Protein 4TVV (pdb70)

Radius of gyration: 38.85 Å; Cα contacts (8 Å, |Δi|>4): 2280; chains: 4; bounding box: 99×67×119 Å

Nearest PDB structures (foldseek):
  4tvv-assembly4_D  TM=1.001E+00  e=4.695E-60  Legionella pneumophila subsp. pneumophila str. Philadelphia 1
  4tvv-assembly3_C  TM=9.977E-01  e=1.306E-58  Legionella pneumophila subsp. pneumophila str. Philadelphia 1
  7sdb-assembly1_A  TM=9.982E-01  e=1.292E-56  Legionella pneumophila str. Paris
  4wu3-assembly2_D  TM=8.608E-01  e=2.678E-21  Mitsuokella multacida
  3f41-assembly1_B  TM=8.624E-01  e=8.447E-21  Mitsuokella multacida

B-factor: mean 26.57, std 10.62, range [9.16, 72.23]

InterPro domains:
  IPR016130 Protein-tyrosine phosphatase, active site [PS00383] (229-239)
  IPR029021 Protein-tyrosine phosphatase-like [G3DSA:3.90.190.10] (27-319)
  IPR029021 Protein-tyrosine phosphatase-like [SSF52799] (65-304)

Organism: Legionella pneumophila subsp. pneumophila (strain Philadelphia 1 / ATCC 33152 / DSM 7513) (NCBI:txid272624)

Secondary structure (DSSP, 8-state):
-----SSSSSPEEEE-SSSTTPPPSS-EEGGGHHHH-SS--TT-TT--EEEESPPPHHHHHHHHHHHHHH---EEEEEEE-S-EEEETTEEEEEE-GGG-TTTT--HHHHHHHHHHHHHHHHT-SEEEEEEEHHHHHTT-TT-PEEEE-S-EE-HHHHHHHTT-EEEEEEEPTTSPPPHHHHHHHHHHHHTS-TT-EEEEE-SSSSHHHHHHHHHHHHHHHTTTS-HHHHHHHHTTSTT---TT----S-GGGHHHHHHHHHHHHHHHHHHHHHHHT--S-TTT-/----SSSSSPEEEE-SSSTTPPPSS-EEGGGHHHH-SS--TTGGG--EEEESPPPHHHHHHHHHHHHHHHTTS---EEEEEEE-S-EEEETTEEEEEE-GGG-TTTT--HHHHHHHHHHHHHHHHT-SEEEEEEEHHHHHTT-GGGPEEEE-S-EE-HHHHHHHTT-EEEEEEEPTTSPPPHHHHHHHHHHHHTS-TT-EEEEE-SSSSHHHHHHHHHHHHHHHTTTS-HHHHHHHHTSSTT---TT----S-GGGHHHHHHHHHHHHHHHHHHHHHHTT--S-TTT-/----SSSSSPEEEE-SSSTTPPPSS-EEGGGGGGT-SS--TT-TT--EEEES---HHHHHHHHHHHHHH---EEEEEEE-S-EEEETTEEEEEE-GGG-TTTT--HHHHHHHHHHHHHHHHT-SEEEEEEEHHHHHTT-TT--EEEE-S-EE-HHHHHHHTT-EEEEEEEPTTSPPPHHHHHHHHHHHHTS-TT-EEEEE-SSSSHHHHHHHHHHHHHHHTTTS-HHHHHHHHTTSTT---TT--S-SSGGGHHHHHHHHHHHHHHHHHHHHHHHT--S-TTT-/----SSSSSPEEEE-SSSTTPPPSS-EEGGGHHHH--S--TTTTT--EEEES---HHHHHHHHHHHHHHHTT----EEEEEEE-S-EEEETTEEEEEE-GGG-TTTT--HHHHHHHHHHHHHHHHT-SEEEEEEEHHHHHTT-GGGPEEEE-S-EE-HHHHHHHTT-EEEEEEEPTTSPPPHHHHHHHHHHHHTS-TT-EEEEE-SSSSHHHHHHHHHHHHHHHTTTS-HHHHHHHHTSSTT---TT----SSGGGHHHHHHHHHHHHHHHHHHHHHHTT--S-TTT-

Solvent-accessible surface area: 49270 Å² total; per-residue (Å²): 167,136,88,17,60,17,55,115,130,36,34,0,23,0,9,41,9,63,47,40,127,10,60,29,40,36,54,11,24,0,12,37,0,14,74,26,21,30,24,52,56,79,39,0,90,162,30,66,3,0,0,0,17,9,1,5,64,120,1,0,66,47,1,15,88,17,2,80,183,120,100,160,93,10,4,0,0,0,0,0,7,2,1,2,0,0,0,27,1,50,0,1,0,23,2,3,49,92,6,35,14,1,72,78,66,68,55,92,75,0,57,99,39,4,53,90,36,0,48,34,11,108,96,140,172,81,2,98,28,1,0,38,62,56,42,41,107,58,148,83,41,80,113,23,84,68,16,106,30,92,52,2,60,33,1,35,82,8,0,125,122,61,68,22,58,36,89,29,2,18,3,11,19,39,54,24,10,121,80,68,8,0,37,26,2,29,36,14,25,155,100,28,77,140,54,2,12,12,0,0,0,3,46,31,0,62,12,6,0,3,2,0,3,0,1,10,0,0,21,84,13,1,48,159,3,54,27,128,45,0,0,37,0,6,17,18,6,38,29,44,10,50,1,91,63,22,116,56,114,78,96,107,5,24,61,54,13,87,106,2,29,108,20,0,66,93,0,16,65,3,0,68,73,37,73,118,62,67,116,25,61,30,64,132,114,170,68,20,60,15,56,113,130,46,34,0,23,0,12,44,9,56,42,38,126,10,60,30,37,34,54,12,28,1,33,31,0,35,72,27,21,32,24,54,59,75,5,4,117,107,6,58,1,0,0,0,17,8,1,4,59,116,0,0,76,43,1,16,99,18,2,68,173,105,28,44,109,123,108,80,85,12,2,0,0,0,0,0,7,2,1,1,0,0,0,24,2,49,0,0,0,21,1,2,50,85,7,34,13,1,77,79,68,70,53,54,78,0,24,31,43,3,30,72,35,0,40,33,10,100,97,138,164,16,2,68,30,0,0,34,66,57,43,41,107,55,147,75,41,61,93,18,84,14,9,61,30,92,54,3,56,30,2,39,36,6,0,34,83,41,19,23,17,28,71,24,1,19,2,10,20,42,49,23,10,119,79,64,5,0,37,25,2,35,59,18,15,178,65,17,86,112,60,2,16,8,0,0,0,3,44,31,0,60,13,8,0,4,2,0,3,0,1,2,0,0,27,39,3,2,57,155,4,49,22,120,56,0,1,44,0,6,20,19,3,34,28,49,10,55,1,84,58,27,113,67,116,75,96,98,4,23,62,56,12,87,106,2,21,94,20,0,75,99,0,34,57,4,0,80,58,36,74,101,58,70,110,29,59,31,61,126,105,162,72,16,60,17,56,112,128,63,33,0,22,0,11,42,12,180,46,41,126,18,102,28,128,76,52,13,24,0,16,43,0,20,128,91,43,86,34,54,65,76,39,0,96,166,28,67,3,0,0,0,18,8,2,3,66,102,1,1,71,31,3,21,66,16,2,73,184,128,100,160,84,9,7,0,0,0,0,0,5,2,1,2,0,1,0,29,1,49,0,0,0,20,2,3,47,83,6,33,14,1,73,78,62,70,54,79,77,0,49,110,42,2,56,113,32,0,46,27,12,108,94,132,151,17,2,75,29,1,0,56,60,98,40,38,109,59,148,84,44,62,90,16,85,16,14,60,28,92,54,2,64,31,1,45,89,12,0,122,123,72,68,21,58,25,88,26,1,19,2,10,20,38,55,24,10,117,85,67,7,0,38,22,2,27,32,14,23,151,98,30,81,135,64,4,11,11,0,0,0,3,42,32,0,71,12,6,0,3,2,0,4,0,1,10,0,0,20,76,12,1,53,157,3,43,22,123,54,0,1,42,0,6,18,21,5,69,38,128,9,53,1,91,62,25,116,45,126,80,98,99,5,26,68,66,15,80,115,2,24,91,20,0,78,103,0,31,73,2,0,91,83,37,70,120,63,60,114,28,59,32,64,131,115,198,88,17,59,18,54,116,127,38,35,0,22,0,11,43,8,177,43,42,128,20,102,30,124,70,54,12,27,0,15,41,0,25,123,93,37,84,35,48,64,75,27,0,106,53,9,54,3,0,0,0,17,9,1,4,73,117,0,0,76,43,1,16,86,16,3,70,179,108,27,47,114,121,111,77,99,10,6,0,0,0,0,0,7,2,1,1,0,0,0,26,1,49,0,1,0,22,2,3,49,90,7,34,16,1,76,78,67,63,57,20,55,0,50,16,38,3,41,74,34,0,40,16,4,60,72,119,165,87,4,104,27,1,0,57,62,95,42,40,103,59,141,86,41,78,109,23,83,68,18,108,27,92,54,4,30,9,2,27,42,12,0,28,119,49,69,23,54,31,79,25,1,18,3,10,19,42,48,23,11,120,79,70,8,0,39,24,2,35,45,16,19,172,111,24,84,118,56,4,8,9,0,0,0,3,46,31,0,64,13,6,0,3,1,1,3,0,1,5,0,0,26,62,12,2,52,142,4,48,22,115,50,0,2,44,0,6,19,21,4,66,39,129,10,54,2,83,59,26,118,50,123,80,93,101,4,23,62,55,16,83,106,3,21,90,22,0,71,107,0,30,58,4,0,77,47,38,74,94,60,60,116,26,68,30,64,132,132

Foldseek 3Di:
DDQAQQALVRWAKEWQAPALQHEWDFKDDQLCLVVFPPDDCPPGNQAQEMETADDFLNHLVVVLVVSVVVHAAEEEEEAALFAWWDFNRITIGGGHPPRCSQPPHDSVVSVVVNVVVLVVVQPDQKDWQHHYPVCVVVSVRRPTGMDGGPDIGGPCVSQVVSVHHYDYQHDYPLAAGDQVSQQVLVVVCVVGDVNYHYYYYYHGRADPSLLSVLLVCLLRDLQPDPLVVSQQSSLRDPVSHRLVDLCDDDNVSSVRSVNNVVVSVLSSVVSNVVVVPDPDTPVVD/DFAQQALVRWAKEWQAPALQREWDFKDWLLCLVVFPDDDPPCSVQATEIETADHFLNHLVVVLVVQCVVCDPNDAAEEEEEAALFQWWDFNRITITGGHPLRASQPPHDSVVSVVVNVVVLVVVQPDQKDDQHHYPVCVVVSVRRPTHMDGGPDIGGPCVSQVVSVHHYDYQHDYPLAAGDQVSQQVVVVVCVVDDSPYYYYYYYHGRADPRLLVQLLVCLLRDLQPDPSVCSQCSSLRIPPNHRLVDQPDDDRVSSVRSVNNVVVSVVSSVVSNVVVVPDDDTPVVD/DQAQQALVRWAKEWQAPALQGEWDFKDAQLCLCVFPPDDCPPGNQAQEMETADDFLNHLVVVLVVSVVVHAAEEEEEAALFQWWDFNRITITGGHVLRFSQPPHDSVVSVVVNVVVLVVVQPDQKAWQHHYPVCVVVSVRRPTHMDGGDDIGGPCVSQVVSVHHYDYQHDGPLAAGDQVSQQVLVVVCVVDDVNYHYYYYYHGRADPRLLSQLLVCLLRDLQPDPSVVSQCSSLRDPVSHRLVDQCDPDRVSSVRSVVNVVVSVVSSVVSNVVVVPDDDTPVVD/DQAQQALVRWAKEWQAPALQGEWDFKDFQLCLVVWPPDDCPPRVLAQEIEGADHFLNHLVVVLVVSCVVCDPHDAAEEEEEAAQFAWWDFNRITITGGHPPRFSQPPHDSVVSVVVNVVVLVVVQVDQKDPQYHYPVCVVVSVRVPGHMDGGDDIGGPCVSQVVSVHHYDYQHAGPLAAGDQVSQLVLVVVCVVDDSNYHYYYYYHGRADPRLLVQLLVCLLVDLQPAPLVRSQQSSLRDPVNHRLVDQCDDDRVSSVRSVNNVVVSVLSSVVSNVVVVPDDDTPVVD

CATH classification: 3.90.190.10

Structure (mmCIF, N/CA/C/O backbone):
data_4TVV
#
_entry.id   4TVV
#
_cell.length_a   98.650
_cell.length_b   55.490
_cell.length_c   131.420
_cell.angle_alpha   90.00
_cell.angle_beta   99.61
_cell.angle_gamma   90.00
#
_symmetry.space_group_name_H-M   'P 1 21 1'
#
loop_
_entity.id
_entity.type
_entity.pdbx_description
1 polymer 'Tyrosine phosphatase II superfamily protein'
2 non-polymer 'PHOSPHATE ION'
3 non-polymer 'CHLORIDE ION'
4 non-polymer 2-AMINO-2-HYDROXYMETHYL-PROPANE-1,3-DIOL
5 non-polymer GLYCEROL
6 water water
#
loop_
_atom_site.group_PDB
_atom_site.id
_atom_site.type_symbol
_atom_site.label_atom_id
_atom_site.label_alt_id
_atom_site.label_comp_id
_atom_site.label_asym_id
_atom_site.label_entity_id
_atom_site.label_seq_id
_atom_site.pdbx_PDB_ins_code
_atom_site.Cartn_x
_atom_site.Cartn_y
_atom_site.Cartn_z
_atom_site.occupancy
_atom_site.B_iso_or_equiv
_atom_site.auth_seq_id
_atom_site.auth_comp_id
_atom_site.auth_asym_id
_atom_site.auth_atom_id
_atom_site.pdbx_PDB_model_num
ATOM 1 N N . SER A 1 21 ? -18.918 -3.861 -93.996 1.00 48.55 26 SER A N 1
ATOM 2 C CA . SER A 1 21 ? -18.936 -3.316 -92.643 1.00 48.43 26 SER A CA 1
ATOM 3 C C . SER A 1 21 ? -18.911 -1.790 -92.678 1.00 47.21 26 SER A C 1
ATOM 4 O O . SER A 1 21 ? -18.777 -1.190 -93.743 1.00 47.40 26 SER A O 1
ATOM 8 N N . ILE A 1 22 ? -19.045 -1.173 -91.506 1.00 45.61 27 ILE A N 1
ATOM 9 C CA . ILE A 1 22 ? -19.063 0.282 -91.388 1.00 43.25 27 ILE A CA 1
ATOM 10 C C . ILE A 1 22 ? -18.392 0.692 -90.081 1.00 39.39 27 ILE A C 1
ATOM 11 O O . ILE A 1 22 ? -18.630 0.072 -89.046 1.00 39.89 27 ILE A O 1
ATOM 27 N N . VAL A 1 23 ? -17.565 1.734 -90.122 1.00 34.84 28 VAL A N 1
ATOM 28 C CA . VAL A 1 23 ? -17.044 2.336 -88.894 1.00 31.43 28 VAL A CA 1
ATOM 29 C C . VAL A 1 23 ? -18.218 2.955 -88.135 1.00 27.96 28 VAL A C 1
ATOM 30 O O . VAL A 1 23 ? -19.120 3.547 -88.729 1.00 28.37 28 VAL A O 1
ATOM 43 N N . CYS A 1 24 ? -18.212 2.818 -86.818 1.00 24.30 29 CYS A N 1
ATOM 44 C CA A CYS A 1 24 ? -19.303 3.334 -86.004 0.64 23.03 29 CYS A CA 1
ATOM 45 C CA B CYS A 1 24 ? -19.307 3.331 -86.003 0.36 21.99 29 CYS A CA 1
ATOM 46 C C . CYS A 1 24 ? -19.345 4.856 -86.045 1.00 22.37 29 CYS A C 1
ATOM 47 O O . CYS A 1 24 ? -18.354 5.493 -86.399 1.00 22.93 29 CYS A O 1
ATOM 61 N N . ASP A 1 25 ? -20.494 5.436 -85.678 1.00 22.29 30 ASP A N 1
ATOM 62 C CA . ASP A 1 25 ? -20.620 6.893 -85.591 1.00 23.75 30 ASP A CA 1
ATOM 63 C C . ASP A 1 25 ? -21.488 7.367 -84.419 1.00 23.10 30 ASP A C 1
ATOM 64 O O . ASP A 1 25 ? -21.873 8.538 -84.369 1.00 24.46 30 ASP A O 1
ATOM 73 N N . SER A 1 26 ? -21.769 6.451 -83.488 1.00 20.71 31 SER A N 1
ATOM 74 C CA . SER A 1 26 ? -22.534 6.720 -82.257 1.00 21.87 31 SER A CA 1
ATOM 75 C C . SER A 1 26 ? -24.024 6.952 -82.496 1.00 21.33 31 SER A C 1
ATOM 76 O O . SER A 1 26 ? -24.700 7.453 -81.622 1.00 22.39 31 SER A O 1
ATOM 84 N N . THR A 1 27 ? -24.533 6.600 -83.672 1.00 22.31 32 THR A N 1
ATOM 85 C CA . THR A 1 27 ? -25.980 6.659 -83.911 1.00 21.78 32 THR A CA 1
ATOM 86 C C . THR A 1 27 ? -26.589 5.292 -83.620 1.00 21.39 32 THR A C 1
ATOM 87 O O . THR A 1 27 ? -25.875 4.297 -83.492 1.00 21.42 32 THR A O 1
ATOM 98 N N . ILE A 1 28 ? -27.910 5.229 -83.516 1.00 23.13 33 ILE A N 1
ATOM 99 C CA . ILE A 1 28 ? -28.545 3.943 -83.282 1.00 25.00 33 ILE A CA 1
ATOM 100 C C . ILE A 1 28 ? -28.349 3.063 -84.514 1.00 24.71 33 ILE A C 1
ATOM 101 O O . ILE A 1 28 ? -28.307 1.844 -84.406 1.00 25.50 33 ILE A O 1
ATOM 117 N N . GLU A 1 29 ? -28.189 3.684 -85.679 1.00 24.75 34 GLU A N 1
ATOM 118 C CA . GLU A 1 29 ? -27.896 2.938 -86.892 1.00 25.78 34 GLU A CA 1
ATOM 119 C C . GLU A 1 29 ? -26.499 2.309 -86.902 1.00 24.65 34 GLU A C 1
ATOM 120 O O . GLU A 1 29 ? -26.323 1.183 -87.388 1.00 26.21 34 GLU A O 1
ATOM 132 N N . ASN A 1 30 ? -25.508 3.044 -86.402 1.00 23.01 35 ASN A N 1
ATOM 133 C CA . ASN A 1 30 ? -24.117 2.575 -86.387 1.00 22.03 35 ASN A CA 1
ATOM 134 C C . ASN A 1 30 ? -23.478 2.799 -85.016 1.00 18.92 35 ASN A C 1
ATOM 135 O O . ASN A 1 30 ? -22.635 3.662 -84.838 1.00 19.39 35 ASN A O 1
ATOM 146 N N . PRO A 1 31 ? -23.893 2.005 -84.029 1.00 18.75 36 PRO A N 1
ATOM 147 C CA . PRO A 1 31 ? -23.395 2.175 -82.663 1.00 17.50 36 PRO A CA 1
ATOM 148 C C . PRO A 1 31 ? -21.989 1.631 -82.477 1.00 17.18 36 PRO A C 1
ATOM 149 O O . PRO A 1 31 ? -21.505 0.832 -83.286 1.00 18.64 36 PRO A O 1
ATOM 160 N N . CYS A 1 32 ? -21.351 2.078 -81.402 1.00 16.04 37 CYS A N 1
ATOM 161 C CA A CYS A 1 32 ? -19.948 1.803 -81.119 0.66 16.26 37 CYS A CA 1
ATOM 162 C CA B CYS A 1 32 ? -19.953 1.758 -81.166 0.34 16.36 37 CYS A CA 1
ATOM 163 C C . CYS A 1 32 ? -19.779 0.683 -80.111 1.00 16.18 37 CYS A C 1
ATOM 164 O O . CYS A 1 32 ? -20.537 0.612 -79.138 1.00 16.91 37 CYS A O 1
ATOM 178 N N . ILE A 1 33 ? -18.774 -0.160 -80.292 1.00 16.17 38 ILE A N 1
ATOM 179 C CA . ILE A 1 33 ? -18.374 -1.079 -79.237 1.00 15.00 38 ILE A CA 1
ATOM 180 C C . ILE A 1 33 ? -17.372 -0.336 -78.374 1.00 15.18 38 ILE A C 1
ATOM 181 O O . ILE A 1 33 ? -16.287 0.047 -78.862 1.00 16.22 38 ILE A O 1
ATOM 197 N N . VAL A 1 34 ? -17.718 -0.126 -77.106 1.00 15.03 39 VAL A N 1
ATOM 198 C CA . VAL A 1 34 ? -16.858 0.583 -76.168 1.00 15.64 39 VAL A CA 1
ATOM 199 C C . VAL A 1 34 ? -16.480 -0.335 -75.036 1.00 15.11 39 VAL A C 1
ATOM 200 O O . VAL A 1 34 ? -17.328 -0.936 -74.373 1.00 15.95 39 VAL A O 1
ATOM 213 N N . GLN A 1 35 ? -15.180 -0.449 -74.805 1.00 15.07 40 GLN A N 1
ATOM 214 C CA . GLN A 1 35 ? -14.678 -1.245 -73.707 1.00 15.42 40 GLN A CA 1
ATOM 215 C C . GLN A 1 35 ? -14.613 -0.401 -72.442 1.00 15.90 40 GLN A C 1
ATOM 216 O O . GLN A 1 35 ? -13.950 0.635 -72.416 1.00 17.55 40 GLN A O 1
ATOM 230 N N . ASP A 1 36 ? -15.326 -0.852 -71.409 1.00 14.39 41 ASP A N 1
ATOM 231 C CA . ASP A 1 36 ? -15.412 -0.138 -70.145 1.00 15.53 41 ASP A CA 1
ATOM 232 C C . ASP A 1 36 ? -14.262 -0.477 -69.192 1.00 18.37 41 ASP A C 1
ATOM 233 O O . ASP A 1 36 ? -13.750 0.401 -68.499 1.00 21.47 41 ASP A O 1
ATOM 242 N N . SER A 1 37 ? -13.876 -1.746 -69.143 1.00 16.94 42 SER A N 1
ATOM 243 C CA . SER A 1 37 ? -12.788 -2.208 -68.276 1.00 17.33 42 SER A CA 1
ATOM 244 C C . SER A 1 37 ? -11.468 -1.924 -68.972 1.00 17.85 42 SER A C 1
ATOM 245 O O . SER A 1 37 ? -11.372 -2.172 -70.164 1.00 20.82 42 SER A O 1
ATOM 253 N N . LYS A 1 38 ? -10.456 -1.432 -68.264 1.00 16.89 43 LYS A N 1
ATOM 254 C CA . LYS A 1 38 ? -9.152 -1.252 -68.921 1.00 18.02 43 LYS A CA 1
ATOM 255 C C . LYS A 1 38 ? -8.628 -2.597 -69.391 1.00 18.07 43 LYS A C 1
ATOM 256 O O . LYS A 1 38 ? -8.110 -2.713 -70.513 1.00 19.48 43 LYS A O 1
ATOM 275 N N . THR A 1 39 ? -8.752 -3.604 -68.535 1.00 18.25 44 THR A N 1
ATOM 276 C CA . THR A 1 39 ? -8.398 -4.978 -68.850 1.00 18.30 44 THR A CA 1
ATOM 277 C C . THR A 1 39 ? -9.361 -5.906 -68.158 1.00 17.72 44 THR A C 1
ATOM 278 O O . THR A 1 39 ? -10.277 -5.435 -67.474 1.00 18.75 44 THR A O 1
ATOM 289 N N . GLN A 1 40 ? -9.179 -7.215 -68.323 1.00 17.27 45 GLN A N 1
ATOM 290 C CA . GLN A 1 40 ? -10.000 -8.205 -67.621 1.00 17.32 45 GLN A CA 1
ATOM 291 C C . GLN A 1 40 ? -9.671 -8.283 -66.131 1.00 17.47 45 GLN A C 1
ATOM 292 O O . GLN A 1 40 ? -10.340 -8.998 -65.389 1.00 17.45 45 GLN A O 1
ATOM 306 N N . PHE A 1 41 ? -8.629 -7.568 -65.711 1.00 18.13 46 PHE A N 1
ATOM 307 C CA . PHE A 1 41 ? -8.166 -7.598 -64.327 1.00 18.87 46 PHE A CA 1
ATOM 308 C C . PHE A 1 41 ? -8.424 -6.289 -63.588 1.00 18.10 46 PHE A C 1
ATOM 309 O O . PHE A 1 41 ? -8.027 -6.148 -62.436 1.00 18.84 46 PHE A O 1
ATOM 326 N N . SER A 1 42 ? -9.080 -5.321 -64.217 1.00 15.65 47 SER A N 1
ATOM 327 C CA A SER A 1 42 ? -9.176 -3.992 -63.628 0.64 16.02 47 SER A CA 1
ATOM 328 C CA B SER A 1 42 ? -9.139 -4.000 -63.614 0.36 14.55 47 SER A CA 1
ATOM 329 C C . SER A 1 42 ? -9.991 -4.002 -62.339 1.00 15.51 47 SER A C 1
ATOM 330 O O . SER A 1 42 ? -10.983 -4.730 -62.241 1.00 16.00 47 SER A O 1
ATOM 345 N N . PRO A 1 43 ? -9.596 -3.181 -61.353 1.00 15.43 48 PRO A N 1
ATOM 346 C CA . PRO A 1 43 ? -10.286 -3.139 -60.062 1.00 15.03 48 PRO A CA 1
ATOM 347 C C . PRO A 1 43 ? -11.599 -2.385 -60.115 1.00 15.39 48 PRO A C 1
ATOM 348 O O . PRO A 1 43 ? -11.887 -1.624 -61.037 1.00 16.57 48 PRO A O 1
ATOM 359 N N . VAL A 1 44 ? -12.392 -2.638 -59.082 1.00 14.32 49 VAL A N 1
ATOM 360 C CA . VAL A 1 44 ? -13.658 -1.945 -58.856 1.00 14.16 49 VAL A CA 1
ATOM 361 C C . VAL A 1 44 ? -13.365 -0.624 -58.164 1.00 15.16 49 VAL A C 1
ATOM 362 O O . VAL A 1 44 ? -12.748 -0.613 -57.090 1.00 17.61 49 VAL A O 1
ATOM 375 N N . ILE A 1 45 ? -13.794 0.478 -58.772 1.00 14.21 50 ILE A N 1
ATOM 376 C CA . ILE A 1 45 ? -13.427 1.810 -58.305 1.00 16.23 50 ILE A CA 1
ATOM 377 C C . ILE A 1 45 ? -14.569 2.633 -57.703 1.00 14.82 50 ILE A C 1
ATOM 378 O O . ILE A 1 45 ? -14.331 3.714 -57.154 1.00 15.34 50 ILE A O 1
ATOM 394 N N . ARG A 1 46 ? -15.811 2.131 -57.803 1.00 13.32 51 ARG A N 1
ATOM 395 C CA . ARG A 1 46 ? -16.971 2.771 -57.144 1.00 13.59 51 ARG A CA 1
ATOM 396 C C . ARG A 1 46 ? -17.749 1.769 -56.297 1.00 12.88 51 ARG A C 1
ATOM 397 O O . ARG A 1 46 ? -18.976 1.821 -56.223 1.00 12.83 51 ARG A O 1
ATOM 418 N N . TYR A 1 47 ? -17.059 0.860 -55.632 1.00 13.37 52 TYR A N 1
ATOM 419 C CA . TYR A 1 47 ? -17.708 -0.067 -54.721 1.00 14.26 52 TYR A CA 1
ATOM 420 C C . TYR A 1 47 ? -18.067 0.679 -53.451 1.00 13.78 52 TYR A C 1
ATOM 421 O O . TYR A 1 47 ? -17.264 1.451 -52.928 1.00 15.05 52 TYR A O 1
ATOM 439 N N . ARG A 1 48 ? -19.278 0.442 -52.952 1.00 12.95 53 ARG A N 1
ATOM 440 C CA . ARG A 1 48 ? -19.679 0.927 -51.637 1.00 13.95 53 ARG A CA 1
ATOM 441 C C . ARG A 1 48 ? -20.810 0.081 -51.061 1.00 13.97 53 ARG A C 1
ATOM 442 O O . ARG A 1 48 ? -21.473 -0.647 -51.792 1.00 14.10 53 ARG A O 1
ATOM 463 N N . GLU A 1 49 ? -20.986 0.198 -49.745 1.00 13.69 54 GLU A N 1
ATOM 464 C CA . GLU A 1 49 ? -22.037 -0.489 -48.982 1.00 14.48 54 GLU A CA 1
ATOM 465 C C . GLU A 1 49 ? -22.875 0.551 -48.259 1.00 13.79 54 GLU A C 1
ATOM 466 O O . GLU A 1 49 ? -22.345 1.392 -47.539 1.00 14.67 54 GLU A O 1
ATOM 478 N N . VAL A 1 50 ? -24.183 0.506 -48.471 1.00 13.53 55 VAL A N 1
ATOM 479 C CA . VAL A 1 50 ? -25.086 1.513 -47.906 1.00 13.49 55 VAL A CA 1
ATOM 480 C C . VAL A 1 50 ? -24.975 1.606 -46.380 1.00 13.68 55 VAL A C 1
ATOM 481 O O . VAL A 1 50 ? -25.032 2.695 -45.817 1.00 14.19 55 VAL A O 1
ATOM 494 N N . ALA A 1 51 ? -24.811 0.479 -45.707 1.00 14.93 56 ALA A N 1
ATOM 495 C CA . ALA A 1 51 ? -24.760 0.511 -44.254 1.00 15.63 56 ALA A CA 1
ATOM 496 C C . ALA A 1 51 ? -23.607 1.371 -43.721 1.00 15.95 56 ALA A C 1
ATOM 497 O O . ALA A 1 51 ? -23.679 1.851 -42.592 1.00 16.91 56 ALA A O 1
ATOM 504 N N . SER A 1 52 ? -22.555 1.573 -44.522 1.00 15.07 57 SER A N 1
ATOM 505 C CA A SER A 1 52 ? -21.420 2.413 -44.142 0.21 15.22 57 SER A CA 1
ATOM 506 C CA B SER A 1 52 ? -21.420 2.413 -44.142 0.21 15.21 57 SER A CA 1
ATOM 507 C CA C SER A 1 52 ? -21.441 2.393 -44.072 0.58 15.86 57 SER A CA 1
ATOM 508 C C . SER A 1 52 ? -21.821 3.861 -43.880 1.00 15.36 57 SER A C 1
ATOM 509 O O . SER A 1 52 ? -21.100 4.600 -43.223 1.00 16.72 57 SER A O 1
ATOM 531 N N . ILE A 1 53 ? -22.972 4.270 -44.414 1.00 13.56 58 ILE A N 1
ATOM 532 C CA . ILE A 1 53 ? -23.467 5.615 -44.172 1.00 13.96 58 ILE A CA 1
ATOM 533 C C . ILE A 1 53 ? -23.534 5.872 -42.654 1.00 13.26 58 ILE A C 1
ATOM 534 O O . ILE A 1 53 ? -23.263 6.978 -42.183 1.00 15.37 58 ILE A O 1
ATOM 550 N N . ALA A 1 54 ? -23.891 4.848 -41.881 1.00 14.14 59 ALA A N 1
ATOM 551 C CA . ALA A 1 54 ? -24.034 5.022 -40.427 1.00 15.50 59 ALA A CA 1
ATOM 552 C C . ALA A 1 54 ? -22.714 5.377 -39.741 1.00 16.71 59 ALA A C 1
ATOM 553 O O . ALA A 1 54 ? -22.710 5.915 -38.637 1.00 18.85 59 ALA A O 1
ATOM 560 N N . ASP A 1 55 ? -21.593 5.082 -40.395 1.00 16.84 60 ASP A N 1
ATOM 561 C CA . ASP A 1 55 ? -20.275 5.330 -39.813 1.00 17.70 60 ASP A CA 1
ATOM 562 C C . ASP A 1 55 ? -19.657 6.639 -40.289 1.00 16.42 60 ASP A C 1
ATOM 563 O O . ASP A 1 55 ? -18.603 7.040 -39.794 1.00 17.34 60 ASP A O 1
ATOM 572 N N . VAL A 1 56 ? -20.310 7.285 -41.255 1.00 17.42 61 VAL A N 1
ATOM 573 C CA . VAL A 1 56 ? -19.730 8.417 -41.966 1.00 18.39 61 VAL A CA 1
ATOM 574 C C . VAL A 1 56 ? -20.563 9.697 -41.877 1.00 17.93 61 VAL A C 1
ATOM 575 O O . VAL A 1 56 ? -20.014 10.785 -41.700 1.00 19.45 61 VAL A O 1
ATOM 588 N N . TYR A 1 57 ? -21.884 9.571 -42.007 1.00 17.55 62 TYR A N 1
ATOM 589 C CA . TYR A 1 57 ? -22.764 10.721 -42.180 1.00 18.21 62 TYR A CA 1
ATOM 590 C C . TYR A 1 57 ? -23.085 11.403 -40.856 1.00 19.71 62 TYR A C 1
ATOM 591 O O . TYR A 1 57 ? -23.412 10.733 -39.886 1.00 21.40 62 TYR A O 1
ATOM 609 N N . GLY A 1 58 ? -23.021 12.734 -40.842 1.00 21.07 63 GLY A N 1
ATOM 610 C CA . GLY A 1 58 ? -23.239 13.530 -39.643 1.00 22.27 63 GLY A CA 1
ATOM 611 C C . GLY A 1 58 ? -24.677 13.958 -39.389 1.00 23.54 63 GLY A C 1
ATOM 612 O O . GLY A 1 58 ? -24.952 14.625 -38.401 1.00 25.96 63 GLY A O 1
ATOM 616 N N . GLY A 1 59 ? -25.594 13.575 -40.269 1.00 22.68 64 GLY A N 1
ATOM 617 C CA . GLY A 1 59 ? -27.008 13.858 -40.082 1.00 21.60 64 GLY A CA 1
ATOM 618 C C . GLY A 1 59 ? -27.767 12.660 -39.549 1.00 21.85 64 GLY A C 1
ATOM 619 O O . GLY A 1 59 ? -27.238 11.864 -38.773 1.00 22.12 64 GLY A O 1
ATOM 623 N N . ASN A 1 60 ? -29.022 12.533 -39.956 1.00 20.99 65 ASN A N 1
ATOM 624 C CA . ASN A 1 60 ? -29.864 11.459 -39.462 1.00 19.87 65 ASN A CA 1
ATOM 625 C C . ASN A 1 60 ? -29.487 10.133 -40.110 1.00 17.85 65 ASN A C 1
ATOM 626 O O . ASN A 1 60 ? -29.611 9.988 -41.319 1.00 18.34 65 ASN A O 1
ATOM 637 N N . ILE A 1 61 ? -29.044 9.173 -39.297 1.00 18.95 66 ILE A N 1
ATOM 638 C CA . ILE A 1 61 ? -28.678 7.849 -39.787 1.00 18.61 66 ILE A CA 1
ATOM 639 C C . ILE A 1 61 ? -29.686 6.763 -39.411 1.00 18.77 66 ILE A C 1
ATOM 640 O O . ILE A 1 61 ? -29.431 5.573 -39.615 1.00 19.53 66 ILE A O 1
ATOM 656 N N . THR A 1 62 ? -30.839 7.172 -38.898 1.00 18.66 67 THR A N 1
ATOM 657 C CA . THR A 1 62 ? -31.870 6.219 -38.500 1.00 19.57 67 THR A CA 1
ATOM 658 C C . THR A 1 62 ? -32.240 5.273 -39.641 1.00 18.57 67 THR A C 1
ATOM 659 O O . THR A 1 62 ? -32.563 5.708 -40.740 1.00 19.42 67 THR A O 1
ATOM 670 N N . GLY A 1 63 ? -32.189 3.972 -39.365 1.00 18.84 68 GLY A N 1
ATOM 671 C CA . GLY A 1 63 ? -32.648 2.970 -40.309 1.00 18.98 68 GLY A CA 1
ATOM 672 C C . GLY A 1 63 ? -31.663 2.566 -41.398 1.00 19.62 68 GLY A C 1
ATOM 673 O O . GLY A 1 63 ? -32.059 1.910 -42.353 1.00 22.74 68 GLY A O 1
ATOM 677 N N . ILE A 1 64 ? -30.393 2.949 -41.262 1.00 18.91 69 ILE A N 1
ATOM 678 C CA . ILE A 1 64 ? -29.382 2.687 -42.290 1.00 20.00 69 ILE A CA 1
ATOM 679 C C . ILE A 1 64 ? -28.539 1.460 -42.048 1.00 20.91 69 ILE A C 1
ATOM 680 O O . ILE A 1 64 ? -28.125 0.788 -42.992 1.00 22.31 69 ILE A O 1
ATOM 696 N N . ASN A 1 65 ? -28.219 1.197 -40.787 1.00 22.06 70 ASN A N 1
ATOM 697 C CA . ASN A 1 65 ? -27.131 0.277 -40.507 1.00 24.72 70 ASN A CA 1
ATOM 698 C C . ASN A 1 65 ? -27.443 -1.203 -40.694 1.00 26.23 70 ASN A C 1
ATOM 699 O O . ASN A 1 65 ? -26.538 -2.022 -40.576 1.00 27.66 70 ASN A O 1
ATOM 710 N N . LYS A 1 66 ? -28.692 -1.547 -40.995 1.00 26.33 71 LYS A N 1
ATOM 711 C CA . LYS A 1 66 ? -29.062 -2.950 -41.185 1.00 27.75 71 LYS A CA 1
ATOM 712 C C . LYS A 1 66 ? -29.271 -3.317 -42.655 1.00 26.48 71 LYS A C 1
ATOM 713 O O . LYS A 1 66 ? -29.680 -4.444 -42.965 1.00 27.74 71 LYS A O 1
ATOM 732 N N . PHE A 1 67 ? -28.987 -2.395 -43.571 1.00 22.21 72 PHE A N 1
ATOM 733 C CA . PHE A 1 67 ? -29.118 -2.720 -44.987 1.00 20.06 72 PHE A CA 1
ATOM 734 C C . PHE A 1 67 ? -28.081 -3.759 -45.412 1.00 19.64 72 PHE A C 1
ATOM 735 O O . PHE A 1 67 ? -26.941 -3.749 -44.939 1.00 22.70 72 PHE A O 1
ATOM 752 N N . HIS A 1 68 ? -28.497 -4.636 -46.318 1.00 17.83 73 HIS A N 1
ATOM 753 C CA . HIS A 1 68 ? -27.630 -5.632 -46.929 1.00 18.12 73 HIS A CA 1
ATOM 754 C C . HIS A 1 68 ? -27.501 -5.268 -48.398 1.00 16.90 73 HIS A C 1
ATOM 755 O O . HIS A 1 68 ? -28.074 -5.917 -49.269 1.00 16.38 73 HIS A O 1
ATOM 770 N N . LEU A 1 69 ? -26.748 -4.208 -48.658 1.00 15.35 74 LEU A N 1
ATOM 771 C CA . LEU A 1 69 ? -26.825 -3.526 -49.939 1.00 14.68 74 LEU A CA 1
ATOM 772 C C . LEU A 1 69 ? -25.451 -2.992 -50.306 1.00 13.95 74 LEU A C 1
ATOM 773 O O . LEU A 1 69 ? -24.838 -2.247 -49.547 1.00 16.31 74 LEU A O 1
ATOM 789 N N . SER A 1 70 ? -24.960 -3.416 -51.464 1.00 12.97 75 SER A N 1
ATOM 790 C CA . SER A 1 70 ? -23.714 -2.899 -52.003 1.00 12.59 75 SER A CA 1
ATOM 791 C C . SER A 1 70 ? -23.953 -2.450 -53.436 1.00 13.19 75 SER A C 1
ATOM 792 O O . SER A 1 70 ? -24.978 -2.770 -54.032 1.00 12.38 75 SER A O 1
ATOM 800 N N . GLY A 1 71 ? -23.016 -1.684 -53.983 1.00 12.55 76 GLY A N 1
ATOM 801 C CA . GLY A 1 71 ? -23.143 -1.213 -55.347 1.00 12.49 76 GLY A CA 1
ATOM 802 C C . GLY A 1 71 ? -21.802 -0.943 -55.978 1.00 11.98 76 GLY A C 1
ATOM 803 O O . GLY A 1 71 ? -20.790 -0.861 -55.271 1.00 13.61 76 GLY A O 1
ATOM 807 N N . SER A 1 72 ? -21.795 -0.863 -57.303 1.00 11.92 77 SER A N 1
ATOM 808 C CA . SER A 1 72 ? -20.581 -0.585 -58.050 1.00 11.41 77 SER A CA 1
ATOM 809 C C . SER A 1 72 ? -20.900 -0.158 -59.468 1.00 11.16 77 SER A C 1
ATOM 810 O O . SER A 1 72 ? -22.048 -0.152 -59.899 1.00 12.35 77 SER A O 1
ATOM 818 N N . GLU A 1 73 ? -19.846 0.192 -60.198 1.00 11.32 78 GLU A N 1
ATOM 819 C CA . GLU A 1 73 ? -19.896 0.279 -61.643 1.00 12.02 78 GLU A CA 1
ATOM 820 C C . GLU A 1 73 ? -19.869 -1.129 -62.245 1.00 11.30 78 GLU A C 1
ATOM 821 O O . GLU A 1 73 ? -19.789 -2.130 -61.528 1.00 12.49 78 GLU A O 1
ATOM 833 N N . GLN A 1 74 ? -19.942 -1.227 -63.568 1.00 12.53 79 GLN A N 1
ATOM 834 C CA . GLN A 1 74 ? -19.814 -2.520 -64.211 1.00 12.18 79 GLN A CA 1
ATOM 835 C C . GLN A 1 74 ? -18.434 -3.145 -63.937 1.00 12.27 79 GLN A C 1
ATOM 836 O O . GLN A 1 74 ? -17.428 -2.534 -64.279 1.00 13.49 79 GLN A O 1
ATOM 850 N N . PRO A 1 75 ? -18.380 -4.350 -63.336 1.00 12.63 80 PRO A N 1
ATOM 851 C CA . PRO A 1 75 ? -17.068 -4.930 -63.024 1.00 13.15 80 PRO A CA 1
ATOM 852 C C . PRO A 1 75 ? -16.396 -5.560 -64.233 1.00 12.57 80 PRO A C 1
ATOM 853 O O . PRO A 1 75 ? -17.043 -5.999 -65.182 1.00 13.83 80 PRO A O 1
ATOM 864 N N . SER A 1 76 ? -15.070 -5.612 -64.165 1.00 13.29 81 SER A N 1
ATOM 865 C CA . SER A 1 76 ? -14.304 -6.499 -65.039 1.00 14.10 81 SER A CA 1
ATOM 866 C C . SER A 1 76 ? -14.522 -7.934 -64.573 1.00 13.97 81 SER A C 1
ATOM 867 O O . SER A 1 76 ? -15.129 -8.167 -63.536 1.00 14.82 81 SER A O 1
ATOM 875 N N . GLU A 1 77 ? -14.023 -8.910 -65.321 1.00 14.25 82 GLU A N 1
ATOM 876 C CA . GLU A 1 77 ? -14.035 -10.291 -64.853 1.00 15.52 82 GLU A CA 1
ATOM 877 C C . GLU A 1 77 ? -13.481 -10.419 -63.429 1.00 15.64 82 GLU A C 1
ATOM 878 O O . GLU A 1 77 ? -14.115 -11.010 -62.560 1.00 17.18 82 GLU A O 1
ATOM 890 N N . LYS A 1 78 ? -12.294 -9.865 -63.191 1.00 15.46 83 LYS A N 1
ATOM 891 C CA . LYS A 1 78 ? -11.687 -9.943 -61.872 1.00 16.42 83 LYS A CA 1
ATOM 892 C C . LYS A 1 78 ? -12.480 -9.145 -60.843 1.00 16.68 83 LYS A C 1
ATOM 893 O O . LYS A 1 78 ? -12.523 -9.518 -59.663 1.00 18.15 83 LYS A O 1
ATOM 912 N N . GLY A 1 79 ? -13.080 -8.039 -61.280 1.00 15.34 84 GLY A N 1
ATOM 913 C CA . GLY A 1 79 ? -13.903 -7.236 -60.388 1.00 15.13 84 GLY A CA 1
ATOM 914 C C . GLY A 1 79 ? -14.999 -8.040 -59.707 1.00 14.04 84 GLY A C 1
ATOM 915 O O . GLY A 1 79 ? -15.327 -7.780 -58.537 1.00 14.89 84 GLY A O 1
ATOM 919 N N . TRP A 1 80 ? -15.590 -9.002 -60.408 1.00 13.83 85 TRP A N 1
ATOM 920 C CA . TRP A 1 80 ? -16.614 -9.825 -59.785 1.00 14.14 85 TRP A CA 1
ATOM 921 C C . TRP A 1 80 ? -16.061 -10.633 -58.629 1.00 16.05 85 TRP A C 1
ATOM 922 O O . TRP A 1 80 ? -16.768 -10.888 -57.674 1.00 16.43 85 TRP A O 1
ATOM 943 N N . GLU A 1 81 ? -14.805 -11.056 -58.715 1.00 17.55 86 GLU A N 1
ATOM 944 C CA . GLU A 1 81 ? -14.206 -11.778 -57.615 1.00 19.08 86 GLU A CA 1
ATOM 945 C C . GLU A 1 81 ? -14.021 -10.874 -56.411 1.00 18.05 86 GLU A C 1
ATOM 946 O O . GLU A 1 81 ? -14.247 -11.299 -55.284 1.00 19.04 86 GLU A O 1
ATOM 958 N N . ALA A 1 82 ? -13.618 -9.629 -56.643 1.00 16.88 87 ALA A N 1
ATOM 959 C CA . ALA A 1 82 ? -13.452 -8.677 -55.544 1.00 17.92 87 ALA A CA 1
ATOM 960 C C . ALA A 1 82 ? -14.800 -8.406 -54.859 1.00 16.60 87 ALA A C 1
ATOM 961 O O . ALA A 1 82 ? -14.887 -8.341 -53.629 1.00 17.02 87 ALA A O 1
ATOM 968 N N . ILE A 1 83 ? -15.848 -8.239 -55.656 1.00 15.41 88 ILE A N 1
ATOM 969 C CA A ILE A 1 83 ? -17.195 -8.011 -55.132 0.18 16.11 88 ILE A CA 1
ATOM 970 C CA B ILE A 1 83 ? -17.173 -7.995 -55.105 0.82 15.07 88 ILE A CA 1
ATOM 971 C C . ILE A 1 83 ? -17.643 -9.199 -54.291 1.00 16.52 88 ILE A C 1
ATOM 972 O O . ILE A 1 83 ? -18.146 -9.037 -53.183 1.00 16.20 88 ILE A O 1
ATOM 1003 N N . ALA A 1 84 ? -17.467 -10.403 -54.825 1.00 16.63 89 ALA A N 1
ATOM 1004 C CA . ALA A 1 84 ? -17.884 -11.599 -54.091 1.00 18.70 89 ALA A CA 1
ATOM 1005 C C . ALA A 1 84 ? -17.149 -11.699 -52.761 1.00 18.98 89 ALA A C 1
ATOM 1006 O O . ALA A 1 84 ? -17.751 -12.016 -51.742 1.00 20.20 89 ALA A O 1
ATOM 1013 N N . GLU A 1 85 ? -15.859 -11.392 -52.757 1.00 19.41 90 GLU A N 1
ATOM 1014 C CA . GLU A 1 85 ? -15.094 -11.453 -51.521 1.00 21.69 90 GLU A CA 1
ATOM 1015 C C . GLU A 1 85 ? -15.536 -10.394 -50.496 1.00 20.54 90 GLU A C 1
ATOM 1016 O O . GLU A 1 85 ? -15.635 -10.678 -49.294 1.00 21.36 90 GLU A O 1
ATOM 1028 N N . SER A 1 86 ? -15.843 -9.194 -50.981 1.00 19.64 91 SER A N 1
ATOM 1029 C CA . SER A 1 86 ? -16.361 -8.126 -50.122 1.00 18.95 91 SER A CA 1
ATOM 1030 C C . SER A 1 86 ? -17.675 -8.527 -49.463 1.00 19.90 91 SER A C 1
ATOM 1031 O O . SER A 1 86 ? -17.862 -8.338 -48.259 1.00 20.66 91 SER A O 1
ATOM 1039 N N . ILE A 1 87 ? -18.576 -9.092 -50.254 1.00 19.65 92 ILE A N 1
ATOM 1040 C CA . ILE A 1 87 ? -19.869 -9.507 -49.733 1.00 19.86 92 ILE A CA 1
ATOM 1041 C C . ILE A 1 87 ? -19.697 -10.652 -48.738 1.00 22.85 92 ILE A C 1
ATOM 1042 O O . ILE A 1 87 ? -20.314 -10.645 -47.673 1.00 24.15 92 ILE A O 1
ATOM 1058 N N . SER A 1 88 ? -18.842 -11.615 -49.072 1.00 23.58 93 SER A N 1
ATOM 1059 C CA . SER A 1 88 ? -18.587 -12.752 -48.192 1.00 26.52 93 SER A CA 1
ATOM 1060 C C . SER A 1 88 ? -18.085 -12.299 -46.820 1.00 27.61 93 SER A C 1
ATOM 1061 O O . SER A 1 88 ? -18.458 -12.879 -45.792 1.00 28.32 93 SER A O 1
ATOM 1069 N N . ARG A 1 89 ? -17.252 -11.261 -46.796 1.00 29.89 94 ARG A N 1
ATOM 1070 C CA . ARG A 1 89 ? -16.667 -10.791 -45.537 1.00 33.00 94 ARG A CA 1
ATOM 1071 C C . ARG A 1 89 ? -17.713 -10.111 -44.680 1.00 35.07 94 ARG A C 1
ATOM 1072 O O . ARG A 1 89 ? -17.681 -10.203 -43.446 1.00 36.11 94 ARG A O 1
ATOM 1093 N N . LYS A 1 90 ? -18.651 -9.436 -45.331 1.00 36.70 95 LYS A N 1
ATOM 1094 C CA . LYS A 1 90 ? -19.697 -8.751 -44.607 1.00 39.25 95 LYS A CA 1
ATOM 1095 C C . LYS A 1 90 ? -20.679 -9.765 -44.049 1.00 40.87 95 LYS A C 1
ATOM 1096 O O . LYS A 1 90 ? -21.131 -9.633 -42.914 1.00 42.51 95 LYS A O 1
ATOM 1115 N N . MET A 1 91 ? -20.986 -10.797 -44.829 1.00 41.04 96 MET A N 1
ATOM 1116 C CA . MET A 1 91 ? -21.833 -11.885 -44.349 1.00 41.49 96 MET A CA 1
ATOM 1117 C C . MET A 1 91 ? -21.140 -12.696 -43.259 1.00 42.33 96 MET A C 1
ATOM 1118 O O . MET A 1 91 ? -21.801 -13.248 -42.376 1.00 43.53 96 MET A O 1
ATOM 1132 N N . LYS A 1 96 ? -26.535 -15.958 -46.808 1.00 36.55 101 LYS A N 1
ATOM 1133 C CA . LYS A 1 96 ? -27.740 -15.304 -47.280 1.00 36.92 101 LYS A CA 1
ATOM 1134 C C . LYS A 1 96 ? -27.726 -15.261 -48.811 1.00 34.70 101 LYS A C 1
ATOM 1135 O O . LYS A 1 96 ? -26.649 -15.198 -49.413 1.00 36.36 101 LYS A O 1
ATOM 1153 N N . LYS A 1 97 ? -28.904 -15.322 -49.437 1.00 30.06 102 LYS A N 1
ATOM 1154 C CA . LYS A 1 97 ? -29.010 -15.224 -50.896 1.00 26.76 102 LYS A CA 1
ATOM 1155 C C . LYS A 1 97 ? -28.430 -13.894 -51.340 1.00 21.04 102 LYS A C 1
ATOM 1156 O O . LYS A 1 97 ? -28.643 -12.878 -50.682 1.00 20.50 102 LYS A O 1
ATOM 1175 N N . VAL A 1 98 ? -27.708 -13.895 -52.458 1.00 18.36 103 VAL A N 1
ATOM 1176 C CA . VAL A 1 98 ? -27.216 -12.652 -53.047 1.00 17.21 103 VAL A CA 1
ATOM 1177 C C . VAL A 1 98 ? -27.853 -12.466 -54.408 1.00 15.97 103 VAL A C 1
ATOM 1178 O O . VAL A 1 98 ? -27.795 -13.366 -55.242 1.00 16.64 103 VAL A O 1
ATOM 1191 N N . ILE A 1 99 ? -28.463 -11.305 -54.621 1.00 13.31 104 ILE A N 1
ATOM 1192 C CA . ILE A 1 99 ? -29.036 -10.955 -55.923 1.00 12.74 104 ILE A CA 1
ATOM 1193 C C . ILE A 1 99 ? -28.259 -9.785 -56.506 1.00 12.49 104 ILE A C 1
ATOM 1194 O O . ILE A 1 99 ? -28.157 -8.725 -55.895 1.00 13.87 104 ILE A O 1
ATOM 1210 N N . VAL A 1 100 ? -27.695 -9.996 -57.688 1.00 12.79 105 VAL A N 1
ATOM 1211 C CA . VAL A 1 100 ? -27.080 -8.928 -58.451 1.00 12.52 105 VAL A CA 1
ATOM 1212 C C . VAL A 1 100 ? -28.175 -8.252 -59.267 1.00 12.98 105 VAL A C 1
ATOM 1213 O O . VAL A 1 100 ? -28.876 -8.902 -60.057 1.00 14.40 105 VAL A O 1
ATOM 1226 N N . LEU A 1 101 ? -28.339 -6.957 -59.022 1.00 12.19 106 LEU A N 1
ATOM 1227 C CA A LEU A 1 101 ? -29.330 -6.138 -59.728 0.46 12.51 106 LEU A CA 1
ATOM 1228 C CA B LEU A 1 101 ? -29.325 -6.157 -59.699 0.54 12.43 106 LEU A CA 1
ATOM 1229 C C . LEU A 1 101 ? -28.656 -5.287 -60.775 1.00 11.49 106 LEU A C 1
ATOM 1230 O O . LEU A 1 101 ? -28.007 -4.287 -60.470 1.00 12.02 106 LEU A O 1
ATOM 1261 N N . ASP A 1 102 ? -28.810 -5.694 -62.021 1.00 11.13 107 ASP A N 1
ATOM 1262 C CA . ASP A 1 102 ? -28.261 -4.988 -63.191 1.00 10.82 107 ASP A CA 1
ATOM 1263 C C . ASP A 1 102 ? -29.323 -3.981 -63.612 1.00 10.59 107 ASP A C 1
ATOM 1264 O O . ASP A 1 102 ? -30.424 -4.363 -64.007 1.00 11.90 107 ASP A O 1
ATOM 1273 N N . LEU A 1 103 ? -29.014 -2.707 -63.443 1.00 10.43 108 LEU A N 1
ATOM 1274 C CA . LEU A 1 103 ? -29.928 -1.605 -63.731 1.00 10.46 108 LEU A CA 1
ATOM 1275 C C . LEU A 1 103 ? -29.860 -1.105 -65.176 1.00 10.24 108 LEU A C 1
ATOM 1276 O O . LEU A 1 103 ? -30.478 -0.096 -65.506 1.00 11.28 108 LEU A O 1
ATOM 1292 N N . ARG A 1 104 ? -29.123 -1.801 -66.026 1.00 10.05 109 ARG A N 1
ATOM 1293 C CA . ARG A 1 104 ? -28.796 -1.246 -67.334 1.00 10.28 109 ARG A CA 1
ATOM 1294 C C . ARG A 1 104 ? -29.789 -1.637 -68.428 1.00 10.16 109 ARG A C 1
ATOM 1295 O O . ARG A 1 104 ? -29.904 -2.803 -68.771 1.00 11.37 109 ARG A O 1
ATOM 1316 N N . GLN A 1 105 ? -30.475 -0.667 -69.008 1.00 10.20 110 GLN A N 1
ATOM 1317 C CA . GLN A 1 105 ? -31.296 -0.963 -70.177 1.00 10.84 110 GLN A CA 1
ATOM 1318 C C . GLN A 1 105 ? -30.447 -1.286 -71.415 1.00 10.45 110 GLN A C 1
ATOM 1319 O O . GLN A 1 105 ? -30.864 -2.076 -72.253 1.00 11.48 110 GLN A O 1
ATOM 1333 N N . GLU A 1 106 ? -29.267 -0.660 -71.526 1.00 10.44 111 GLU A N 1
ATOM 1334 C CA . GLU A 1 106 ? -28.479 -0.770 -72.742 1.00 11.00 111 GLU A CA 1
ATOM 1335 C C . GLU A 1 106 ? -27.801 -2.130 -72.845 1.00 10.90 111 GLU A C 1
ATOM 1336 O O . GLU A 1 106 ? -27.495 -2.757 -71.834 1.00 10.71 111 GLU A O 1
ATOM 1348 N N . SER A 1 107 ? -27.559 -2.563 -74.082 1.00 11.55 112 SER A N 1
ATOM 1349 C CA . SER A 1 107 ? -26.860 -3.812 -74.329 1.00 11.26 112 SER A CA 1
ATOM 1350 C C . SER A 1 107 ? -25.416 -3.768 -73.846 1.00 10.52 112 SER A C 1
ATOM 1351 O O . SER A 1 107 ? -24.680 -2.825 -74.143 1.00 11.48 112 SER A O 1
ATOM 1359 N N . HIS A 1 108 ? -25.023 -4.805 -73.116 1.00 10.34 113 HIS A N 1
ATOM 1360 C CA . HIS A 1 108 ? -23.661 -4.895 -72.600 1.00 11.18 113 HIS A CA 1
ATOM 1361 C C . HIS A 1 108 ? -23.273 -6.344 -72.385 1.00 11.19 113 HIS A C 1
ATOM 1362 O O . HIS A 1 108 ? -24.121 -7.236 -72.369 1.00 12.40 113 HIS A O 1
ATOM 1377 N N . GLY A 1 109 ? -21.974 -6.581 -72.217 1.00 11.58 114 GLY A N 1
ATOM 1378 C CA . GLY A 1 109 ? -21.488 -7.904 -71.944 1.00 11.79 114 GLY A CA 1
ATOM 1379 C C . GLY A 1 109 ? -19.983 -7.877 -71.785 1.00 11.53 114 GLY A C 1
ATOM 1380 O O . GLY A 1 109 ? -19.448 -6.888 -71.269 1.00 12.92 114 GLY A O 1
ATOM 1384 N N . TYR A 1 110 ? -19.339 -8.968 -72.191 1.00 12.70 115 TYR A N 1
ATOM 1385 C CA . TYR A 1 110 ? -17.908 -9.158 -71.980 1.00 12.60 115 TYR A CA 1
ATOM 1386 C C . TYR A 1 110 ? -17.272 -9.734 -73.215 1.00 13.97 115 TYR A C 1
ATOM 1387 O O . TYR A 1 110 ? -17.829 -10.616 -73.855 1.00 14.20 115 TYR A O 1
ATOM 1405 N N . LEU A 1 111 ? -16.076 -9.239 -73.511 1.00 14.33 116 LEU A N 1
ATOM 1406 C CA . LEU A 1 111 ? -15.247 -9.752 -74.593 1.00 14.86 116 LEU A CA 1
ATOM 1407 C C . LEU A 1 111 ? -13.883 -10.047 -73.969 1.00 15.41 116 LEU A C 1
ATOM 1408 O O . LEU A 1 111 ? -13.214 -9.141 -73.484 1.00 16.59 116 LEU A O 1
ATOM 1424 N N . ASN A 1 112 ? -13.528 -11.321 -73.893 1.00 15.68 117 ASN A N 1
ATOM 1425 C CA . ASN A 1 112 ? -12.268 -11.744 -73.275 1.00 15.93 117 ASN A CA 1
ATOM 1426 C C . ASN A 1 112 ? -12.116 -11.199 -71.845 1.00 16.26 117 ASN A C 1
ATOM 1427 O O . ASN A 1 112 ? -11.040 -10.792 -71.406 1.00 17.54 117 ASN A O 1
ATOM 1438 N N . GLY A 1 113 ? -13.232 -11.177 -71.113 1.00 15.97 118 GLY A N 1
ATOM 1439 C CA . GLY A 1 113 ? -13.225 -10.764 -69.715 1.00 15.84 118 GLY A CA 1
ATOM 1440 C C . GLY A 1 113 ? -13.293 -9.265 -69.485 1.00 14.95 118 GLY A C 1
ATOM 1441 O O . GLY A 1 113 ? -13.323 -8.821 -68.338 1.00 15.31 118 GLY A O 1
ATOM 1445 N N . ARG A 1 114 ? -13.275 -8.483 -70.565 1.00 14.54 119 ARG A N 1
ATOM 1446 C CA . ARG A 1 114 ? -13.407 -7.037 -70.471 1.00 14.34 119 ARG A CA 1
ATOM 1447 C C . ARG A 1 114 ? -14.864 -6.647 -70.676 1.00 13.18 119 ARG A C 1
ATOM 1448 O O . ARG A 1 114 ? -15.511 -7.082 -71.635 1.00 14.14 119 ARG A O 1
ATOM 1469 N N . ALA A 1 115 ? -15.357 -5.776 -69.813 1.00 13.53 120 ALA A N 1
ATOM 1470 C CA . ALA A 1 115 ? -16.728 -5.285 -69.936 1.00 13.35 120 ALA A CA 1
ATOM 1471 C C . ALA A 1 115 ? -16.822 -4.394 -71.169 1.00 13.13 120 ALA A C 1
ATOM 1472 O O . ALA A 1 115 ? -15.960 -3.538 -71.404 1.00 14.49 120 ALA A O 1
ATOM 1479 N N . ILE A 1 116 ? -17.846 -4.639 -71.977 1.00 12.77 121 ILE A N 1
ATOM 1480 C CA . ILE A 1 116 ? -18.120 -3.842 -73.176 1.00 13.10 121 ILE A CA 1
ATOM 1481 C C . ILE A 1 116 ? -19.569 -3.396 -73.220 1.00 12.37 121 ILE A C 1
ATOM 1482 O O . ILE A 1 116 ? -20.441 -4.047 -72.653 1.00 13.30 121 ILE A O 1
ATOM 1498 N N . THR A 1 117 ? -19.804 -2.273 -73.881 1.00 12.03 122 THR A N 1
ATOM 1499 C CA . THR A 1 117 ? -21.149 -1.710 -74.057 1.00 12.24 122 THR A CA 1
ATOM 1500 C C . THR A 1 117 ? -21.376 -1.392 -75.524 1.00 12.21 122 THR A C 1
ATOM 1501 O O . THR A 1 117 ? -20.429 -1.002 -76.225 1.00 13.68 122 THR A O 1
ATOM 1512 N N . LEU A 1 118 ? -22.610 -1.540 -75.998 1.00 12.60 123 LEU A N 1
ATOM 1513 C CA . LEU A 1 118 ? -22.984 -1.084 -77.330 1.00 12.35 123 LEU A CA 1
ATOM 1514 C C . LEU A 1 118 ? -23.557 0.320 -77.167 1.00 13.79 123 LEU A C 1
ATOM 1515 O O . LEU A 1 118 ? -24.623 0.492 -76.587 1.00 13.24 123 LEU A O 1
ATOM 1531 N N . VAL A 1 119 ? -22.827 1.322 -77.658 1.00 14.14 124 VAL A N 1
ATOM 1532 C CA . VAL A 1 119 ? -23.077 2.714 -77.311 1.00 13.67 124 VAL A CA 1
ATOM 1533 C C . VAL A 1 119 ? -23.580 3.535 -78.496 1.00 15.26 124 VAL A C 1
ATOM 1534 O O . VAL A 1 119 ? -22.901 3.639 -79.532 1.00 15.75 124 VAL A O 1
ATOM 1547 N N . SER A 1 120 ? -24.775 4.106 -78.345 1.00 14.70 125 SER A N 1
ATOM 1548 C CA . SER A 1 120 ? -25.200 5.234 -79.181 1.00 14.75 125 SER A CA 1
ATOM 1549 C C . SER A 1 120 ? -25.227 6.484 -78.303 1.00 15.40 125 SER A C 1
ATOM 1550 O O . SER A 1 120 ? -24.990 6.402 -77.098 1.00 17.48 125 SER A O 1
ATOM 1558 N N . ALA A 1 121 ? -25.506 7.634 -78.896 1.00 16.31 126 ALA A N 1
ATOM 1559 C CA . ALA A 1 121 ? -25.439 8.911 -78.174 1.00 18.01 126 ALA A CA 1
ATOM 1560 C C . ALA A 1 121 ? -26.159 8.872 -76.838 1.00 17.26 126 ALA A C 1
ATOM 1561 O O . ALA A 1 121 ? -27.302 8.434 -76.759 1.00 17.55 126 ALA A O 1
ATOM 1568 N N . TYR A 1 122 ? -25.456 9.352 -75.818 1.00 16.60 127 TYR A N 1
ATOM 1569 C CA . TYR A 1 122 ? -25.880 9.362 -74.416 1.00 15.16 127 TYR A CA 1
ATOM 1570 C C . TYR A 1 122 ? -26.163 7.983 -73.829 1.00 13.59 127 TYR A C 1
ATOM 1571 O O . TYR A 1 122 ? -26.789 7.877 -72.777 1.00 13.97 127 TYR A O 1
ATOM 1589 N N . ASN A 1 123 ? -25.649 6.947 -74.491 1.00 12.69 128 ASN A N 1
ATOM 1590 C CA . ASN A 1 123 ? -25.738 5.562 -74.032 1.00 12.43 128 ASN A CA 1
ATOM 1591 C C . ASN A 1 123 ? -27.191 5.093 -73.984 1.00 12.22 128 ASN A C 1
ATOM 1592 O O . ASN A 1 123 ? -27.628 4.490 -73.010 1.00 12.82 128 ASN A O 1
ATOM 1603 N N . TRP A 1 124 ? -27.909 5.347 -75.078 1.00 11.99 129 TRP A N 1
ATOM 1604 C CA . TRP A 1 124 ? -29.339 5.086 -75.178 1.00 11.77 129 TRP A CA 1
ATOM 1605 C C . TRP A 1 124 ? -29.707 4.104 -76.305 1.00 12.36 129 TRP A C 1
ATOM 1606 O O . TRP A 1 124 ? -30.765 4.225 -76.914 1.00 12.78 129 TRP A O 1
ATOM 1627 N N . ILE A 1 125 ? -28.886 3.084 -76.533 1.00 12.29 130 ILE A N 1
ATOM 1628 C CA . ILE A 1 125 ? -29.119 2.190 -77.663 1.00 13.04 130 ILE A CA 1
ATOM 1629 C C . ILE A 1 125 ? -30.491 1.488 -77.592 1.00 12.38 130 ILE A C 1
ATOM 1630 O O . ILE A 1 125 ? -31.097 1.215 -78.630 1.00 13.90 130 ILE A O 1
ATOM 1646 N N . ASN A 1 126 ? -30.982 1.203 -76.382 1.00 12.14 131 ASN A N 1
ATOM 1647 C CA . ASN A 1 126 ? -32.247 0.492 -76.212 1.00 11.66 131 ASN A CA 1
ATOM 1648 C C . ASN A 1 126 ? -33.377 1.380 -75.686 1.00 12.04 131 ASN A C 1
ATOM 1649 O O . ASN A 1 126 ? -34.428 0.885 -75.250 1.00 12.35 131 ASN A O 1
ATOM 1660 N N . LEU A 1 127 ? -33.182 2.693 -75.741 1.00 12.86 132 LEU A N 1
ATOM 1661 C CA . LEU A 1 127 ? -34.207 3.631 -75.299 1.00 13.49 132 LEU A CA 1
ATOM 1662 C C . LEU A 1 127 ? -35.491 3.402 -76.085 1.00 13.12 132 LEU A C 1
ATOM 1663 O O . LEU A 1 127 ? -35.455 3.261 -77.298 1.00 15.38 132 LEU A O 1
ATOM 1679 N N . GLY A 1 128 ? -36.624 3.358 -75.384 1.00 13.06 133 GLY A N 1
ATOM 1680 C CA . GLY A 1 128 ? -37.926 3.213 -76.013 1.00 14.80 133 GLY A CA 1
ATOM 1681 C C . GLY A 1 128 ? -38.324 1.785 -76.324 1.00 15.58 133 GLY A C 1
ATOM 1682 O O . GLY A 1 128 ? -39.446 1.545 -76.776 1.00 17.93 133 GLY A O 1
ATOM 1686 N N . LYS A 1 129 ? -37.421 0.837 -76.103 1.00 14.87 134 LYS A N 1
ATOM 1687 C CA . LYS A 1 129 ? -37.693 -0.559 -76.417 1.00 14.72 134 LYS A CA 1
ATOM 1688 C C . LYS A 1 129 ? -38.327 -1.271 -75.230 1.00 13.98 134 LYS A C 1
ATOM 1689 O O . LYS A 1 129 ? -38.056 -0.945 -74.075 1.00 14.39 134 LYS A O 1
ATOM 1708 N N . SER A 1 130 ? -39.143 -2.271 -75.515 1.00 14.53 135 SER A N 1
ATOM 1709 C CA . SER A 1 130 ? -39.621 -3.152 -74.466 1.00 14.39 135 SER A CA 1
ATOM 1710 C C . SER A 1 130 ? -38.436 -3.904 -73.864 1.00 12.50 135 SER A C 1
ATOM 1711 O O . SER A 1 130 ? -37.386 -4.055 -74.502 1.00 13.54 135 SER A O 1
ATOM 1719 N N . ASN A 1 131 ? -38.592 -4.390 -72.642 1.00 12.77 136 ASN A N 1
ATOM 1720 C CA . ASN A 1 131 ? -37.496 -5.129 -72.028 1.00 12.66 136 ASN A CA 1
ATOM 1721 C C . ASN A 1 131 ? -37.170 -6.407 -72.814 1.00 11.88 136 ASN A C 1
ATOM 1722 O O . ASN A 1 131 ? -36.012 -6.815 -72.903 1.00 13.08 136 ASN A O 1
ATOM 1733 N N A SER A 1 132 ? -38.208 -7.028 -73.366 0.62 13.59 137 SER A N 1
ATOM 1734 N N B SER A 1 132 ? -38.172 -7.051 -73.389 0.38 12.74 137 SER A N 1
ATOM 1735 C CA A SER A 1 132 ? -38.051 -8.183 -74.239 0.62 13.66 137 SER A CA 1
ATOM 1736 C CA B SER A 1 132 ? -37.877 -8.259 -74.138 0.38 12.54 137 SER A CA 1
ATOM 1737 C C A SER A 1 132 ? -37.102 -7.853 -75.374 0.62 12.99 137 SER A C 1
ATOM 1738 C C B SER A 1 132 ? -37.129 -7.920 -75.441 0.38 12.69 137 SER A C 1
ATOM 1739 O O A SER A 1 132 ? -36.124 -8.555 -75.628 0.62 13.77 137 SER A O 1
ATOM 1740 O O B SER A 1 132 ? -36.279 -8.699 -75.876 0.38 12.66 137 SER A O 1
ATOM 1755 N N . GLN A 1 133 ? -37.418 -6.774 -76.062 1.00 13.54 138 GLN A N 1
ATOM 1756 C CA . GLN A 1 133 ? -36.640 -6.373 -77.230 1.00 13.44 138 GLN A CA 1
ATOM 1757 C C . GLN A 1 133 ? -35.227 -5.970 -76.844 1.00 13.41 138 GLN A C 1
ATOM 1758 O O . GLN A 1 133 ? -34.273 -6.260 -77.577 1.00 14.51 138 GLN A O 1
ATOM 1772 N N . SER A 1 134 ? -35.073 -5.289 -75.714 1.00 13.00 139 SER A N 1
ATOM 1773 C CA . SER A 1 134 ? -33.728 -4.942 -75.260 1.00 12.36 139 SER A CA 1
ATOM 1774 C C . SER A 1 134 ? -32.856 -6.179 -75.058 1.00 12.72 139 SER A C 1
ATOM 1775 O O . SER A 1 134 ? -31.698 -6.210 -75.477 1.00 12.19 139 SER A O 1
ATOM 1783 N N . THR A 1 135 ? -33.398 -7.191 -74.396 1.00 13.37 140 THR A N 1
ATOM 1784 C CA . THR A 1 135 ? -32.671 -8.433 -74.193 1.00 13.26 140 THR A CA 1
ATOM 1785 C C . THR A 1 135 ? -32.378 -9.148 -75.510 1.00 12.43 140 THR A C 1
ATOM 1786 O O . THR A 1 135 ? -31.263 -9.612 -75.722 1.00 13.73 140 THR A O 1
ATOM 1797 N N . LEU A 1 136 ? -33.373 -9.251 -76.383 1.00 12.76 141 LEU A N 1
ATOM 1798 C CA . LEU A 1 136 ? -33.155 -9.883 -77.684 1.00 14.62 141 LEU A CA 1
ATOM 1799 C C . LEU A 1 136 ? -32.036 -9.164 -78.439 1.00 14.54 141 LEU A C 1
ATOM 1800 O O . LEU A 1 136 ? -31.131 -9.805 -78.977 1.00 15.16 141 LEU A O 1
ATOM 1816 N N . ASP A 1 137 ? -32.063 -7.835 -78.439 1.00 13.74 142 ASP A N 1
ATOM 1817 C CA . ASP A 1 137 ? -31.043 -7.076 -79.165 1.00 14.74 142 ASP A CA 1
ATOM 1818 C C . ASP A 1 137 ? -29.653 -7.282 -78.554 1.00 12.95 142 ASP A C 1
ATOM 1819 O O . ASP A 1 137 ? -28.650 -7.440 -79.259 1.00 13.65 142 ASP A O 1
ATOM 1828 N N . GLN A 1 138 ? -29.570 -7.314 -77.234 1.00 13.06 143 GLN A N 1
ATOM 1829 C CA . GLN A 1 138 ? -28.289 -7.591 -76.608 1.00 12.06 143 GLN A CA 1
ATOM 1830 C C . GLN A 1 138 ? -27.776 -8.969 -76.987 1.00 12.39 143 GLN A C 1
ATOM 1831 O O . GLN A 1 138 ? -26.604 -9.129 -77.342 1.00 13.46 143 GLN A O 1
ATOM 1845 N N . GLU A 1 139 ? -28.624 -9.984 -76.860 1.00 13.62 144 GLU A N 1
ATOM 1846 C CA . GLU A 1 139 ? -28.154 -11.339 -77.055 1.00 15.41 144 GLU A CA 1
ATOM 1847 C C . GLU A 1 139 ? -27.813 -11.577 -78.525 1.00 14.71 144 GLU A C 1
ATOM 1848 O O . GLU A 1 139 ? -26.847 -12.294 -78.827 1.00 15.54 144 GLU A O 1
ATOM 1860 N N . ASN A 1 140 ? -28.532 -10.922 -79.434 1.00 14.82 145 ASN A N 1
ATOM 1861 C CA . ASN A 1 140 ? -28.175 -10.994 -80.855 1.00 14.57 145 ASN A CA 1
ATOM 1862 C C . ASN A 1 140 ? -26.828 -10.333 -81.136 1.00 14.88 145 ASN A C 1
ATOM 1863 O O . ASN A 1 140 ? -26.009 -10.840 -81.916 1.00 15.71 145 ASN A O 1
ATOM 1874 N N . TRP A 1 141 ? -26.599 -9.191 -80.506 1.00 14.29 146 TRP A N 1
ATOM 1875 C CA . TRP A 1 141 ? -25.321 -8.494 -80.648 1.00 13.99 146 TRP A CA 1
ATOM 1876 C C . TRP A 1 141 ? -24.176 -9.363 -80.152 1.00 14.37 146 TRP A C 1
ATOM 1877 O O . TRP A 1 141 ? -23.164 -9.541 -80.849 1.00 13.99 146 TRP A O 1
ATOM 1898 N N . LEU A 1 142 ? -24.324 -9.898 -78.946 1.00 14.02 147 LEU A N 1
ATOM 1899 C CA . LEU A 1 142 ? -23.269 -10.729 -78.375 1.00 14.38 147 LEU A CA 1
ATOM 1900 C C . LEU A 1 142 ? -23.054 -11.984 -79.216 1.00 15.12 147 LEU A C 1
ATOM 1901 O O . LEU A 1 142 ? -21.920 -12.410 -79.413 1.00 15.78 147 LEU A O 1
ATOM 1917 N N . ALA A 1 143 ? -24.129 -12.575 -79.728 1.00 15.35 148 ALA A N 1
ATOM 1918 C CA . ALA A 1 143 ? -24.006 -13.759 -80.569 1.00 16.99 148 ALA A CA 1
ATOM 1919 C C . ALA A 1 143 ? -23.229 -13.439 -81.848 1.00 16.98 148 ALA A C 1
ATOM 1920 O O . ALA A 1 143 ? -22.440 -14.254 -82.320 1.00 17.17 148 ALA A O 1
ATOM 1927 N N . GLY A 1 144 ? -23.450 -12.254 -82.410 1.00 16.51 149 GLY A N 1
ATOM 1928 C CA . GLY A 1 144 ? -22.697 -11.844 -83.582 1.00 16.98 149 GLY A CA 1
ATOM 1929 C C . GLY A 1 144 ? -21.207 -11.716 -83.314 1.00 18.62 149 GLY A C 1
ATOM 1930 O O . GLY A 1 144 ? -20.392 -12.115 -84.141 1.00 21.13 149 GLY A O 1
ATOM 1934 N N . LEU A 1 145 ? -20.836 -11.152 -82.171 1.00 15.98 150 LEU A N 1
ATOM 1935 C CA . LEU A 1 145 ? -19.433 -11.062 -81.810 1.00 15.56 150 LEU A CA 1
ATOM 1936 C C . LEU A 1 145 ? -18.853 -12.449 -81.572 1.00 16.00 150 LEU A C 1
ATOM 1937 O O . LEU A 1 145 ? -17.722 -12.735 -81.962 1.00 17.97 150 LEU A O 1
ATOM 1953 N N . ARG A 1 146 ? -19.625 -13.298 -80.897 1.00 16.23 151 ARG A N 1
ATOM 1954 C CA . ARG A 1 146 ? -19.161 -14.616 -80.467 1.00 18.24 151 ARG A CA 1
ATOM 1955 C C . ARG A 1 146 ? -18.782 -15.491 -81.662 1.00 20.49 151 ARG A C 1
ATOM 1956 O O . ARG A 1 146 ? -17.905 -16.350 -81.565 1.00 22.88 151 ARG A O 1
ATOM 1977 N N . SER A 1 147 ? -19.451 -15.256 -82.788 1.00 19.79 152 SER A N 1
ATOM 1978 C CA . SER A 1 147 ? -19.241 -16.050 -83.994 1.00 21.99 152 SER A CA 1
ATOM 1979 C C . SER A 1 147 ? -18.027 -15.622 -84.809 1.00 22.97 152 SER A C 1
ATOM 1980 O O . SER A 1 147 ? -17.643 -16.322 -85.743 1.00 25.52 152 SER A O 1
ATOM 1988 N N A ARG A 1 148 ? -17.430 -14.484 -84.461 0.50 22.36 153 ARG A N 1
ATOM 1989 N N B ARG A 1 148 ? -17.423 -14.489 -84.462 0.50 22.65 153 ARG A N 1
ATOM 1990 C CA A ARG A 1 148 ? -16.273 -13.958 -85.198 0.50 21.89 153 ARG A CA 1
ATOM 1991 C CA B ARG A 1 148 ? -16.278 -13.973 -85.218 0.50 22.43 153 ARG A CA 1
ATOM 1992 C C A ARG A 1 148 ? -14.942 -14.467 -84.649 0.50 22.24 153 ARG A C 1
ATOM 1993 C C B ARG A 1 148 ? -14.935 -14.425 -84.649 0.50 22.48 153 ARG A C 1
ATOM 1994 O O A ARG A 1 148 ? -14.796 -14.706 -83.450 0.50 22.29 153 ARG A O 1
ATOM 1995 O O B ARG A 1 148 ? -14.772 -14.578 -83.438 0.50 22.45 153 ARG A O 1
ATOM 2036 N N . LYS A 1 149 ? -13.958 -14.614 -85.530 1.00 22.87 154 LYS A N 1
ATOM 2037 C CA . LYS A 1 149 ? -12.627 -14.954 -85.086 1.00 23.15 154 LYS A CA 1
ATOM 2038 C C . LYS A 1 149 ? -11.990 -13.711 -84.464 1.00 20.99 154 LYS A C 1
ATOM 2039 O O . LYS A 1 149 ? -11.276 -13.801 -83.464 1.00 21.96 154 LYS A O 1
ATOM 2058 N N . ILE A 1 150 ? -12.264 -12.558 -85.067 1.00 19.22 155 ILE A N 1
ATOM 2059 C CA . ILE A 1 150 ? -11.700 -11.275 -84.662 1.00 19.78 155 ILE A CA 1
ATOM 2060 C C . ILE A 1 150 ? -12.803 -10.215 -84.628 1.00 19.53 155 ILE A C 1
ATOM 2061 O O . ILE A 1 150 ? -13.602 -10.117 -85.550 1.00 19.51 155 ILE A O 1
ATOM 2077 N N . VAL A 1 151 ? -12.819 -9.418 -83.562 1.00 19.21 156 VAL A N 1
ATOM 2078 C CA . VAL A 1 151 ? -13.712 -8.273 -83.469 1.00 18.74 156 VAL A CA 1
ATOM 2079 C C . VAL A 1 151 ? -12.904 -7.005 -83.677 1.00 19.91 156 VAL A C 1
ATOM 2080 O O . VAL A 1 151 ? -11.860 -6.822 -83.046 1.00 21.42 156 VAL A O 1
ATOM 2093 N N . ASN A 1 152 ? -13.375 -6.150 -84.578 1.00 20.54 157 ASN A N 1
ATOM 2094 C CA . ASN A 1 152 ? -12.706 -4.891 -84.879 1.00 21.16 157 ASN A CA 1
ATOM 2095 C C . ASN A 1 152 ? -13.416 -3.696 -84.265 1.00 20.25 157 ASN A C 1
ATOM 2096 O O . ASN A 1 152 ? -14.589 -3.771 -83.894 1.00 21.20 157 ASN A O 1
ATOM 2107 N N . GLY A 1 153 ? -12.692 -2.589 -84.168 1.00 20.80 158 GLY A N 1
ATOM 2108 C CA . GLY A 1 153 ? -13.276 -1.317 -83.793 1.00 20.97 158 GLY A CA 1
ATOM 2109 C C . GLY A 1 153 ? -13.652 -1.168 -82.333 1.00 20.93 158 GLY A C 1
ATOM 2110 O O . GLY A 1 153 ? -14.617 -0.460 -81.995 1.00 23.59 158 GLY A O 1
ATOM 2114 N N . VAL A 1 154 ? -12.917 -1.833 -81.453 1.00 19.27 159 VAL A N 1
ATOM 2115 C CA . VAL A 1 154 ? -13.217 -1.729 -80.025 1.00 19.49 159 VAL A CA 1
ATOM 2116 C C . VAL A 1 154 ? -12.567 -0.457 -79.487 1.00 20.08 159 VAL A C 1
ATOM 2117 O O . VAL A 1 154 ? -11.339 -0.348 -79.467 1.00 21.75 159 VAL A O 1
ATOM 2130 N N . LEU A 1 155 ? -13.390 0.502 -79.069 1.00 18.90 160 LEU A N 1
ATOM 2131 C CA . LEU A 1 155 ? -12.926 1.790 -78.568 1.00 18.33 160 LEU A CA 1
ATOM 2132 C C . LEU A 1 155 ? -12.791 1.785 -77.053 1.00 18.63 160 LEU A C 1
ATOM 2133 O O . LEU A 1 155 ? -13.574 1.135 -76.353 1.00 18.57 160 LEU A O 1
ATOM 2149 N N . THR A 1 156 ? -11.832 2.532 -76.535 1.00 17.93 161 THR A N 1
ATOM 2150 C CA . THR A 1 156 ? -11.813 2.853 -75.122 1.00 19.17 161 THR A CA 1
ATOM 2151 C C . THR A 1 156 ? -12.763 4.029 -74.889 1.00 19.04 161 THR A C 1
ATOM 2152 O O . THR A 1 156 ? -13.174 4.723 -75.836 1.00 18.88 161 THR A O 1
ATOM 2163 N N . VAL A 1 157 ? -13.085 4.276 -73.627 1.00 21.19 162 VAL A N 1
ATOM 2164 C CA . VAL A 1 157 ? -13.931 5.410 -73.293 1.00 21.92 162 VAL A CA 1
ATOM 2165 C C . VAL A 1 157 ? -13.306 6.734 -73.783 1.00 23.49 162 VAL A C 1
ATOM 2166 O O . VAL A 1 157 ? -13.989 7.516 -74.442 1.00 23.50 162 VAL A O 1
ATOM 2179 N N . PRO A 1 158 ? -12.013 6.984 -73.491 1.00 25.73 163 PRO A N 1
ATOM 2180 C CA . PRO A 1 158 ? -11.421 8.224 -74.016 1.00 25.95 163 PRO A CA 1
ATOM 2181 C C . PRO A 1 158 ? -11.526 8.354 -75.544 1.00 25.12 163 PRO A C 1
ATOM 2182 O O . PRO A 1 158 ? -11.811 9.444 -76.044 1.00 25.82 163 PRO A O 1
ATOM 2193 N N . GLN A 1 159 ? -11.326 7.265 -76.281 1.00 23.39 164 GLN A N 1
ATOM 2194 C CA . GLN A 1 159 ? -11.451 7.325 -77.736 1.00 22.85 164 GLN A CA 1
ATOM 2195 C C . GLN A 1 159 ? -12.874 7.638 -78.165 1.00 21.64 164 GLN A C 1
ATOM 2196 O O . GLN A 1 159 ? -13.086 8.424 -79.082 1.00 21.93 164 GLN A O 1
ATOM 2210 N N . TYR A 1 160 ? -13.849 7.013 -77.516 1.00 21.56 165 TYR A N 1
ATOM 2211 C CA . TYR A 1 160 ? -15.246 7.284 -77.835 1.00 21.29 165 TYR A CA 1
ATOM 2212 C C . TYR A 1 160 ? -15.594 8.749 -77.562 1.00 23.72 165 TYR A C 1
ATOM 2213 O O . TYR A 1 160 ? -16.219 9.422 -78.391 1.00 23.65 165 TYR A O 1
ATOM 2231 N N . VAL A 1 161 ? -15.187 9.251 -76.402 1.00 24.97 166 VAL A N 1
ATOM 2232 C CA . VAL A 1 161 ? -15.469 10.636 -76.055 1.00 26.26 166 VAL A CA 1
ATOM 2233 C C . VAL A 1 161 ? -14.838 11.586 -77.067 1.00 27.00 166 VAL A C 1
ATOM 2234 O O . VAL A 1 161 ? -15.425 12.611 -77.400 1.00 27.73 166 VAL A O 1
ATOM 2247 N N . ALA A 1 162 ? -13.652 11.239 -77.563 1.00 27.08 167 ALA A N 1
ATOM 2248 C CA . ALA A 1 162 ? -12.949 12.093 -78.514 1.00 27.59 167 ALA A CA 1
ATOM 2249 C C . ALA A 1 162 ? -13.456 11.875 -79.941 1.00 26.93 167 ALA A C 1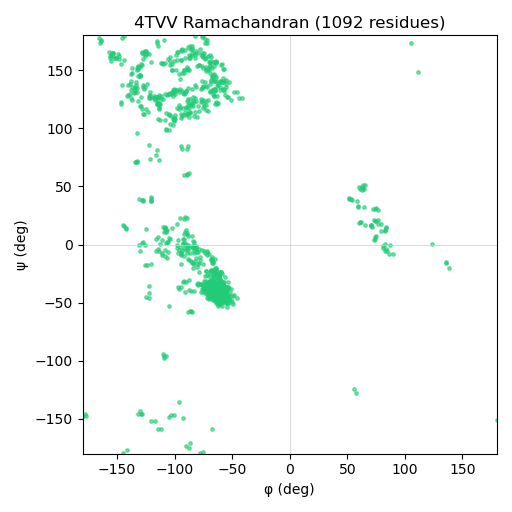
ATOM 2250 O O . ALA A 1 162 ? -12.951 12.488 -80.880 1.00 27.76 167 ALA A O 1
ATOM 2257 N N . LYS A 1 163 ? -14.461 11.013 -80.090 1.00 26.56 168 LYS A N 1
ATOM 2258 C CA . LYS A 1 163 ? -15.058 10.705 -81.391 1.00 26.95 168 LYS A CA 1
ATOM 2259 C C . LYS A 1 163 ? -14.039 10.131 -82.373 1.00 25.73 168 LYS A C 1
ATOM 2260 O O . LYS A 1 163 ? -14.134 10.328 -83.589 1.00 25.67 168 LYS A O 1
ATOM 2279 N N . GLN A 1 164 ? -13.081 9.391 -81.827 1.00 25.55 169 GLN A N 1
ATOM 2280 C CA . GLN A 1 164 ? -12.040 8.755 -82.620 1.00 25.22 169 GLN A CA 1
ATOM 2281 C C . GLN A 1 164 ? -12.511 7.376 -83.054 1.00 23.88 169 GLN A C 1
ATOM 2282 O O . GLN A 1 164 ? -11.900 6.358 -82.732 1.00 24.02 169 GLN A O 1
ATOM 2296 N N . TYR A 1 165 ? -13.610 7.371 -83.797 1.00 23.71 170 TYR A N 1
ATOM 2297 C CA . TYR A 1 165 ? -14.350 6.155 -84.118 1.00 24.03 170 TYR A CA 1
ATOM 2298 C C . TYR A 1 165 ? -13.575 5.130 -84.937 1.00 24.30 170 TYR A C 1
ATOM 2299 O O . TYR A 1 165 ? -13.870 3.941 -84.883 1.00 24.05 170 TYR A O 1
ATOM 2317 N N . SER A 1 166 ? -12.610 5.593 -85.720 1.00 24.79 171 SER A N 1
ATOM 2318 C CA . SER A 1 166 ? -11.855 4.703 -86.590 1.00 26.37 171 SER A CA 1
ATOM 2319 C C . SER A 1 166 ? -10.548 4.205 -85.973 1.00 26.74 171 SER A C 1
ATOM 2320 O O . SER A 1 166 ? -9.783 3.490 -86.634 1.00 27.84 171 SER A O 1
ATOM 2328 N N A GLN A 1 167 ? -10.299 4.567 -84.715 0.59 25.89 172 GLN A N 1
ATOM 2329 N N B GLN A 1 167 ? -10.295 4.571 -84.719 0.41 26.31 172 GLN A N 1
ATOM 2330 C CA A GLN A 1 167 ? -9.016 4.291 -84.070 0.59 27.03 172 GLN A CA 1
ATOM 2331 C CA B GLN A 1 167 ? -9.015 4.281 -84.080 0.41 27.04 172 GLN A CA 1
ATOM 2332 C C A GLN A 1 167 ? -9.087 3.107 -83.105 0.59 26.65 172 GLN A C 1
ATOM 2333 C C B GLN A 1 167 ? -9.119 3.148 -83.060 0.41 26.82 172 GLN A C 1
ATOM 2334 O O A GLN A 1 167 ? -8.166 2.879 -82.320 0.59 27.38 172 GLN A O 1
ATOM 2335 O O B GLN A 1 167 ? -8.259 3.000 -82.189 0.41 27.74 172 GLN A O 1
ATOM 2362 N N . GLY A 1 168 ? -10.173 2.345 -83.174 1.00 25.72 173 GLY A N 1
ATOM 2363 C CA . GLY A 1 168 ? -10.363 1.208 -82.288 1.00 25.13 173 GLY A CA 1
ATOM 2364 C C . GLY A 1 168 ? -9.446 0.036 -82.575 1.00 24.89 173 GLY A C 1
ATOM 2365 O O . GLY A 1 168 ? -8.958 -0.115 -83.688 1.00 28.42 173 GLY A O 1
ATOM 2369 N N . LYS A 1 169 ? -9.200 -0.787 -81.569 1.00 23.16 174 LYS A N 1
ATOM 2370 C CA . LYS A 1 169 ? -8.379 -1.985 -81.700 1.00 21.53 174 LYS A CA 1
ATOM 2371 C C . LYS A 1 169 ? -9.176 -3.202 -82.155 1.00 20.71 174 LYS A C 1
ATOM 2372 O O . LYS A 1 169 ? -10.412 -3.245 -82.032 1.00 21.19 174 LYS A O 1
ATOM 2391 N N . SER A 1 170 ? -8.458 -4.204 -82.635 1.00 20.95 175 SER A N 1
ATOM 2392 C CA . SER A 1 170 ? -9.008 -5.512 -82.924 1.00 21.36 175 SER A CA 1
ATOM 2393 C C . SER A 1 170 ? -8.632 -6.470 -81.813 1.00 21.71 175 SER A C 1
ATOM 2394 O O . SER A 1 170 ? -7.566 -6.333 -81.192 1.00 22.78 175 SER A O 1
ATOM 2402 N N . MET A 1 171 ? -9.501 -7.448 -81.580 1.00 20.98 176 MET A N 1
ATOM 2403 C CA . MET A 1 171 ? -9.270 -8.457 -80.555 1.00 21.44 176 MET A CA 1
ATOM 2404 C C . MET A 1 171 ? -9.547 -9.838 -81.126 1.00 21.06 176 MET A C 1
ATOM 2405 O O . MET A 1 171 ? -10.567 -10.040 -81.787 1.00 20.88 176 MET A O 1
ATOM 2419 N N . VAL A 1 172 ? -8.655 -10.791 -80.852 1.00 21.03 177 VAL A N 1
ATOM 2420 C CA . VAL A 1 172 ? -8.926 -12.185 -81.168 1.00 21.11 177 VAL A CA 1
ATOM 2421 C C . VAL A 1 172 ? -9.920 -12.697 -80.133 1.00 20.46 177 VAL A C 1
ATOM 2422 O O . VAL A 1 172 ? -9.666 -12.609 -78.935 1.00 20.62 177 VAL A O 1
ATOM 2435 N N . VAL A 1 173 ? -11.043 -13.232 -80.597 1.00 20.16 178 VAL A N 1
ATOM 2436 C CA . VAL A 1 173 ? -12.099 -13.673 -79.698 1.00 20.63 178 VAL A CA 1
ATOM 2437 C C . VAL A 1 173 ? -11.708 -14.973 -78.998 1.00 21.11 178 VAL A C 1
ATOM 2438 O O . VAL A 1 173 ? -11.408 -15.980 -79.641 1.00 22.33 178 VAL A O 1
ATOM 2451 N N . SER A 1 174 ? -11.691 -14.929 -77.671 1.00 20.28 179 SER A N 1
ATOM 2452 C CA . SER A 1 174 ? -11.577 -16.135 -76.880 1.00 20.42 179 SER A CA 1
ATOM 2453 C C . SER A 1 174 ? -12.955 -16.443 -76.299 1.00 19.64 179 SER A C 1
ATOM 2454 O O . SER A 1 174 ? -13.467 -17.544 -76.467 1.00 21.96 179 SER A O 1
ATOM 2462 N N . THR A 1 175 ? -13.552 -15.459 -75.622 1.00 18.23 180 THR A N 1
ATOM 2463 C CA . THR A 1 175 ? -14.901 -15.598 -75.075 1.00 19.05 180 THR A CA 1
ATOM 2464 C C . THR A 1 175 ? -15.714 -14.329 -75.306 1.00 17.19 180 THR A C 1
ATOM 2465 O O . THR A 1 175 ? -15.179 -13.216 -75.313 1.00 16.59 180 THR A O 1
ATOM 2476 N N . VAL A 1 176 ? -17.012 -14.521 -75.508 1.00 15.90 181 VAL A N 1
ATOM 2477 C CA . VAL A 1 176 ? -17.984 -13.435 -75.453 1.00 15.28 181 VAL A CA 1
ATOM 2478 C C . VAL A 1 176 ? -19.082 -13.923 -74.522 1.00 15.41 181 VAL A C 1
ATOM 2479 O O . VAL A 1 176 ? -19.719 -14.944 -74.782 1.00 16.52 181 VAL A O 1
ATOM 2492 N N . LYS A 1 177 ? -19.288 -13.196 -73.429 1.00 14.80 182 LYS A N 1
ATOM 2493 C CA . LYS A 1 177 ? -20.198 -13.627 -72.378 1.00 15.16 182 LYS A CA 1
ATOM 2494 C C . LYS A 1 177 ? -21.122 -12.506 -71.968 1.00 14.06 182 LYS A C 1
ATOM 2495 O O . LYS A 1 177 ? -20.768 -11.333 -72.045 1.00 14.79 182 LYS A O 1
ATOM 2514 N N . ASN A 1 178 ? -22.317 -12.861 -71.521 1.00 13.67 183 ASN A N 1
ATOM 2515 C CA . ASN A 1 178 ? -23.134 -11.897 -70.814 1.00 13.20 183 ASN A CA 1
ATOM 2516 C C . ASN A 1 178 ? -22.758 -11.859 -69.322 1.00 13.72 183 ASN A C 1
ATOM 2517 O O . ASN A 1 178 ? -21.980 -12.689 -68.827 1.00 14.65 183 ASN A O 1
ATOM 2528 N N . GLU A 1 179 ? -23.259 -10.851 -68.626 1.00 12.32 184 GLU A N 1
ATOM 2529 C CA . GLU A 1 179 ? -22.993 -10.697 -67.207 1.00 13.32 184 GLU A CA 1
ATOM 2530 C C . GLU A 1 179 ? -23.406 -11.945 -66.422 1.00 13.57 184 GLU A C 1
ATOM 2531 O O . GLU A 1 179 ? -22.724 -12.343 -65.476 1.00 13.48 184 GLU A O 1
ATOM 2543 N N . GLU A 1 180 ? -24.532 -12.545 -66.806 1.00 12.91 185 GLU A N 1
ATOM 2544 C CA . GLU A 1 180 ? -25.045 -13.703 -66.092 1.00 14.29 185 GLU A CA 1
ATOM 2545 C C . GLU A 1 180 ? -23.989 -14.797 -65.961 1.00 13.98 185 GLU A C 1
ATOM 2546 O O . GLU A 1 180 ? -23.924 -15.490 -64.934 1.00 15.33 185 GLU A O 1
ATOM 2558 N N . TYR A 1 181 ? -23.174 -14.976 -66.997 1.00 14.48 186 TYR A N 1
ATOM 2559 C CA . TYR A 1 181 ? -22.135 -15.996 -66.944 1.00 15.59 186 TYR A CA 1
ATOM 2560 C C . TYR A 1 181 ? -21.269 -15.836 -65.695 1.00 16.02 186 TYR A C 1
ATOM 2561 O O . TYR A 1 181 ? -21.036 -16.802 -64.958 1.00 16.81 186 TYR A O 1
ATOM 2579 N N . TYR A 1 182 ? -20.826 -14.613 -65.438 1.00 14.91 187 TYR A N 1
ATOM 2580 C CA . TYR A 1 182 ? -19.937 -14.358 -64.293 1.00 14.85 187 TYR A CA 1
ATOM 2581 C C . TYR A 1 182 ? -20.675 -14.355 -62.954 1.00 14.27 187 TYR A C 1
ATOM 2582 O O . TYR A 1 182 ? -20.177 -14.860 -61.956 1.00 16.18 187 TYR A O 1
ATOM 2600 N N . VAL A 1 183 ? -21.882 -13.814 -62.949 1.00 13.93 188 VAL A N 1
ATOM 2601 C CA . VAL A 1 183 ? -22.670 -13.744 -61.728 1.00 14.58 188 VAL A CA 1
ATOM 2602 C C . VAL A 1 183 ? -23.045 -15.143 -61.248 1.00 15.88 188 VAL A C 1
ATOM 2603 O O . VAL A 1 183 ? -22.928 -15.462 -60.058 1.00 16.30 188 VAL A O 1
ATOM 2616 N N . TYR A 1 184 ? -23.471 -15.996 -62.167 1.00 15.90 189 TYR A N 1
ATOM 2617 C CA . TYR A 1 184 ? -23.847 -17.348 -61.794 1.00 17.50 189 TYR A CA 1
ATOM 2618 C C . TYR A 1 184 ? -22.650 -18.161 -61.303 1.00 19.24 189 TYR A C 1
ATOM 2619 O O . TYR A 1 184 ? -22.806 -19.011 -60.431 1.00 20.04 189 TYR A O 1
ATOM 2637 N N . LYS A 1 185 ? -21.469 -17.910 -61.864 1.00 19.92 190 LYS A N 1
ATOM 2638 C CA . LYS A 1 185 ? -20.255 -18.594 -61.422 1.00 22.36 190 LYS A CA 1
ATOM 2639 C C . LYS A 1 185 ? -19.946 -18.305 -59.950 1.00 21.95 190 LYS A C 1
ATOM 2640 O O . LYS A 1 185 ? -19.317 -19.123 -59.273 1.00 23.90 190 LYS A O 1
ATOM 2659 N N . LYS A 1 186 ? -20.394 -17.149 -59.457 1.00 20.92 191 LYS A N 1
ATOM 2660 C CA . LYS A 1 186 ? -20.164 -16.779 -58.062 1.00 21.53 191 LYS A CA 1
ATOM 2661 C C . LYS A 1 186 ? -21.269 -17.309 -57.155 1.00 21.59 191 LYS A C 1
ATOM 2662 O O . LYS A 1 186 ? -21.222 -17.109 -55.947 1.00 23.41 191 LYS A O 1
ATOM 2681 N N . GLY A 1 187 ? -22.254 -17.987 -57.739 1.00 20.13 192 GLY A N 1
ATOM 2682 C CA . GLY A 1 187 ? -23.355 -18.548 -56.973 1.00 20.06 192 GLY A CA 1
ATOM 2683 C C . GLY A 1 187 ? -24.408 -17.515 -56.608 1.00 19.77 192 GLY A C 1
ATOM 2684 O O . GLY A 1 187 ? -25.232 -17.729 -55.713 1.00 21.91 192 GLY A O 1
ATOM 2688 N N . PHE A 1 188 ? -24.390 -16.386 -57.308 1.00 17.61 193 PHE A N 1
ATOM 2689 C CA . PHE A 1 188 ? -25.378 -15.327 -57.104 1.00 16.70 193 PHE A CA 1
ATOM 2690 C C . PHE A 1 188 ? -26.547 -15.449 -58.096 1.00 15.95 193 PHE A C 1
ATOM 2691 O O . PHE A 1 188 ? -26.420 -16.052 -59.168 1.00 17.67 193 PHE A O 1
ATOM 2708 N N . ASP A 1 189 ? -27.678 -14.851 -57.745 1.00 16.31 194 ASP A N 1
ATOM 2709 C CA . ASP A 1 189 ? -28.783 -14.670 -58.679 1.00 15.81 194 ASP A CA 1
ATOM 2710 C C . ASP A 1 189 ? -28.587 -13.378 -59.457 1.00 14.94 194 ASP A C 1
ATOM 2711 O O . ASP A 1 189 ? -27.810 -12.510 -59.048 1.00 15.07 194 ASP A O 1
ATOM 2720 N N . TYR A 1 190 ? -29.273 -13.274 -60.592 1.00 14.14 195 TYR A N 1
ATOM 2721 C CA . TYR A 1 190 ? -29.244 -12.095 -61.453 1.00 13.14 195 TYR A CA 1
ATOM 2722 C C . TYR A 1 190 ? -30.662 -11.610 -61.711 1.00 13.71 195 TYR A C 1
ATOM 2723 O O . TYR A 1 190 ? -31.553 -12.406 -62.011 1.00 14.98 195 TYR A O 1
ATOM 2741 N N . TYR A 1 191 ? -30.876 -10.309 -61.578 1.00 12.97 196 TYR A N 1
ATOM 2742 C CA . TYR A 1 191 ? -32.171 -9.716 -61.902 1.00 12.14 196 TYR A CA 1
ATOM 2743 C C . TYR A 1 191 ? -31.943 -8.380 -62.589 1.00 12.64 196 TYR A C 1
ATOM 2744 O O . TYR A 1 191 ? -31.179 -7.553 -62.096 1.00 13.58 196 TYR A O 1
ATOM 2762 N N . ARG A 1 192 ? -32.571 -8.188 -63.738 1.00 12.02 197 ARG A N 1
ATOM 2763 C CA . ARG A 1 192 ? -32.359 -6.980 -64.526 1.00 12.34 197 ARG A CA 1
ATOM 2764 C C . ARG A 1 192 ? -33.551 -6.032 -64.452 1.00 11.58 197 ARG A C 1
ATOM 2765 O O . ARG A 1 192 ? -34.708 -6.436 -64.633 1.00 12.50 197 ARG A O 1
ATOM 2786 N N . ILE A 1 193 ? -33.244 -4.783 -64.124 1.00 12.06 198 ILE A N 1
ATOM 2787 C CA . ILE A 1 193 ? -34.165 -3.655 -64.091 1.00 12.74 198 ILE A CA 1
ATOM 2788 C C . ILE A 1 193 ? -33.688 -2.728 -65.194 1.00 12.86 198 ILE A C 1
ATOM 2789 O O . ILE A 1 193 ? -32.537 -2.294 -65.171 1.00 14.93 198 ILE A O 1
ATOM 2805 N N . PHE A 1 194 ? -34.530 -2.450 -66.172 1.00 12.33 199 PHE A N 1
ATOM 2806 C CA . PHE A 1 194 ? -34.080 -1.829 -67.421 1.00 11.61 199 PHE A CA 1
ATOM 2807 C C . PHE A 1 194 ? -34.236 -0.310 -67.356 1.00 10.94 199 PHE A C 1
ATOM 2808 O O . PHE A 1 194 ? -35.268 0.239 -67.769 1.00 13.21 199 PHE A O 1
ATOM 2825 N N . ILE A 1 195 ? -33.239 0.369 -66.783 1.00 10.44 200 ILE A N 1
ATOM 2826 C CA . ILE A 1 195 ? -33.280 1.813 -66.646 1.00 9.16 200 ILE A CA 1
ATOM 2827 C C . ILE A 1 195 ? -32.388 2.464 -67.710 1.00 9.87 200 ILE A C 1
ATOM 2828 O O . ILE A 1 195 ? -31.217 2.089 -67.867 1.00 10.94 200 ILE A O 1
ATOM 2844 N N . SER A 1 196 ? -32.905 3.454 -68.419 1.00 11.20 201 SER A N 1
ATOM 2845 C CA . SER A 1 196 ? -32.086 4.181 -69.377 1.00 10.74 201 SER A CA 1
ATOM 2846 C C . SER A 1 196 ? -31.050 4.991 -68.635 1.00 10.47 201 SER A C 1
ATOM 2847 O O . SER A 1 196 ? -31.330 5.594 -67.605 1.00 11.41 201 SER A O 1
ATOM 2855 N N . ASP A 1 197 ? -29.850 5.054 -69.193 1.00 10.69 202 ASP A N 1
ATOM 2856 C CA . ASP A 1 197 ? -28.779 5.804 -68.563 1.00 11.23 202 ASP A CA 1
ATOM 2857 C C . ASP A 1 197 ? -29.214 7.264 -68.361 1.00 11.23 202 ASP A C 1
ATOM 2858 O O . ASP A 1 197 ? -29.868 7.849 -69.224 1.00 11.42 202 ASP A O 1
ATOM 2867 N N . HIS A 1 198 ? -28.843 7.836 -67.217 1.00 11.41 203 HIS A N 1
ATOM 2868 C CA . HIS A 1 198 ? -29.083 9.245 -66.907 1.00 11.86 203 HIS A CA 1
ATOM 2869 C C . HIS A 1 198 ? -30.538 9.585 -66.596 1.00 12.04 203 HIS A C 1
ATOM 2870 O O . HIS A 1 198 ? -30.834 10.747 -66.386 1.00 13.22 203 HIS A O 1
ATOM 2885 N N . ARG A 1 199 ? -31.423 8.585 -66.548 1.00 11.84 204 ARG A N 1
ATOM 2886 C CA . ARG A 1 199 ? -32.857 8.834 -66.415 1.00 12.24 204 ARG A CA 1
ATOM 2887 C C . ARG A 1 199 ? -33.455 8.135 -65.212 1.00 13.21 204 ARG A C 1
ATOM 2888 O O . ARG A 1 199 ? -32.880 7.211 -64.647 1.00 13.88 204 ARG A O 1
ATOM 2909 N N . ALA A 1 200 ? -34.656 8.577 -64.864 1.00 13.91 205 ALA A N 1
ATOM 2910 C CA . ALA A 1 200 ? -35.501 7.861 -63.906 1.00 13.87 205 ALA A CA 1
ATOM 2911 C C . ALA A 1 200 ? -35.972 6.535 -64.467 1.00 12.52 205 ALA A C 1
ATOM 2912 O O . ALA A 1 200 ? -36.151 6.404 -65.686 1.00 13.41 205 ALA A O 1
ATOM 2919 N N . PRO A 1 201 ? -36.228 5.561 -63.591 1.00 13.11 206 PRO A N 1
ATOM 2920 C CA . PRO A 1 201 ? -36.902 4.335 -64.031 1.00 11.96 206 PRO A CA 1
ATOM 2921 C C . PRO A 1 201 ? -38.344 4.599 -64.485 1.00 11.83 206 PRO A C 1
ATOM 2922 O O . PRO A 1 201 ? -39.016 5.445 -63.914 1.00 13.50 206 PRO A O 1
ATOM 2933 N N . LEU A 1 202 ? -38.794 3.840 -65.468 1.00 11.92 207 LEU A N 1
ATOM 2934 C CA . LEU A 1 202 ? -40.183 3.854 -65.894 1.00 12.52 207 LEU A CA 1
ATOM 2935 C C . LEU A 1 202 ? -41.037 3.112 -64.879 1.00 12.22 207 LEU A C 1
ATOM 2936 O O . LEU A 1 202 ? -40.534 2.358 -64.056 1.00 12.84 207 LEU A O 1
ATOM 2952 N N . ASP A 1 203 ? -42.346 3.327 -64.937 1.00 12.88 208 ASP A N 1
ATOM 2953 C CA . ASP A 1 203 ? -43.244 2.754 -63.939 1.00 12.04 208 ASP A CA 1
ATOM 2954 C C . ASP A 1 203 ? -43.121 1.231 -63.818 1.00 12.69 208 ASP A C 1
ATOM 2955 O O . ASP A 1 203 ? -43.167 0.695 -62.719 1.00 13.86 208 ASP A O 1
ATOM 2964 N N . SER A 1 204 ? -42.974 0.522 -64.933 1.00 12.91 209 SER A N 1
ATOM 2965 C CA . SER A 1 204 ? -42.849 -0.927 -64.861 1.00 13.29 209 SER A CA 1
ATOM 2966 C C . SER A 1 204 ? -41.636 -1.345 -64.049 1.00 12.37 209 SER A C 1
ATOM 2967 O O . SER A 1 204 ? -41.649 -2.364 -63.377 1.00 12.72 209 SER A O 1
ATOM 2975 N N . GLU A 1 205 ? -40.567 -0.571 -64.159 1.00 11.80 210 GLU A N 1
ATOM 2976 C CA . GLU A 1 205 ? -39.320 -0.910 -63.511 1.00 11.60 210 GLU A CA 1
ATOM 2977 C C . GLU A 1 205 ? -39.354 -0.536 -62.037 1.00 11.49 210 GLU A C 1
ATOM 2978 O O . GLU A 1 205 ? -38.792 -1.250 -61.214 1.00 11.92 210 GLU A O 1
ATOM 2990 N N . VAL A 1 206 ? -40.024 0.557 -61.701 1.00 11.36 211 VAL A N 1
ATOM 2991 C CA . VAL A 1 206 ? -40.276 0.882 -60.301 1.00 11.93 211 VAL A CA 1
ATOM 2992 C C . VAL A 1 206 ? -41.103 -0.223 -59.629 1.00 11.64 211 VAL A C 1
ATOM 2993 O O . VAL A 1 206 ? -40.738 -0.716 -58.573 1.00 12.33 211 VAL A O 1
ATOM 3006 N N . ASP A 1 207 ? -42.198 -0.626 -60.263 1.00 11.89 212 ASP A N 1
ATOM 3007 C CA . ASP A 1 207 ? -43.000 -1.703 -59.723 1.00 12.90 212 ASP A CA 1
ATOM 3008 C C . ASP A 1 207 ? -42.142 -2.967 -59.542 1.00 13.19 212 ASP A C 1
ATOM 3009 O O . ASP A 1 207 ? -42.253 -3.685 -58.544 1.00 13.03 212 ASP A O 1
ATOM 3018 N N . ALA A 1 208 ? -41.257 -3.240 -60.508 1.00 12.72 213 ALA A N 1
ATOM 3019 C CA . ALA A 1 208 ? -40.455 -4.443 -60.442 1.00 13.51 213 ALA A CA 1
ATOM 3020 C C . ALA A 1 208 ? -39.471 -4.411 -59.275 1.00 13.74 213 ALA A C 1
ATOM 3021 O O . ALA A 1 208 ? -39.267 -5.413 -58.591 1.00 13.50 213 ALA A O 1
ATOM 3028 N N . LEU A 1 209 ? -38.899 -3.246 -59.013 1.00 12.57 214 LEU A N 1
ATOM 3029 C CA . LEU A 1 209 ? -37.967 -3.128 -57.893 1.00 13.84 214 LEU A CA 1
ATOM 3030 C C . LEU A 1 209 ? -38.700 -3.288 -56.565 1.00 12.83 214 LEU A C 1
ATOM 3031 O O . LEU A 1 209 ? -38.245 -4.003 -55.677 1.00 13.15 214 LEU A O 1
ATOM 3047 N N . VAL A 1 210 ? -39.847 -2.625 -56.422 1.00 12.22 215 VAL A N 1
ATOM 3048 C CA . VAL A 1 210 ? -40.586 -2.687 -55.163 1.00 12.43 215 VAL A CA 1
ATOM 3049 C C . VAL A 1 210 ? -40.994 -4.135 -54.895 1.00 12.81 215 VAL A C 1
ATOM 3050 O O . VAL A 1 210 ? -40.887 -4.626 -53.774 1.00 13.97 215 VAL A O 1
ATOM 3063 N N . ALA A 1 211 ? -41.455 -4.825 -55.935 1.00 12.85 216 ALA A N 1
ATOM 3064 C CA . ALA A 1 211 ? -41.901 -6.201 -55.797 1.00 14.04 216 ALA A CA 1
ATOM 3065 C C . ALA A 1 211 ? -40.734 -7.120 -55.457 1.00 13.84 216 ALA A C 1
ATOM 3066 O O . ALA A 1 211 ? -40.880 -8.025 -54.642 1.00 15.23 216 ALA A O 1
ATOM 3073 N N . LEU A 1 212 ? -39.584 -6.905 -56.093 1.00 14.26 217 LEU A N 1
ATOM 3074 C CA . LEU A 1 212 ? -38.422 -7.744 -55.833 1.00 14.63 217 LEU A CA 1
ATOM 3075 C C . LEU A 1 212 ? -38.047 -7.712 -54.356 1.00 14.43 217 LEU A C 1
ATOM 3076 O O . LEU A 1 212 ? -37.771 -8.748 -53.741 1.00 15.29 217 LEU A O 1
ATOM 3092 N N . ILE A 1 213 ? -38.039 -6.514 -53.792 1.00 14.29 218 ILE A N 1
ATOM 3093 C CA . ILE A 1 213 ? -37.721 -6.336 -52.379 1.00 15.37 218 ILE A CA 1
ATOM 3094 C C . ILE A 1 213 ? -38.747 -7.047 -51.495 1.00 16.26 218 ILE A C 1
ATOM 3095 O O . ILE A 1 213 ? -38.391 -7.762 -50.558 1.00 17.55 218 ILE A O 1
ATOM 3111 N N . LYS A 1 214 ? -40.018 -6.876 -51.821 1.00 16.38 219 LYS A N 1
ATOM 3112 C CA . LYS A 1 214 ? -41.100 -7.478 -51.038 1.00 19.45 219 LYS A CA 1
ATOM 3113 C C . LYS A 1 214 ? -41.088 -9.008 -51.118 1.00 19.10 219 LYS A C 1
ATOM 3114 O O . LYS A 1 214 ? -41.440 -9.693 -50.157 1.00 20.57 219 LYS A O 1
ATOM 3133 N N . ASN A 1 215 ? -40.691 -9.534 -52.273 1.00 17.61 220 ASN A N 1
ATOM 3134 C CA . ASN A 1 215 ? -40.843 -10.951 -52.577 1.00 18.71 220 ASN A CA 1
ATOM 3135 C C . ASN A 1 215 ? -39.636 -11.793 -52.227 1.00 19.62 220 ASN A C 1
ATOM 3136 O O . ASN A 1 215 ? -39.633 -12.999 -52.477 1.00 23.00 220 ASN A O 1
ATOM 3147 N N . ASN A 1 216 ? -38.610 -11.166 -51.665 1.00 18.92 221 ASN A N 1
ATOM 3148 C CA . ASN A 1 216 ? -37.456 -11.898 -51.175 1.00 19.15 221 ASN A CA 1
ATOM 3149 C C . ASN A 1 216 ? -37.295 -11.625 -49.688 1.00 20.68 221 ASN A C 1
ATOM 3150 O O . ASN A 1 216 ? -37.788 -10.614 -49.194 1.00 20.81 221 ASN A O 1
ATOM 3161 N N . PRO A 1 217 ? -36.616 -12.528 -48.967 1.00 21.99 222 PRO A N 1
ATOM 3162 C CA . PRO A 1 217 ? -36.423 -12.319 -47.525 1.00 22.54 222 PRO A CA 1
ATOM 3163 C C . PRO A 1 217 ? -35.710 -11.010 -47.205 1.00 22.56 222 PRO A C 1
ATOM 3164 O O . PRO A 1 217 ? -34.907 -10.504 -48.007 1.00 20.72 222 PRO A O 1
ATOM 3175 N N . GLU A 1 218 ? -36.009 -10.475 -46.032 1.00 24.65 223 GLU A N 1
ATOM 3176 C CA . GLU A 1 218 ? -35.422 -9.235 -45.551 1.00 27.22 223 GLU A CA 1
ATOM 3177 C C . GLU A 1 218 ? -33.899 -9.332 -45.471 1.00 26.34 223 GLU A C 1
ATOM 3178 O O . GLU A 1 218 ? -33.215 -8.325 -45.566 1.00 26.34 223 GLU A O 1
ATOM 3190 N N . ASP A 1 219 ? -33.374 -10.542 -45.315 1.00 25.90 224 ASP A N 1
ATOM 3191 C CA . ASP A 1 219 ? -31.929 -10.743 -45.168 1.00 26.91 224 ASP A CA 1
ATOM 3192 C C . ASP A 1 219 ? -31.175 -10.813 -46.492 1.00 24.54 224 ASP A C 1
ATOM 3193 O O . ASP A 1 219 ? -29.947 -10.918 -46.505 1.00 25.05 224 ASP A O 1
ATOM 3202 N N . THR A 1 220 ? -31.899 -10.757 -47.606 1.00 20.34 225 THR A N 1
ATOM 3203 C CA . THR A 1 220 ? -31.282 -10.898 -48.924 1.00 17.09 225 THR A CA 1
ATOM 3204 C C . THR A 1 220 ? -30.250 -9.797 -49.167 1.00 15.60 225 THR A C 1
ATOM 3205 O O . THR A 1 220 ? -30.514 -8.628 -48.887 1.00 17.48 225 THR A O 1
ATOM 3216 N N . TRP A 1 221 ? -29.082 -10.162 -49.693 1.00 15.60 226 TRP A N 1
ATOM 3217 C CA . TRP A 1 221 ? -28.071 -9.171 -50.065 1.00 15.31 226 TRP A CA 1
ATOM 3218 C C . TRP A 1 221 ? -28.261 -8.795 -51.523 1.00 13.97 226 TRP A C 1
ATOM 3219 O O . TRP A 1 221 ? -28.395 -9.676 -52.363 1.00 15.19 226 TRP A O 1
ATOM 3240 N N . TYR A 1 222 ? -28.313 -7.497 -51.807 1.00 12.55 227 TYR A N 1
ATOM 3241 C CA . TYR A 1 222 ? -28.407 -6.983 -53.169 1.00 11.85 227 TYR A CA 1
ATOM 3242 C C . TYR A 1 222 ? -27.117 -6.274 -53.520 1.00 12.08 227 TYR A C 1
ATOM 3243 O O . TYR A 1 222 ? -26.683 -5.365 -52.805 1.00 13.26 227 TYR A O 1
ATOM 3261 N N . HIS A 1 223 ? -26.507 -6.690 -54.626 1.00 12.07 228 HIS A N 1
ATOM 3262 C CA . HIS A 1 223 ? -25.439 -5.924 -55.230 1.00 12.25 228 HIS A CA 1
ATOM 3263 C C . HIS A 1 223 ? -25.977 -5.233 -56.457 1.00 11.66 228 HIS A C 1
ATOM 3264 O O . HIS A 1 223 ? -26.290 -5.868 -57.453 1.00 12.63 228 HIS A O 1
ATOM 3279 N N . VAL A 1 224 ? -26.058 -3.918 -56.377 1.00 10.70 229 VAL A N 1
ATOM 3280 C CA . VAL A 1 224 ? -26.710 -3.094 -57.385 1.00 11.54 229 VAL A CA 1
ATOM 3281 C C . VAL A 1 224 ? -25.637 -2.483 -58.270 1.00 11.14 229 VAL A C 1
ATOM 3282 O O . VAL A 1 224 ? -24.632 -1.982 -57.751 1.00 12.95 229 VAL A O 1
ATOM 3295 N N . HIS A 1 225 ? -25.790 -2.517 -59.589 1.00 10.82 230 HIS A N 1
ATOM 3296 C CA . HIS A 1 225 ? -24.826 -1.795 -60.414 1.00 10.33 230 HIS A CA 1
ATOM 3297 C C . HIS A 1 225 ? -25.418 -1.317 -61.712 1.00 10.36 230 HIS A C 1
ATOM 3298 O O . HIS A 1 225 ? -26.475 -1.797 -62.177 1.00 11.18 230 HIS A O 1
ATOM 3313 N N . CYS A 1 226 ? -24.726 -0.344 -62.287 1.00 10.68 231 CYS A N 1
ATOM 3314 C CA . CYS A 1 226 ? -25.084 0.205 -63.572 1.00 11.01 231 CYS A CA 1
ATOM 3315 C C . CYS A 1 226 ? -23.831 0.196 -64.445 1.00 10.95 231 CYS A C 1
ATOM 3316 O O . CYS A 1 226 ? -23.060 -0.745 -64.318 1.00 13.66 231 CYS A O 1
ATOM 3324 N N . ARG A 1 227 ? -23.648 1.175 -65.315 1.00 10.57 232 ARG A N 1
ATOM 3325 C CA . ARG A 1 227 ? -22.453 1.186 -66.169 1.00 12.22 232 ARG A CA 1
ATOM 3326 C C . ARG A 1 227 ? -21.327 1.873 -65.423 1.00 13.12 232 ARG A C 1
ATOM 3327 O O . ARG A 1 227 ? -20.269 1.279 -65.201 1.00 12.55 232 ARG A O 1
ATOM 3348 N N . GLY A 1 228 ? -21.561 3.115 -65.020 1.00 13.45 233 GLY A N 1
ATOM 3349 C CA . GLY A 1 228 ? -20.550 3.916 -64.354 1.00 13.97 233 GLY A CA 1
ATOM 3350 C C . GLY A 1 228 ? -20.601 3.884 -62.844 1.00 13.68 233 GLY A C 1
ATOM 3351 O O . GLY A 1 228 ? -19.703 4.413 -62.202 1.00 15.41 233 GLY A O 1
ATOM 3355 N N . GLY A 1 229 ? -21.637 3.274 -62.275 1.00 13.13 234 GLY A N 1
ATOM 3356 C CA . GLY A 1 229 ? -21.762 3.184 -60.832 1.00 12.78 234 GLY A CA 1
ATOM 3357 C C . GLY A 1 229 ? -22.211 4.469 -60.163 1.00 13.24 234 GLY A C 1
ATOM 3358 O O . GLY A 1 229 ? -22.022 4.639 -58.954 1.00 13.68 234 GLY A O 1
ATOM 3362 N N . LYS A 1 230 ? -22.771 5.379 -60.949 1.00 13.49 235 LYS A N 1
ATOM 3363 C CA . LYS A 1 230 ? -23.151 6.692 -60.454 1.00 13.05 235 LYS A CA 1
ATOM 3364 C C . LYS A 1 230 ? -24.679 6.863 -60.311 1.00 12.94 235 LYS A C 1
ATOM 3365 O O . LYS A 1 230 ? -25.255 6.439 -59.308 1.00 12.56 235 LYS A O 1
ATOM 3384 N N . GLY A 1 231 ? -25.342 7.448 -61.305 1.00 11.49 236 GLY A N 1
ATOM 3385 C CA . GLY A 1 231 ? -26.727 7.870 -61.136 1.00 11.55 236 GLY A CA 1
ATOM 3386 C C . GLY A 1 231 ? -27.734 6.770 -60.889 1.00 10.38 236 GLY A C 1
ATOM 3387 O O . GLY A 1 231 ? -28.598 6.898 -60.016 1.00 11.05 236 GLY A O 1
ATOM 3391 N N . ARG A 1 232 ? -27.685 5.698 -61.662 1.00 10.87 237 ARG A N 1
ATOM 3392 C CA . ARG A 1 232 ? -28.716 4.683 -61.536 1.00 10.80 237 ARG A CA 1
ATOM 3393 C C . ARG A 1 232 ? -28.600 3.924 -60.225 1.00 9.76 237 ARG A C 1
ATOM 3394 O O . ARG A 1 232 ? -29.601 3.745 -59.510 1.00 10.44 237 ARG A O 1
ATOM 3415 N N . THR A 1 233 ? -27.390 3.508 -59.862 1.00 10.29 238 THR A N 1
ATOM 3416 C CA . THR A 1 233 ? -27.182 2.794 -58.613 1.00 10.44 238 THR A CA 1
ATOM 3417 C C . THR A 1 233 ? -27.598 3.659 -57.425 1.00 9.90 238 THR A C 1
ATOM 3418 O O . THR A 1 233 ? -28.287 3.186 -56.514 1.00 11.11 238 THR A O 1
ATOM 3429 N N . THR A 1 234 ? -27.214 4.924 -57.434 1.00 10.51 239 THR A N 1
ATOM 3430 C CA . THR A 1 234 ? -27.544 5.794 -56.301 1.00 10.93 239 THR A CA 1
ATOM 3431 C C . THR A 1 234 ? -29.065 6.019 -56.227 1.00 10.41 239 THR A C 1
ATOM 3432 O O . THR A 1 234 ? -29.631 6.068 -55.141 1.00 11.36 239 THR A O 1
ATOM 3443 N N . THR A 1 235 ? -29.720 6.166 -57.382 1.00 10.14 240 THR A N 1
ATOM 3444 C CA . THR A 1 235 ? -31.182 6.289 -57.408 1.00 10.27 240 THR A CA 1
ATOM 3445 C C . THR A 1 235 ? -31.807 5.093 -56.709 1.00 10.57 240 THR A C 1
ATOM 3446 O O . THR A 1 235 ? -32.739 5.235 -55.886 1.00 11.10 240 THR A O 1
ATOM 3457 N N . VAL A 1 236 ? -31.389 3.896 -57.078 1.00 11.62 241 VAL A N 1
ATOM 3458 C CA . VAL A 1 236 ? -31.972 2.682 -56.513 1.00 11.01 241 VAL A CA 1
ATOM 3459 C C . VAL A 1 236 ? -31.665 2.567 -55.019 1.00 10.62 241 VAL A C 1
ATOM 3460 O O . VAL A 1 236 ? -32.547 2.159 -54.228 1.00 11.08 241 VAL A O 1
ATOM 3473 N N . PHE A 1 237 ? -30.461 2.936 -54.588 1.00 10.93 242 PHE A N 1
ATOM 3474 C CA . PHE A 1 237 ? -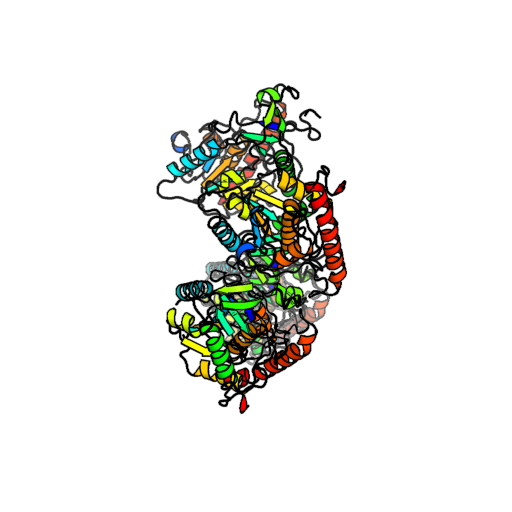30.178 2.961 -53.170 1.00 10.70 242 PHE A CA 1
ATOM 3475 C C . PHE A 1 237 ? -31.149 3.887 -52.419 1.00 11.55 242 PHE A C 1
ATOM 3476 O O . PHE A 1 237 ? -31.646 3.537 -51.348 1.00 12.56 242 PHE A O 1
ATOM 3493 N N . ALA A 1 238 ? -31.383 5.075 -52.967 1.00 11.56 243 ALA A N 1
ATOM 3494 C CA . ALA A 1 238 ? -32.334 6.009 -52.375 1.00 11.54 243 ALA A CA 1
ATOM 3495 C C . ALA A 1 238 ? -33.721 5.377 -52.310 1.00 11.35 243 ALA A C 1
ATOM 3496 O O . ALA A 1 238 ? -34.447 5.573 -51.318 1.00 11.64 243 ALA A O 1
ATOM 3503 N N . MET A 1 239 ? -34.112 4.636 -53.347 1.00 11.29 244 MET A N 1
ATOM 3504 C CA . MET A 1 239 ? -35.434 4.001 -53.340 1.00 11.41 244 MET A CA 1
ATOM 3505 C C . MET A 1 239 ? -35.530 2.942 -52.233 1.00 11.05 244 MET A C 1
ATOM 3506 O O . MET A 1 239 ? -36.563 2.876 -51.533 1.00 12.38 244 MET A O 1
ATOM 3520 N N . PHE A 1 240 ? -34.492 2.113 -52.077 1.00 11.58 245 PHE A N 1
ATOM 3521 C CA . PHE A 1 240 ? -34.449 1.137 -50.992 1.00 12.53 245 PHE A CA 1
ATOM 3522 C C . PHE A 1 240 ? -34.597 1.827 -49.635 1.00 12.22 245 PHE A C 1
ATOM 3523 O O . PHE A 1 240 ? -35.321 1.369 -48.757 1.00 13.78 245 PHE A O 1
ATOM 3540 N N . ASP A 1 241 ? -33.900 2.945 -49.481 1.00 12.55 246 ASP A N 1
ATOM 3541 C CA . ASP A 1 241 ? -33.890 3.696 -48.231 1.00 13.58 246 ASP A CA 1
ATOM 3542 C C . ASP A 1 241 ? -35.299 4.242 -47.972 1.00 13.95 246 ASP A C 1
ATOM 3543 O O . ASP A 1 241 ? -35.842 4.074 -46.878 1.00 14.67 246 ASP A O 1
ATOM 3552 N N . MET A 1 242 ? -35.906 4.863 -48.972 1.00 13.16 247 MET A N 1
ATOM 3553 C CA . MET A 1 242 ? -37.268 5.383 -48.819 1.00 13.50 247 MET A CA 1
ATOM 3554 C C . MET A 1 242 ? -38.259 4.278 -48.487 1.00 14.03 247 MET A C 1
ATOM 3555 O O . MET A 1 242 ? -39.133 4.478 -47.621 1.00 14.89 247 MET A O 1
ATOM 3569 N N . LEU A 1 243 ? -38.169 3.127 -49.130 1.00 14.06 248 LEU A N 1
ATOM 3570 C CA . LEU A 1 243 ? -39.141 2.057 -48.903 1.00 15.74 248 LEU A CA 1
ATOM 3571 C C . LEU A 1 243 ? -39.132 1.611 -47.450 1.00 15.78 248 LEU A C 1
ATOM 3572 O O . LEU A 1 243 ? -40.169 1.184 -46.919 1.00 19.04 248 LEU A O 1
ATOM 3588 N N . LYS A 1 244 ? -37.976 1.711 -46.789 1.00 15.95 249 LYS A N 1
ATOM 3589 C CA . LYS A 1 244 ? -37.889 1.316 -45.382 1.00 18.00 249 LYS A CA 1
ATOM 3590 C C . LYS A 1 244 ? -38.125 2.456 -44.406 1.00 18.29 249 LYS A C 1
ATOM 3591 O O . LYS A 1 244 ? -38.670 2.223 -43.318 1.00 19.46 249 LYS A O 1
ATOM 3610 N N . ASN A 1 245 ? -37.743 3.670 -44.778 1.00 17.01 250 ASN A N 1
ATOM 3611 C CA . ASN A 1 245 ? -37.575 4.758 -43.813 1.00 17.12 250 ASN A CA 1
ATOM 3612 C C . ASN A 1 245 ? -38.340 6.072 -44.070 1.00 17.47 250 ASN A C 1
ATOM 3613 O O . ASN A 1 245 ? -38.219 7.010 -43.284 1.00 18.67 250 ASN A O 1
ATOM 3624 N N . ALA A 1 246 ? -39.101 6.160 -45.155 1.00 16.40 251 ALA A N 1
ATOM 3625 C CA . ALA A 1 246 ? -39.676 7.441 -45.562 1.00 17.40 251 ALA A CA 1
ATOM 3626 C C . ALA A 1 246 ? -40.684 8.014 -44.571 1.00 18.90 251 ALA A C 1
ATOM 3627 O O . ALA A 1 246 ? -40.923 9.215 -44.584 1.00 20.12 251 ALA A O 1
ATOM 3634 N N . ASP A 1 247 ? -41.234 7.164 -43.708 1.00 20.16 252 ASP A N 1
ATOM 3635 C CA . ASP A 1 247 ? -42.184 7.626 -42.690 1.00 21.92 252 ASP A CA 1
ATOM 3636 C C . ASP A 1 247 ? -41.494 8.215 -41.464 1.00 23.08 252 ASP A C 1
ATOM 3637 O O . ASP A 1 247 ? -42.159 8.844 -40.638 1.00 24.87 252 ASP A O 1
ATOM 3646 N N . LYS A 1 248 ? -40.176 8.027 -41.339 1.00 22.95 253 LYS A N 1
ATOM 3647 C CA . LYS A 1 248 ? -39.444 8.502 -40.155 1.00 24.49 253 LYS A CA 1
ATOM 3648 C C . LYS A 1 248 ? -38.285 9.440 -40.492 1.00 21.17 253 LYS A C 1
ATOM 3649 O O . LYS A 1 248 ? -37.788 10.144 -39.618 1.00 23.21 253 LYS A O 1
ATOM 3668 N N . VAL A 1 249 ? -37.848 9.438 -41.748 1.00 18.81 254 VAL A N 1
ATOM 3669 C CA . VAL A 1 249 ? -36.718 10.252 -42.177 1.00 17.59 254 VAL A CA 1
ATOM 3670 C C . VAL A 1 249 ? -37.144 11.150 -43.337 1.00 16.66 254 VAL A C 1
ATOM 3671 O O . VAL A 1 249 ? -37.844 10.699 -44.246 1.00 16.70 254 VAL A O 1
ATOM 3684 N N . SER A 1 250 ? -36.709 12.408 -43.307 1.00 15.81 255 SER A N 1
ATOM 3685 C CA . SER A 1 250 ? -37.104 13.375 -44.330 1.00 16.09 255 SER A CA 1
ATOM 3686 C C . SER A 1 250 ? -36.493 13.054 -45.689 1.00 15.87 255 SER A C 1
ATOM 3687 O O . SER A 1 250 ? -35.455 12.401 -45.782 1.00 15.72 255 SER A O 1
ATOM 3695 N N . PHE A 1 251 ? -37.125 13.558 -46.738 1.00 15.97 256 PHE A N 1
ATOM 3696 C CA . PHE A 1 251 ? -36.607 13.412 -48.092 1.00 14.89 256 PHE A CA 1
ATOM 3697 C C . PHE A 1 251 ? -35.186 13.979 -48.140 1.00 14.65 256 PHE A C 1
ATOM 3698 O O . PHE A 1 251 ? -34.264 13.340 -48.652 1.00 14.61 256 PHE A O 1
ATOM 3715 N N . GLU A 1 252 ? -35.015 15.173 -47.573 1.00 16.67 257 GLU A N 1
ATOM 3716 C CA . GLU A 1 252 ? -33.718 15.845 -47.597 1.00 16.93 257 GLU A CA 1
ATOM 3717 C C . GLU A 1 252 ? -32.619 15.001 -46.965 1.00 16.31 257 GLU A C 1
ATOM 3718 O O . GLU A 1 252 ? -31.507 14.899 -47.507 1.00 15.36 257 GLU A O 1
ATOM 3730 N N . GLU A 1 253 ? -32.929 14.380 -45.834 1.00 15.61 258 GLU A N 1
ATOM 3731 C CA . GLU A 1 253 ? -31.936 13.565 -45.135 1.00 15.45 258 GLU A CA 1
ATOM 3732 C C . GLU A 1 253 ? -31.646 12.263 -45.876 1.00 15.88 258 GLU A C 1
ATOM 3733 O O . GLU A 1 253 ? -30.505 11.812 -45.897 1.00 15.61 258 GLU A O 1
ATOM 3745 N N . ILE A 1 254 ? -32.652 11.657 -46.494 1.00 15.44 259 ILE A N 1
ATOM 3746 C CA . ILE A 1 254 ? -32.396 10.459 -47.287 1.00 13.63 259 ILE A CA 1
ATOM 3747 C C . ILE A 1 254 ? -31.444 10.774 -48.440 1.00 13.45 259 ILE A C 1
ATOM 3748 O O . ILE A 1 254 ? -30.454 10.071 -48.641 1.00 13.40 259 ILE A O 1
ATOM 3764 N N . ILE A 1 255 ? -31.735 11.819 -49.203 1.00 12.98 260 ILE A N 1
ATOM 3765 C CA . ILE A 1 255 ? -30.884 12.118 -50.347 1.00 13.65 260 ILE A CA 1
ATOM 3766 C C . ILE A 1 255 ? -29.481 12.503 -49.869 1.00 13.86 260 ILE A C 1
ATOM 3767 O O . ILE A 1 255 ? -28.481 12.068 -50.448 1.00 13.91 260 ILE A O 1
ATOM 3783 N N . ALA A 1 256 ? -29.387 13.301 -48.806 1.00 14.12 261 ALA A N 1
ATOM 3784 C CA . ALA A 1 256 ? -28.071 13.741 -48.347 1.00 14.93 261 ALA A CA 1
ATOM 3785 C C . ALA A 1 256 ? -27.260 12.576 -47.806 1.00 14.88 261 ALA A C 1
ATOM 3786 O O . ALA A 1 256 ? -26.045 12.480 -48.032 1.00 15.75 261 ALA A O 1
ATOM 3793 N N . ARG A 1 257 ? -27.901 11.668 -47.093 1.00 14.78 262 ARG A N 1
ATOM 3794 C CA . ARG A 1 257 ? -27.129 10.566 -46.518 1.00 13.82 262 ARG A CA 1
ATOM 3795 C C . ARG A 1 257 ? -26.667 9.589 -47.615 1.00 12.92 262 ARG A C 1
ATOM 3796 O O . ARG A 1 257 ? -25.570 9.037 -47.549 1.00 13.44 262 ARG A O 1
ATOM 3817 N N . GLN A 1 258 ? -27.458 9.406 -48.659 1.00 13.79 263 GLN A N 1
ATOM 3818 C CA . GLN A 1 258 ? -27.021 8.569 -49.763 1.00 12.88 263 GLN A CA 1
ATOM 3819 C C . GLN A 1 258 ? -25.815 9.193 -50.477 1.00 12.69 263 GLN A C 1
ATOM 3820 O O . GLN A 1 258 ? -25.018 8.481 -51.076 1.00 14.68 263 GLN A O 1
ATOM 3834 N N . ALA A 1 259 ? -25.679 10.517 -50.398 1.00 13.51 264 ALA A N 1
ATOM 3835 C CA . ALA A 1 259 ? -24.542 11.220 -50.985 1.00 14.46 264 ALA A CA 1
ATOM 3836 C C . ALA A 1 259 ? -23.276 11.192 -50.103 1.00 13.91 264 ALA A C 1
ATOM 3837 O O . ALA A 1 259 ? -22.226 11.690 -50.509 1.00 14.65 264 ALA A O 1
ATOM 3844 N N . SER A 1 260 ? -23.355 10.608 -48.915 1.00 14.21 265 SER A N 1
ATOM 3845 C CA . SER A 1 260 ? -22.262 10.737 -47.951 1.00 15.19 265 SER A CA 1
ATOM 3846 C C . SER A 1 260 ? -21.152 9.723 -48.103 1.00 15.61 265 SER A C 1
ATOM 3847 O O . SER A 1 260 ? -20.095 9.893 -47.505 1.00 15.70 265 SER A O 1
ATOM 3855 N N . ILE A 1 261 ? -21.401 8.668 -48.867 1.00 14.20 266 ILE A N 1
ATOM 3856 C CA . ILE A 1 261 ? -20.398 7.617 -49.081 1.00 14.28 266 ILE A CA 1
ATOM 3857 C C . ILE A 1 261 ? -19.936 7.662 -50.531 1.00 13.40 266 ILE A C 1
ATOM 3858 O O . ILE A 1 261 ? -20.639 8.185 -51.386 1.00 13.89 266 ILE A O 1
ATOM 3874 N N . PRO A 1 262 ? -18.729 7.159 -50.804 1.00 14.46 267 PRO A N 1
ATOM 3875 C CA . PRO A 1 262 ? -18.223 7.242 -52.179 1.00 14.99 267 PRO A CA 1
ATOM 3876 C C . PRO A 1 262 ? -19.181 6.512 -53.112 1.00 14.70 267 PRO A C 1
ATOM 3877 O O . PRO A 1 262 ? -19.698 5.479 -52.729 1.00 16.53 267 PRO A O 1
ATOM 3888 N N . PRO A 1 263 ? -19.442 7.047 -54.309 1.00 13.68 268 PRO A N 1
ATOM 3889 C CA . PRO A 1 263 ? -18.778 8.151 -55.004 1.00 13.88 268 PRO A CA 1
ATOM 3890 C C . PRO A 1 263 ? -19.388 9.534 -54.756 1.00 14.96 268 PRO A C 1
ATOM 3891 O O . PRO A 1 263 ? -19.185 10.438 -55.556 1.00 16.35 268 PRO A O 1
ATOM 3902 N N . PHE A 1 264 ? -20.119 9.691 -53.658 1.00 13.23 269 PHE A N 1
ATOM 3903 C CA . PHE A 1 264 ? -20.623 11.003 -53.233 1.00 13.62 269 PHE A CA 1
ATOM 3904 C C . PHE A 1 264 ? -21.579 11.579 -54.257 1.00 13.85 269 PHE A C 1
ATOM 3905 O O . PHE A 1 264 ? -21.475 12.741 -54.668 1.00 16.04 269 PHE A O 1
ATOM 3922 N N . TYR A 1 265 ? -22.526 10.740 -54.654 1.00 12.95 270 TYR A N 1
ATOM 3923 C CA . TYR A 1 265 ? -23.483 11.116 -55.673 1.00 12.73 270 TYR A CA 1
ATOM 3924 C C . TYR A 1 265 ? -24.702 11.764 -55.018 1.00 11.64 270 TYR A C 1
ATOM 3925 O O . TYR A 1 265 ? -25.465 11.095 -54.323 1.00 13.08 270 TYR A O 1
ATOM 3943 N N . ASN A 1 266 ? -24.858 13.065 -55.249 1.00 13.15 271 ASN A N 1
ATOM 3944 C CA . ASN A 1 266 ? -25.940 13.859 -54.677 1.00 13.48 271 ASN A CA 1
ATOM 3945 C C . ASN A 1 266 ? -27.043 14.025 -55.722 1.00 13.51 271 ASN A C 1
ATOM 3946 O O . ASN A 1 266 ? -26.892 14.760 -56.677 1.00 14.29 271 ASN A O 1
ATOM 3957 N N . LEU A 1 267 ? -28.161 13.333 -55.516 1.00 13.00 272 LEU A N 1
ATOM 3958 C CA . LEU A 1 267 ? -29.254 13.327 -56.467 1.00 12.13 272 LEU A CA 1
ATOM 3959 C C . LEU A 1 267 ? -29.932 14.696 -56.569 1.00 13.67 272 LEU A C 1
ATOM 3960 O O . LEU A 1 267 ? -30.685 14.926 -57.499 1.00 13.84 272 LEU A O 1
ATOM 3976 N N . MET A 1 268 ? -29.697 15.587 -55.608 1.00 14.63 273 MET A N 1
ATOM 3977 C CA . MET A 1 268 ? -30.218 16.946 -55.701 1.00 14.30 273 MET A CA 1
ATOM 3978 C C . MET A 1 268 ? -29.542 17.755 -56.780 1.00 14.57 273 MET A C 1
ATOM 3979 O O . MET A 1 268 ? -30.105 18.755 -57.233 1.00 16.34 273 MET A O 1
ATOM 3993 N N . VAL A 1 269 ? -28.313 17.385 -57.139 1.00 15.16 274 VAL A N 1
ATOM 3994 C CA . VAL A 1 269 ? -27.519 18.210 -58.055 1.00 15.86 274 VAL A CA 1
ATOM 3995 C C . VAL A 1 269 ? -27.838 17.807 -59.485 1.00 16.07 274 VAL A C 1
ATOM 3996 O O . VAL A 1 269 ? -27.459 16.718 -59.936 1.00 17.69 274 VAL A O 1
ATOM 4009 N N . THR A 1 270 ? -28.526 18.693 -60.196 1.00 15.15 275 THR A N 1
ATOM 4010 C CA . THR A 1 270 ? -29.046 18.397 -61.527 1.00 16.47 275 THR A CA 1
ATOM 4011 C C . THR A 1 270 ? -28.243 19.099 -62.621 1.00 16.55 275 THR A C 1
ATOM 4012 O O . THR A 1 270 ? -28.464 18.851 -63.795 1.00 17.34 275 THR A O 1
ATOM 4023 N N . ASN A 1 271 ? -27.302 19.954 -62.228 1.00 19.44 276 ASN A N 1
ATOM 4024 C CA . ASN A 1 271 ? -26.340 20.528 -63.161 1.00 20.05 276 ASN A CA 1
ATOM 4025 C C . ASN A 1 271 ? -25.001 19.820 -62.943 1.00 20.30 276 ASN A C 1
ATOM 4026 O O . ASN A 1 271 ? -24.284 20.105 -61.981 1.00 21.65 276 ASN A O 1
ATOM 4037 N N . ARG A 1 272 ? -24.710 18.842 -63.798 1.00 18.35 277 ARG A N 1
ATOM 4038 C CA . ARG A 1 272 ? -23.557 17.955 -63.615 1.00 17.85 277 ARG A CA 1
ATOM 4039 C C . ARG A 1 272 ? -22.577 18.131 -64.784 1.00 19.70 277 ARG A C 1
ATOM 4040 O O . ARG A 1 272 ? -22.505 19.208 -65.369 1.00 22.39 277 ARG A O 1
ATOM 4061 N N . GLU A 1 273 ? -21.812 17.098 -65.123 1.00 20.79 278 GLU A N 1
ATOM 4062 C CA . GLU A 1 273 ? -20.716 17.266 -66.087 1.00 21.92 278 GLU A CA 1
ATOM 4063 C C . GLU A 1 273 ? -21.184 17.601 -67.504 1.00 22.18 278 GLU A C 1
ATOM 4064 O O . GLU A 1 273 ? -20.554 18.400 -68.192 1.00 24.63 278 GLU A O 1
ATOM 4076 N N . ILE A 1 274 ? -22.268 16.970 -67.941 1.00 21.67 279 ILE A N 1
ATOM 4077 C CA . ILE A 1 274 ? -22.753 17.100 -69.310 1.00 22.19 279 ILE A CA 1
ATOM 4078 C C . ILE A 1 274 ? -24.020 17.931 -69.253 1.00 20.77 279 ILE A C 1
ATOM 4079 O O . ILE A 1 274 ? -25.039 17.450 -68.763 1.00 19.74 279 ILE A O 1
ATOM 4095 N N . PRO A 1 275 ? -23.962 19.194 -69.711 1.00 22.29 280 PRO A N 1
ATOM 4096 C CA . PRO A 1 275 ? -25.137 20.056 -69.525 1.00 21.84 280 PRO A CA 1
ATOM 4097 C C . PRO A 1 275 ? -26.399 19.545 -70.218 1.00 22.46 280 PRO A C 1
ATOM 4098 O O . PRO A 1 275 ? -27.500 19.784 -69.707 1.00 23.78 280 PRO A O 1
ATOM 4109 N N . GLU A 1 276 ? -26.246 18.844 -71.338 1.00 21.61 281 GLU A N 1
ATOM 4110 C CA . GLU A 1 276 ? -27.393 18.363 -72.107 1.00 22.27 281 GLU A CA 1
ATOM 4111 C C . GLU A 1 276 ? -28.183 17.280 -71.365 1.00 18.54 281 GLU A C 1
ATOM 4112 O O . GLU A 1 276 ? -29.294 16.918 -71.772 1.00 20.09 281 GLU A O 1
ATOM 4124 N N . LEU A 1 277 ? -27.633 16.772 -70.265 1.00 16.27 282 LEU A N 1
ATOM 4125 C CA . LEU A 1 277 ? -28.346 15.755 -69.483 1.00 14.77 282 LEU A CA 1
ATOM 4126 C C . LEU A 1 277 ? -29.155 16.325 -68.313 1.00 13.46 282 LEU A C 1
ATOM 4127 O O . LEU A 1 277 ? -29.931 15.599 -67.683 1.00 14.53 282 LEU A O 1
ATOM 4143 N N . THR A 1 278 ? -29.020 17.625 -68.067 1.00 14.17 283 THR A N 1
ATOM 4144 C CA . THR A 1 278 ? -29.768 18.288 -67.001 1.00 14.35 283 THR A CA 1
ATOM 4145 C C . THR A 1 278 ? -31.279 17.985 -67.007 1.00 14.69 283 THR A C 1
ATOM 4146 O O . THR A 1 278 ? -31.833 17.690 -65.949 1.00 15.03 283 THR A O 1
ATOM 4157 N N . PRO A 1 279 ? -31.943 18.013 -68.186 1.00 14.50 284 PRO A N 1
ATOM 4158 C CA . PRO A 1 279 ? -33.381 17.713 -68.163 1.00 14.75 284 PRO A CA 1
ATOM 4159 C C . PRO A 1 279 ? -33.707 16.363 -67.535 1.00 14.33 284 PRO A C 1
ATOM 4160 O O . PRO A 1 279 ? -34.698 16.226 -66.810 1.00 15.35 284 PRO A O 1
ATOM 4171 N N . TYR A 1 280 ? -32.872 15.372 -67.805 1.00 14.20 285 TYR A N 1
ATOM 4172 C CA . TYR A 1 280 ? -33.118 14.023 -67.333 1.00 13.18 285 TYR A CA 1
ATOM 4173 C C . TYR A 1 280 ? -32.837 13.909 -65.839 1.00 13.33 285 TYR A C 1
ATOM 4174 O O . TYR A 1 280 ? -33.563 13.233 -65.122 1.00 13.34 285 TYR A O 1
ATOM 4192 N N . TYR A 1 281 ? -31.802 14.593 -65.370 1.00 13.55 286 TYR A N 1
ATOM 4193 C CA . TYR A 1 281 ? -31.542 14.650 -63.946 1.00 12.80 286 TYR A CA 1
ATOM 4194 C C . TYR A 1 281 ? -32.667 15.369 -63.194 1.00 13.68 286 TYR A C 1
ATOM 4195 O O . TYR A 1 281 ? -33.029 14.972 -62.088 1.00 13.84 286 TYR A O 1
ATOM 4213 N N . GLU A 1 282 ? -33.216 16.425 -63.790 1.00 13.89 287 GLU A N 1
ATOM 4214 C CA . GLU A 1 282 ? -34.339 17.124 -63.189 1.00 14.05 287 GLU A CA 1
ATOM 4215 C C . GLU A 1 282 ? -35.582 16.252 -63.125 1.00 14.35 287 GLU A C 1
ATOM 4216 O O . GLU A 1 282 ? -36.285 16.230 -62.109 1.00 13.93 287 GLU A O 1
ATOM 4228 N N . GLN A 1 283 ? -35.871 15.542 -64.207 1.00 14.09 288 GLN A N 1
ATOM 4229 C CA . GLN A 1 283 ? -37.022 14.661 -64.205 1.00 14.19 288 GLN A CA 1
ATOM 4230 C C . GLN A 1 283 ? -36.827 13.520 -63.197 1.00 13.35 288 GLN A C 1
ATOM 4231 O O . GLN A 1 283 ? -37.781 13.076 -62.561 1.00 13.54 288 GLN A O 1
ATOM 4245 N N . ARG A 1 284 ? -35.590 13.057 -63.041 1.00 13.41 289 ARG A N 1
ATOM 4246 C CA . ARG A 1 284 ? -35.290 11.996 -62.083 1.00 12.27 289 ARG A CA 1
ATOM 4247 C C . ARG A 1 284 ? -35.554 12.460 -60.645 1.00 12.66 289 ARG A C 1
ATOM 4248 O O . ARG A 1 284 ? -36.054 11.695 -59.819 1.00 12.81 289 ARG A O 1
ATOM 4269 N N . LEU A 1 285 ? -35.226 13.710 -60.365 1.00 13.31 290 LEU A N 1
ATOM 4270 C CA . LEU A 1 285 ? -35.442 14.268 -59.042 1.00 13.91 290 LEU A CA 1
ATOM 4271 C C . LEU A 1 285 ? -36.945 14.394 -58.755 1.00 14.14 290 LEU A C 1
ATOM 4272 O O . LEU A 1 285 ? -37.399 14.076 -57.668 1.00 13.35 290 LEU A O 1
ATOM 4288 N N . GLN A 1 286 ? -37.720 14.839 -59.737 1.00 13.08 291 GLN A N 1
ATOM 4289 C CA . GLN A 1 286 ? -39.164 14.880 -59.569 1.00 13.63 291 GLN A CA 1
ATOM 4290 C C . GLN A 1 286 ? -39.705 13.459 -59.334 1.00 14.54 291 GLN A C 1
ATOM 4291 O O . GLN A 1 286 ? -40.604 13.284 -58.517 1.00 14.53 291 GLN A O 1
ATOM 4305 N N . PHE A 1 287 ? -39.190 12.456 -60.042 1.00 13.22 292 PHE A N 1
ATOM 4306 C CA . PHE A 1 287 ? -39.579 11.077 -59.765 1.00 12.67 292 PHE A CA 1
ATOM 4307 C C . PHE A 1 287 ? -39.300 10.715 -58.307 1.00 12.46 292 PHE A C 1
ATOM 4308 O O . PHE A 1 287 ? -40.146 10.151 -57.618 1.00 12.95 292 PHE A O 1
ATOM 4325 N N . LEU A 1 288 ? -38.098 11.017 -57.840 1.00 12.68 293 LEU A N 1
ATOM 4326 C CA . LEU A 1 288 ? -37.728 10.678 -56.476 1.00 12.56 293 LEU A CA 1
ATOM 4327 C C . LEU A 1 288 ? -38.651 11.319 -55.433 1.00 13.81 293 LEU A C 1
ATOM 4328 O O . LEU A 1 288 ? -38.939 10.710 -54.404 1.00 13.48 293 LEU A O 1
ATOM 4344 N N . ILE A 1 289 ? -39.089 12.545 -55.681 1.00 14.25 294 ILE A N 1
ATOM 4345 C CA . ILE A 1 289 ? -40.013 13.221 -54.764 1.00 15.74 294 ILE A CA 1
ATOM 4346 C C . ILE A 1 289 ? -41.353 12.493 -54.707 1.00 15.23 294 ILE A C 1
ATOM 4347 O O . ILE A 1 289 ? -41.934 12.303 -53.640 1.00 16.52 294 ILE A O 1
ATOM 4363 N N . HIS A 1 290 ? -41.836 12.067 -55.863 1.00 14.63 295 HIS A N 1
ATOM 4364 C CA . HIS A 1 290 ? -43.083 11.316 -55.906 1.00 14.96 295 HIS A CA 1
ATOM 4365 C C . HIS A 1 290 ? -42.920 9.929 -55.264 1.00 14.49 295 HIS A C 1
ATOM 4366 O O . HIS A 1 290 ? -43.796 9.465 -54.538 1.00 15.68 295 HIS A O 1
ATOM 4381 N N . PHE A 1 291 ? -41.783 9.282 -55.490 1.00 13.85 296 PHE A N 1
ATOM 4382 C CA . PHE A 1 291 ? -41.536 7.971 -54.911 1.00 13.01 296 PHE A CA 1
ATOM 4383 C C . PHE A 1 291 ? -41.465 8.047 -53.391 1.00 13.58 296 PHE A C 1
ATOM 4384 O O . PHE A 1 291 ? -41.946 7.146 -52.692 1.00 13.87 296 PHE A O 1
ATOM 4401 N N . TYR A 1 292 ? -40.892 9.130 -52.883 1.00 13.43 297 TYR A N 1
ATOM 4402 C CA . TYR A 1 292 ? -40.833 9.363 -51.443 1.00 13.37 297 TYR A CA 1
ATOM 4403 C C . TYR A 1 292 ? -42.227 9.380 -50.834 1.00 14.77 297 TYR A C 1
ATOM 4404 O O . TYR A 1 292 ? -42.466 8.758 -49.797 1.00 15.91 297 TYR A O 1
ATOM 4422 N N A GLU A 1 293 ? -43.143 10.091 -51.482 0.46 14.88 298 GLU A N 1
ATOM 4423 N N B GLU A 1 293 ? -43.146 10.082 -51.483 0.54 14.99 298 GLU A N 1
ATOM 4424 C CA A GLU A 1 293 ? -44.516 10.166 -51.002 0.46 15.84 298 GLU A CA 1
ATOM 4425 C CA B GLU A 1 293 ? -44.503 10.162 -50.968 0.54 16.13 298 GLU A CA 1
ATOM 4426 C C A GLU A 1 293 ? -45.185 8.797 -51.032 0.46 16.05 298 GLU A C 1
ATOM 4427 C C B GLU A 1 293 ? -45.196 8.800 -51.034 0.54 16.10 298 GLU A C 1
ATOM 4428 O O A GLU A 1 293 ? -45.855 8.401 -50.079 0.46 17.59 298 GLU A O 1
ATOM 4429 O O B GLU A 1 293 ? -45.889 8.404 -50.098 0.54 17.66 298 GLU A O 1
ATOM 4452 N N . PHE A 1 294 ? -45.008 8.084 -52.140 1.00 15.65 299 PHE A N 1
ATOM 4453 C CA . PHE A 1 294 ? -45.522 6.731 -52.269 1.00 15.82 299 PHE A CA 1
ATOM 4454 C C . PHE A 1 294 ? -44.966 5.827 -51.165 1.00 16.39 299 PHE A C 1
ATOM 4455 O O . PHE A 1 294 ? -45.689 5.070 -50.536 1.00 18.66 299 PHE A O 1
ATOM 4472 N N . ALA A 1 295 ? -43.654 5.890 -50.950 1.00 16.40 300 ALA A N 1
ATOM 4473 C CA . ALA A 1 295 ? -43.030 5.049 -49.949 1.00 16.48 300 ALA A CA 1
ATOM 4474 C C . ALA A 1 295 ? -43.537 5.365 -48.563 1.00 16.54 300 ALA A C 1
ATOM 4475 O O . ALA A 1 295 ? -43.778 4.461 -47.772 1.00 18.82 300 ALA A O 1
ATOM 4482 N N . ARG A 1 296 ? -43.682 6.644 -48.262 1.00 16.62 301 ARG A N 1
ATOM 4483 C CA . ARG A 1 296 ? -44.210 7.008 -46.958 1.00 19.70 301 ARG A CA 1
ATOM 4484 C C . ARG A 1 296 ? -45.642 6.505 -46.766 1.00 21.04 301 ARG A C 1
ATOM 4485 O O . ARG A 1 296 ? -45.966 5.948 -45.717 1.00 22.81 301 ARG A O 1
ATOM 4506 N N . GLN A 1 297 ? -46.489 6.685 -47.774 1.00 21.79 302 GLN A N 1
ATOM 4507 C CA . GLN A 1 297 ? -47.884 6.253 -47.650 1.00 24.10 302 GLN A CA 1
ATOM 4508 C C . GLN A 1 297 ? -47.937 4.734 -47.552 1.00 24.66 302 GLN A C 1
ATOM 4509 O O . GLN A 1 297 ? -48.794 4.181 -46.863 1.00 27.04 302 GLN A O 1
ATOM 4523 N N . SER A 1 298 ? -47.014 4.045 -48.213 1.00 24.19 303 SER A N 1
ATOM 4524 C CA . SER A 1 298 ? -46.999 2.591 -48.153 1.00 24.79 303 SER A CA 1
ATOM 4525 C C . SER A 1 298 ? -46.663 2.078 -46.753 1.00 26.59 303 SER A C 1
ATOM 4526 O O . SER A 1 298 ? -47.164 1.033 -46.330 1.00 28.52 303 SER A O 1
ATOM 4534 N N . LEU A 1 299 ? -45.840 2.825 -46.029 1.00 26.35 304 LEU A N 1
ATOM 4535 C CA . LEU A 1 299 ? -45.514 2.488 -44.651 1.00 27.23 304 LEU A CA 1
ATOM 4536 C C . LEU A 1 299 ? -46.639 2.901 -43.716 1.00 29.78 304 LEU A C 1
ATOM 4537 O O . LEU A 1 299 ? -46.679 2.464 -42.569 1.00 31.61 304 LEU A O 1
ATOM 4553 N N . MET A 1 300 ? -47.534 3.757 -44.196 1.00 30.93 305 MET A N 1
ATOM 4554 C CA . MET A 1 300 ? -48.661 4.230 -43.386 1.00 34.63 305 MET A CA 1
ATOM 4555 C C . MET A 1 300 ? -49.951 3.468 -43.661 1.00 36.92 305 MET A C 1
ATOM 4556 O O . MET A 1 300 ? -50.949 3.734 -43.016 1.00 39.08 305 MET A O 1
ATOM 4570 N N . GLY A 1 301 ? -49.947 2.535 -44.607 1.00 37.28 306 GLY A N 1
ATOM 4571 C CA . GLY A 1 301 ? -51.121 1.709 -44.844 1.00 37.21 306 GLY A CA 1
ATOM 4572 C C . GLY A 1 301 ? -51.538 1.487 -46.287 1.00 36.85 306 GLY A C 1
ATOM 4573 O O . GLY A 1 301 ? -52.358 0.602 -46.550 1.00 38.27 306 GLY A O 1
ATOM 4577 N N . TYR A 1 302 ? -51.013 2.277 -47.220 1.00 35.64 307 TYR A N 1
ATOM 4578 C CA . TYR A 1 302 ? -51.340 2.079 -48.629 1.00 33.69 307 TYR A CA 1
ATOM 4579 C C . TYR A 1 302 ? -50.764 0.744 -49.059 1.00 33.74 307 TYR A C 1
ATOM 4580 O O . TYR A 1 302 ? -49.576 0.483 -48.865 1.00 34.24 307 TYR A O 1
ATOM 4598 N N . SER A 1 303 ? -51.605 -0.098 -49.646 1.00 34.54 308 SER A N 1
ATOM 4599 C CA . SER A 1 303 ? -51.236 -1.481 -49.914 1.00 34.96 308 SER A CA 1
ATOM 4600 C C . SER A 1 303 ? -51.003 -1.754 -51.401 1.00 33.22 308 SER A C 1
ATOM 4601 O O . SER A 1 303 ? -50.606 -2.854 -51.767 1.00 35.10 308 SER A O 1
ATOM 4609 N N . GLY A 1 304 ? -51.255 -0.761 -52.249 1.00 29.69 309 GLY A N 1
ATOM 4610 C CA . GLY A 1 304 ? -51.166 -0.943 -53.686 1.00 27.21 309 GLY A CA 1
ATOM 4611 C C . GLY A 1 304 ? -49.777 -0.703 -54.245 1.00 25.43 309 GLY A C 1
ATOM 4612 O O . GLY A 1 304 ? -48.813 -0.482 -53.507 1.00 27.23 309 GLY A O 1
ATOM 4616 N N . THR A 1 305 ? -49.687 -0.763 -55.564 1.00 23.35 310 THR A N 1
ATOM 4617 C CA . THR A 1 305 ? -48.405 -0.578 -56.237 1.00 22.11 310 THR A CA 1
ATOM 4618 C C . THR A 1 305 ? -48.134 0.876 -56.602 1.00 20.31 310 THR A C 1
ATOM 4619 O O . THR A 1 305 ? -49.004 1.736 -56.571 1.00 21.39 310 THR A O 1
ATOM 4630 N N . TRP A 1 306 ? -46.889 1.137 -56.975 1.00 17.98 311 TRP A N 1
ATOM 4631 C CA . TRP A 1 306 ? -46.505 2.441 -57.451 1.00 16.91 311 TRP A CA 1
ATOM 4632 C C . TRP A 1 306 ? -47.339 2.856 -58.663 1.00 17.57 311 TRP A C 1
ATOM 4633 O O . TRP A 1 306 ? -47.802 3.990 -58.745 1.00 18.97 311 TRP A O 1
ATOM 4654 N N . SER A 1 307 ? -47.518 1.945 -59.614 1.00 18.19 312 SER A N 1
ATOM 4655 C CA . SER A 1 307 ? -48.309 2.282 -60.800 1.00 19.94 312 SER A CA 1
ATOM 4656 C C . SER A 1 307 ? -49.750 2.638 -60.447 1.00 22.01 312 SER A C 1
ATOM 4657 O O . SER A 1 307 ? -50.338 3.508 -61.079 1.00 24.56 312 SER A O 1
ATOM 4665 N N . GLU A 1 308 ? -50.304 1.967 -59.441 1.00 23.61 313 GLU A N 1
ATOM 4666 C CA . GLU A 1 308 ? -51.700 2.172 -59.034 1.00 25.81 313 GLU A CA 1
ATOM 4667 C C . GLU A 1 308 ? -51.864 3.421 -58.176 1.00 26.89 313 GLU A C 1
ATOM 4668 O O . GLU A 1 308 ? -52.989 3.901 -57.971 1.00 28.81 313 GLU A O 1
ATOM 4680 N N . TRP A 1 309 ? -50.762 3.933 -57.646 1.00 27.48 314 TRP A N 1
ATOM 4681 C CA . TRP A 1 309 ? -50.828 4.968 -56.629 1.00 29.18 314 TRP A CA 1
ATOM 4682 C C . TRP A 1 309 ? -51.219 6.328 -57.206 1.00 31.00 314 TRP A C 1
ATOM 4683 O O . TRP A 1 309 ? -50.658 6.781 -58.199 1.00 31.09 314 TRP A O 1
ATOM 4704 N N . ILE B 1 22 ? -18.575 32.801 -26.130 1.00 43.23 27 ILE B N 1
ATOM 4705 C CA . ILE B 1 22 ? -19.435 33.403 -27.144 1.00 42.56 27 ILE B CA 1
ATOM 4706 C C . ILE B 1 22 ? -19.730 32.387 -28.255 1.00 40.96 27 ILE B C 1
ATOM 4707 O O . ILE B 1 22 ? -18.839 31.670 -28.709 1.00 41.39 27 ILE B O 1
ATOM 4722 N N . VAL B 1 23 ? -20.990 32.321 -28.672 1.00 38.38 28 VAL B N 1
ATOM 4723 C CA . VAL B 1 23 ? -21.392 31.444 -29.769 1.00 36.04 28 VAL B CA 1
ATOM 4724 C C . VAL B 1 23 ? -20.697 31.886 -31.054 1.00 32.33 28 VAL B C 1
ATOM 4725 O O . VAL B 1 23 ? -20.631 33.077 -31.350 1.00 33.29 28 VAL B O 1
ATOM 4738 N N . CYS B 1 24 ? -20.182 30.931 -31.822 1.00 28.77 29 CYS B N 1
ATOM 4739 C CA A CYS B 1 24 ? -19.442 31.266 -33.037 0.39 26.72 29 CYS B CA 1
ATOM 4740 C CA B CYS B 1 24 ? -19.453 31.234 -33.047 0.61 27.45 29 CYS B CA 1
ATOM 4741 C C . CYS B 1 24 ? -20.360 31.843 -34.118 1.00 27.29 29 CYS B C 1
ATOM 4742 O O . CYS B 1 24 ? -21.582 31.692 -34.061 1.00 28.09 29 CYS B O 1
ATOM 4756 N N . ASP B 1 25 ? -19.761 32.524 -35.095 1.00 26.95 30 ASP B N 1
ATOM 4757 C CA . ASP B 1 25 ? -20.510 33.100 -36.222 1.00 28.58 30 ASP B CA 1
ATOM 4758 C C . ASP B 1 25 ? -19.755 33.001 -37.550 1.00 28.53 30 ASP B C 1
ATOM 4759 O O . ASP B 1 25 ? -20.106 33.669 -38.519 1.00 29.44 30 ASP B O 1
ATOM 4768 N N . SER B 1 26 ? -18.711 32.176 -37.567 1.00 27.04 31 SER B N 1
ATOM 4769 C CA . SER B 1 26 ? -17.915 31.874 -38.763 1.00 26.73 31 SER B CA 1
ATOM 4770 C C . SER B 1 26 ? -17.045 33.035 -39.253 1.00 26.85 31 SER B C 1
ATOM 4771 O O . SER B 1 26 ? -16.583 33.016 -40.378 1.00 27.47 31 SER B O 1
ATOM 4779 N N . THR B 1 27 ? -16.822 34.043 -38.418 1.00 27.13 32 THR B N 1
ATOM 4780 C CA . THR B 1 27 ? -15.863 35.100 -38.752 1.00 27.41 32 THR B CA 1
ATOM 4781 C C . THR B 1 27 ? -14.505 34.748 -38.140 1.00 26.62 32 THR B C 1
ATOM 4782 O O . THR B 1 27 ? -14.421 33.860 -37.295 1.00 25.70 32 THR B O 1
ATOM 4793 N N . ILE B 1 28 ? -13.442 35.440 -38.543 1.00 27.40 33 ILE B N 1
ATOM 4794 C CA . ILE B 1 28 ? -12.142 35.184 -37.924 1.00 29.95 33 ILE B CA 1
ATOM 4795 C C . ILE B 1 28 ? -12.156 35.634 -36.457 1.00 30.06 33 ILE B C 1
ATOM 4796 O O . ILE B 1 28 ? -11.377 35.139 -35.647 1.00 30.67 33 ILE B O 1
ATOM 4812 N N . GLU B 1 29 ? -13.071 36.539 -36.107 1.00 30.65 34 GLU B N 1
ATOM 4813 C CA . GLU B 1 29 ? -13.219 36.974 -34.716 1.00 31.10 34 GLU B CA 1
ATOM 4814 C C . GLU B 1 29 ? -13.898 35.911 -33.843 1.00 30.32 34 GLU B C 1
ATOM 4815 O O . GLU B 1 29 ? -13.518 35.714 -32.683 1.00 30.66 34 GLU B O 1
ATOM 4827 N N . ASN B 1 30 ? -14.895 35.225 -34.402 1.00 28.53 35 ASN B N 1
ATOM 4828 C CA . ASN B 1 30 ? -15.626 34.184 -33.676 1.00 28.03 35 ASN B CA 1
ATOM 4829 C C . ASN B 1 30 ? -15.787 32.932 -34.536 1.00 25.04 35 ASN B C 1
ATOM 4830 O O . ASN B 1 30 ? -16.891 32.603 -34.994 1.00 24.03 35 ASN B O 1
ATOM 4841 N N . PRO B 1 31 ? -14.676 32.220 -34.753 1.00 22.70 36 PRO B N 1
ATOM 4842 C CA . PRO B 1 31 ? -14.710 31.026 -35.601 1.00 20.58 36 PRO B CA 1
ATOM 4843 C C . PRO B 1 31 ? -15.360 29.816 -34.922 1.00 19.60 36 PRO B C 1
ATOM 4844 O O . PRO B 1 31 ? -15.525 29.782 -33.699 1.00 21.58 36 PRO B O 1
ATOM 4855 N N . CYS B 1 32 ? -15.754 28.853 -35.751 1.00 18.06 37 CYS B N 1
ATOM 4856 C CA A CYS B 1 32 ? -16.509 27.692 -35.302 0.65 18.00 37 CYS B CA 1
ATOM 4857 C CA B CYS B 1 32 ? -16.515 27.690 -35.313 0.35 17.72 37 CYS B CA 1
ATOM 4858 C C . CYS B 1 32 ? -15.635 26.457 -35.143 1.00 17.54 37 CYS B C 1
ATOM 4859 O O . CYS B 1 32 ? -14.719 26.223 -35.928 1.00 18.58 37 CYS B O 1
ATOM 4873 N N . ILE B 1 33 ? -15.928 25.643 -34.137 1.00 17.01 38 ILE B N 1
ATOM 4874 C CA . ILE B 1 33 ? -15.315 24.323 -34.046 1.00 17.45 38 ILE B CA 1
ATOM 4875 C C . ILE B 1 33 ? -16.212 23.382 -34.820 1.00 16.26 38 ILE B C 1
ATOM 4876 O O . ILE B 1 33 ? -17.395 23.241 -34.485 1.00 16.89 38 ILE B O 1
ATOM 4892 N N . VAL B 1 34 ? -15.663 22.750 -35.859 1.00 16.43 39 VAL B N 1
ATOM 4893 C CA . VAL B 1 34 ? -16.430 21.836 -36.699 1.00 15.67 39 VAL B CA 1
ATOM 4894 C C . VAL B 1 34 ? -15.768 20.468 -36.675 1.00 15.81 39 VAL B C 1
ATOM 4895 O O . VAL B 1 34 ? -14.570 20.344 -36.926 1.00 16.33 39 VAL B O 1
ATOM 4908 N N . GLN B 1 35 ? -16.548 19.455 -36.339 1.00 16.73 40 GLN B N 1
ATOM 4909 C CA . GLN B 1 35 ? -16.085 18.088 -36.329 1.00 16.91 40 GLN B CA 1
ATOM 4910 C C . GLN B 1 35 ? -16.184 17.501 -37.742 1.00 16.40 40 GLN B C 1
ATOM 4911 O O . GLN B 1 35 ? -17.234 17.561 -38.385 1.00 18.10 40 GLN B O 1
ATOM 4925 N N . ASP B 1 36 ? -15.066 16.959 -38.210 1.00 16.34 41 ASP B N 1
ATOM 4926 C CA . ASP B 1 36 ? -14.967 16.367 -39.542 1.00 17.25 41 ASP B CA 1
ATOM 4927 C C . ASP B 1 36 ? -15.208 14.861 -39.558 1.00 19.32 41 ASP B C 1
ATOM 4928 O O . ASP B 1 36 ? -15.783 14.345 -40.513 1.00 23.72 41 ASP B O 1
ATOM 4937 N N . SER B 1 37 ? -14.748 14.157 -38.525 1.00 17.78 42 SER B N 1
ATOM 4938 C CA . SER B 1 37 ? -14.977 12.716 -38.367 1.00 18.61 42 SER B CA 1
ATOM 4939 C C . SER B 1 37 ? -16.254 12.491 -37.590 1.00 18.94 42 SER B C 1
ATOM 4940 O O . SER B 1 37 ? -16.401 13.082 -36.532 1.00 20.73 42 SER B O 1
ATOM 4948 N N . LYS B 1 38 ? -17.140 11.611 -38.052 1.00 17.08 43 LYS B N 1
ATOM 4949 C CA . LYS B 1 38 ? -18.342 11.302 -37.274 1.00 17.18 43 LYS B CA 1
ATOM 4950 C C . LYS B 1 38 ? -17.976 10.770 -35.892 1.00 17.78 43 LYS B C 1
ATOM 4951 O O . LYS B 1 38 ? -18.577 11.147 -34.880 1.00 19.22 43 LYS B O 1
ATOM 4970 N N . THR B 1 39 ? -16.985 9.890 -35.862 1.00 17.24 44 THR B N 1
ATOM 4971 C CA . THR B 1 39 ? -16.468 9.341 -34.615 1.00 17.18 44 THR B CA 1
ATOM 4972 C C . THR B 1 39 ? -14.972 9.115 -34.764 1.00 16.51 44 THR B C 1
ATOM 4973 O O . THR B 1 39 ? -14.410 9.330 -35.842 1.00 16.83 44 THR B O 1
ATOM 4984 N N . GLN B 1 40 ? -14.333 8.668 -33.694 1.00 16.58 45 GLN B N 1
ATOM 4985 C CA . GLN B 1 40 ? -12.919 8.317 -33.719 1.00 16.29 45 GLN B CA 1
ATOM 4986 C C . GLN B 1 40 ? -12.667 7.053 -34.532 1.00 15.78 45 GLN B C 1
ATOM 4987 O O . GLN B 1 40 ? -11.510 6.703 -34.766 1.00 16.03 45 GLN B O 1
ATOM 5001 N N . PHE B 1 41 ? -13.738 6.378 -34.940 1.00 15.57 46 PHE B N 1
ATOM 5002 C CA . PHE B 1 41 ? -13.649 5.127 -35.687 1.00 16.01 46 PHE B CA 1
ATOM 5003 C C . PHE B 1 41 ? -14.037 5.277 -37.150 1.00 15.44 46 PHE B C 1
ATOM 5004 O O . PHE B 1 41 ? -14.046 4.280 -37.875 1.00 16.97 46 PHE B O 1
ATOM 5021 N N . SER B 1 42 ? -14.370 6.493 -37.591 1.00 15.25 47 SER B N 1
ATOM 5022 C CA A SER B 1 42 ? -14.881 6.705 -38.949 0.75 15.13 47 SER B CA 1
ATOM 5023 C CA B SER B 1 42 ? -14.897 6.672 -38.939 0.25 14.46 47 SER B CA 1
ATOM 5024 C C . SER B 1 42 ? -13.875 6.237 -39.997 1.00 13.88 47 SER B C 1
ATOM 5025 O O . SER B 1 42 ? -12.669 6.503 -39.880 1.00 14.25 47 SER B O 1
ATOM 5040 N N . PRO B 1 43 ? -14.354 5.542 -41.041 1.00 14.35 48 PRO B N 1
ATOM 5041 C CA . PRO B 1 43 ? -13.442 5.056 -42.081 1.00 14.20 48 PRO B CA 1
ATOM 5042 C C . PRO B 1 43 ? -12.956 6.159 -43.004 1.00 13.63 48 PRO B C 1
ATOM 5043 O O . PRO B 1 43 ? -13.523 7.252 -43.063 1.00 14.98 48 PRO B O 1
ATOM 5054 N N . VAL B 1 44 ? -11.899 5.841 -43.744 1.00 13.83 49 VAL B N 1
ATOM 5055 C CA . VAL B 1 44 ? -11.352 6.745 -44.739 1.00 13.88 49 VAL B CA 1
ATOM 5056 C C . VAL B 1 44 ? -12.190 6.602 -45.999 1.00 14.25 49 VAL B C 1
ATOM 5057 O O . VAL B 1 44 ? -12.323 5.499 -46.522 1.00 17.11 49 VAL B O 1
ATOM 5070 N N . ILE B 1 45 ? -12.753 7.711 -46.470 1.00 13.54 50 ILE B N 1
ATOM 5071 C CA . ILE B 1 45 ? -13.707 7.689 -47.578 1.00 14.92 50 ILE B CA 1
ATOM 5072 C C . ILE B 1 45 ? -13.180 8.207 -48.922 1.00 12.74 50 ILE B C 1
ATOM 5073 O O . ILE B 1 45 ? -13.839 8.002 -49.947 1.00 13.70 50 ILE B O 1
ATOM 5089 N N . ARG B 1 46 ? -12.002 8.836 -48.916 1.00 13.07 51 ARG B N 1
ATOM 5090 C CA . ARG B 1 46 ? -11.342 9.287 -50.142 1.00 12.13 51 ARG B CA 1
ATOM 5091 C C . ARG B 1 46 ? -9.895 8.799 -50.210 1.00 12.55 51 ARG B C 1
ATOM 5092 O O . ARG B 1 46 ? -9.000 9.496 -50.691 1.00 12.29 51 ARG B O 1
ATOM 5113 N N . TYR B 1 47 ? -9.670 7.576 -49.753 1.00 11.73 52 TYR B N 1
ATOM 5114 C CA . TYR B 1 47 ? -8.346 6.983 -49.893 1.00 12.04 52 TYR B CA 1
ATOM 5115 C C . TYR B 1 47 ? -8.077 6.588 -51.346 1.00 12.33 52 TYR B C 1
ATOM 5116 O O . TYR B 1 47 ? -8.932 6.034 -52.023 1.00 13.03 52 TYR B O 1
ATOM 5134 N N . ARG B 1 48 ? -6.871 6.883 -51.821 1.00 11.36 53 ARG B N 1
ATOM 5135 C CA . ARG B 1 48 ? -6.429 6.417 -53.143 1.00 11.46 53 ARG B CA 1
ATOM 5136 C C . ARG B 1 48 ? -4.916 6.346 -53.190 1.00 11.38 53 ARG B C 1
ATOM 5137 O O . ARG B 1 48 ? -4.227 7.001 -52.412 1.00 12.32 53 ARG B O 1
ATOM 5158 N N . GLU B 1 49 ? -4.437 5.530 -54.118 1.00 11.52 54 GLU B N 1
ATOM 5159 C CA . GLU B 1 49 ? -3.028 5.355 -54.391 1.00 11.74 54 GLU B CA 1
ATOM 5160 C C . GLU B 1 49 ? -2.771 5.707 -55.863 1.00 12.30 54 GLU B C 1
ATOM 5161 O O . GLU B 1 49 ? -3.478 5.237 -56.770 1.00 11.79 54 GLU B O 1
ATOM 5173 N N . VAL B 1 50 ? -1.756 6.528 -56.117 1.00 11.38 55 VAL B N 1
ATOM 5174 C CA . VAL B 1 50 ? -1.507 6.982 -57.487 1.00 12.25 55 VAL B CA 1
ATOM 5175 C C . VAL B 1 50 ? -1.197 5.797 -58.423 1.00 11.83 55 VAL B C 1
ATOM 5176 O O . VAL B 1 50 ? -1.553 5.824 -59.609 1.00 13.00 55 VAL B O 1
ATOM 5189 N N . ALA B 1 51 ? -0.610 4.728 -57.875 1.00 11.92 56 ALA B N 1
ATOM 5190 C CA . ALA B 1 51 ? -0.299 3.533 -58.664 1.00 13.16 56 ALA B CA 1
ATOM 5191 C C . ALA B 1 51 ? -1.546 2.959 -59.345 1.00 13.19 56 ALA B C 1
ATOM 5192 O O . ALA B 1 51 ? -1.451 2.309 -60.395 1.00 14.51 56 ALA B O 1
ATOM 5199 N N . SER B 1 52 ? -2.711 3.187 -58.748 1.00 12.64 57 SER B N 1
ATOM 5200 C CA A SER B 1 52 ? -3.967 2.669 -59.275 0.41 13.21 57 SER B CA 1
ATOM 5201 C CA B SER B 1 52 ? -3.946 2.639 -59.298 0.59 13.19 57 SER B CA 1
ATOM 5202 C C . SER B 1 52 ? -4.294 3.229 -60.667 1.00 13.30 57 SER B C 1
ATOM 5203 O O . SER B 1 52 ? -5.038 2.608 -61.431 1.00 12.88 57 SER B O 1
ATOM 5218 N N . ILE B 1 53 ? -3.743 4.400 -60.991 1.00 12.51 58 ILE B N 1
ATOM 5219 C CA . ILE B 1 53 ? -3.988 4.996 -62.309 1.00 13.15 58 ILE B CA 1
ATOM 5220 C C . ILE B 1 53 ? -3.600 4.013 -63.418 1.00 13.29 58 ILE B C 1
ATOM 5221 O O . ILE B 1 53 ? -4.290 3.896 -64.427 1.00 14.04 58 ILE B O 1
ATOM 5237 N N . ALA B 1 54 ? -2.491 3.302 -63.222 1.00 12.88 59 ALA B N 1
ATOM 5238 C CA . ALA B 1 54 ? -2.025 2.342 -64.218 1.00 15.48 59 ALA B CA 1
ATOM 5239 C C . ALA B 1 54 ? -2.988 1.170 -64.438 1.00 16.27 59 ALA B C 1
ATOM 5240 O O . ALA B 1 54 ? -2.937 0.520 -65.484 1.00 19.70 59 ALA B O 1
ATOM 5247 N N . ASP B 1 55 ? -3.866 0.916 -63.465 1.00 15.52 60 ASP B N 1
ATOM 5248 C CA . ASP B 1 55 ? -4.801 -0.209 -63.508 1.00 16.59 60 ASP B CA 1
ATOM 5249 C C . ASP B 1 55 ? -6.156 0.189 -64.065 1.00 16.88 60 ASP B C 1
ATOM 5250 O O . ASP B 1 55 ? -6.946 -0.669 -64.416 1.00 18.41 60 ASP B O 1
ATOM 5259 N N . VAL B 1 56 ? -6.432 1.487 -64.103 1.00 16.23 61 VAL B N 1
ATOM 5260 C CA . VAL B 1 56 ? -7.794 1.969 -64.329 1.00 18.68 61 VAL B CA 1
ATOM 5261 C C . VAL B 1 56 ? -7.916 2.884 -65.532 1.00 17.49 61 VAL B C 1
ATOM 5262 O O . VAL B 1 56 ? -8.929 2.873 -66.227 1.00 19.35 61 VAL B O 1
ATOM 5275 N N . TYR B 1 57 ? -6.893 3.689 -65.775 1.00 17.22 62 TYR B N 1
ATOM 5276 C CA . TYR B 1 57 ? -6.983 4.762 -66.754 1.00 17.26 62 TYR B CA 1
ATOM 5277 C C . TYR B 1 57 ? -6.675 4.267 -68.157 1.00 19.21 62 TYR B C 1
ATOM 5278 O O . TYR B 1 57 ? -5.678 3.567 -68.381 1.00 19.59 62 TYR B O 1
ATOM 5296 N N . GLY B 1 58 ? -7.525 4.663 -69.103 1.00 19.60 63 GLY B N 1
ATOM 5297 C CA . GLY B 1 58 ? -7.443 4.185 -70.471 1.00 20.36 63 GLY B CA 1
ATOM 5298 C C . GLY B 1 58 ? -6.593 5.010 -71.427 1.00 21.24 63 GLY B C 1
ATOM 5299 O O . GLY B 1 58 ? -6.497 4.688 -72.603 1.00 24.05 63 GLY B O 1
ATOM 5303 N N . GLY B 1 59 ? -5.989 6.077 -70.923 1.00 20.27 64 GLY B N 1
ATOM 5304 C CA . GLY B 1 59 ? -5.085 6.896 -71.711 1.00 19.33 64 GLY B CA 1
ATOM 5305 C C . GLY B 1 59 ? -3.635 6.623 -71.373 1.00 19.15 64 GLY B C 1
ATOM 5306 O O . GLY B 1 59 ? -3.250 5.510 -71.021 1.00 20.03 64 GLY B O 1
ATOM 5310 N N . ASN B 1 60 ? -2.823 7.663 -71.458 1.00 18.66 65 ASN B N 1
ATOM 5311 C CA . ASN B 1 60 ? -1.395 7.522 -71.244 1.00 18.30 65 ASN B CA 1
ATOM 5312 C C . ASN B 1 60 ? -1.073 7.342 -69.756 1.00 16.16 65 ASN B C 1
ATOM 5313 O O . ASN B 1 60 ? -1.341 8.230 -68.946 1.00 16.11 65 ASN B O 1
ATOM 5324 N N . ILE B 1 61 ? -0.475 6.202 -69.416 1.00 15.89 66 ILE B N 1
ATOM 5325 C CA . ILE B 1 61 ? -0.069 5.911 -68.029 1.00 16.25 66 ILE B CA 1
ATOM 5326 C C . ILE B 1 61 ? 1.455 5.934 -67.801 1.00 15.29 66 ILE B C 1
ATOM 5327 O O . ILE B 1 61 ? 1.952 5.552 -66.730 1.00 15.94 66 ILE B O 1
ATOM 5343 N N . THR B 1 62 ? 2.186 6.422 -68.794 1.00 14.85 67 THR B N 1
ATOM 5344 C CA . THR B 1 62 ? 3.642 6.507 -68.733 1.00 14.35 67 THR B CA 1
ATOM 5345 C C . THR B 1 62 ? 4.102 7.308 -67.506 1.00 14.06 67 THR B C 1
ATOM 5346 O O . THR B 1 62 ? 3.642 8.421 -67.287 1.00 14.19 67 THR B O 1
ATOM 5357 N N . GLY B 1 63 ? 5.007 6.741 -66.717 1.00 13.87 68 GLY B N 1
ATOM 5358 C CA . GLY B 1 63 ? 5.631 7.459 -65.608 1.00 13.82 68 GLY B CA 1
ATOM 5359 C C . GLY B 1 63 ? 4.891 7.413 -64.288 1.00 13.24 68 GLY B C 1
ATOM 5360 O O . GLY B 1 63 ? 5.348 8.014 -63.312 1.00 13.60 68 GLY B O 1
ATOM 5364 N N . ILE B 1 64 ? 3.747 6.742 -64.244 1.00 14.18 69 ILE B N 1
ATOM 5365 C CA . ILE B 1 64 ? 3.010 6.618 -62.990 1.00 13.71 69 ILE B CA 1
ATOM 5366 C C . ILE B 1 64 ? 3.849 5.862 -61.966 1.00 13.84 69 ILE B C 1
ATOM 5367 O O . ILE B 1 64 ? 3.758 6.121 -60.764 1.00 15.47 69 ILE B O 1
ATOM 5383 N N . ASN B 1 65 ? 4.727 4.983 -62.433 1.00 13.96 70 ASN B N 1
ATOM 5384 C CA . ASN B 1 65 ? 5.632 4.240 -61.549 1.00 13.96 70 ASN B CA 1
ATOM 5385 C C . ASN B 1 65 ? 6.763 5.071 -60.934 1.00 13.82 70 ASN B C 1
ATOM 5386 O O . ASN B 1 65 ? 7.504 4.562 -60.094 1.00 15.98 70 ASN B O 1
ATOM 5397 N N . LYS B 1 66 ? 6.898 6.338 -61.334 1.00 13.44 71 LYS B N 1
ATOM 5398 C CA . LYS B 1 66 ? 8.033 7.159 -60.894 1.00 13.65 71 LYS B CA 1
ATOM 5399 C C . LYS B 1 66 ? 7.789 7.915 -59.588 1.00 14.68 71 LYS B C 1
ATOM 5400 O O . LYS B 1 66 ? 8.680 8.602 -59.077 1.00 16.67 71 LYS B O 1
ATOM 5419 N N . PHE B 1 67 ? 6.582 7.804 -59.052 1.00 14.51 72 PHE B N 1
ATOM 5420 C CA . PHE B 1 67 ? 6.280 8.454 -57.786 1.00 14.41 72 PHE B CA 1
ATOM 5421 C C . PHE B 1 67 ? 5.298 7.608 -57.022 1.00 13.66 72 PHE B C 1
ATOM 5422 O O . PHE B 1 67 ? 4.613 6.773 -57.617 1.00 14.90 72 PHE B O 1
ATOM 5439 N N . HIS B 1 68 ? 5.314 7.775 -55.699 1.00 14.17 73 HIS B N 1
ATOM 5440 C CA . HIS B 1 68 ? 4.690 6.832 -54.783 1.00 13.14 73 HIS B CA 1
ATOM 5441 C C . HIS B 1 68 ? 3.861 7.578 -53.774 1.00 11.33 73 HIS B C 1
ATOM 5442 O O . HIS B 1 68 ? 4.380 8.052 -52.759 1.00 12.50 73 HIS B O 1
ATOM 5457 N N . LEU B 1 69 ? 2.572 7.672 -54.072 1.00 12.07 74 LEU B N 1
ATOM 5458 C CA . LEU B 1 69 ? 1.653 8.478 -53.290 1.00 12.84 74 LEU B CA 1
ATOM 5459 C C . LEU B 1 69 ? 0.425 7.718 -52.911 1.00 12.58 74 LEU B C 1
ATOM 5460 O O . LEU B 1 69 ? -0.105 6.927 -53.693 1.00 12.38 74 LEU B O 1
ATOM 5476 N N . SER B 1 70 ? -0.057 8.037 -51.718 1.00 11.07 75 SER B N 1
ATOM 5477 C CA . SER B 1 70 ? -1.441 7.810 -51.377 1.00 11.75 75 SER B CA 1
ATOM 5478 C C . SER B 1 70 ? -2.027 9.159 -50.978 1.00 10.70 75 SER B C 1
ATOM 5479 O O . SER B 1 70 ? -1.298 10.125 -50.727 1.00 10.95 75 SER B O 1
ATOM 5487 N N . GLY B 1 71 ? -3.349 9.228 -50.951 1.00 11.14 76 GLY B N 1
ATOM 5488 C CA . GLY B 1 71 ? -4.041 10.443 -50.579 1.00 11.76 76 GLY B CA 1
ATOM 5489 C C . GLY B 1 71 ? -5.303 10.152 -49.801 1.00 12.40 76 GLY B C 1
ATOM 5490 O O . GLY B 1 71 ? -5.818 9.044 -49.877 1.00 12.48 76 GLY B O 1
ATOM 5494 N N . SER B 1 72 ? -5.781 11.141 -49.050 1.00 10.38 77 SER B N 1
ATOM 5495 C CA . SER B 1 72 ? -7.035 10.999 -48.336 1.00 11.67 77 SER B CA 1
ATOM 5496 C C . SER B 1 72 ? -7.534 12.345 -47.881 1.00 11.18 77 SER B C 1
ATOM 5497 O O . SER B 1 72 ? -6.854 13.364 -48.002 1.00 12.16 77 SER B O 1
ATOM 5505 N N . GLU B 1 73 ? -8.745 12.324 -47.335 1.00 12.45 78 GLU B N 1
ATOM 5506 C CA . GLU B 1 73 ? -9.233 13.414 -46.511 1.00 11.77 78 GLU B CA 1
ATOM 5507 C C . GLU B 1 73 ? -8.565 13.344 -45.131 1.00 11.82 78 GLU B C 1
ATOM 5508 O O . GLU B 1 73 ? -7.748 12.463 -44.866 1.00 12.49 78 GLU B O 1
ATOM 5520 N N . GLN B 1 74 ? -8.919 14.261 -44.244 1.00 11.16 79 GLN B N 1
ATOM 5521 C CA . GLN B 1 74 ? -8.369 14.211 -42.903 1.00 12.34 79 GLN B CA 1
ATOM 5522 C C . GLN B 1 74 ? -8.860 12.942 -42.213 1.00 11.71 79 GLN B C 1
ATOM 5523 O O . GLN B 1 74 ? -10.068 12.759 -42.065 1.00 13.71 79 GLN B O 1
ATOM 5537 N N . PRO B 1 75 ? -7.946 12.058 -41.779 1.00 12.02 80 PRO B N 1
ATOM 5538 C CA . PRO B 1 75 ? -8.392 10.802 -41.160 1.00 12.74 80 PRO B CA 1
ATOM 5539 C C . PRO B 1 75 ? -8.886 10.959 -39.724 1.00 12.69 80 PRO B C 1
ATOM 5540 O O . PRO B 1 75 ? -8.467 11.872 -39.006 1.00 13.96 80 PRO B O 1
ATOM 5551 N N . SER B 1 76 ? -9.771 10.063 -39.315 1.00 12.93 81 SER B N 1
ATOM 5552 C CA . SER B 1 76 ? -10.051 9.884 -37.899 1.00 12.67 81 SER B CA 1
ATOM 5553 C C . SER B 1 76 ? -8.870 9.159 -37.269 1.00 13.20 81 SER B C 1
ATOM 5554 O O . SER B 1 76 ? -7.954 8.719 -37.954 1.00 13.74 81 SER B O 1
ATOM 5562 N N . GLU B 1 77 ? -8.889 9.026 -35.945 1.00 13.83 82 GLU B N 1
ATOM 5563 C CA . GLU B 1 77 ? -7.871 8.227 -35.278 1.00 14.04 82 GLU B CA 1
ATOM 5564 C C . GLU B 1 77 ? -7.733 6.838 -35.925 1.00 15.23 82 GLU B C 1
ATOM 5565 O O . GLU B 1 77 ? -6.629 6.394 -36.224 1.00 15.17 82 GLU B O 1
ATOM 5577 N N . LYS B 1 78 ? -8.851 6.146 -36.126 1.00 15.32 83 LYS B N 1
ATOM 5578 C CA . LYS B 1 78 ? -8.808 4.812 -36.714 1.00 15.98 83 LYS B CA 1
ATOM 5579 C C . LYS B 1 78 ? -8.362 4.876 -38.173 1.00 14.12 83 LYS B C 1
ATOM 5580 O O . LYS B 1 78 ? -7.702 3.977 -38.666 1.00 14.83 83 LYS B O 1
ATOM 5599 N N . GLY B 1 79 ? -8.740 5.948 -38.849 1.00 13.73 84 GLY B N 1
ATOM 5600 C CA . GLY B 1 79 ? -8.332 6.144 -40.227 1.00 12.92 84 GLY B CA 1
ATOM 5601 C C . GLY B 1 79 ? -6.832 6.117 -40.421 1.00 12.94 84 GLY B C 1
ATOM 5602 O O . GLY B 1 79 ? -6.358 5.595 -41.427 1.00 13.39 84 GLY B O 1
ATOM 5606 N N . TRP B 1 80 ? -6.078 6.657 -39.467 1.00 12.50 85 TRP B N 1
ATOM 5607 C CA . TRP B 1 80 ? -4.619 6.609 -39.566 1.00 12.48 85 TRP B CA 1
ATOM 5608 C C . TRP B 1 80 ? -4.109 5.163 -39.516 1.00 13.19 85 TRP B C 1
ATOM 5609 O O . TRP B 1 80 ? -3.127 4.835 -40.177 1.00 14.12 85 TRP B O 1
ATOM 5630 N N . GLU B 1 81 ? -4.759 4.313 -38.717 1.00 14.73 86 GLU B N 1
ATOM 5631 C CA . GLU B 1 81 ? -4.406 2.905 -38.670 1.00 15.74 86 GLU B CA 1
ATOM 5632 C C . GLU B 1 81 ? -4.675 2.268 -40.021 1.00 14.58 86 GLU B C 1
ATOM 5633 O O . GLU B 1 81 ? -3.847 1.503 -40.525 1.00 15.03 86 GLU B O 1
ATOM 5645 N N . ALA B 1 82 ? -5.827 2.579 -40.615 1.00 14.44 87 ALA B N 1
ATOM 5646 C CA . ALA B 1 82 ? -6.177 2.019 -41.918 1.00 14.55 87 ALA B CA 1
ATOM 5647 C C . ALA B 1 82 ? -5.188 2.436 -43.007 1.00 14.26 87 ALA B C 1
ATOM 5648 O O . ALA B 1 82 ? -4.767 1.618 -43.832 1.00 14.89 87 ALA B O 1
ATOM 5655 N N . ILE B 1 83 ? -4.808 3.707 -42.995 1.00 13.45 88 ILE B N 1
ATOM 5656 C CA . ILE B 1 83 ? -3.841 4.224 -43.962 1.00 12.75 88 ILE B CA 1
ATOM 5657 C C . ILE B 1 83 ? -2.477 3.558 -43.786 1.00 12.98 88 ILE B C 1
ATOM 5658 O O . ILE B 1 83 ? -1.858 3.118 -44.757 1.00 12.97 88 ILE B O 1
ATOM 5674 N N . ALA B 1 84 ? -2.018 3.447 -42.542 1.00 13.17 89 ALA B N 1
ATOM 5675 C CA . ALA B 1 84 ? -0.741 2.783 -42.287 1.00 14.23 89 ALA B CA 1
ATOM 5676 C C . ALA B 1 84 ? -0.755 1.336 -42.778 1.00 15.03 89 ALA B C 1
ATOM 5677 O O . ALA B 1 84 ? 0.222 0.861 -43.374 1.00 15.14 89 ALA B O 1
ATOM 5684 N N . GLU B 1 85 ? -1.869 0.640 -42.572 1.00 15.61 90 GLU B N 1
ATOM 5685 C CA . GLU B 1 85 ? -1.995 -0.733 -43.030 1.00 15.56 90 GLU B CA 1
ATOM 5686 C C . GLU B 1 85 ? -2.027 -0.824 -44.554 1.00 16.15 90 GLU B C 1
ATOM 5687 O O . GLU B 1 85 ? -1.408 -1.715 -45.141 1.00 16.39 90 GLU B O 1
ATOM 5699 N N . SER B 1 86 ? -2.724 0.105 -45.198 1.00 14.89 91 SER B N 1
ATOM 5700 C CA . SER B 1 86 ? -2.774 0.119 -46.653 1.00 14.94 91 SER B CA 1
ATOM 5701 C C . SER B 1 86 ? -1.382 0.329 -47.236 1.00 14.15 91 SER B C 1
ATOM 5702 O O . SER B 1 86 ? -0.998 -0.343 -48.196 1.00 16.29 91 SER B O 1
ATOM 5710 N N . ILE B 1 87 ? -0.645 1.289 -46.691 1.00 13.78 92 ILE B N 1
ATOM 5711 C CA . ILE B 1 87 ? 0.684 1.590 -47.200 1.00 14.14 92 ILE B CA 1
ATOM 5712 C C . ILE B 1 87 ? 1.604 0.388 -46.981 1.00 15.65 92 ILE B C 1
ATOM 5713 O O . ILE B 1 87 ? 2.361 0.005 -47.871 1.00 16.58 92 ILE B O 1
ATOM 5729 N N . SER B 1 88 ? 1.512 -0.236 -45.808 1.00 15.96 93 SER B N 1
ATOM 5730 C CA A SER B 1 88 ? 2.298 -1.432 -45.507 0.16 17.34 93 SER B CA 1
ATOM 5731 C CA B SER B 1 88 ? 2.318 -1.415 -45.526 0.84 17.78 93 SER B CA 1
ATOM 5732 C C . SER B 1 88 ? 2.021 -2.555 -46.503 1.00 18.39 93 SER B C 1
ATOM 5733 O O . SER B 1 88 ? 2.945 -3.246 -46.966 1.00 18.57 93 SER B O 1
ATOM 5748 N N . ARG B 1 89 ? 0.746 -2.754 -46.830 1.00 19.49 94 ARG B N 1
ATOM 5749 C CA . ARG B 1 89 ? 0.375 -3.815 -47.766 1.00 21.29 94 ARG B CA 1
ATOM 5750 C C . ARG B 1 89 ? 0.939 -3.548 -49.149 1.00 21.62 94 ARG B C 1
ATOM 5751 O O . ARG B 1 89 ? 1.407 -4.468 -49.831 1.00 23.40 94 ARG B O 1
ATOM 5772 N N . LYS B 1 90 ? 0.884 -2.294 -49.583 1.00 20.40 95 LYS B N 1
ATOM 5773 C CA . LYS B 1 90 ? 1.382 -1.961 -50.910 1.00 21.07 95 LYS B CA 1
ATOM 5774 C C . LYS B 1 90 ? 2.898 -2.148 -50.971 1.00 22.78 95 LYS B C 1
ATOM 5775 O O . LYS B 1 90 ? 3.426 -2.661 -51.961 1.00 24.23 95 LYS B O 1
ATOM 5794 N N . MET B 1 91 ? 3.600 -1.739 -49.918 1.00 22.50 96 MET B N 1
ATOM 5795 C CA . MET B 1 91 ? 5.060 -1.873 -49.883 1.00 23.17 96 MET B CA 1
ATOM 5796 C C . MET B 1 91 ? 5.525 -3.321 -49.785 1.00 23.98 96 MET B C 1
ATOM 5797 O O . MET B 1 91 ? 6.576 -3.674 -50.328 1.00 25.45 96 MET B O 1
ATOM 5811 N N . GLY B 1 92 ? 4.767 -4.148 -49.071 1.00 23.79 97 GLY B N 1
ATOM 5812 C CA . GLY B 1 92 ? 5.136 -5.538 -48.882 1.00 27.01 97 GLY B CA 1
ATOM 5813 C C . GLY B 1 92 ? 6.526 -5.700 -48.286 1.00 29.54 97 GLY B C 1
ATOM 5814 O O . GLY B 1 92 ? 6.836 -5.138 -47.230 1.00 31.07 97 GLY B O 1
ATOM 5818 N N . ALA B 1 93 ? 7.373 -6.457 -48.979 1.00 30.81 98 ALA B N 1
ATOM 5819 C CA . ALA B 1 93 ? 8.669 -6.845 -48.437 1.00 32.22 98 ALA B CA 1
ATOM 5820 C C . ALA B 1 93 ? 9.708 -5.725 -48.501 1.00 32.19 98 ALA B C 1
ATOM 5821 O O . ALA B 1 93 ? 10.759 -5.813 -47.867 1.00 34.64 98 ALA B O 1
ATOM 5828 N N . GLU B 1 94 ? 9.414 -4.678 -49.263 1.00 28.71 99 GLU B N 1
ATOM 5829 C CA . GLU B 1 94 ? 10.367 -3.596 -49.483 1.00 27.86 99 GLU B CA 1
ATOM 5830 C C . GLU B 1 94 ? 9.856 -2.296 -48.888 1.00 26.29 99 GLU B C 1
ATOM 5831 O O . GLU B 1 94 ? 9.301 -1.449 -49.585 1.00 26.51 99 GLU B O 1
ATOM 5843 N N . THR B 1 95 ? 10.044 -2.146 -47.584 1.00 26.09 100 THR B N 1
ATOM 5844 C CA . THR B 1 95 ? 9.566 -0.961 -46.883 1.00 25.71 100 THR B CA 1
ATOM 5845 C C . THR B 1 95 ? 10.430 0.268 -47.193 1.00 24.46 100 THR B C 1
ATOM 5846 O O . THR B 1 95 ? 11.661 0.179 -47.300 1.00 25.20 100 THR B O 1
ATOM 5857 N N . LYS B 1 96 ? 9.768 1.408 -47.362 1.00 21.20 101 LYS B N 1
ATOM 5858 C CA . LYS B 1 96 ? 10.426 2.690 -47.619 1.00 21.45 101 LYS B CA 1
ATOM 5859 C C . LYS B 1 96 ? 9.959 3.718 -46.606 1.00 19.04 101 LYS B C 1
ATOM 5860 O O . LYS B 1 96 ? 8.952 3.517 -45.943 1.00 19.02 101 LYS B O 1
ATOM 5879 N N . LYS B 1 97 ? 10.668 4.842 -46.537 1.00 18.22 102 LYS B N 1
ATOM 5880 C CA . LYS B 1 97 ? 10.274 5.955 -45.688 1.00 17.66 102 LYS B CA 1
ATOM 5881 C C . LYS B 1 97 ? 8.896 6.471 -46.099 1.00 14.48 102 LYS B C 1
ATOM 5882 O O . LYS B 1 97 ? 8.595 6.525 -47.297 1.00 13.76 102 LYS B O 1
ATOM 5901 N N . VAL B 1 98 ? 8.079 6.830 -45.108 1.00 13.76 103 VAL B N 1
ATOM 5902 C CA . VAL B 1 98 ? 6.769 7.437 -45.330 1.00 12.31 103 VAL B CA 1
ATOM 5903 C C . VAL B 1 98 ? 6.768 8.848 -44.750 1.00 10.98 103 VAL B C 1
ATOM 5904 O O . VAL B 1 98 ? 7.132 9.046 -43.578 1.00 12.70 103 VAL B O 1
ATOM 5917 N N . ILE B 1 99 ? 6.383 9.808 -45.581 1.00 10.91 104 ILE B N 1
ATOM 5918 C CA . ILE B 1 99 ? 6.200 11.198 -45.180 1.00 10.67 104 ILE B CA 1
ATOM 5919 C C . ILE B 1 99 ? 4.738 11.558 -45.377 1.00 10.59 104 ILE B C 1
ATOM 5920 O O . ILE B 1 99 ? 4.201 11.426 -46.473 1.00 11.50 104 ILE B O 1
ATOM 5936 N N . VAL B 1 100 ? 4.096 12.022 -44.310 1.00 10.72 105 VAL B N 1
ATOM 5937 C CA . VAL B 1 100 ? 2.736 12.536 -44.411 1.00 10.72 105 VAL B CA 1
ATOM 5938 C C . VAL B 1 100 ? 2.822 14.025 -44.725 1.00 10.94 105 VAL B C 1
ATOM 5939 O O . VAL B 1 100 ? 3.496 14.789 -44.004 1.00 11.74 105 VAL B O 1
ATOM 5952 N N . LEU B 1 101 ? 2.176 14.413 -45.831 1.00 10.76 106 LEU B N 1
ATOM 5953 C CA . LEU B 1 101 ? 2.083 15.807 -46.242 1.00 11.53 106 LEU B CA 1
ATOM 5954 C C . LEU B 1 101 ? 0.717 16.353 -45.859 1.00 12.04 106 LEU B C 1
ATOM 5955 O O . LEU B 1 101 ? -0.283 16.005 -46.465 1.00 13.09 106 LEU B O 1
ATOM 5971 N N . ASP B 1 102 ? 0.695 17.191 -44.833 1.00 11.20 107 ASP B N 1
ATOM 5972 C CA . ASP B 1 102 ? -0.522 17.900 -44.415 1.00 10.76 107 ASP B CA 1
ATOM 5973 C C . ASP B 1 102 ? -0.559 19.193 -45.215 1.00 11.74 107 ASP B C 1
ATOM 5974 O O . ASP B 1 102 ? 0.279 20.082 -45.013 1.00 12.94 107 ASP B O 1
ATOM 5983 N N . LEU B 1 103 ? -1.537 19.305 -46.110 1.00 11.09 108 LEU B N 1
ATOM 5984 C CA . LEU B 1 103 ? -1.618 20.463 -46.992 1.00 11.26 108 LEU B CA 1
ATOM 5985 C C . LEU B 1 103 ? -2.447 21.638 -46.441 1.00 11.50 108 LEU B C 1
ATOM 5986 O O . LEU B 1 103 ? -2.767 22.569 -47.157 1.00 13.27 108 LEU B O 1
ATOM 6002 N N . ARG B 1 104 ? -2.786 21.596 -45.164 1.00 12.20 109 ARG B N 1
ATOM 6003 C CA . ARG B 1 104 ? -3.795 22.488 -44.608 1.00 12.19 109 ARG B CA 1
ATOM 6004 C C . ARG B 1 104 ? -3.201 23.714 -43.913 1.00 12.33 109 ARG B C 1
ATOM 6005 O O . ARG B 1 104 ? -2.521 23.594 -42.888 1.00 13.47 109 ARG B O 1
ATOM 6026 N N . GLN B 1 105 ? -3.498 24.898 -44.432 1.00 12.63 110 GLN B N 1
ATOM 6027 C CA . GLN B 1 105 ? -3.124 26.129 -43.740 1.00 12.79 110 GLN B CA 1
ATOM 6028 C C . GLN B 1 105 ? -3.945 26.339 -42.469 1.00 12.72 110 GLN B C 1
ATOM 6029 O O . GLN B 1 105 ? -3.439 26.876 -41.478 1.00 13.19 110 GLN B O 1
ATOM 6043 N N . GLU B 1 106 ? -5.215 25.943 -42.504 1.00 13.17 111 GLU B N 1
ATOM 6044 C CA . GLU B 1 106 ? -6.134 26.193 -41.401 1.00 13.66 111 GLU B CA 1
ATOM 6045 C C . GLU B 1 106 ? -5.794 25.344 -40.182 1.00 12.79 111 GLU B C 1
ATOM 6046 O O . GLU B 1 106 ? -5.278 24.227 -40.297 1.00 13.22 111 GLU B O 1
ATOM 6058 N N . SER B 1 107 ? -6.128 25.883 -39.014 1.00 13.07 112 SER B N 1
ATOM 6059 C CA . SER B 1 107 ? -5.922 25.188 -37.760 1.00 13.97 112 SER B CA 1
ATOM 6060 C C . SER B 1 107 ? -6.826 23.975 -37.676 1.00 13.07 112 SER B C 1
ATOM 6061 O O . SER B 1 107 ? -8.037 24.059 -37.945 1.00 13.77 112 SER B O 1
ATOM 6069 N N . HIS B 1 108 ? -6.244 22.852 -37.277 1.00 13.42 113 HIS B N 1
ATOM 6070 C CA . HIS B 1 108 ? -7.005 21.624 -37.138 1.00 12.72 113 HIS B CA 1
ATOM 6071 C C . HIS B 1 108 ? -6.333 20.720 -36.116 1.00 12.67 113 HIS B C 1
ATOM 6072 O O . HIS B 1 108 ? -5.166 20.930 -35.748 1.00 13.38 113 HIS B O 1
ATOM 6087 N N . GLY B 1 109 ? -7.063 19.713 -35.659 1.00 12.87 114 GLY B N 1
ATOM 6088 C CA . GLY B 1 109 ? -6.505 18.746 -34.744 1.00 13.23 114 GLY B CA 1
ATOM 6089 C C . GLY B 1 109 ? -7.526 17.684 -34.430 1.00 13.65 114 GLY B C 1
ATOM 6090 O O . GLY B 1 109 ? -8.354 17.366 -35.279 1.00 13.29 114 GLY B O 1
ATOM 6094 N N . TYR B 1 110 ? -7.484 17.182 -33.197 1.00 13.26 115 TYR B N 1
ATOM 6095 C CA . TYR B 1 110 ? -8.287 16.043 -32.781 1.00 14.83 115 TYR B CA 1
ATOM 6096 C C . TYR B 1 110 ? -8.812 16.267 -31.378 1.00 14.42 115 TYR B C 1
ATOM 6097 O O . TYR B 1 110 ? -8.085 16.738 -30.504 1.00 15.72 115 TYR B O 1
ATOM 6115 N N . LEU B 1 111 ? -10.080 15.932 -31.188 1.00 14.72 116 LEU B N 1
ATOM 6116 C CA . LEU B 1 111 ? -10.710 15.932 -29.872 1.00 15.63 116 LEU B CA 1
ATOM 6117 C C . LEU B 1 111 ? -11.251 14.519 -29.682 1.00 15.89 116 LEU B C 1
ATOM 6118 O O . LEU B 1 111 ? -12.124 14.087 -30.426 1.00 16.37 116 LEU B O 1
ATOM 6134 N N . ASN B 1 112 ? -10.694 13.782 -28.720 1.00 15.87 117 ASN B N 1
ATOM 6135 C CA . ASN B 1 112 ? -11.099 12.398 -28.468 1.00 15.65 117 ASN B CA 1
ATOM 6136 C C . ASN B 1 112 ? -11.048 11.542 -29.725 1.00 15.63 117 ASN B C 1
ATOM 6137 O O . ASN B 1 112 ? -11.894 10.694 -29.969 1.00 16.83 117 ASN B O 1
ATOM 6148 N N . GLY B 1 113 ? -10.019 11.778 -30.522 1.00 15.20 118 GLY B N 1
ATOM 6149 C CA . GLY B 1 113 ? -9.800 10.978 -31.719 1.00 14.73 118 GLY B CA 1
ATOM 6150 C C . GLY B 1 113 ? -10.638 11.369 -32.927 1.00 13.82 118 GLY B C 1
ATOM 6151 O O . GLY B 1 113 ? -10.517 10.750 -33.994 1.00 14.59 118 GLY B O 1
ATOM 6155 N N . ARG B 1 114 ? -11.493 12.378 -32.769 1.00 13.94 119 ARG B N 1
ATOM 6156 C CA . ARG B 1 114 ? -12.267 12.923 -33.883 1.00 14.40 119 ARG B CA 1
ATOM 6157 C C . ARG B 1 114 ? -11.531 14.111 -34.488 1.00 14.04 119 ARG B C 1
ATOM 6158 O O . ARG B 1 114 ? -11.148 15.026 -33.766 1.00 14.34 119 ARG B O 1
ATOM 6179 N N . ALA B 1 115 ? -11.407 14.142 -35.805 1.00 13.16 120 ALA B N 1
ATOM 6180 C CA . ALA B 1 115 ? -10.821 15.286 -36.477 1.00 13.44 120 ALA B CA 1
ATOM 6181 C C . ALA B 1 115 ? -11.714 16.509 -36.350 1.00 13.59 120 ALA B C 1
ATOM 6182 O O . ALA B 1 115 ? -12.927 16.410 -36.559 1.00 14.56 120 ALA B O 1
ATOM 6189 N N . ILE B 1 116 ? -11.107 17.643 -35.985 1.00 14.55 121 ILE B N 1
ATOM 6190 C CA . ILE B 1 116 ? -11.808 18.916 -35.853 1.00 15.10 121 ILE B CA 1
ATOM 6191 C C . ILE B 1 116 ? -11.050 20.033 -36.570 1.00 12.62 121 ILE B C 1
ATOM 6192 O O . ILE B 1 116 ? -9.829 19.972 -36.731 1.00 13.46 121 ILE B O 1
ATOM 6208 N N . THR B 1 117 ? -11.787 21.044 -37.009 1.00 13.96 122 THR B N 1
ATOM 6209 C CA . THR B 1 117 ? -11.237 22.194 -37.697 1.00 14.21 122 THR B CA 1
ATOM 6210 C C . THR B 1 117 ? -11.768 23.461 -37.027 1.00 13.44 122 THR B C 1
ATOM 6211 O O . THR B 1 117 ? -12.910 23.490 -36.552 1.00 15.07 122 THR B O 1
ATOM 6222 N N . LEU B 1 118 ? -10.943 24.502 -36.997 1.00 14.47 123 LEU B N 1
ATOM 6223 C CA . LEU B 1 118 ? -11.366 25.838 -36.585 1.00 14.96 123 LEU B CA 1
ATOM 6224 C C . LEU B 1 118 ? -11.732 26.601 -37.850 1.00 15.12 123 LEU B C 1
ATOM 6225 O O . LEU B 1 118 ? -10.867 26.940 -38.647 1.00 15.09 123 LEU B O 1
ATOM 6241 N N . VAL B 1 119 ? -13.027 26.834 -38.042 1.00 15.79 124 VAL B N 1
ATOM 6242 C CA . VAL B 1 119 ? -13.571 27.298 -39.322 1.00 16.52 124 VAL B CA 1
ATOM 6243 C C . VAL B 1 119 ? -14.079 28.738 -39.280 1.00 17.44 124 VAL B C 1
ATOM 6244 O O . VAL B 1 119 ? -14.940 29.089 -38.473 1.00 18.74 124 VAL B O 1
ATOM 6257 N N . SER B 1 120 ? -13.554 29.553 -40.186 1.00 18.33 125 SER B N 1
ATOM 6258 C CA . SER B 1 120 ? -14.187 30.810 -40.555 1.00 19.66 125 SER B CA 1
ATOM 6259 C C . SER B 1 120 ? -14.602 30.701 -42.032 1.00 19.77 125 SER B C 1
ATOM 6260 O O . SER B 1 120 ? -14.315 29.687 -42.685 1.00 20.73 125 SER B O 1
ATOM 6268 N N . ALA B 1 121 ? -15.291 31.720 -42.541 1.00 19.78 126 ALA B N 1
ATOM 6269 C CA . ALA B 1 121 ? -15.839 31.713 -43.899 1.00 20.41 126 ALA B CA 1
ATOM 6270 C C . ALA B 1 121 ? -14.851 31.176 -44.938 1.00 20.53 126 ALA B C 1
ATOM 6271 O O . ALA B 1 121 ? -13.709 31.645 -45.048 1.00 21.77 126 ALA B O 1
ATOM 6278 N N . TYR B 1 122 ? -15.323 30.178 -45.681 1.00 20.03 127 TYR B N 1
ATOM 6279 C CA . TYR B 1 122 ? -14.588 29.486 -46.739 1.00 19.05 127 TYR B CA 1
ATOM 6280 C C . TYR B 1 122 ? -13.388 28.700 -46.211 1.00 17.69 127 TYR B C 1
ATOM 6281 O O . TYR B 1 122 ? -12.517 28.310 -46.968 1.00 17.60 127 TYR B O 1
ATOM 6299 N N . ASN B 1 123 ? -13.374 28.451 -44.907 1.00 16.49 128 ASN B N 1
ATOM 6300 C CA . ASN B 1 123 ? -12.321 27.675 -44.243 1.00 15.71 128 ASN B CA 1
ATOM 6301 C C . ASN B 1 123 ? -10.961 28.355 -44.360 1.00 15.19 128 ASN B C 1
ATOM 6302 O O . ASN B 1 123 ? -9.950 27.709 -44.641 1.00 16.01 128 ASN B O 1
ATOM 6313 N N . TRP B 1 124 ? -10.949 29.658 -44.084 1.00 16.25 129 TRP B N 1
ATOM 6314 C CA . TRP B 1 124 ? -9.762 30.498 -44.257 1.00 16.02 129 TRP B CA 1
ATOM 6315 C C . TRP B 1 124 ? -9.285 31.172 -42.951 1.00 15.29 129 TRP B C 1
ATOM 6316 O O . TRP B 1 124 ? -8.818 32.319 -42.962 1.00 16.58 129 TRP B O 1
ATOM 6337 N N . ILE B 1 125 ? -9.349 30.454 -41.832 1.00 15.92 130 ILE B N 1
ATOM 6338 C CA . ILE B 1 125 ? -9.000 31.064 -40.549 1.00 16.75 130 ILE B CA 1
ATOM 6339 C C . ILE B 1 125 ? -7.576 31.618 -40.505 1.00 16.27 130 ILE B C 1
ATOM 6340 O O . ILE B 1 125 ? -7.330 32.626 -39.829 1.00 17.27 130 ILE B O 1
ATOM 6356 N N . ASN B 1 126 ? -6.648 30.980 -41.222 1.00 15.71 131 ASN B N 1
ATOM 6357 C CA . ASN B 1 126 ? -5.235 31.378 -41.163 1.00 15.48 131 ASN B CA 1
ATOM 6358 C C . ASN B 1 126 ? -4.748 32.076 -42.429 1.00 17.11 131 ASN B C 1
ATOM 6359 O O . ASN B 1 126 ? -3.535 32.264 -42.631 1.00 16.97 131 ASN B O 1
ATOM 6370 N N . LEU B 1 127 ? -5.690 32.492 -43.272 1.00 17.01 132 LEU B N 1
ATOM 6371 C CA . LEU B 1 127 ? -5.344 33.200 -44.502 1.00 18.38 132 LEU B CA 1
ATOM 6372 C C . LEU B 1 127 ? -4.536 34.444 -44.158 1.00 19.00 132 LEU B C 1
ATOM 6373 O O . LEU B 1 127 ? -4.889 35.206 -43.255 1.00 20.15 132 LEU B O 1
ATOM 6389 N N . GLY B 1 128 ? -3.428 34.626 -44.865 1.00 18.76 133 GLY B N 1
ATOM 6390 C CA . GLY B 1 128 ? -2.633 35.830 -44.746 1.00 20.95 133 GLY B CA 1
ATOM 6391 C C . GLY B 1 128 ? -1.566 35.741 -43.679 1.00 20.84 133 GLY B C 1
ATOM 6392 O O . GLY B 1 128 ? -0.720 36.631 -43.591 1.00 23.59 133 GLY B O 1
ATOM 6396 N N . LYS B 1 129 ? -1.580 34.672 -42.884 1.00 19.45 134 LYS B N 1
ATOM 6397 C CA . LYS B 1 129 ? -0.620 34.526 -41.786 1.00 18.84 134 LYS B CA 1
ATOM 6398 C C . LYS B 1 129 ? 0.651 33.825 -42.235 1.00 18.43 134 LYS B C 1
ATOM 6399 O O . LYS B 1 129 ? 0.631 32.994 -43.147 1.00 18.84 134 LYS B O 1
ATOM 6418 N N . SER B 1 130 ? 1.752 34.117 -41.557 1.00 18.15 135 SER B N 1
ATOM 6419 C CA . SER B 1 130 ? 2.966 33.350 -41.779 1.00 18.78 135 SER B CA 1
ATOM 6420 C C . SER B 1 130 ? 2.725 31.929 -41.298 1.00 16.98 135 SER B C 1
ATOM 6421 O O . SER B 1 130 ? 1.850 31.674 -40.469 1.00 17.95 135 SER B O 1
ATOM 6429 N N . ASN B 1 131 ? 3.487 30.984 -41.822 1.00 16.98 136 ASN B N 1
ATOM 6430 C CA . ASN B 1 131 ? 3.316 29.601 -41.405 1.00 16.11 136 ASN B CA 1
ATOM 6431 C C . ASN B 1 131 ? 3.580 29.406 -39.910 1.00 15.77 136 ASN B C 1
ATOM 6432 O O . ASN B 1 131 ? 2.893 28.625 -39.254 1.00 16.12 136 ASN B O 1
ATOM 6443 N N . SER B 1 132 ? 4.567 30.121 -39.377 1.00 16.60 137 SER B N 1
ATOM 6444 C CA . SER B 1 132 ? 4.833 30.093 -37.948 1.00 18.24 137 SER B CA 1
ATOM 6445 C C . SER B 1 132 ? 3.626 30.565 -37.145 1.00 17.84 137 SER B C 1
ATOM 6446 O O . SER B 1 132 ? 3.244 29.938 -36.153 1.00 16.97 137 SER B O 1
ATOM 6454 N N . GLN B 1 133 ? 3.016 31.662 -37.578 1.00 18.53 138 GLN B N 1
ATOM 6455 C CA . GLN B 1 133 ? 1.839 32.176 -36.884 1.00 18.92 138 GLN B CA 1
ATOM 6456 C C . GLN B 1 133 ? 0.649 31.219 -37.010 1.00 17.06 138 GLN B C 1
ATOM 6457 O O . GLN B 1 133 ? -0.075 31.022 -36.041 1.00 18.22 138 GLN B O 1
ATOM 6471 N N . SER B 1 134 ? 0.449 30.626 -38.192 1.00 16.47 139 SER B N 1
ATOM 6472 C CA . SER B 1 134 ? -0.609 29.619 -38.351 1.00 15.04 139 SER B CA 1
ATOM 6473 C C . SER B 1 134 ? -0.446 28.476 -37.348 1.00 14.98 139 SER B C 1
ATOM 6474 O O . SER B 1 134 ? -1.409 28.056 -36.702 1.00 15.76 139 SER B O 1
ATOM 6482 N N . THR B 1 135 ? 0.783 27.983 -37.214 1.00 15.48 140 THR B N 1
ATOM 6483 C CA . THR B 1 135 ? 1.067 26.873 -36.309 1.00 15.19 140 THR B CA 1
ATOM 6484 C C . THR B 1 135 ? 0.858 27.286 -34.860 1.00 15.66 140 THR B C 1
ATOM 6485 O O . THR B 1 135 ? 0.214 26.576 -34.089 1.00 16.21 140 THR B O 1
ATOM 6496 N N . LEU B 1 136 ? 1.384 28.445 -34.499 1.00 16.79 141 LEU B N 1
ATOM 6497 C CA . LEU B 1 136 ? 1.231 28.927 -33.127 1.00 17.07 141 LEU B CA 1
ATOM 6498 C C . LEU B 1 136 ? -0.248 29.100 -32.794 1.00 17.36 141 LEU B C 1
ATOM 6499 O O . LEU B 1 136 ? -0.691 28.734 -31.700 1.00 17.14 141 LEU B O 1
ATOM 6515 N N . ASP B 1 137 ? -1.016 29.657 -33.730 1.00 17.16 142 ASP B N 1
ATOM 6516 C CA . ASP B 1 137 ? -2.441 29.877 -33.484 1.00 16.04 142 ASP B CA 1
ATOM 6517 C C . ASP B 1 137 ? -3.174 28.544 -33.337 1.00 15.17 142 ASP B C 1
ATOM 6518 O O . ASP B 1 137 ? -4.020 28.398 -32.459 1.00 15.99 142 ASP B O 1
ATOM 6527 N N . GLN B 1 138 ? -2.849 27.564 -34.177 1.00 15.49 143 GLN B N 1
ATOM 6528 C CA . GLN B 1 138 ? -3.413 26.232 -34.003 1.00 14.47 143 GLN B CA 1
ATOM 6529 C C . GLN B 1 138 ? -3.091 25.662 -32.629 1.00 14.27 143 GLN B C 1
ATOM 6530 O O . GLN B 1 138 ? -3.966 25.134 -31.946 1.00 16.07 143 GLN B O 1
ATOM 6544 N N . GLU B 1 139 ? -1.831 25.754 -32.229 1.00 15.41 144 GLU B N 1
ATOM 6545 C CA . GLU B 1 139 ? -1.408 25.093 -31.009 1.00 16.37 144 GLU B CA 1
ATOM 6546 C C . GLU B 1 139 ? -1.967 25.773 -29.763 1.00 16.05 144 GLU B C 1
ATOM 6547 O O . GLU B 1 139 ? -2.299 25.095 -28.799 1.00 17.69 144 GLU B O 1
ATOM 6559 N N . ASN B 1 140 ? -2.092 27.092 -29.788 1.00 17.21 145 ASN B N 1
ATOM 6560 C CA . ASN B 1 140 ? -2.784 27.788 -28.705 1.00 17.12 145 ASN B CA 1
ATOM 6561 C C . ASN B 1 140 ? -4.280 27.479 -28.651 1.00 16.96 145 ASN B C 1
ATOM 6562 O O . ASN B 1 140 ? -4.832 27.345 -27.567 1.00 18.29 145 ASN B O 1
ATOM 6573 N N . TRP B 1 141 ? -4.923 27.331 -29.809 1.00 16.01 146 TRP B N 1
ATOM 6574 C CA . TRP B 1 141 ? -6.312 26.889 -29.849 1.00 16.01 146 TRP B CA 1
ATOM 6575 C C . TRP B 1 141 ? -6.451 25.490 -29.219 1.00 16.19 146 TRP B C 1
ATOM 6576 O O . TRP B 1 141 ? -7.299 25.281 -28.341 1.00 17.28 146 TRP B O 1
ATOM 6597 N N . LEU B 1 142 ? -5.632 24.531 -29.662 1.00 15.63 147 LEU B N 1
ATOM 6598 C CA . LEU B 1 142 ? -5.685 23.183 -29.102 1.00 14.94 147 LEU B CA 1
ATOM 6599 C C . LEU B 1 142 ? -5.357 23.153 -27.608 1.00 15.60 147 LEU B C 1
ATOM 6600 O O . LEU B 1 142 ? -5.971 22.400 -26.849 1.00 16.43 147 LEU B O 1
ATOM 6616 N N . ALA B 1 143 ? -4.388 23.951 -27.180 1.00 16.78 148 ALA B N 1
ATOM 6617 C CA . ALA B 1 143 ? -4.056 24.012 -25.754 1.00 17.26 148 ALA B CA 1
ATOM 6618 C C . ALA B 1 143 ? -5.249 24.514 -24.934 1.00 17.76 148 ALA B C 1
ATOM 6619 O O . ALA B 1 143 ? -5.497 24.032 -23.830 1.00 19.42 148 ALA B O 1
ATOM 6626 N N . GLY B 1 144 ? -5.987 25.480 -25.474 1.00 18.06 149 GLY B N 1
ATOM 6627 C CA . GLY B 1 144 ? -7.185 25.995 -24.823 1.00 18.46 149 GLY B CA 1
ATOM 6628 C C . GLY B 1 144 ? -8.253 24.932 -24.676 1.00 18.86 149 GLY B C 1
ATOM 6629 O O . GLY B 1 144 ? -8.905 24.836 -23.638 1.00 21.44 149 GLY B O 1
ATOM 6633 N N . LEU B 1 145 ? -8.452 24.114 -25.703 1.00 17.90 150 LEU B N 1
ATOM 6634 C CA . LEU B 1 145 ? -9.404 23.012 -25.591 1.00 18.21 150 LEU B CA 1
ATOM 6635 C C . LEU B 1 145 ? -8.920 21.969 -24.587 1.00 18.03 150 LEU B C 1
ATOM 6636 O O . LEU B 1 145 ? -9.702 21.435 -23.787 1.00 19.58 150 LEU B O 1
ATOM 6652 N N . ARG B 1 146 ? -7.626 21.675 -24.645 1.00 18.61 151 ARG B N 1
ATOM 6653 C CA . ARG B 1 146 ? -7.040 20.614 -23.851 1.00 18.25 151 ARG B CA 1
ATOM 6654 C C . ARG B 1 146 ? -7.178 20.870 -22.351 1.00 21.47 151 ARG B C 1
ATOM 6655 O O . ARG B 1 146 ? -7.241 19.931 -21.549 1.00 23.85 151 ARG B O 1
ATOM 6676 N N . SER B 1 147 ? -7.262 22.136 -21.975 1.00 22.63 152 SER B N 1
ATOM 6677 C CA . SER B 1 147 ? -7.332 22.496 -20.562 1.00 25.19 152 SER B CA 1
ATOM 6678 C C . SER B 1 147 ? -8.760 22.481 -20.011 1.00 25.55 152 SER B C 1
ATOM 6679 O O . SER B 1 147 ? -8.953 22.633 -18.808 1.00 27.72 152 SER B O 1
ATOM 6687 N N . ARG B 1 148 ? -9.757 22.306 -20.866 1.00 24.40 153 ARG B N 1
ATOM 6688 C CA . ARG B 1 148 ? -11.153 22.313 -20.433 1.00 24.84 153 ARG B CA 1
ATOM 6689 C C . ARG B 1 148 ? -11.612 20.925 -20.010 1.00 25.01 153 ARG B C 1
ATOM 6690 O O . ARG B 1 148 ? -11.128 19.913 -20.529 1.00 25.64 153 ARG B O 1
ATOM 6711 N N . LYS B 1 149 ? -12.567 20.868 -19.087 1.00 25.03 154 LYS B N 1
ATOM 6712 C CA . LYS B 1 149 ? -13.170 19.594 -18.750 1.00 26.85 154 LYS B CA 1
ATOM 6713 C C . LYS B 1 149 ? -14.132 19.184 -19.869 1.00 25.31 154 LYS B C 1
ATOM 6714 O O . LYS B 1 149 ? -14.194 18.017 -20.242 1.00 25.51 154 LYS B O 1
ATOM 6733 N N . ILE B 1 150 ? -14.873 20.164 -20.380 1.00 23.69 155 ILE B N 1
ATOM 6734 C CA . ILE B 1 150 ? -15.878 19.960 -21.426 1.00 23.55 155 ILE B CA 1
ATOM 6735 C C . ILE B 1 150 ? -15.724 21.043 -22.487 1.00 23.50 155 ILE B C 1
ATOM 6736 O O . ILE B 1 150 ? -15.619 22.225 -22.160 1.00 24.34 155 ILE B O 1
ATOM 6752 N N . VAL B 1 151 ? -15.691 20.634 -23.753 1.00 23.26 156 VAL B N 1
ATOM 6753 C CA . VAL B 1 151 ? -15.709 21.571 -24.868 1.00 22.75 156 VAL B CA 1
ATOM 6754 C C . VAL B 1 151 ? -17.137 21.705 -25.369 1.00 22.91 156 VAL B C 1
ATOM 6755 O O . VAL B 1 151 ? -17.825 20.704 -25.565 1.00 23.80 156 VAL B O 1
ATOM 6768 N N . ASN B 1 152 ? -17.568 22.947 -25.563 1.00 23.19 157 ASN B N 1
ATOM 6769 C CA . ASN B 1 152 ? -18.911 23.248 -26.045 1.00 24.16 157 ASN B CA 1
ATOM 6770 C C . ASN B 1 152 ? -18.915 23.704 -27.496 1.00 23.66 157 ASN B C 1
ATOM 6771 O O . ASN B 1 152 ? -17.895 24.139 -28.026 1.00 23.52 157 ASN B O 1
ATOM 6782 N N . GLY B 1 153 ? -20.070 23.591 -28.139 1.00 23.23 158 GLY B N 1
ATOM 6783 C CA . GLY B 1 153 ? -20.267 24.189 -29.444 1.00 23.79 158 GLY B CA 1
ATOM 6784 C C . GLY B 1 153 ? -19.594 23.467 -30.585 1.00 23.13 158 GLY B C 1
ATOM 6785 O O . GLY B 1 153 ? -19.215 24.100 -31.577 1.00 24.46 158 GLY B O 1
ATOM 6789 N N . VAL B 1 154 ? -19.463 22.149 -30.478 1.00 20.01 159 VAL B N 1
ATOM 6790 C CA . VAL B 1 154 ? -18.864 21.369 -31.569 1.00 19.76 159 VAL B CA 1
ATOM 6791 C C . VAL B 1 154 ? -19.935 21.077 -32.613 1.00 19.60 159 VAL B C 1
ATOM 6792 O O . VAL B 1 154 ? -20.880 20.334 -32.368 1.00 2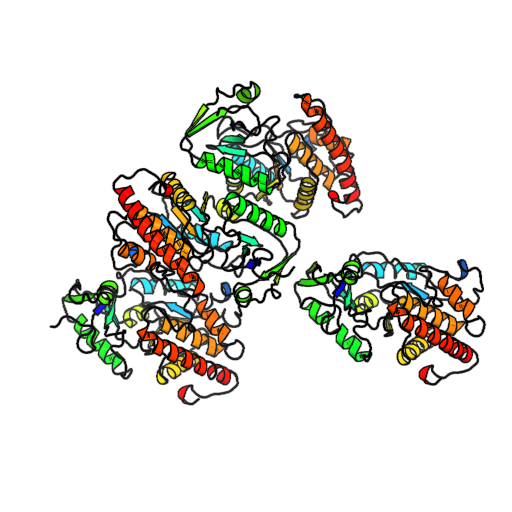2.10 159 VAL B O 1
ATOM 6805 N N . LEU B 1 155 ? -19.795 21.699 -33.775 1.00 17.86 160 LEU B N 1
ATOM 6806 C CA . LEU B 1 155 ? -20.773 21.578 -34.849 1.00 17.95 160 LEU B CA 1
ATOM 6807 C C . LEU B 1 155 ? -20.403 20.442 -35.781 1.00 17.46 160 LEU B C 1
ATOM 6808 O O . LEU B 1 155 ? -19.232 20.179 -36.028 1.00 17.97 160 LEU B O 1
ATOM 6824 N N . THR B 1 156 ? -21.404 19.792 -36.346 1.00 18.48 161 THR B N 1
ATOM 6825 C CA . THR B 1 156 ? -21.166 18.896 -37.450 1.00 19.61 161 THR B CA 1
ATOM 6826 C C . THR B 1 156 ? -21.079 19.754 -38.714 1.00 19.87 161 THR B C 1
ATOM 6827 O O . THR B 1 156 ? -21.461 20.934 -38.714 1.00 19.45 161 THR B O 1
ATOM 6838 N N . VAL B 1 157 ? -20.555 19.180 -39.788 1.00 20.80 162 VAL B N 1
ATOM 6839 C CA . VAL B 1 157 ? -20.486 19.913 -41.047 1.00 20.78 162 VAL B CA 1
ATOM 6840 C C . VAL B 1 157 ? -21.879 20.390 -41.511 1.00 21.91 162 VAL B C 1
ATOM 6841 O O . VAL B 1 157 ? -22.029 21.551 -41.884 1.00 23.66 162 VAL B O 1
ATOM 6854 N N . PRO B 1 158 ? -22.906 19.519 -41.473 1.00 22.42 163 PRO B N 1
ATOM 6855 C CA . PRO B 1 158 ? -24.220 20.040 -41.874 1.00 23.72 163 PRO B CA 1
ATOM 6856 C C . PRO B 1 158 ? -24.746 21.174 -40.985 1.00 24.73 163 PRO B C 1
ATOM 6857 O O . PRO B 1 158 ? -25.427 22.070 -41.486 1.00 24.99 163 PRO B O 1
ATOM 6868 N N . GLN B 1 159 ? -24.454 21.146 -39.689 1.00 23.07 164 GLN B N 1
ATOM 6869 C CA . GLN B 1 159 ? -24.893 22.229 -38.831 1.00 23.45 164 GLN B CA 1
ATOM 6870 C C . GLN B 1 159 ? -24.170 23.518 -39.224 1.00 22.89 164 GLN B C 1
ATOM 6871 O O . GLN B 1 159 ? -24.784 24.586 -39.270 1.00 23.92 164 GLN B O 1
ATOM 6885 N N . TYR B 1 160 ? -22.871 23.421 -39.505 1.00 22.96 165 TYR B N 1
ATOM 6886 C CA . TYR B 1 160 ? -22.115 24.596 -39.915 1.00 22.65 165 TYR B CA 1
ATOM 6887 C C . TYR B 1 160 ? -22.682 25.180 -41.214 1.00 24.18 165 TYR B C 1
ATOM 6888 O O . TYR B 1 160 ? -22.915 26.387 -41.318 1.00 24.51 165 TYR B O 1
ATOM 6906 N N . VAL B 1 161 ? -22.903 24.324 -42.206 1.00 24.33 166 VAL B N 1
ATOM 6907 C CA . VAL B 1 161 ? -23.446 24.774 -43.485 1.00 26.47 166 VAL B CA 1
ATOM 6908 C C . VAL B 1 161 ? -24.805 25.460 -43.304 1.00 27.97 166 VAL B C 1
ATOM 6909 O O . VAL B 1 161 ? -25.111 26.435 -43.984 1.00 30.02 166 VAL B O 1
ATOM 6922 N N . ALA B 1 162 ? -25.610 24.956 -42.375 1.00 28.53 167 ALA B N 1
ATOM 6923 C CA . ALA B 1 162 ? -26.949 25.493 -42.140 1.00 29.20 167 ALA B CA 1
ATOM 6924 C C . ALA B 1 162 ? -26.922 26.715 -41.222 1.00 28.99 167 ALA B C 1
ATOM 6925 O O . ALA B 1 162 ? -27.971 27.302 -40.940 1.00 29.87 167 ALA B O 1
ATOM 6932 N N . LYS B 1 163 ? -25.723 27.079 -40.757 1.00 28.51 168 LYS B N 1
ATOM 6933 C CA . LYS B 1 163 ? -25.528 28.236 -39.891 1.00 29.32 168 LYS B CA 1
ATOM 6934 C C . LYS B 1 163 ? -26.231 28.046 -38.543 1.00 28.55 168 LYS B C 1
ATOM 6935 O O . LYS B 1 163 ? -26.680 29.010 -37.912 1.00 29.52 168 LYS B O 1
ATOM 6954 N N . GLN B 1 164 ? -26.294 26.793 -38.092 1.00 27.62 169 GLN B N 1
ATOM 6955 C CA . GLN B 1 164 ? -26.912 26.469 -36.809 1.00 28.05 169 GLN B CA 1
ATOM 6956 C C . GLN B 1 164 ? -25.872 26.549 -35.705 1.00 26.62 169 GLN B C 1
ATOM 6957 O O . GLN B 1 164 ? -25.610 25.575 -35.002 1.00 26.03 169 GLN B O 1
ATOM 6971 N N . TYR B 1 165 ? -25.301 27.737 -35.557 1.00 26.51 170 TYR B N 1
ATOM 6972 C CA . TYR B 1 165 ? -24.113 27.937 -34.736 1.00 26.68 170 TYR B CA 1
ATOM 6973 C C . TYR B 1 165 ? -24.324 27.643 -33.249 1.00 26.89 170 TYR B C 1
ATOM 6974 O O . TYR B 1 165 ? -23.374 27.304 -32.546 1.00 27.73 170 TYR B O 1
ATOM 6992 N N . SER B 1 166 ? -25.560 27.777 -32.774 1.00 28.43 171 SER B N 1
ATOM 6993 C CA . SER B 1 166 ? -25.855 27.590 -31.362 1.00 30.05 171 SER B CA 1
ATOM 6994 C C . SER B 1 166 ? -26.254 26.154 -31.023 1.00 30.62 171 SER B C 1
ATOM 6995 O O . SER B 1 166 ? -26.613 25.855 -29.881 1.00 32.56 171 SER B O 1
ATOM 7003 N N . GLN B 1 167 ? -26.190 25.267 -32.010 1.00 30.17 172 GLN B N 1
ATOM 7004 C CA . GLN B 1 167 ? -26.736 23.925 -31.864 1.00 30.96 172 GLN B CA 1
ATOM 7005 C C . GLN B 1 167 ? -25.667 22.848 -31.719 1.00 28.70 172 GLN B C 1
ATOM 7006 O O . GLN B 1 167 ? -25.964 21.658 -31.820 1.00 28.83 172 GLN B O 1
ATOM 7020 N N . GLY B 1 168 ? -24.426 23.257 -31.495 1.00 27.12 173 GLY B N 1
ATOM 7021 C CA . GLY B 1 168 ? -23.331 22.305 -31.386 1.00 26.60 173 GLY B CA 1
ATOM 7022 C C . GLY B 1 168 ? -23.373 21.513 -30.087 1.00 26.53 173 GLY B C 1
ATOM 7023 O O . GLY B 1 168 ? -23.854 21.998 -29.064 1.00 29.36 173 GLY B O 1
ATOM 7027 N N . LYS B 1 169 ? -22.849 20.295 -30.129 1.00 24.95 174 LYS B N 1
ATOM 7028 C CA . LYS B 1 169 ? -22.800 19.417 -28.969 1.00 25.80 174 LYS B CA 1
ATOM 7029 C C . LYS B 1 169 ? -21.626 19.745 -28.073 1.00 24.68 174 LYS B C 1
ATOM 7030 O O . LYS B 1 169 ? -20.656 20.373 -28.497 1.00 23.37 174 LYS B O 1
ATOM 7049 N N . SER B 1 170 ? -21.699 19.247 -26.848 1.00 24.96 175 SER B N 1
ATOM 7050 C CA . SER B 1 170 ? -20.608 19.332 -25.899 1.00 24.69 175 SER B CA 1
ATOM 7051 C C . SER B 1 170 ? -19.905 17.994 -25.835 1.00 24.21 175 SER B C 1
ATOM 7052 O O . SER B 1 170 ? -20.531 16.960 -26.025 1.00 25.89 175 SER B O 1
ATOM 7060 N N . MET B 1 171 ? -18.611 18.016 -25.542 1.00 24.97 176 MET B N 1
ATOM 7061 C CA . MET B 1 171 ? -17.817 16.795 -25.418 1.00 24.71 176 MET B CA 1
ATOM 7062 C C . MET B 1 171 ? -16.927 16.844 -24.183 1.00 24.16 176 MET B C 1
ATOM 7063 O O . MET B 1 171 ? -16.244 17.838 -23.930 1.00 24.62 176 MET B O 1
ATOM 7077 N N . VAL B 1 172 ? -16.941 15.760 -23.420 1.00 22.90 177 VAL B N 1
ATOM 7078 C CA . VAL B 1 172 ? -16.033 15.613 -22.300 1.00 22.74 177 VAL B CA 1
ATOM 7079 C C . VAL B 1 172 ? -14.639 15.354 -22.840 1.00 23.13 177 VAL B C 1
ATOM 7080 O O . VAL B 1 172 ? -14.428 14.408 -23.603 1.00 24.02 177 VAL B O 1
ATOM 7093 N N . VAL B 1 173 ? -13.689 16.190 -22.445 1.00 22.27 178 VAL B N 1
ATOM 7094 C CA . VAL B 1 173 ? -12.315 16.053 -22.934 1.00 22.50 178 VAL B CA 1
ATOM 7095 C C . VAL B 1 173 ? -11.595 14.860 -22.327 1.00 22.71 178 VAL B C 1
ATOM 7096 O O . VAL B 1 173 ? -11.444 14.768 -21.101 1.00 24.29 178 VAL B O 1
ATOM 7109 N N . SER B 1 174 ? -11.163 13.947 -23.187 1.00 22.46 179 SER B N 1
ATOM 7110 C CA A SER B 1 174 ? -10.247 12.883 -22.794 0.59 22.91 179 SER B CA 1
ATOM 7111 C CA B SER B 1 174 ? -10.244 12.888 -22.789 0.41 23.03 179 SER B CA 1
ATOM 7112 C C . SER B 1 174 ? -8.866 13.195 -23.364 1.00 21.99 179 SER B C 1
ATOM 7113 O O . SER B 1 174 ? -7.873 13.203 -22.644 1.00 23.29 179 SER B O 1
ATOM 7128 N N . THR B 1 175 ? -8.812 13.455 -24.669 1.00 19.59 180 THR B N 1
ATOM 7129 C CA . THR B 1 175 ? -7.570 13.873 -25.322 1.00 19.58 180 THR B CA 1
ATOM 7130 C C . THR B 1 175 ? -7.828 15.004 -26.307 1.00 17.39 180 THR B C 1
ATOM 7131 O O . THR B 1 175 ? -8.900 15.093 -26.897 1.00 17.36 180 THR B O 1
ATOM 7142 N N . VAL B 1 176 ? -6.843 15.881 -26.446 1.00 16.83 181 VAL B N 1
ATOM 7143 C CA . VAL B 1 176 ? -6.792 16.859 -27.536 1.00 16.62 181 VAL B CA 1
ATOM 7144 C C . VAL B 1 176 ? -5.414 16.733 -28.140 1.00 15.80 181 VAL B C 1
ATOM 7145 O O . VAL B 1 176 ? -4.413 16.927 -27.449 1.00 16.06 181 VAL B O 1
ATOM 7158 N N . LYS B 1 177 ? -5.361 16.383 -29.423 1.00 14.59 182 LYS B N 1
ATOM 7159 C CA . LYS B 1 177 ? -4.087 16.120 -30.078 1.00 14.87 182 LYS B CA 1
ATOM 7160 C C . LYS B 1 177 ? -3.985 16.848 -31.388 1.00 15.00 182 LYS B C 1
ATOM 7161 O O . LYS B 1 177 ? -4.986 17.131 -32.048 1.00 16.04 182 LYS B O 1
ATOM 7180 N N . ASN B 1 178 ? -2.753 17.132 -31.775 1.00 13.10 183 ASN B N 1
ATOM 7181 C CA . ASN B 1 178 ? -2.506 17.540 -33.152 1.00 13.77 183 ASN B CA 1
ATOM 7182 C C . ASN B 1 178 ? -2.247 16.309 -34.038 1.00 13.50 183 ASN B C 1
ATOM 7183 O O . ASN B 1 178 ? -2.098 15.180 -33.554 1.00 13.76 183 ASN B O 1
ATOM 7194 N N . GLU B 1 179 ? -2.205 16.532 -35.346 1.00 12.57 184 GLU B N 1
ATOM 7195 C CA . GLU B 1 179 ? -1.981 15.460 -36.289 1.00 12.72 184 GLU B CA 1
ATOM 7196 C C . GLU B 1 179 ? -0.632 14.773 -36.056 1.00 13.08 184 GLU B C 1
ATOM 7197 O O . GLU B 1 179 ? -0.528 13.554 -36.219 1.00 13.16 184 GLU B O 1
ATOM 7209 N N . GLU B 1 180 ? 0.389 15.553 -35.673 1.00 12.97 185 GLU B N 1
ATOM 7210 C CA . GLU B 1 180 ? 1.711 15.005 -35.451 1.00 13.74 185 GLU B CA 1
ATOM 7211 C C . GLU B 1 180 ? 1.681 13.821 -34.496 1.00 13.05 185 GLU B C 1
ATOM 7212 O O . GLU B 1 180 ? 2.424 12.862 -34.668 1.00 13.50 185 GLU B O 1
ATOM 7224 N N . TYR B 1 181 ? 0.822 13.886 -33.482 1.00 12.88 186 TYR B N 1
ATOM 7225 C CA . TYR B 1 181 ? 0.713 12.773 -32.546 1.00 12.56 186 TYR B CA 1
ATOM 7226 C C . TYR B 1 181 ? 0.429 11.455 -33.271 1.00 13.53 186 TYR B C 1
ATOM 7227 O O . TYR B 1 181 ? 1.136 10.462 -33.086 1.00 14.13 186 TYR B O 1
ATOM 7245 N N . TYR B 1 182 ? -0.619 11.436 -34.082 1.00 12.50 187 TYR B N 1
ATOM 7246 C CA . TYR B 1 182 ? -1.015 10.193 -34.741 1.00 12.73 187 TYR B CA 1
ATOM 7247 C C . TYR B 1 182 ? -0.018 9.768 -35.820 1.00 13.31 187 TYR B C 1
ATOM 7248 O O . TYR B 1 182 ? 0.213 8.579 -36.016 1.00 14.50 187 TYR B O 1
ATOM 7266 N N . VAL B 1 183 ? 0.576 10.739 -36.504 1.00 11.99 188 VAL B N 1
ATOM 7267 C CA . VAL B 1 183 ? 1.528 10.441 -37.572 1.00 12.09 188 VAL B CA 1
ATOM 7268 C C . VAL B 1 183 ? 2.837 9.905 -36.968 1.00 12.48 188 VAL B C 1
ATOM 7269 O O . VAL B 1 183 ? 3.368 8.887 -37.402 1.00 13.12 188 VAL B O 1
ATOM 7282 N N . TYR B 1 184 ? 3.331 10.561 -35.927 1.00 13.33 189 TYR B N 1
ATOM 7283 C CA . TYR B 1 184 ? 4.561 10.114 -35.301 1.00 13.30 189 TYR B CA 1
ATOM 7284 C C . TYR B 1 184 ? 4.372 8.772 -34.578 1.00 13.48 189 TYR B C 1
ATOM 7285 O O . TYR B 1 184 ? 5.313 7.974 -34.494 1.00 13.80 189 TYR B O 1
ATOM 7303 N N . LYS B 1 185 ? 3.170 8.503 -34.066 1.00 13.91 190 LYS B N 1
ATOM 7304 C CA . LYS B 1 185 ? 2.920 7.185 -33.465 1.00 15.25 190 LYS B CA 1
ATOM 7305 C C . LYS B 1 185 ? 3.064 6.046 -34.485 1.00 14.87 190 LYS B C 1
ATOM 7306 O O . LYS B 1 185 ? 3.360 4.919 -34.109 1.00 16.74 190 LYS B O 1
ATOM 7325 N N . LYS B 1 186 ? 2.867 6.337 -35.775 1.00 15.46 191 LYS B N 1
ATOM 7326 C CA . LYS B 1 186 ? 3.063 5.331 -36.812 1.00 16.19 191 LYS B CA 1
ATOM 7327 C C . LYS B 1 186 ? 4.508 5.273 -37.289 1.00 16.32 191 LYS B C 1
ATOM 7328 O O . LYS B 1 186 ? 4.844 4.449 -38.138 1.00 18.94 191 LYS B O 1
ATOM 7347 N N . GLY B 1 187 ? 5.361 6.151 -36.773 1.00 16.13 192 GLY B N 1
ATOM 7348 C CA . GLY B 1 187 ? 6.758 6.162 -37.176 1.00 15.52 192 GLY B CA 1
ATOM 7349 C C . GLY B 1 187 ? 7.019 6.927 -38.467 1.00 14.30 192 GLY B C 1
ATOM 7350 O O . GLY B 1 187 ? 8.122 6.856 -39.021 1.00 17.45 192 GLY B O 1
ATOM 7354 N N . PHE B 1 188 ? 6.025 7.670 -38.939 1.00 13.40 193 PHE B N 1
ATOM 7355 C CA . PHE B 1 188 ? 6.141 8.406 -40.197 1.00 12.55 193 PHE B CA 1
ATOM 7356 C C . PHE B 1 188 ? 6.753 9.787 -39.936 1.00 13.43 193 PHE B C 1
ATOM 7357 O O . PHE B 1 188 ? 6.761 10.277 -38.794 1.00 14.85 193 PHE B O 1
ATOM 7374 N N . ASP B 1 189 ? 7.246 10.434 -40.995 1.00 12.34 194 ASP B N 1
ATOM 7375 C CA . ASP B 1 189 ? 7.559 11.854 -40.940 1.00 12.84 194 ASP B CA 1
ATOM 7376 C C . ASP B 1 189 ? 6.282 12.669 -41.162 1.00 11.77 194 ASP B C 1
ATOM 7377 O O . ASP B 1 189 ? 5.310 12.185 -41.748 1.00 12.01 194 ASP B O 1
ATOM 7386 N N . TYR B 1 190 ? 6.337 13.927 -40.744 1.00 11.76 195 TYR B N 1
ATOM 7387 C CA . TYR B 1 190 ? 5.244 14.884 -40.908 1.00 11.10 195 TYR B CA 1
ATOM 7388 C C . TYR B 1 190 ? 5.807 16.150 -41.533 1.00 12.80 195 TYR B C 1
ATOM 7389 O O . TYR B 1 190 ? 6.797 16.700 -41.029 1.00 14.02 195 TYR B O 1
ATOM 7407 N N . TYR B 1 191 ? 5.209 16.597 -42.629 1.00 11.76 196 TYR B N 1
ATOM 7408 C CA . TYR B 1 191 ? 5.615 17.854 -43.235 1.00 11.01 196 TYR B CA 1
ATOM 7409 C C . TYR B 1 191 ? 4.372 18.635 -43.666 1.00 11.27 196 TYR B C 1
ATOM 7410 O O . TYR B 1 191 ? 3.550 18.133 -44.421 1.00 13.74 196 TYR B O 1
ATOM 7428 N N . ARG B 1 192 ? 4.265 19.874 -43.209 1.00 11.54 197 ARG B N 1
ATOM 7429 C CA . ARG B 1 192 ? 3.092 20.707 -43.483 1.00 12.21 197 ARG B CA 1
ATOM 7430 C C . ARG B 1 192 ? 3.385 21.711 -44.605 1.00 12.67 197 ARG B C 1
ATOM 7431 O O . ARG B 1 192 ? 4.403 22.423 -44.569 1.00 13.22 197 ARG B O 1
ATOM 7452 N N . ILE B 1 193 ? 2.503 21.714 -45.604 1.00 12.76 198 ILE B N 1
ATOM 7453 C CA . ILE B 1 193 ? 2.526 22.657 -46.715 1.00 13.94 198 ILE B CA 1
ATOM 7454 C C . ILE B 1 193 ? 1.271 23.474 -46.525 1.00 14.41 198 ILE B C 1
ATOM 7455 O O . ILE B 1 193 ? 0.175 22.920 -46.548 1.00 14.60 198 ILE B O 1
ATOM 7471 N N . PHE B 1 194 ? 1.410 24.774 -46.283 1.00 13.84 199 PHE B N 1
ATOM 7472 C CA . PHE B 1 194 ? 0.294 25.574 -45.768 1.00 14.37 199 PHE B CA 1
ATOM 7473 C C . PHE B 1 194 ? -0.536 26.148 -46.923 1.00 13.66 199 PHE B C 1
ATOM 7474 O O . PHE B 1 194 ? -0.361 27.312 -47.294 1.00 15.53 199 PHE B O 1
ATOM 7491 N N . ILE B 1 195 ? -1.450 25.344 -47.474 1.00 12.65 200 ILE B N 1
ATOM 7492 C CA . ILE B 1 195 ? -2.279 25.795 -48.589 1.00 12.24 200 ILE B CA 1
ATOM 7493 C C . ILE B 1 195 ? -3.655 26.222 -48.109 1.00 12.35 200 ILE B C 1
ATOM 7494 O O . ILE B 1 195 ? -4.310 25.499 -47.365 1.00 12.95 200 ILE B O 1
ATOM 7510 N N . SER B 1 196 ? -4.083 27.420 -48.507 1.00 12.36 201 SER B N 1
ATOM 7511 C CA . SER B 1 196 ? -5.437 27.862 -48.189 1.00 13.18 201 SER B CA 1
ATOM 7512 C C . SER B 1 196 ? -6.449 26.984 -48.909 1.00 12.97 201 SER B C 1
ATOM 7513 O O . SER B 1 196 ? -6.255 26.633 -50.081 1.00 13.46 201 SER B O 1
ATOM 7521 N N . ASP B 1 197 ? -7.542 26.655 -48.230 1.00 13.41 202 ASP B N 1
ATOM 7522 C CA . ASP B 1 197 ? -8.573 25.802 -48.823 1.00 13.26 202 ASP B CA 1
ATOM 7523 C C . ASP B 1 197 ? -9.099 26.441 -50.118 1.00 14.35 202 ASP B C 1
ATOM 7524 O O . ASP B 1 197 ? -9.248 27.655 -50.199 1.00 15.10 202 ASP B O 1
ATOM 7533 N N . HIS B 1 198 ? -9.322 25.610 -51.129 1.00 13.87 203 HIS B N 1
ATOM 7534 C CA . HIS B 1 198 ? -9.890 26.028 -52.410 1.00 14.71 203 HIS B CA 1
ATOM 7535 C C . HIS B 1 198 ? -8.932 26.800 -53.303 1.00 14.97 203 HIS B C 1
ATOM 7536 O O . HIS B 1 198 ? -9.350 27.299 -54.352 1.00 16.40 203 HIS B O 1
ATOM 7551 N N . ARG B 1 199 ? -7.660 26.900 -52.911 1.00 14.38 204 ARG B N 1
ATOM 7552 C CA . ARG B 1 199 ? -6.722 27.771 -53.619 1.00 15.42 204 ARG B CA 1
ATOM 7553 C C . ARG B 1 199 ? -5.477 27.038 -54.060 1.00 15.54 204 ARG B C 1
ATOM 7554 O O . ARG B 1 199 ? -5.167 25.947 -53.563 1.00 14.93 204 ARG B O 1
ATOM 7575 N N . ALA B 1 200 ? -4.771 27.660 -55.002 1.00 16.13 205 ALA B N 1
ATOM 7576 C CA . ALA B 1 200 ? -3.410 27.266 -55.347 1.00 15.78 205 ALA B CA 1
ATOM 7577 C C . ALA B 1 200 ? -2.451 27.515 -54.177 1.00 14.99 205 ALA B C 1
ATOM 7578 O O . ALA B 1 200 ? -2.672 28.421 -53.379 1.00 14.84 205 ALA B O 1
ATOM 7585 N N . PRO B 1 201 ? -1.351 26.748 -54.103 1.00 14.61 206 PRO B N 1
ATOM 7586 C CA . PRO B 1 201 ? -0.297 27.074 -53.132 1.00 14.86 206 PRO B CA 1
ATOM 7587 C C . PRO B 1 201 ? 0.382 28.389 -53.469 1.00 14.72 206 PRO B C 1
ATOM 7588 O O . PRO B 1 201 ? 0.542 28.706 -54.652 1.00 15.12 206 PRO B O 1
ATOM 7599 N N . LEU B 1 202 ? 0.794 29.123 -52.440 1.00 14.44 207 LEU B N 1
ATOM 7600 C CA . LEU B 1 202 ? 1.634 30.296 -52.598 1.00 15.61 207 LEU B CA 1
ATOM 7601 C C . LEU B 1 202 ? 3.058 29.882 -53.002 1.00 14.71 207 LEU B C 1
ATOM 7602 O O . LEU B 1 202 ? 3.455 28.726 -52.834 1.00 14.66 207 LEU B O 1
ATOM 7618 N N . ASP B 1 203 ? 3.823 30.824 -53.530 1.00 14.45 208 ASP B N 1
ATOM 7619 C CA . ASP B 1 203 ? 5.171 30.516 -54.018 1.00 13.75 208 ASP B CA 1
ATOM 7620 C C . ASP B 1 203 ? 6.068 29.847 -52.962 1.00 14.27 208 ASP B C 1
ATOM 7621 O O . ASP B 1 203 ? 6.820 28.928 -53.274 1.00 14.51 208 ASP B O 1
ATOM 7630 N N . SER B 1 204 ? 5.981 30.296 -51.713 1.00 14.72 209 SER B N 1
ATOM 7631 C CA . SER B 1 204 ? 6.812 29.712 -50.663 1.00 15.43 209 SER B CA 1
ATOM 7632 C C . SER B 1 204 ? 6.499 28.237 -50.468 1.00 14.87 209 SER B C 1
ATOM 7633 O O . SER B 1 204 ? 7.374 27.440 -50.133 1.00 15.39 209 SER B O 1
ATOM 7641 N N . GLU B 1 205 ? 5.220 27.899 -50.614 1.00 13.99 210 GLU B N 1
ATOM 7642 C CA . GLU B 1 205 ? 4.777 26.535 -50.372 1.00 13.15 210 GLU B CA 1
ATOM 7643 C C . GLU B 1 205 ? 5.136 25.608 -51.525 1.00 12.67 210 GLU B C 1
ATOM 7644 O O . GLU B 1 205 ? 5.483 24.449 -51.313 1.00 13.25 210 GLU B O 1
ATOM 7656 N N . VAL B 1 206 ? 5.106 26.134 -52.738 1.00 13.08 211 VAL B N 1
ATOM 7657 C CA . VAL B 1 206 ? 5.579 25.357 -53.876 1.00 12.73 211 VAL B CA 1
ATOM 7658 C C . VAL B 1 206 ? 7.081 25.087 -53.696 1.00 12.56 211 VAL B C 1
ATOM 7659 O O . VAL B 1 206 ? 7.541 23.952 -53.834 1.00 14.00 211 VAL B O 1
ATOM 7672 N N . ASP B 1 207 ? 7.835 26.131 -53.367 1.00 13.34 212 ASP B N 1
ATOM 7673 C CA . ASP B 1 207 ? 9.273 25.972 -53.113 1.00 13.43 212 ASP B CA 1
ATOM 7674 C C . ASP B 1 207 ? 9.513 24.893 -52.033 1.00 14.31 212 ASP B C 1
ATOM 7675 O O . ASP B 1 207 ? 10.398 24.034 -52.172 1.00 14.13 212 ASP B O 1
ATOM 7684 N N . ALA B 1 208 ? 8.734 24.950 -50.955 1.00 12.70 213 ALA B N 1
ATOM 7685 C CA . ALA B 1 208 ? 8.929 24.011 -49.855 1.00 12.53 213 ALA B CA 1
ATOM 7686 C C . ALA B 1 208 ? 8.671 22.576 -50.296 1.00 13.13 213 ALA B C 1
ATOM 7687 O O . ALA B 1 208 ? 9.416 21.664 -49.936 1.00 13.67 213 ALA B O 1
ATOM 7694 N N . LEU B 1 209 ? 7.610 22.371 -51.068 1.00 12.99 214 LEU B N 1
ATOM 7695 C CA . LEU B 1 209 ? 7.300 21.029 -51.539 1.00 13.57 214 LEU B CA 1
ATOM 7696 C C . LEU B 1 209 ? 8.410 20.485 -52.453 1.00 12.39 214 LEU B C 1
ATOM 7697 O O . LEU B 1 209 ? 8.825 19.342 -52.323 1.00 12.76 214 LEU B O 1
ATOM 7713 N N . VAL B 1 210 ? 8.850 21.294 -53.415 1.00 12.22 215 VAL B N 1
ATOM 7714 C CA . VAL B 1 210 ? 9.869 20.835 -54.333 1.00 13.11 215 VAL B CA 1
ATOM 7715 C C . VAL B 1 210 ? 11.164 20.513 -53.577 1.00 13.56 215 VAL B C 1
ATOM 7716 O O . VAL B 1 210 ? 11.799 19.487 -53.851 1.00 14.16 215 VAL B O 1
ATOM 7729 N N . ALA B 1 211 ? 11.528 21.351 -52.599 1.00 12.90 216 ALA B N 1
ATOM 7730 C CA . ALA B 1 211 ? 12.725 21.105 -51.809 1.00 13.87 216 ALA B CA 1
ATOM 7731 C C . ALA B 1 211 ? 12.595 19.821 -50.978 1.00 12.88 216 ALA B C 1
ATOM 7732 O O . ALA B 1 211 ? 13.561 19.074 -50.829 1.00 13.92 216 ALA B O 1
ATOM 7739 N N . LEU B 1 212 ? 11.413 19.574 -50.413 1.00 12.27 217 LEU B N 1
ATOM 7740 C CA . LEU B 1 212 ? 11.195 18.353 -49.651 1.00 12.57 217 LEU B CA 1
ATOM 7741 C C . LEU B 1 212 ? 11.415 17.120 -50.531 1.00 12.65 217 LEU B C 1
ATOM 7742 O O . LEU B 1 212 ? 12.081 16.157 -50.128 1.00 12.65 217 LEU B O 1
ATOM 7758 N N . ILE B 1 213 ? 10.839 17.143 -51.731 1.00 11.82 218 ILE B N 1
ATOM 7759 C CA . ILE B 1 213 ? 10.960 16.021 -52.639 1.00 12.71 218 ILE B CA 1
ATOM 7760 C C . ILE B 1 213 ? 12.445 15.777 -52.986 1.00 14.40 218 ILE B C 1
ATOM 7761 O O . ILE B 1 213 ? 12.911 14.639 -53.021 1.00 14.90 218 ILE B O 1
ATOM 7777 N N . LYS B 1 214 ? 13.181 16.853 -53.236 1.00 13.95 219 LYS B N 1
ATOM 7778 C CA . LYS B 1 214 ? 14.594 16.762 -53.547 1.00 15.43 219 LYS B CA 1
ATOM 7779 C C . LYS B 1 214 ? 15.431 16.241 -52.386 1.00 15.50 219 LYS B C 1
ATOM 7780 O O . LYS B 1 214 ? 16.478 15.617 -52.596 1.00 17.17 219 LYS B O 1
ATOM 7799 N N . ASN B 1 215 ? 14.985 16.503 -51.158 1.00 14.17 220 ASN B N 1
ATOM 7800 C CA . ASN B 1 215 ? 15.730 16.139 -49.956 1.00 14.02 220 ASN B CA 1
ATOM 7801 C C . ASN B 1 215 ? 15.555 14.675 -49.543 1.00 16.04 220 ASN B C 1
ATOM 7802 O O . ASN B 1 215 ? 16.182 14.235 -48.577 1.00 18.75 220 ASN B O 1
ATOM 7813 N N . ASN B 1 216 ? 14.703 13.940 -50.257 1.00 14.46 221 ASN B N 1
ATOM 7814 C CA . ASN B 1 216 ? 14.400 12.553 -49.920 1.00 13.31 221 ASN B CA 1
ATOM 7815 C C . ASN B 1 216 ? 14.554 11.640 -51.122 1.00 15.24 221 ASN B C 1
ATOM 7816 O O . ASN B 1 216 ? 14.462 12.100 -52.255 1.00 15.45 221 ASN B O 1
ATOM 7827 N N . PRO B 1 217 ? 14.814 10.347 -50.886 1.00 15.35 222 PRO B N 1
ATOM 7828 C CA . PRO B 1 217 ? 15.016 9.417 -52.009 1.00 16.40 222 PRO B CA 1
ATOM 7829 C C . PRO B 1 217 ? 13.815 9.328 -52.955 1.00 16.00 222 PRO B C 1
ATOM 7830 O O . PRO B 1 217 ? 12.685 9.596 -52.560 1.00 15.22 222 PRO B O 1
ATOM 7841 N N . GLU B 1 218 ? 14.053 8.939 -54.203 1.00 16.82 223 GLU B N 1
ATOM 7842 C CA . GLU B 1 218 ? 12.962 8.753 -55.158 1.00 17.58 223 GLU B CA 1
ATOM 7843 C C . GLU B 1 218 ? 11.965 7.705 -54.711 1.00 17.99 223 GLU B C 1
ATOM 7844 O O . GLU B 1 218 ? 10.780 7.785 -55.059 1.00 19.20 223 GLU B O 1
ATOM 7856 N N . ASP B 1 219 ? 12.420 6.712 -53.953 1.00 16.87 224 ASP B N 1
ATOM 7857 C CA . ASP B 1 219 ? 11.497 5.647 -53.544 1.00 18.55 224 ASP B CA 1
ATOM 7858 C C . ASP B 1 219 ? 10.669 5.964 -52.278 1.00 16.63 224 ASP B C 1
ATOM 7859 O O . ASP B 1 219 ? 9.924 5.112 -51.800 1.00 17.41 224 ASP B O 1
ATOM 7868 N N . THR B 1 220 ? 10.762 7.203 -51.800 1.00 14.72 225 THR B N 1
ATOM 7869 C CA . THR B 1 220 ? 9.988 7.664 -50.643 1.00 13.22 225 THR B CA 1
ATOM 7870 C C . THR B 1 220 ? 8.502 7.649 -50.949 1.00 12.63 225 THR B C 1
ATOM 7871 O O . THR B 1 220 ? 8.077 8.020 -52.044 1.00 13.91 225 THR B O 1
ATOM 7882 N N . TRP B 1 221 ? 7.704 7.243 -49.973 1.00 11.25 226 TRP B N 1
ATOM 7883 C CA . TRP B 1 221 ? 6.254 7.243 -50.084 1.00 10.84 226 TRP B CA 1
ATOM 7884 C C . TRP B 1 221 ? 5.715 8.491 -49.391 1.00 10.54 226 TRP B C 1
ATOM 7885 O O . TRP B 1 221 ? 6.105 8.787 -48.249 1.00 12.07 226 TRP B O 1
ATOM 7906 N N . TYR B 1 222 ? 4.814 9.199 -50.060 1.00 10.55 227 TYR B N 1
ATOM 7907 C CA . TYR B 1 222 ? 4.132 10.353 -49.464 1.00 10.56 227 TYR B CA 1
ATOM 7908 C C . TYR B 1 222 ? 2.660 10.059 -49.318 1.00 11.52 227 TYR B C 1
ATOM 7909 O O . TYR B 1 222 ? 2.014 9.674 -50.292 1.00 12.08 227 TYR B O 1
ATOM 7927 N N . HIS B 1 223 ? 2.140 10.236 -48.096 1.00 10.87 228 HIS B N 1
ATOM 7928 C CA . HIS B 1 223 ? 0.696 10.222 -47.891 1.00 11.14 228 HIS B CA 1
ATOM 7929 C C . HIS B 1 223 ? 0.224 11.668 -47.813 1.00 11.47 228 HIS B C 1
ATOM 7930 O O . HIS B 1 223 ? 0.547 12.388 -46.865 1.00 11.39 228 HIS B O 1
ATOM 7945 N N . VAL B 1 224 ? -0.515 12.080 -48.837 1.00 11.16 229 VAL B N 1
ATOM 7946 C CA . VAL B 1 224 ? -0.918 13.456 -49.014 1.00 10.87 229 VAL B CA 1
ATOM 7947 C C . VAL B 1 224 ? -2.358 13.621 -48.568 1.00 11.39 229 VAL B C 1
ATOM 7948 O O . VAL B 1 224 ? -3.208 12.834 -48.950 1.00 12.24 229 VAL B O 1
ATOM 7961 N N . HIS B 1 225 ? -2.634 14.622 -47.742 1.00 10.45 230 HIS B N 1
ATOM 7962 C CA . HIS B 1 225 ? -4.027 14.870 -47.398 1.00 10.95 230 HIS B CA 1
ATOM 7963 C C . HIS B 1 225 ? -4.326 16.337 -47.133 1.00 10.79 230 HIS B C 1
ATOM 7964 O O . HIS B 1 225 ? -3.437 17.148 -46.852 1.00 11.89 230 HIS B O 1
ATOM 7979 N N . CYS B 1 226 ? -5.620 16.642 -47.194 1.00 11.33 231 CYS B N 1
ATOM 7980 C CA . CYS B 1 226 ? -6.109 17.958 -46.862 1.00 12.20 231 CYS B CA 1
ATOM 7981 C C . CYS B 1 226 ? -7.286 17.782 -45.917 1.00 12.91 231 CYS B C 1
ATOM 7982 O O . CYS B 1 226 ? -7.230 16.884 -45.073 1.00 13.73 231 CYS B O 1
ATOM 7990 N N . ARG B 1 227 ? -8.299 18.642 -45.983 1.00 12.91 232 ARG B N 1
ATOM 7991 C CA . ARG B 1 227 ? -9.457 18.495 -45.091 1.00 12.63 232 ARG B CA 1
ATOM 7992 C C . ARG B 1 227 ? -10.447 17.513 -45.698 1.00 13.40 232 ARG B C 1
ATOM 7993 O O . ARG B 1 227 ? -10.759 16.500 -45.090 1.00 12.97 232 ARG B O 1
ATOM 8014 N N . GLY B 1 228 ? -10.907 17.820 -46.907 1.00 12.85 233 GLY B N 1
ATOM 8015 C CA . GLY B 1 228 ? -11.916 17.033 -47.581 1.00 14.16 233 GLY B CA 1
ATOM 8016 C C . GLY B 1 228 ? -11.368 15.988 -48.529 1.00 14.60 233 GLY B C 1
ATOM 8017 O O . GLY B 1 228 ? -12.113 15.163 -49.013 1.00 15.13 233 GLY B O 1
ATOM 8021 N N . GLY B 1 229 ? -10.068 16.014 -48.780 1.00 13.23 234 GLY B N 1
ATOM 8022 C CA . GLY B 1 229 ? -9.441 15.062 -49.679 1.00 14.32 234 GLY B CA 1
ATOM 8023 C C . GLY B 1 229 ? -9.706 15.299 -51.152 1.00 13.87 234 GLY B C 1
ATOM 8024 O O . GLY B 1 229 ? -9.528 14.395 -51.970 1.00 14.14 234 GLY B O 1
ATOM 8028 N N . LYS B 1 230 ? -10.102 16.523 -51.487 1.00 12.62 235 LYS B N 1
ATOM 8029 C CA . LYS B 1 230 ? -10.471 16.867 -52.852 1.00 13.08 235 LYS B CA 1
ATOM 8030 C C . LYS B 1 230 ? -9.431 17.776 -53.490 1.00 13.38 235 LYS B C 1
ATOM 8031 O O . LYS B 1 230 ? -8.423 17.280 -54.012 1.00 13.80 235 LYS B O 1
ATOM 8050 N N . GLY B 1 231 ? -9.647 19.092 -53.465 1.00 12.92 236 GLY B N 1
ATOM 8051 C CA . GLY B 1 231 ? -8.857 19.963 -54.309 1.00 12.93 236 GLY B CA 1
ATOM 8052 C C . GLY B 1 231 ? -7.374 20.024 -54.024 1.00 11.67 236 GLY B C 1
ATOM 8053 O O . GLY B 1 231 ? -6.551 19.934 -54.930 1.00 12.49 236 GLY B O 1
ATOM 8057 N N . ARG B 1 232 ? -7.001 20.206 -52.766 1.00 12.01 237 ARG B N 1
ATOM 8058 C CA . ARG B 1 232 ? -5.592 20.366 -52.456 1.00 10.93 237 ARG B CA 1
ATOM 8059 C C . ARG B 1 232 ? -4.795 19.082 -52.694 1.00 11.50 237 ARG B C 1
ATOM 8060 O O . ARG B 1 232 ? -3.717 19.117 -53.301 1.00 10.81 237 ARG B O 1
ATOM 8081 N N . THR B 1 233 ? -5.300 17.952 -52.223 1.00 11.46 238 THR B N 1
ATOM 8082 C CA . THR B 1 233 ? -4.612 16.685 -52.431 1.00 11.29 238 THR B CA 1
ATOM 8083 C C . THR B 1 233 ? -4.456 16.394 -53.913 1.00 11.26 238 THR B C 1
ATOM 8084 O O . THR B 1 233 ? -3.399 15.948 -54.333 1.00 11.27 238 THR B O 1
ATOM 8095 N N . THR B 1 234 ? -5.490 16.629 -54.712 1.00 11.67 239 THR B N 1
ATOM 8096 C CA . THR B 1 234 ? -5.406 16.298 -56.125 1.00 11.66 239 THR B CA 1
ATOM 8097 C C . THR B 1 234 ? -4.416 17.258 -56.806 1.00 12.01 239 THR B C 1
ATOM 8098 O O . THR B 1 234 ? -3.656 16.844 -57.672 1.00 12.19 239 THR B O 1
ATOM 8109 N N . THR B 1 235 ? -4.392 18.521 -56.378 1.00 11.69 240 THR B N 1
ATOM 8110 C CA . THR B 1 235 ? -3.418 19.468 -56.898 1.00 12.41 240 THR B CA 1
ATOM 8111 C C . THR B 1 235 ? -2.012 18.936 -56.683 1.00 11.49 240 THR B C 1
ATOM 8112 O O . THR B 1 235 ? -1.186 18.964 -57.596 1.00 11.99 240 THR B O 1
ATOM 8123 N N . VAL B 1 236 ? -1.726 18.468 -55.474 1.00 12.13 241 VAL B N 1
ATOM 8124 C CA . VAL B 1 236 ? -0.386 17.998 -55.176 1.00 10.54 241 VAL B CA 1
ATOM 8125 C C . VAL B 1 236 ? -0.059 16.670 -55.888 1.00 12.28 241 VAL B C 1
ATOM 8126 O O . VAL B 1 236 ? 1.080 16.504 -56.336 1.00 11.70 241 VAL B O 1
ATOM 8139 N N . PHE B 1 237 ? -1.019 15.759 -56.063 1.00 11.76 242 PHE B N 1
ATOM 8140 C CA . PHE B 1 237 ? -0.807 14.574 -56.906 1.00 11.86 242 PHE B CA 1
ATOM 8141 C C . PHE B 1 237 ? -0.359 15.027 -58.299 1.00 12.78 242 PHE B C 1
ATOM 8142 O O . PHE B 1 237 ? 0.589 14.472 -58.862 1.00 11.79 242 PHE B O 1
ATOM 8159 N N . ALA B 1 238 ? -1.042 16.027 -58.863 1.00 12.06 243 ALA B N 1
ATOM 8160 C CA . ALA B 1 238 ? -0.734 16.496 -60.223 1.00 11.37 243 ALA B CA 1
ATOM 8161 C C . ALA B 1 238 ? 0.644 17.140 -60.240 1.00 10.94 243 ALA B C 1
ATOM 8162 O O . ALA B 1 238 ? 1.387 16.960 -61.204 1.00 12.03 243 ALA B O 1
ATOM 8169 N N . MET B 1 239 ? 1.002 17.871 -59.180 1.00 11.29 244 MET B N 1
ATOM 8170 C CA . MET B 1 239 ? 2.331 18.488 -59.118 1.00 11.47 244 MET B CA 1
ATOM 8171 C C . MET B 1 239 ? 3.455 17.452 -59.097 1.00 11.90 244 MET B C 1
ATOM 8172 O O . MET B 1 239 ? 4.433 17.605 -59.811 1.00 11.99 244 MET B O 1
ATOM 8186 N N . PHE B 1 240 ? 3.310 16.387 -58.310 1.00 11.14 245 PHE B N 1
ATOM 8187 C CA . PHE B 1 240 ? 4.291 15.301 -58.321 1.00 11.27 245 PHE B CA 1
ATOM 8188 C C . PHE B 1 240 ? 4.402 14.698 -59.725 1.00 11.75 245 PHE B C 1
ATOM 8189 O O . PHE B 1 240 ? 5.493 14.436 -60.198 1.00 12.56 245 PHE B O 1
ATOM 8206 N N . ASP B 1 241 ? 3.263 14.444 -60.360 1.00 11.15 246 ASP B N 1
ATOM 8207 C CA . ASP B 1 241 ? 3.207 13.845 -61.689 1.00 10.68 246 ASP B CA 1
ATOM 8208 C C . ASP B 1 241 ? 3.995 14.733 -62.658 1.00 11.87 246 ASP B C 1
ATOM 8209 O O . ASP B 1 241 ? 4.860 14.246 -63.395 1.00 12.27 246 ASP B O 1
ATOM 8218 N N . MET B 1 242 ? 3.722 16.024 -62.650 1.00 11.87 247 MET B N 1
ATOM 8219 C CA . MET B 1 242 ? 4.438 16.942 -63.526 1.00 11.97 247 MET B CA 1
ATOM 8220 C C . MET B 1 242 ? 5.938 16.964 -63.225 1.00 10.84 247 MET B C 1
ATOM 8221 O O . MET B 1 242 ? 6.753 16.943 -64.150 1.00 13.02 247 MET B O 1
ATOM 8235 N N . LEU B 1 243 ? 6.315 17.001 -61.948 1.00 11.90 248 LEU B N 1
ATOM 8236 C CA . LEU B 1 243 ? 7.732 17.019 -61.603 1.00 11.74 248 LEU B CA 1
ATOM 8237 C C . LEU B 1 243 ? 8.504 15.839 -62.163 1.00 13.29 248 LEU B C 1
ATOM 8238 O O . LEU B 1 243 ? 9.656 16.002 -62.569 1.00 13.50 248 LEU B O 1
ATOM 8254 N N . LYS B 1 244 ? 7.875 14.668 -62.225 1.00 12.95 249 LYS B N 1
ATOM 8255 C CA . LYS B 1 244 ? 8.525 13.475 -62.767 1.00 13.95 249 LYS B CA 1
ATOM 8256 C C . LYS B 1 244 ? 8.380 13.321 -64.281 1.00 12.61 249 LYS B C 1
ATOM 8257 O O . LYS B 1 244 ? 9.270 12.746 -64.907 1.00 14.24 249 LYS B O 1
ATOM 8276 N N . ASN B 1 245 ? 7.281 13.812 -64.863 1.00 12.30 250 ASN B N 1
ATOM 8277 C CA . ASN B 1 245 ? 6.833 13.363 -66.184 1.00 12.85 250 ASN B CA 1
ATOM 8278 C C . ASN B 1 245 ? 6.502 14.454 -67.200 1.00 13.78 250 ASN B C 1
ATOM 8279 O O . ASN B 1 245 ? 6.120 14.128 -68.314 1.00 13.48 250 ASN B O 1
ATOM 8290 N N . ALA B 1 246 ? 6.631 15.729 -66.850 1.00 14.08 251 ALA B N 1
ATOM 8291 C CA . ALA B 1 246 ? 6.146 16.795 -67.739 1.00 14.57 251 ALA B CA 1
ATOM 8292 C C . ALA B 1 246 ? 6.859 16.878 -69.089 1.00 15.54 251 ALA B C 1
ATOM 8293 O O . ALA B 1 246 ? 6.307 17.437 -70.029 1.00 16.90 251 ALA B O 1
ATOM 8300 N N . ASP B 1 247 ? 8.086 16.363 -69.183 1.00 14.75 252 ASP B N 1
ATOM 8301 C CA . ASP B 1 247 ? 8.792 16.322 -70.461 1.00 16.09 252 ASP B CA 1
ATOM 8302 C C . ASP B 1 247 ? 8.380 15.177 -71.381 1.00 16.40 252 ASP B C 1
ATOM 8303 O O . ASP B 1 247 ? 8.806 15.163 -72.540 1.00 18.00 252 ASP B O 1
ATOM 8312 N N . LYS B 1 248 ? 7.540 14.256 -70.898 1.00 15.88 253 LYS B N 1
ATOM 8313 C CA . LYS B 1 248 ? 7.121 13.077 -71.689 1.00 16.95 253 LYS B CA 1
ATOM 8314 C C . LYS B 1 248 ? 5.612 12.897 -71.807 1.00 16.11 253 LYS B C 1
ATOM 8315 O O . LYS B 1 248 ? 5.157 12.153 -72.672 1.00 18.70 253 LYS B O 1
ATOM 8334 N N . VAL B 1 249 ? 4.839 13.549 -70.940 1.00 14.57 254 VAL B N 1
ATOM 8335 C CA . VAL B 1 249 ? 3.386 13.371 -70.889 1.00 14.54 254 VAL B CA 1
ATOM 8336 C C . VAL B 1 249 ? 2.752 14.749 -70.966 1.00 13.50 254 VAL B C 1
ATOM 8337 O O . VAL B 1 249 ? 3.216 15.688 -70.306 1.00 14.41 254 VAL B O 1
ATOM 8350 N N . SER B 1 250 ? 1.689 14.875 -71.757 1.00 15.08 255 SER B N 1
ATOM 8351 C CA . SER B 1 250 ? 1.050 16.171 -71.931 1.00 14.43 255 SER B CA 1
ATOM 8352 C C . SER B 1 250 ? 0.324 16.633 -70.661 1.00 14.21 255 SER B C 1
ATOM 8353 O O . SER B 1 250 ? -0.075 15.823 -69.817 1.00 15.52 255 SER B O 1
ATOM 8361 N N . PHE B 1 251 ? 0.139 17.942 -70.558 1.00 14.85 256 PHE B N 1
ATOM 8362 C CA . PHE B 1 251 ? -0.638 18.531 -69.471 1.00 14.75 256 PHE B CA 1
ATOM 8363 C C . PHE B 1 251 ? -2.022 17.904 -69.387 1.00 16.20 256 PHE B C 1
ATOM 8364 O O . PHE B 1 251 ? -2.474 17.530 -68.311 1.00 15.24 256 PHE B O 1
ATOM 8381 N N . GLU B 1 252 ? -2.670 17.761 -70.535 1.00 15.39 257 GLU B N 1
ATOM 8382 C CA . GLU B 1 252 ? -4.017 17.253 -70.574 1.00 16.65 257 GLU B CA 1
ATOM 8383 C C . GLU B 1 252 ? -4.084 15.820 -70.025 1.00 15.37 257 GLU B C 1
ATOM 8384 O O . GLU B 1 252 ? -5.002 15.475 -69.274 1.00 16.03 257 GLU B O 1
ATOM 8396 N N . GLU B 1 253 ? -3.125 14.980 -70.401 1.00 16.23 258 GLU B N 1
ATOM 8397 C CA . GLU B 1 253 ? -3.103 13.595 -69.945 1.00 15.74 258 GLU B CA 1
ATOM 8398 C C . GLU B 1 253 ? -2.788 13.488 -68.453 1.00 14.45 258 GLU B C 1
ATOM 8399 O O . GLU B 1 253 ? -3.363 12.661 -67.763 1.00 14.25 258 GLU B O 1
ATOM 8411 N N . ILE B 1 254 ? -1.893 14.330 -67.952 1.00 14.45 259 ILE B N 1
ATOM 8412 C CA . ILE B 1 254 ? -1.638 14.359 -66.512 1.00 13.59 259 ILE B CA 1
ATOM 8413 C C . ILE B 1 254 ? -2.899 14.736 -65.727 1.00 14.60 259 ILE B C 1
ATOM 8414 O O . ILE B 1 254 ? -3.266 14.049 -64.777 1.00 13.31 259 ILE B O 1
ATOM 8430 N N . ILE B 1 255 ? -3.562 15.831 -66.093 1.00 13.50 260 ILE B N 1
ATOM 8431 C CA . ILE B 1 255 ? -4.775 16.215 -65.370 1.00 14.47 260 ILE B CA 1
ATOM 8432 C C . ILE B 1 255 ? -5.856 15.139 -65.502 1.00 13.79 260 ILE B C 1
ATOM 8433 O O . ILE B 1 255 ? -6.521 14.813 -64.525 1.00 13.64 260 ILE B O 1
ATOM 8449 N N . ALA B 1 256 ? -6.045 14.593 -66.707 1.00 13.53 261 ALA B N 1
ATOM 8450 C CA . ALA B 1 256 ? -7.085 13.582 -66.906 1.00 13.36 261 ALA B CA 1
ATOM 8451 C C . ALA B 1 256 ? -6.790 12.310 -66.123 1.00 12.40 261 ALA B C 1
ATOM 8452 O O . ALA B 1 256 ? -7.681 11.712 -65.513 1.00 14.01 261 ALA B O 1
ATOM 8459 N N . ARG B 1 257 ? -5.543 11.882 -66.120 1.00 14.37 262 ARG B N 1
ATOM 8460 C CA . ARG B 1 257 ? -5.236 10.642 -65.413 1.00 13.76 262 ARG B CA 1
ATOM 8461 C C . ARG B 1 257 ? -5.343 10.823 -63.896 1.00 12.53 262 ARG B C 1
ATOM 8462 O O . ARG B 1 257 ? -5.746 9.903 -63.184 1.00 13.10 262 ARG B O 1
ATOM 8483 N N . GLN B 1 258 ? -5.031 12.008 -63.404 1.00 13.56 263 GLN B N 1
ATOM 8484 C CA . GLN B 1 258 ? -5.222 12.263 -61.976 1.00 12.78 263 GLN B CA 1
ATOM 8485 C C . GLN B 1 258 ? -6.713 12.276 -61.606 1.00 13.99 263 GLN B C 1
ATOM 8486 O O . GLN B 1 258 ? -7.053 12.035 -60.450 1.00 15.33 263 GLN B O 1
ATOM 8500 N N . ALA B 1 259 ? -7.593 12.537 -62.585 1.00 12.93 264 ALA B N 1
ATOM 8501 C CA . ALA B 1 259 ? -9.045 12.475 -62.357 1.00 14.81 264 ALA B CA 1
ATOM 8502 C C . ALA B 1 259 ? -9.612 11.064 -62.481 1.00 13.11 264 ALA B C 1
ATOM 8503 O O . ALA B 1 259 ? -10.815 10.873 -62.253 1.00 14.53 264 ALA B O 1
ATOM 8510 N N . SER B 1 260 ? -8.775 10.073 -62.810 1.00 14.61 265 SER B N 1
ATOM 8511 C CA . SER B 1 260 ? -9.275 8.732 -63.127 1.00 15.29 265 SER B CA 1
ATOM 8512 C C . SER B 1 260 ? -9.449 7.795 -61.944 1.00 15.13 265 SER B C 1
ATOM 8513 O O . SER B 1 260 ? -10.070 6.746 -62.086 1.00 15.83 265 SER B O 1
ATOM 8521 N N . ILE B 1 261 ? -8.880 8.163 -60.798 1.00 13.40 266 ILE B N 1
ATOM 8522 C CA . ILE B 1 261 ? -8.999 7.371 -59.580 1.00 13.57 266 ILE B CA 1
ATOM 8523 C C . ILE B 1 261 ? -9.873 8.129 -58.582 1.00 12.58 266 ILE B C 1
ATOM 8524 O O . ILE B 1 261 ? -9.994 9.357 -58.670 1.00 13.04 266 ILE B O 1
ATOM 8540 N N . PRO B 1 262 ? -10.496 7.413 -57.635 1.00 13.68 267 PRO B N 1
ATOM 8541 C CA . PRO B 1 262 ? -11.314 8.099 -56.632 1.00 13.08 267 PRO B CA 1
ATOM 8542 C C . PRO B 1 262 ? -10.520 9.201 -55.952 1.00 14.54 267 PRO B C 1
ATOM 8543 O O . PRO B 1 262 ? -9.356 8.970 -55.650 1.00 15.63 267 PRO B O 1
ATOM 8554 N N . PRO B 1 263 ? -11.130 10.365 -55.690 1.00 13.17 268 PRO B N 1
ATOM 8555 C CA . PRO B 1 263 ? -12.561 10.681 -55.796 1.00 12.89 268 PRO B CA 1
ATOM 8556 C C . PRO B 1 263 ? -12.941 11.329 -57.128 1.00 14.25 268 PRO B C 1
ATOM 8557 O O . PRO B 1 263 ? -13.946 12.013 -57.201 1.00 15.23 268 PRO B O 1
ATOM 8568 N N . PHE B 1 264 ? -12.123 11.107 -58.150 1.00 13.25 269 PHE B N 1
ATOM 8569 C CA . PHE B 1 264 ? -12.427 11.500 -59.527 1.00 13.77 269 PHE B CA 1
ATOM 8570 C C . PHE B 1 264 ? -12.490 13.016 -59.631 1.00 14.71 269 PHE B C 1
ATOM 8571 O O . PHE B 1 264 ? -13.446 13.585 -60.163 1.00 16.32 269 PHE B O 1
ATOM 8588 N N . TYR B 1 265 ? -11.441 13.663 -59.126 1.00 12.91 270 TYR B N 1
ATOM 8589 C CA . TYR B 1 265 ? -11.414 15.111 -59.067 1.00 13.14 270 TYR B CA 1
ATOM 8590 C C . TYR B 1 265 ? -10.688 15.649 -60.294 1.00 13.50 270 TYR B C 1
ATOM 8591 O O . TYR B 1 265 ? -9.506 15.377 -60.509 1.00 13.44 270 TYR B O 1
ATOM 8609 N N . ASN B 1 266 ? -11.406 16.424 -61.096 1.00 13.82 271 ASN B N 1
ATOM 8610 C CA . ASN B 1 266 ? -10.879 16.990 -62.334 1.00 14.69 271 ASN B CA 1
ATOM 8611 C C . ASN B 1 266 ? -10.486 18.447 -62.123 1.00 15.42 271 ASN B C 1
ATOM 8612 O O . ASN B 1 266 ? -11.334 19.316 -61.971 1.00 15.18 271 ASN B O 1
ATOM 8623 N N . LEU B 1 267 ? -9.188 18.706 -62.117 1.00 13.12 272 LEU B N 1
ATOM 8624 C CA . LEU B 1 267 ? -8.672 20.041 -61.876 1.00 13.69 272 LEU B CA 1
ATOM 8625 C C . LEU B 1 267 ? -9.001 21.041 -62.984 1.00 13.97 272 LEU B C 1
ATOM 8626 O O . LEU B 1 267 ? -8.836 22.240 -62.804 1.00 15.61 272 LEU B O 1
ATOM 8642 N N . MET B 1 268 ? -9.463 20.559 -64.135 1.00 13.75 273 MET B N 1
ATOM 8643 C CA . MET B 1 268 ? -9.916 21.463 -65.190 1.00 14.89 273 MET B CA 1
ATOM 8644 C C . MET B 1 268 ? -11.198 22.190 -64.846 1.00 16.00 273 MET B C 1
ATOM 8645 O O . MET B 1 268 ? -11.499 23.232 -65.442 1.00 18.08 273 MET B O 1
ATOM 8659 N N . VAL B 1 269 ? -11.982 21.628 -63.928 1.00 16.22 274 VAL B N 1
ATOM 8660 C CA . VAL B 1 269 ? -13.294 22.182 -63.628 1.00 17.79 274 VAL B CA 1
ATOM 8661 C C . VAL B 1 269 ? -13.142 23.413 -62.752 1.00 19.13 274 VAL B C 1
ATOM 8662 O O . VAL B 1 269 ? -12.515 23.368 -61.689 1.00 19.75 274 VAL B O 1
ATOM 8675 N N . THR B 1 270 ? -13.711 24.522 -63.199 1.00 19.31 275 THR B N 1
ATOM 8676 C CA . THR B 1 270 ? -13.600 25.760 -62.438 1.00 20.39 275 THR B CA 1
ATOM 8677 C C . THR B 1 270 ? -14.939 26.242 -61.883 1.00 21.91 275 THR B C 1
ATOM 8678 O O . THR B 1 270 ? -14.968 27.210 -61.133 1.00 22.57 275 THR B O 1
ATOM 8689 N N . ASN B 1 271 ? -16.031 25.569 -62.248 1.00 22.63 276 ASN B N 1
ATOM 8690 C CA . ASN B 1 271 ? -17.350 25.834 -61.663 1.00 25.16 276 ASN B CA 1
ATOM 8691 C C . ASN B 1 271 ? -17.785 24.647 -60.833 1.00 24.57 276 ASN B C 1
ATOM 8692 O O . ASN B 1 271 ? -18.129 23.593 -61.382 1.00 25.43 276 ASN B O 1
ATOM 8703 N N . ARG B 1 272 ? -17.749 24.812 -59.510 1.00 24.30 277 ARG B N 1
ATOM 8704 C CA . ARG B 1 272 ? -18.048 23.719 -58.592 1.00 23.91 277 ARG B CA 1
ATOM 8705 C C . ARG B 1 272 ? -19.245 24.116 -57.708 1.00 25.42 277 ARG B C 1
ATOM 8706 O O . ARG B 1 272 ? -20.100 24.889 -58.158 1.00 26.53 277 ARG B O 1
ATOM 8727 N N . GLU B 1 273 ? -19.340 23.596 -56.486 1.00 26.12 278 GLU B N 1
ATOM 8728 C CA . GLU B 1 273 ? -20.556 23.777 -55.686 1.00 27.14 278 GLU B CA 1
ATOM 8729 C C . GLU B 1 273 ? -20.830 25.242 -55.356 1.00 26.32 278 GLU B C 1
ATOM 8730 O O . GLU B 1 273 ? -21.972 25.709 -55.446 1.00 26.84 278 GLU B O 1
ATOM 8742 N N . ILE B 1 274 ? -19.778 25.952 -54.953 1.00 25.27 279 ILE B N 1
ATOM 8743 C CA . ILE B 1 274 ? -19.913 27.299 -54.421 1.00 25.98 279 ILE B CA 1
ATOM 8744 C C . ILE B 1 274 ? -19.450 28.294 -55.481 1.00 25.09 279 ILE B C 1
ATOM 8745 O O . ILE B 1 274 ? -18.263 28.342 -55.791 1.00 23.53 279 ILE B O 1
ATOM 8761 N N . PRO B 1 275 ? -20.376 29.088 -56.043 1.00 26.14 280 PRO B N 1
ATOM 8762 C CA . PRO B 1 275 ? -20.000 29.949 -57.173 1.00 27.51 280 PRO B CA 1
ATOM 8763 C C . PRO B 1 275 ? -18.903 30.954 -56.846 1.00 28.45 280 PRO B C 1
ATOM 8764 O O . PRO B 1 275 ? -18.067 31.238 -57.705 1.00 28.95 280 PRO B O 1
ATOM 8775 N N . GLU B 1 276 ? -18.925 31.493 -55.631 1.00 28.60 281 GLU B N 1
ATOM 8776 C CA . GLU B 1 276 ? -17.975 32.526 -55.221 1.00 28.93 281 GLU B CA 1
ATOM 8777 C C . GLU B 1 276 ? -16.543 31.998 -55.197 1.00 24.73 281 GLU B C 1
ATOM 8778 O O . GLU B 1 276 ? -15.609 32.772 -55.052 1.00 25.41 281 GLU B O 1
ATOM 8790 N N . LEU B 1 277 ? -16.359 30.685 -55.278 1.00 22.76 282 LEU B N 1
ATOM 8791 C CA . LEU B 1 277 ? -15.004 30.150 -55.255 1.00 19.65 282 LEU B CA 1
ATOM 8792 C C . LEU B 1 277 ? -14.433 29.962 -56.651 1.00 19.47 282 LEU B C 1
ATOM 8793 O O . LEU B 1 277 ? -13.262 29.637 -56.801 1.00 19.65 282 LEU B O 1
ATOM 8809 N N . THR B 1 278 ? -15.248 30.211 -57.671 1.00 19.51 283 THR B N 1
ATOM 8810 C CA . THR B 1 278 ? -14.795 30.053 -59.050 1.00 20.12 283 THR B CA 1
ATOM 8811 C C . THR B 1 278 ? -13.484 30.787 -59.366 1.00 20.07 283 THR B C 1
ATOM 8812 O O . THR B 1 278 ? -12.619 30.219 -60.005 1.00 20.47 283 THR B O 1
ATOM 8823 N N . PRO B 1 279 ? -13.327 32.046 -58.922 1.00 20.17 284 PRO B N 1
ATOM 8824 C CA . PRO B 1 279 ? -12.055 32.708 -59.254 1.00 20.28 284 PRO B CA 1
ATOM 8825 C C . PRO B 1 279 ? -10.837 31.983 -58.704 1.00 18.87 284 PRO B C 1
ATOM 8826 O O . PRO B 1 279 ? -9.772 32.001 -59.326 1.00 18.36 284 PRO B O 1
ATOM 8837 N N . TYR B 1 280 ? -10.991 31.323 -57.567 1.00 18.01 285 TYR B N 1
ATOM 8838 C CA . TYR B 1 280 ? -9.854 30.606 -56.985 1.00 17.02 285 TYR B CA 1
ATOM 8839 C C . TYR B 1 280 ? -9.581 29.314 -57.724 1.00 16.50 285 TYR B C 1
ATOM 8840 O O . TYR B 1 280 ? -8.434 28.954 -57.923 1.00 15.94 285 TYR B O 1
ATOM 8858 N N . TYR B 1 281 ? -10.633 28.662 -58.199 1.00 16.50 286 TYR B N 1
ATOM 8859 C CA . TYR B 1 281 ? -10.452 27.458 -59.001 1.00 16.94 286 TYR B CA 1
ATOM 8860 C C . TYR B 1 281 ? -9.828 27.825 -60.347 1.00 16.84 286 TYR B C 1
ATOM 8861 O O . TYR B 1 281 ? -8.994 27.074 -60.871 1.00 16.29 286 TYR B O 1
ATOM 8879 N N . GLU B 1 282 ? -10.231 28.970 -60.905 1.00 17.11 287 GLU B N 1
ATOM 8880 C CA . GLU B 1 282 ? -9.638 29.462 -62.160 1.00 17.74 287 GLU B CA 1
ATOM 8881 C C . GLU B 1 282 ? -8.152 29.758 -61.946 1.00 16.98 287 GLU B C 1
ATOM 8882 O O . GLU B 1 282 ? -7.305 29.379 -62.763 1.00 17.13 287 GLU B O 1
ATOM 8894 N N . GLN B 1 283 ? -7.831 30.441 -60.846 1.00 15.78 288 GLN B N 1
ATOM 8895 C CA . GLN B 1 283 ? -6.438 30.775 -60.544 1.00 16.37 288 GLN B CA 1
ATOM 8896 C C . GLN B 1 283 ? -5.611 29.515 -60.318 1.00 16.53 288 GLN B C 1
ATOM 8897 O O . GLN B 1 283 ? -4.437 29.475 -60.681 1.00 16.78 288 GLN B O 1
ATOM 8911 N N . ARG B 1 284 ? -6.219 28.488 -59.731 1.00 15.62 289 ARG B N 1
ATOM 8912 C CA . ARG B 1 284 ? -5.519 27.237 -59.455 1.00 15.32 289 ARG B CA 1
ATOM 8913 C C . ARG B 1 284 ? -5.176 26.546 -60.779 1.00 15.57 289 ARG B C 1
ATOM 8914 O O . ARG B 1 284 ? -4.079 26.016 -60.950 1.00 14.91 289 ARG B O 1
ATOM 8935 N N . LEU B 1 285 ? -6.088 26.583 -61.742 1.00 15.61 290 LEU B N 1
ATOM 8936 C CA . LEU B 1 285 ? -5.814 25.985 -63.046 1.00 15.80 290 LEU B CA 1
ATOM 8937 C C . LEU B 1 285 ? -4.682 26.732 -63.741 1.00 15.63 290 LEU B C 1
ATOM 8938 O O . LEU B 1 285 ? -3.789 26.111 -64.308 1.00 15.40 290 LEU B O 1
ATOM 8954 N N . GLN B 1 286 ? -4.687 28.061 -63.663 1.00 15.61 291 GLN B N 1
ATOM 8955 C CA . GLN B 1 286 ? -3.590 28.818 -64.261 1.00 15.66 291 GLN B CA 1
ATOM 8956 C C . GLN B 1 286 ? -2.266 28.525 -63.559 1.00 15.36 291 GLN B C 1
ATOM 8957 O O . GLN B 1 286 ? -1.213 28.455 -64.201 1.00 15.58 291 GLN B O 1
ATOM 8971 N N . PHE B 1 287 ? -2.305 28.345 -62.245 1.00 14.74 292 PHE B N 1
ATOM 8972 C CA . PHE B 1 287 ? -1.106 27.924 -61.525 1.00 14.34 292 PHE B CA 1
ATOM 8973 C C . PHE B 1 287 ? -0.581 26.583 -62.055 1.00 14.84 292 PHE B C 1
ATOM 8974 O O . PHE B 1 287 ? 0.604 26.420 -62.295 1.00 13.99 292 PHE B O 1
ATOM 8991 N N . LEU B 1 288 ? -1.460 25.611 -62.237 1.00 13.84 293 LEU B N 1
ATOM 8992 C CA . LEU B 1 288 ? -1.037 24.299 -62.725 1.00 14.84 293 LEU B CA 1
ATOM 8993 C C . LEU B 1 288 ? -0.435 24.368 -64.127 1.00 14.34 293 LEU B C 1
ATOM 8994 O O . LEU B 1 288 ? 0.508 23.637 -64.440 1.00 13.94 293 LEU B O 1
ATOM 9010 N N . ILE B 1 289 ? -0.981 25.234 -64.979 1.00 14.52 294 ILE B N 1
ATOM 9011 C CA . ILE B 1 289 ? -0.429 25.429 -66.325 1.00 15.44 294 ILE B CA 1
ATOM 9012 C C . ILE B 1 289 ? 1.004 25.967 -66.232 1.00 15.24 294 ILE B C 1
ATOM 9013 O O . ILE B 1 289 ? 1.911 25.474 -66.910 1.00 15.45 294 ILE B O 1
ATOM 9029 N N . HIS B 1 290 ? 1.227 26.949 -65.361 1.00 15.18 295 HIS B N 1
ATOM 9030 C CA . HIS B 1 290 ? 2.586 27.470 -65.167 1.00 14.97 295 HIS B CA 1
ATOM 9031 C C . HIS B 1 290 ? 3.506 26.442 -64.529 1.00 14.09 295 HIS B C 1
ATOM 9032 O O . HIS B 1 290 ? 4.680 26.330 -64.902 1.00 14.16 295 HIS B O 1
ATOM 9047 N N . PHE B 1 291 ? 2.980 25.692 -63.565 1.00 13.38 296 PHE B N 1
ATOM 9048 C CA . PHE B 1 291 ? 3.784 24.694 -62.869 1.00 13.37 296 PHE B CA 1
ATOM 9049 C C . PHE B 1 291 ? 4.228 23.591 -63.839 1.00 13.50 296 PHE B C 1
ATOM 9050 O O . PHE B 1 291 ? 5.355 23.095 -63.761 1.00 13.41 296 PHE B O 1
ATOM 9067 N N . TYR B 1 292 ? 3.343 23.223 -64.752 1.00 13.28 297 TYR B N 1
ATOM 9068 C CA . TYR B 1 292 ? 3.672 22.225 -65.762 1.00 13.27 297 TYR B CA 1
ATOM 9069 C C . TYR B 1 292 ? 4.891 22.672 -66.567 1.00 14.09 297 TYR B C 1
ATOM 9070 O O . TYR B 1 292 ? 5.835 21.893 -66.797 1.00 14.63 297 TYR B O 1
ATOM 9088 N N . GLU B 1 293 ? 4.897 23.939 -66.966 1.00 13.97 298 GLU B N 1
ATOM 9089 C CA . GLU B 1 293 ? 6.015 24.447 -67.750 1.00 14.24 298 GLU B CA 1
ATOM 9090 C C . GLU B 1 293 ? 7.307 24.535 -66.926 1.00 14.32 298 GLU B C 1
ATOM 9091 O O . GLU B 1 293 ? 8.387 24.226 -67.429 1.00 15.21 298 GLU B O 1
ATOM 9103 N N . PHE B 1 294 ? 7.194 24.944 -65.664 1.00 14.10 299 PHE B N 1
ATOM 9104 C CA . PHE B 1 294 ? 8.329 24.914 -64.756 1.00 14.40 299 PHE B CA 1
ATOM 9105 C C . PHE B 1 294 ? 8.903 23.512 -64.613 1.00 14.24 299 PHE B C 1
ATOM 9106 O O . PHE B 1 294 ? 10.118 23.322 -64.667 1.00 14.91 299 PHE B O 1
ATOM 9123 N N . ALA B 1 295 ? 8.031 22.531 -64.437 1.00 13.75 300 ALA B N 1
ATOM 9124 C CA . ALA B 1 295 ? 8.459 21.155 -64.253 1.00 13.87 300 ALA B CA 1
ATOM 9125 C C . ALA B 1 295 ? 9.128 20.639 -65.519 1.00 13.96 300 ALA B C 1
ATOM 9126 O O . ALA B 1 295 ? 10.142 19.950 -65.458 1.00 13.84 300 ALA B O 1
ATOM 9133 N N . ARG B 1 296 ? 8.577 21.003 -66.673 1.00 14.02 301 ARG B N 1
ATOM 9134 C CA . ARG B 1 296 ? 9.151 20.594 -67.942 1.00 16.20 301 ARG B CA 1
ATOM 9135 C C . ARG B 1 296 ? 10.537 21.232 -68.109 1.00 17.25 301 ARG B C 1
ATOM 9136 O O . ARG B 1 296 ? 11.511 20.544 -68.421 1.00 16.90 301 ARG B O 1
ATOM 9157 N N . GLN B 1 297 ? 10.644 22.536 -67.862 1.00 16.73 302 GLN B N 1
ATOM 9158 C CA . GLN B 1 297 ? 11.943 23.213 -67.981 1.00 18.13 302 GLN B CA 1
ATOM 9159 C C . GLN B 1 297 ? 12.944 22.682 -66.970 1.00 17.99 302 GLN B C 1
ATOM 9160 O O . GLN B 1 297 ? 14.138 22.609 -67.253 1.00 17.46 302 GLN B O 1
ATOM 9174 N N . SER B 1 298 ? 12.468 22.289 -65.795 1.00 16.69 303 SER B N 1
ATOM 9175 C CA . SER B 1 298 ? 13.337 21.690 -64.786 1.00 16.76 303 SER B CA 1
ATOM 9176 C C . SER B 1 298 ? 13.908 20.354 -65.260 1.00 16.67 303 SER B C 1
ATOM 9177 O O . SER B 1 298 ? 15.092 20.094 -65.091 1.00 18.69 303 SER B O 1
ATOM 9185 N N . LEU B 1 299 ? 13.079 19.531 -65.891 1.00 16.94 304 LEU B N 1
ATOM 9186 C CA . LEU B 1 299 ? 13.530 18.244 -66.423 1.00 17.56 304 LEU B CA 1
ATOM 9187 C C . LEU B 1 299 ? 14.521 18.434 -67.576 1.00 20.32 304 LEU B C 1
ATOM 9188 O O . LEU B 1 299 ? 15.316 17.541 -67.873 1.00 22.82 304 LEU B O 1
ATOM 9204 N N . MET B 1 300 ? 14.475 19.603 -68.213 1.00 20.96 305 MET B N 1
ATOM 9205 C CA . MET B 1 300 ? 15.393 19.927 -69.309 1.00 22.89 305 MET B CA 1
ATOM 9206 C C . MET B 1 300 ? 16.606 20.752 -68.860 1.00 24.31 305 MET B C 1
ATOM 9207 O O . MET B 1 300 ? 17.427 21.167 -69.687 1.00 27.92 305 MET B O 1
ATOM 9221 N N . GLY B 1 301 ? 16.718 20.995 -67.555 1.00 22.68 306 GLY B N 1
ATOM 9222 C CA . GLY B 1 301 ? 17.940 21.542 -66.986 1.00 23.62 306 GLY B CA 1
ATOM 9223 C C . GLY B 1 301 ? 17.859 22.835 -66.193 1.00 23.06 306 GLY B C 1
ATOM 9224 O O . GLY B 1 301 ? 18.886 23.316 -65.713 1.00 24.90 306 GLY B O 1
ATOM 9228 N N . TYR B 1 302 ? 16.677 23.422 -66.044 1.00 20.86 307 TYR B N 1
ATOM 9229 C CA . TYR B 1 302 ? 16.563 24.598 -65.192 1.00 20.12 307 TYR B CA 1
ATOM 9230 C C . TYR B 1 302 ? 16.839 24.152 -63.765 1.00 22.12 307 TYR B C 1
ATOM 9231 O O . TYR B 1 302 ? 16.239 23.188 -63.305 1.00 22.78 307 TYR B O 1
ATOM 9249 N N . SER B 1 303 ? 17.738 24.844 -63.066 1.00 23.91 308 SER B N 1
ATOM 9250 C CA . SER B 1 303 ? 18.169 24.392 -61.731 1.00 26.92 308 SER B CA 1
ATOM 9251 C C . SER B 1 303 ? 17.758 25.266 -60.537 1.00 25.15 308 SER B C 1
ATOM 9252 O O . SER B 1 303 ? 18.090 24.937 -59.394 1.00 26.71 308 SER B O 1
ATOM 9260 N N . GLY B 1 304 ? 17.037 26.354 -60.780 1.00 21.06 309 GLY B N 1
ATOM 9261 C CA . GLY B 1 304 ? 16.600 27.232 -59.704 1.00 18.99 309 GLY B CA 1
ATOM 9262 C C . GLY B 1 304 ? 15.286 26.770 -59.093 1.00 16.93 309 GLY B C 1
ATOM 9263 O O . GLY B 1 304 ? 14.775 25.686 -59.395 1.00 18.90 309 GLY B O 1
ATOM 9267 N N . THR B 1 305 ? 14.719 27.617 -58.244 1.00 16.57 310 THR B N 1
ATOM 9268 C CA . THR B 1 305 ? 13.469 27.302 -57.582 1.00 16.37 310 THR B CA 1
ATOM 9269 C C . THR B 1 305 ? 12.278 27.847 -58.357 1.00 15.84 310 THR B C 1
ATOM 9270 O O . THR B 1 305 ? 12.413 28.668 -59.281 1.00 15.21 310 THR B O 1
ATOM 9281 N N . TRP B 1 306 ? 11.090 27.408 -57.959 1.00 14.85 311 TRP B N 1
ATOM 9282 C CA . TRP B 1 306 ? 9.856 27.957 -58.503 1.00 14.27 311 TRP B CA 1
ATOM 9283 C C . TRP B 1 306 ? 9.753 29.475 -58.329 1.00 14.34 311 TRP B C 1
ATOM 9284 O O . TRP B 1 306 ? 9.388 30.194 -59.281 1.00 15.01 311 TRP B O 1
ATOM 9305 N N . SER B 1 307 ? 10.078 29.980 -57.131 1.00 14.82 312 SER B N 1
ATOM 9306 C CA . SER B 1 307 ? 9.986 31.428 -56.907 1.00 15.91 312 SER B CA 1
ATOM 9307 C C . SER B 1 307 ? 10.917 32.192 -57.839 1.00 15.87 312 SER B C 1
ATOM 9308 O O . SER B 1 307 ? 10.589 33.293 -58.276 1.00 16.31 312 SER B O 1
ATOM 9316 N N . GLU B 1 308 ? 12.077 31.609 -58.137 1.00 14.67 313 GLU B N 1
ATOM 9317 C CA . GLU B 1 308 ? 13.059 32.255 -59.005 1.00 16.02 313 GLU B CA 1
ATOM 9318 C C . GLU B 1 308 ? 12.735 32.149 -60.490 1.00 15.56 313 GLU B C 1
ATOM 9319 O O . GLU B 1 308 ? 13.191 32.960 -61.280 1.00 15.67 313 GLU B O 1
ATOM 9331 N N . TRP B 1 309 ? 11.954 31.148 -60.859 1.00 15.50 314 TRP B N 1
ATOM 9332 C CA . TRP B 1 309 ? 11.788 30.765 -62.259 1.00 15.63 314 TRP B CA 1
ATOM 9333 C C . TRP B 1 309 ? 11.187 31.867 -63.112 1.00 16.27 314 TRP B C 1
ATOM 9334 O O . TRP B 1 309 ? 10.251 32.544 -62.715 1.00 16.81 314 TRP B O 1
ATOM 9355 N N . ILE C 1 22 ? -31.599 29.030 -27.375 1.00 49.75 27 ILE C N 1
ATOM 9356 C CA . ILE C 1 22 ? -31.227 28.045 -26.371 1.00 49.66 27 ILE C CA 1
ATOM 9357 C C . ILE C 1 22 ? -30.580 28.743 -25.178 1.00 48.77 27 ILE C C 1
ATOM 9358 O O . ILE C 1 22 ? -30.748 28.319 -24.038 1.00 49.49 27 ILE C O 1
ATOM 9373 N N . VAL C 1 23 ? -29.836 29.814 -25.442 1.00 46.91 28 VAL C N 1
ATOM 9374 C CA . VAL C 1 23 ? -29.249 30.606 -24.363 1.00 44.38 28 VAL C CA 1
ATOM 9375 C C . VAL C 1 23 ? -30.363 31.344 -23.619 1.00 40.91 28 VAL C C 1
ATOM 9376 O O . VAL C 1 23 ? -31.218 31.981 -24.237 1.00 41.05 28 VAL C O 1
ATOM 9389 N N . CYS C 1 24 ? -30.347 31.251 -22.292 1.00 36.85 29 CYS C N 1
ATOM 9390 C CA A CYS C 1 24 ? -31.389 31.865 -21.472 0.50 34.93 29 CYS C CA 1
ATOM 9391 C CA B CYS C 1 24 ? -31.370 31.865 -21.453 0.50 35.65 29 CYS C CA 1
ATOM 9392 C C . CYS C 1 24 ? -31.272 33.386 -21.484 1.00 35.13 29 CYS C C 1
ATOM 9393 O O . CYS C 1 24 ? -30.238 33.940 -21.882 1.00 35.21 29 CYS C O 1
ATOM 9407 N N . ASP C 1 25 ? -32.345 34.062 -21.075 1.00 34.69 30 ASP C N 1
ATOM 9408 C CA . ASP C 1 25 ? -32.347 35.526 -20.983 1.00 35.44 30 ASP C CA 1
ATOM 9409 C C . ASP C 1 25 ? -33.167 36.037 -19.798 1.00 34.88 30 ASP C C 1
ATOM 9410 O O . ASP C 1 25 ? -33.527 37.217 -19.730 1.00 34.93 30 ASP C O 1
ATOM 9419 N N . SER C 1 26 ? -33.451 35.127 -18.874 1.00 33.73 31 SER C N 1
ATOM 9420 C CA . SER C 1 26 ? -34.160 35.424 -17.630 1.00 34.17 31 SER C CA 1
ATOM 9421 C C . SER C 1 26 ? -35.643 35.752 -17.811 1.00 34.62 31 SER C C 1
ATOM 9422 O O . SER C 1 26 ? -36.256 36.310 -16.916 1.00 34.91 31 SER C O 1
ATOM 9430 N N . THR C 1 27 ? -36.217 35.414 -18.961 1.00 35.19 32 THR C N 1
ATOM 9431 C CA . THR C 1 27 ? -37.660 35.554 -19.153 1.00 35.35 32 THR C CA 1
ATOM 9432 C C . THR C 1 27 ? -38.323 34.201 -18.918 1.00 36.06 32 THR C C 1
ATOM 9433 O O . THR C 1 27 ? -37.640 33.178 -18.872 1.00 36.20 32 THR C O 1
ATOM 9444 N N . ILE C 1 28 ? -39.644 34.180 -18.766 1.00 36.66 33 ILE C N 1
ATOM 9445 C CA . ILE C 1 28 ? -40.327 32.904 -18.597 1.00 37.71 33 ILE C CA 1
ATOM 9446 C C . ILE C 1 28 ? -40.228 32.053 -19.859 1.00 37.59 33 ILE C C 1
ATOM 9447 O O . ILE C 1 28 ? -40.318 30.827 -19.792 1.00 37.63 33 ILE C O 1
ATOM 9463 N N . GLU C 1 29 ? -40.018 32.700 -21.004 1.00 37.77 34 GLU C N 1
ATOM 9464 C CA . GLU C 1 29 ? -39.844 31.976 -22.248 1.00 38.47 34 GLU C CA 1
ATOM 9465 C C . GLU C 1 29 ? -38.498 31.271 -22.291 1.00 37.62 34 GLU C C 1
ATOM 9466 O O . GLU C 1 29 ? -38.402 30.140 -22.777 1.00 39.09 34 GLU C O 1
ATOM 9478 N N . ASN C 1 30 ? -37.459 31.940 -21.796 1.00 34.73 35 ASN C N 1
ATOM 9479 C CA . ASN C 1 30 ? -36.119 31.368 -21.789 1.00 34.17 35 ASN C CA 1
ATOM 9480 C C . ASN C 1 30 ? -35.471 31.534 -20.422 1.00 31.19 35 ASN C C 1
ATOM 9481 O O . ASN C 1 30 ? -34.550 32.328 -20.248 1.00 29.58 35 ASN C O 1
ATOM 9492 N N . PRO C 1 31 ? -35.962 30.775 -19.439 1.00 29.95 36 PRO C N 1
ATOM 9493 C CA . PRO C 1 31 ? -35.422 30.894 -18.080 1.00 27.88 36 PRO C CA 1
ATOM 9494 C C . PRO C 1 31 ? -34.032 30.291 -17.936 1.00 27.91 36 PRO C C 1
ATOM 9495 O O . PRO C 1 31 ? -33.614 29.465 -18.753 1.00 27.46 36 PRO C O 1
ATOM 9506 N N . CYS C 1 32 ? -33.333 30.710 -16.883 1.00 25.95 37 CYS C N 1
ATOM 9507 C CA A CYS C 1 32 ? -31.955 30.294 -16.667 0.56 26.50 37 CYS C CA 1
ATOM 9508 C CA B CYS C 1 32 ? -31.951 30.310 -16.646 0.44 25.58 37 CYS C CA 1
ATOM 9509 C C . CYS C 1 32 ? -31.857 29.171 -15.646 1.00 24.70 37 CYS C C 1
ATOM 9510 O O . CYS C 1 32 ? -32.587 29.142 -14.651 1.00 24.23 37 CYS C O 1
ATOM 9524 N N . ILE C 1 33 ? -30.949 28.241 -15.901 1.00 23.06 38 ILE C N 1
ATOM 9525 C CA . ILE C 1 33 ? -30.584 27.273 -14.882 1.00 22.59 38 ILE C CA 1
ATOM 9526 C C . ILE C 1 33 ? -29.533 27.938 -14.010 1.00 22.61 38 ILE C C 1
ATOM 9527 O O . ILE C 1 33 ? -28.467 28.316 -14.493 1.00 23.36 38 ILE C O 1
ATOM 9543 N N . VAL C 1 34 ? -29.829 28.084 -12.724 1.00 22.24 39 VAL C N 1
ATOM 9544 C CA . VAL C 1 34 ? -28.887 28.720 -11.804 1.00 21.90 39 VAL C CA 1
ATOM 9545 C C . VAL C 1 34 ? -28.549 27.751 -10.686 1.00 22.85 39 VAL C C 1
ATOM 9546 O O . VAL C 1 34 ? -29.435 27.177 -10.051 1.00 23.46 39 VAL C O 1
ATOM 9559 N N . GLN C 1 35 ? -27.253 27.560 -10.467 1.00 23.32 40 GLN C N 1
ATOM 9560 C CA . GLN C 1 35 ? -26.773 26.675 -9.413 1.00 23.71 40 GLN C CA 1
ATOM 9561 C C . GLN C 1 35 ? -26.633 27.461 -8.119 1.00 24.39 40 GLN C C 1
ATOM 9562 O O . GLN C 1 35 ? -25.935 28.475 -8.069 1.00 25.66 40 GLN C O 1
ATOM 9576 N N . ASP C 1 36 ? -27.288 26.976 -7.070 1.00 23.38 41 ASP C N 1
ATOM 9577 C CA . ASP C 1 36 ? -27.337 27.685 -5.799 1.00 25.58 41 ASP C CA 1
ATOM 9578 C C . ASP C 1 36 ? -26.212 27.292 -4.867 1.00 28.78 41 ASP C C 1
ATOM 9579 O O . ASP C 1 36 ? -25.646 28.152 -4.204 1.00 30.78 41 ASP C O 1
ATOM 9588 N N . SER C 1 37 ? -25.887 26.007 -4.799 1.00 29.06 42 SER C N 1
ATOM 9589 C CA . SER C 1 37 ? -24.790 25.580 -3.936 1.00 31.99 42 SER C CA 1
ATOM 9590 C C . SER C 1 37 ? -23.515 25.469 -4.742 1.00 31.67 42 SER C C 1
ATOM 9591 O O . SER C 1 37 ? -23.545 25.071 -5.914 1.00 32.85 42 SER C O 1
ATOM 9599 N N . LYS C 1 38 ? -22.397 25.853 -4.134 1.00 31.00 43 LYS C N 1
ATOM 9600 C CA . LYS C 1 38 ? -21.134 25.845 -4.864 1.00 32.59 43 LYS C CA 1
ATOM 9601 C C . LYS C 1 38 ? -20.791 24.436 -5.329 1.00 33.90 43 LYS C C 1
ATOM 9602 O O . LYS C 1 38 ? -20.377 24.247 -6.474 1.00 34.35 43 LYS C O 1
ATOM 9621 N N . THR C 1 39 ? -20.971 23.454 -4.449 1.00 34.78 44 THR C N 1
ATOM 9622 C CA . THR C 1 39 ? -20.776 22.049 -4.804 1.00 35.51 44 THR C CA 1
ATOM 9623 C C . THR C 1 39 ? -21.837 21.187 -4.124 1.00 35.99 44 THR C C 1
ATOM 9624 O O . THR C 1 39 ? -22.719 21.705 -3.427 1.00 36.43 44 THR C O 1
ATOM 9635 N N . GLN C 1 40 ? -21.746 19.872 -4.310 1.00 35.64 45 GLN C N 1
ATOM 9636 C CA . GLN C 1 40 ? -22.681 18.954 -3.663 1.00 35.84 45 GLN C CA 1
ATOM 9637 C C . GLN C 1 40 ? -22.363 18.810 -2.172 1.00 35.27 45 GLN C C 1
ATOM 9638 O O . GLN C 1 40 ? -23.115 18.169 -1.426 1.00 34.53 45 GLN C O 1
ATOM 9652 N N . PHE C 1 41 ? -21.258 19.423 -1.750 1.00 34.27 46 PHE C N 1
ATOM 9653 C CA . PHE C 1 41 ? -20.788 19.325 -0.378 1.00 34.47 46 PHE C CA 1
ATOM 9654 C C . PHE C 1 41 ? -20.838 20.657 0.368 1.00 33.78 46 PHE C C 1
ATOM 9655 O O . PHE C 1 41 ? -20.359 20.743 1.489 1.00 34.03 46 PHE C O 1
ATOM 9672 N N . SER C 1 42 ? -21.409 21.695 -0.233 1.00 32.94 47 SER C N 1
ATOM 9673 C CA A SER C 1 42 ? -21.373 23.029 0.361 0.43 32.74 47 SER C CA 1
ATOM 9674 C CA B SER C 1 42 ? -21.344 23.019 0.374 0.57 33.24 47 SER C CA 1
ATOM 9675 C C . SER C 1 42 ? -22.141 23.079 1.678 1.00 32.44 47 SER C C 1
ATOM 9676 O O . SER C 1 42 ? -23.202 22.464 1.804 1.00 32.77 47 SER C O 1
ATOM 9691 N N . PRO C 1 43 ? -21.628 23.838 2.655 1.00 32.32 48 PRO C N 1
ATOM 9692 C CA . PRO C 1 43 ? -22.247 23.894 3.985 1.00 31.79 48 PRO C CA 1
ATOM 9693 C C . PRO C 1 43 ? -23.528 24.721 4.037 1.00 30.71 48 PRO C C 1
ATOM 9694 O O . PRO C 1 43 ? -23.790 25.541 3.157 1.00 30.93 48 PRO C O 1
ATOM 9705 N N . VAL C 1 44 ? -24.319 24.499 5.083 1.00 30.29 49 VAL C N 1
ATOM 9706 C CA . VAL C 1 44 ? -25.511 25.305 5.330 1.00 29.37 49 VAL C CA 1
ATOM 9707 C C . VAL C 1 44 ? -25.068 26.559 6.077 1.00 29.31 49 VAL C C 1
ATOM 9708 O O . VAL C 1 44 ? -24.442 26.461 7.128 1.00 32.33 49 VAL C O 1
ATOM 9721 N N . ILE C 1 45 ? -25.377 27.730 5.526 1.00 27.91 50 ILE C N 1
ATOM 9722 C CA . ILE C 1 45 ? -24.863 28.998 6.056 1.00 28.53 50 ILE C CA 1
ATOM 9723 C C . ILE C 1 45 ? -25.926 29.942 6.630 1.00 27.20 50 ILE C C 1
ATOM 9724 O O . ILE C 1 45 ? -25.573 31.006 7.143 1.00 26.89 50 ILE C O 1
ATOM 9740 N N . ARG C 1 46 ? -27.207 29.575 6.526 1.00 25.19 51 ARG C N 1
ATOM 9741 C CA . ARG C 1 46 ? -28.287 30.291 7.225 1.00 24.85 51 ARG C CA 1
ATOM 9742 C C . ARG C 1 46 ? -29.161 29.338 8.060 1.00 24.98 51 ARG C C 1
ATOM 9743 O O . ARG C 1 46 ? -30.377 29.506 8.142 1.00 24.19 51 ARG C O 1
ATOM 9764 N N . TYR C 1 47 ? -28.537 28.346 8.688 1.00 25.29 52 TYR C N 1
ATOM 9765 C CA . TYR C 1 47 ? -29.250 27.459 9.595 1.00 25.26 52 TYR C CA 1
ATOM 9766 C C . TYR C 1 47 ? -29.525 28.167 10.916 1.00 24.31 52 TYR C C 1
ATOM 9767 O O . TYR C 1 47 ? -28.643 28.823 11.460 1.00 24.82 52 TYR C O 1
ATOM 9785 N N . ARG C 1 48 ? -30.742 28.032 11.428 1.00 23.34 53 ARG C N 1
ATOM 9786 C CA . ARG C 1 48 ? -31.025 28.492 12.792 1.00 23.27 53 ARG C CA 1
ATOM 9787 C C . ARG C 1 48 ? -32.204 27.738 13.371 1.00 23.29 53 ARG C C 1
ATOM 9788 O O . ARG C 1 48 ? -32.976 27.110 12.641 1.00 23.47 53 ARG C O 1
ATOM 9809 N N . GLU C 1 49 ? -32.328 27.808 14.700 1.00 24.01 54 GLU C N 1
ATOM 9810 C CA . GLU C 1 49 ? -33.427 27.190 15.425 1.00 24.89 54 GLU C CA 1
ATOM 9811 C C . GLU C 1 49 ? -34.166 28.269 16.220 1.00 23.11 54 GLU C C 1
ATOM 9812 O O . GLU C 1 49 ? -33.556 29.016 16.987 1.00 24.13 54 GLU C O 1
ATOM 9824 N N . VAL C 1 50 ? -35.480 28.338 16.046 1.00 22.35 55 VAL C N 1
ATOM 9825 C CA . VAL C 1 50 ? -36.291 29.393 16.659 1.00 21.72 55 VAL C CA 1
ATOM 9826 C C . VAL C 1 50 ? -36.161 29.436 18.191 1.00 22.45 55 VAL C C 1
ATOM 9827 O O . VAL C 1 50 ? -36.153 30.518 18.768 1.00 22.81 55 VAL C O 1
ATOM 9840 N N . ALA C 1 51 ? -36.032 28.277 18.834 1.00 23.19 56 ALA C N 1
ATOM 9841 C CA . ALA C 1 51 ? -35.972 28.234 20.296 1.00 24.37 56 ALA C CA 1
ATOM 9842 C C . ALA C 1 51 ? -34.769 29.003 20.824 1.00 24.50 56 ALA C C 1
ATOM 9843 O O . ALA C 1 51 ? -34.805 29.490 21.961 1.00 25.80 56 ALA C O 1
ATOM 9850 N N . SER C 1 52 ? -33.719 29.138 20.013 1.00 24.49 57 SER C N 1
ATOM 9851 C CA A SER C 1 52 ? -32.516 29.867 20.402 0.25 24.04 57 SER C CA 1
ATOM 9852 C CA B SER C 1 52 ? -32.516 29.867 20.403 0.25 24.04 57 SER C CA 1
ATOM 9853 C CA C SER C 1 52 ? -32.526 29.852 20.450 0.50 24.38 57 SER C CA 1
ATOM 9854 C C . SER C 1 52 ? -32.812 31.337 20.691 1.00 23.57 57 SER C C 1
ATOM 9855 O O . SER C 1 52 ? -32.031 32.025 21.363 1.00 23.60 57 SER C O 1
ATOM 9877 N N . ILE C 1 53 ? -33.937 31.828 20.182 1.00 22.57 58 ILE C N 1
ATOM 9878 C CA . ILE C 1 53 ? -34.323 33.212 20.432 1.00 21.47 58 ILE C CA 1
ATOM 9879 C C . ILE C 1 53 ? -34.385 33.479 21.938 1.00 22.04 58 ILE C C 1
ATOM 9880 O O . ILE C 1 53 ? -34.036 34.564 22.386 1.00 22.91 58 ILE C O 1
ATOM 9896 N N . ALA C 1 54 ? -34.835 32.487 22.698 1.00 22.10 59 ALA C N 1
ATOM 9897 C CA . ALA C 1 54 ? -34.992 32.638 24.152 1.00 23.16 59 ALA C CA 1
ATOM 9898 C C . ALA C 1 54 ? -33.664 32.889 24.856 1.00 23.97 59 ALA C C 1
ATOM 9899 O O . ALA C 1 54 ? -33.641 33.454 25.953 1.00 25.98 59 ALA C O 1
ATOM 9906 N N . ASP C 1 55 ? -32.570 32.463 24.228 1.00 24.80 60 ASP C N 1
ATOM 9907 C CA . ASP C 1 55 ? -31.244 32.588 24.825 1.00 25.93 60 ASP C CA 1
ATOM 9908 C C . ASP C 1 55 ? -30.502 33.829 24.346 1.00 26.17 60 ASP C C 1
ATOM 9909 O O . ASP C 1 55 ? -29.387 34.092 24.791 1.00 26.46 60 ASP C O 1
ATOM 9918 N N . VAL C 1 56 ? -31.104 34.561 23.409 1.00 26.51 61 VAL C N 1
ATOM 9919 C CA . VAL C 1 56 ? -30.425 35.638 22.698 1.00 27.47 61 VAL C CA 1
ATOM 9920 C C . VAL C 1 56 ? -31.146 36.979 22.787 1.00 27.72 61 VAL C C 1
ATOM 9921 O O . VAL C 1 56 ? -30.514 38.010 22.989 1.00 28.11 61 VAL C O 1
ATOM 9934 N N . TYR C 1 57 ? -32.461 36.968 22.600 1.00 28.11 62 TYR C N 1
ATOM 9935 C CA . TYR C 1 57 ? -33.238 38.205 22.478 1.00 28.68 62 TYR C CA 1
ATOM 9936 C C . TYR C 1 57 ? -33.469 38.917 23.803 1.00 30.33 62 TYR C C 1
ATOM 9937 O O . TYR C 1 57 ? -33.858 38.295 24.784 1.00 30.64 62 TYR C O 1
ATOM 9955 N N . GLY C 1 58 ? -33.266 40.231 23.792 1.00 31.06 63 GLY C N 1
ATOM 9956 C CA . GLY C 1 58 ? -33.311 41.037 24.997 1.00 32.26 63 GLY C CA 1
ATOM 9957 C C . GLY C 1 58 ? -34.681 41.577 25.363 1.00 32.23 63 GLY C C 1
ATOM 9958 O O . GLY C 1 58 ? -34.828 42.281 26.360 1.00 33.52 63 GLY C O 1
ATOM 9962 N N . GLY C 1 59 ? -35.681 41.261 24.548 1.00 31.24 64 GLY C N 1
ATOM 9963 C CA . GLY C 1 59 ? -37.054 41.641 24.825 1.00 30.17 64 GLY C CA 1
ATOM 9964 C C . GLY C 1 59 ? -37.865 40.456 25.312 1.00 29.34 64 GLY C C 1
ATOM 9965 O O . GLY C 1 59 ? -37.338 39.549 25.955 1.00 29.93 64 GLY C O 1
ATOM 9969 N N . ASN C 1 60 ? -39.152 40.461 24.986 1.00 28.33 65 ASN C N 1
ATOM 9970 C CA . ASN C 1 60 ? -40.079 39.431 25.437 1.00 26.99 65 ASN C CA 1
ATOM 9971 C C . ASN C 1 60 ? -39.858 38.106 24.712 1.00 25.27 65 ASN C C 1
ATOM 9972 O O . ASN C 1 60 ? -40.033 38.027 23.501 1.00 24.80 65 ASN C O 1
ATOM 9983 N N . ILE C 1 61 ? -39.466 37.077 25.463 1.00 25.31 66 ILE C N 1
ATOM 9984 C CA . ILE C 1 61 ? -39.218 35.741 24.915 1.00 25.77 66 ILE C CA 1
ATOM 9985 C C . ILE C 1 61 ? -40.302 34.739 25.300 1.00 25.92 66 ILE C C 1
ATOM 9986 O O . ILE C 1 61 ? -40.136 33.537 25.112 1.00 26.69 66 ILE C O 1
ATOM 10002 N N . THR C 1 62 ? -41.403 35.232 25.853 1.00 26.36 67 THR C N 1
ATOM 10003 C CA . THR C 1 62 ? -42.497 34.356 26.262 1.00 26.14 67 THR C CA 1
ATOM 10004 C C . THR C 1 62 ? -42.947 33.459 25.116 1.00 25.42 67 THR C C 1
ATOM 10005 O O . THR C 1 62 ? -43.224 33.932 24.007 1.00 25.28 67 THR C O 1
ATOM 10016 N N . GLY C 1 63 ? -42.972 32.158 25.379 1.00 25.47 68 GLY C N 1
ATOM 10017 C CA . GLY C 1 63 ? -43.573 31.203 24.466 1.00 25.79 68 GLY C CA 1
ATOM 10018 C C . GLY C 1 63 ? -42.673 30.750 23.329 1.00 26.05 68 GLY C C 1
ATOM 10019 O O . GLY C 1 63 ? -43.148 30.145 22.364 1.00 26.72 68 GLY C O 1
ATOM 10023 N N . ILE C 1 64 ? -41.378 31.031 23.449 1.00 26.56 69 ILE C N 1
ATOM 10024 C CA . ILE C 1 64 ? -40.389 30.685 22.427 1.00 26.78 69 ILE C CA 1
ATOM 10025 C C . ILE C 1 64 ? -39.648 29.374 22.673 1.00 27.97 69 ILE C C 1
ATOM 10026 O O . ILE C 1 64 ? -39.345 28.638 21.733 1.00 28.08 69 ILE C O 1
ATOM 10042 N N . ASN C 1 65 ? -39.326 29.085 23.932 1.00 30.20 70 ASN C N 1
ATOM 10043 C CA . ASN C 1 65 ? -38.318 28.064 24.208 1.00 32.64 70 ASN C CA 1
ATOM 10044 C C . ASN C 1 65 ? -38.732 26.611 23.939 1.00 34.43 70 ASN C C 1
ATOM 10045 O O . ASN C 1 65 ? -37.883 25.716 23.977 1.00 35.63 70 ASN C O 1
ATOM 10056 N N . LYS C 1 66 ? -40.012 26.374 23.655 1.00 34.45 71 LYS C N 1
ATOM 10057 C CA . LYS C 1 66 ? -40.482 25.014 23.405 1.00 35.87 71 LYS C CA 1
ATOM 10058 C C . LYS C 1 66 ? -40.737 24.702 21.931 1.00 34.47 71 LYS C C 1
ATOM 10059 O O . LYS C 1 66 ? -41.218 23.619 21.599 1.00 35.87 71 LYS C O 1
ATOM 10078 N N . PHE C 1 67 ? -40.413 25.637 21.045 1.00 31.41 72 PHE C N 1
ATOM 10079 C CA . PHE C 1 67 ? -40.539 25.361 19.619 1.00 29.17 72 PHE C CA 1
ATOM 10080 C C . PHE C 1 67 ? -39.585 24.248 19.187 1.00 29.62 72 PHE C C 1
ATOM 10081 O O . PHE C 1 67 ? -38.474 24.125 19.713 1.00 30.92 72 PHE C O 1
ATOM 10098 N N . HIS C 1 68 ? -40.052 23.422 18.253 1.00 28.46 73 HIS C N 1
ATOM 10099 C CA . HIS C 1 68 ? -39.224 22.430 17.583 1.00 28.88 73 HIS C CA 1
ATOM 10100 C C . HIS C 1 68 ? -39.182 22.835 16.114 1.00 26.72 73 HIS C C 1
ATOM 10101 O O . HIS C 1 68 ? -39.874 22.264 15.295 1.00 26.77 73 HIS C O 1
ATOM 10116 N N . LEU C 1 69 ? -38.376 23.843 15.820 1.00 26.22 74 LEU C N 1
ATOM 10117 C CA . LEU C 1 69 ? -38.467 24.563 14.564 1.00 25.55 74 LEU C CA 1
ATOM 10118 C C . LEU C 1 69 ? -37.073 25.016 14.146 1.00 24.94 74 LEU C C 1
ATOM 10119 O O . LEU C 1 69 ? -36.393 25.733 14.874 1.00 26.62 74 LEU C O 1
ATOM 10135 N N . SER C 1 70 ? -36.635 24.580 12.968 1.00 24.31 75 SER C N 1
ATOM 10136 C CA . SER C 1 70 ? -35.368 25.035 12.424 1.00 23.83 75 SER C CA 1
ATOM 10137 C C . SER C 1 70 ? -35.621 25.535 11.012 1.00 22.47 75 SER C C 1
ATOM 10138 O O . SER C 1 70 ? -36.687 25.292 10.448 1.00 22.40 75 SER C O 1
ATOM 10146 N N . GLY C 1 71 ? -34.656 26.274 10.486 1.00 22.45 76 GLY C N 1
ATOM 10147 C CA . GLY C 1 71 ? -34.752 26.790 9.137 1.00 22.62 76 GLY C CA 1
ATOM 10148 C C . GLY C 1 71 ? -33.400 26.923 8.480 1.00 21.95 76 GLY C C 1
ATOM 10149 O O . GLY C 1 71 ? -32.368 26.885 9.142 1.00 22.71 76 GLY C O 1
ATOM 10153 N N . SER C 1 72 ? -33.420 27.062 7.157 1.00 22.56 77 SER C N 1
ATOM 10154 C CA . SER C 1 72 ? -32.204 27.279 6.385 1.00 21.83 77 SER C CA 1
ATOM 10155 C C . SER C 1 72 ? -32.511 27.739 4.975 1.00 21.18 77 SER C C 1
ATOM 10156 O O . SER C 1 72 ? -33.664 27.842 4.578 1.00 21.02 77 SER C O 1
ATOM 10164 N N . GLU C 1 73 ? -31.445 28.000 4.235 1.00 21.08 78 GLU C N 1
ATOM 10165 C CA . GLU C 1 73 ? -31.526 28.181 2.800 1.00 20.98 78 GLU C CA 1
ATOM 10166 C C . GLU C 1 73 ? -31.645 26.801 2.151 1.00 22.48 78 GLU C C 1
ATOM 10167 O O . GLU C 1 73 ? -31.668 25.779 2.837 1.00 22.90 78 GLU C O 1
ATOM 10179 N N . GLN C 1 74 ? -31.712 26.758 0.826 1.00 21.93 79 GLN C N 1
ATOM 10180 C CA . GLN C 1 74 ? -31.784 25.475 0.144 1.00 22.37 79 GLN C CA 1
ATOM 10181 C C . GLN C 1 74 ? -30.503 24.698 0.384 1.00 22.68 79 GLN C C 1
ATOM 10182 O O . GLN C 1 74 ? -29.421 25.192 0.048 1.00 22.85 79 GLN C O 1
ATOM 10196 N N . PRO C 1 75 ? -30.606 23.475 0.942 1.00 22.89 80 PRO C N 1
ATOM 10197 C CA . PRO C 1 75 ? -29.357 22.756 1.185 1.00 24.17 80 PRO C CA 1
ATOM 10198 C C . PRO C 1 75 ? -28.782 22.103 -0.057 1.00 25.28 80 PRO C C 1
ATOM 10199 O O . PRO C 1 75 ? -29.512 21.796 -1.016 1.00 26.24 80 PRO C O 1
ATOM 10210 N N . SER C 1 76 ? -27.469 21.906 -0.032 1.00 26.34 81 SER C N 1
ATOM 10211 C CA . SER C 1 76 ? -26.808 20.997 -0.961 1.00 28.53 81 SER C CA 1
ATOM 10212 C C . SER C 1 76 ? -27.118 19.566 -0.530 1.00 29.40 81 SER C C 1
ATOM 10213 O O . SER C 1 76 ? -27.775 19.359 0.500 1.00 29.74 81 SER C O 1
ATOM 10221 N N . GLU C 1 77 ? -26.651 18.578 -1.291 1.00 30.41 82 GLU C N 1
ATOM 10222 C CA . GLU C 1 77 ? -26.880 17.184 -0.922 1.00 32.36 82 GLU C CA 1
ATOM 10223 C C . GLU C 1 77 ? -26.316 16.933 0.471 1.00 33.22 82 GLU C C 1
ATOM 10224 O O . GLU C 1 77 ? -26.996 16.379 1.346 1.00 32.71 82 GLU C O 1
ATOM 10236 N N . LYS C 1 78 ? -25.076 17.359 0.686 1.00 33.14 83 LYS C N 1
ATOM 10237 C CA . LYS C 1 78 ? -24.456 17.203 1.988 1.00 33.13 83 LYS C CA 1
ATOM 10238 C C . LYS C 1 78 ? -25.173 18.015 3.062 1.00 31.74 83 LYS C C 1
ATOM 10239 O O . LYS C 1 78 ? -25.262 17.584 4.206 1.00 32.27 83 LYS C O 1
ATOM 10258 N N . GLY C 1 79 ? -25.696 19.182 2.706 1.00 29.90 84 GLY C N 1
ATOM 10259 C CA . GLY C 1 79 ? -26.359 20.013 3.699 1.00 29.34 84 GLY C CA 1
ATOM 10260 C C . GLY C 1 79 ? -27.509 19.296 4.381 1.00 29.27 84 GLY C C 1
ATOM 10261 O O . GLY C 1 79 ? -27.759 19.525 5.561 1.00 29.67 84 GLY C O 1
ATOM 10265 N N . TRP C 1 80 ? -28.209 18.426 3.658 1.00 29.15 85 TRP C N 1
ATOM 10266 C CA . TRP C 1 80 ? -29.302 17.669 4.260 1.00 29.77 85 TRP C CA 1
ATOM 10267 C C . TRP C 1 80 ? -28.806 16.756 5.367 1.00 30.77 85 TRP C C 1
ATOM 10268 O O . TRP C 1 80 ? -29.512 16.524 6.349 1.00 29.78 85 TRP C O 1
ATOM 10289 N N . GLU C 1 81 ? -27.595 16.233 5.210 1.00 32.98 86 GLU C N 1
ATOM 10290 C CA . GLU C 1 81 ? -26.996 15.419 6.260 1.00 36.27 86 GLU C CA 1
ATOM 10291 C C . GLU C 1 81 ? -26.717 16.273 7.484 1.00 35.34 86 GLU C C 1
ATOM 10292 O O . GLU C 1 81 ? -26.975 15.851 8.613 1.00 35.28 86 GLU C O 1
ATOM 10304 N N . ALA C 1 82 ? -26.180 17.467 7.264 1.00 35.52 87 ALA C N 1
ATOM 10305 C CA . ALA C 1 82 ? -25.819 18.349 8.363 1.00 35.76 87 ALA C CA 1
ATOM 10306 C C . ALA C 1 82 ? -27.071 18.808 9.115 1.00 34.66 87 ALA C C 1
ATOM 10307 O O . ALA C 1 82 ? -27.061 18.931 10.329 1.00 34.76 87 ALA C O 1
ATOM 10314 N N . ILE C 1 83 ? -28.156 19.055 8.396 1.00 33.19 88 ILE C N 1
ATOM 10315 C CA A ILE C 1 83 ? -29.422 19.414 9.028 0.12 32.54 88 ILE C CA 1
ATOM 10316 C CA B ILE C 1 83 ? -29.418 19.412 9.027 0.88 31.51 88 ILE C CA 1
ATOM 10317 C C . ILE C 1 83 ? -29.955 18.242 9.843 1.00 32.11 88 ILE C C 1
ATOM 10318 O O . ILE C 1 83 ? -30.412 18.421 10.980 1.00 31.42 88 ILE C O 1
ATOM 10349 N N . ALA C 1 84 ? -29.899 17.045 9.271 1.00 32.73 89 ALA C N 1
ATOM 10350 C CA . ALA C 1 84 ? -30.356 15.846 9.965 1.00 33.86 89 ALA C CA 1
ATOM 10351 C C . ALA C 1 84 ? -29.617 15.655 11.279 1.00 35.28 89 ALA C C 1
ATOM 10352 O O . ALA C 1 84 ? -30.234 15.321 12.301 1.00 35.10 89 ALA C O 1
ATOM 10359 N N . GLU C 1 85 ? -28.305 15.885 11.277 1.00 36.51 90 GLU C N 1
ATOM 10360 C CA . GLU C 1 85 ? -27.535 15.710 12.511 1.00 39.30 90 GLU C CA 1
ATOM 10361 C C . GLU C 1 85 ? -27.762 16.838 13.522 1.00 39.01 90 GLU C C 1
ATOM 10362 O O . GLU C 1 85 ? -27.688 16.605 14.729 1.00 39.64 90 GLU 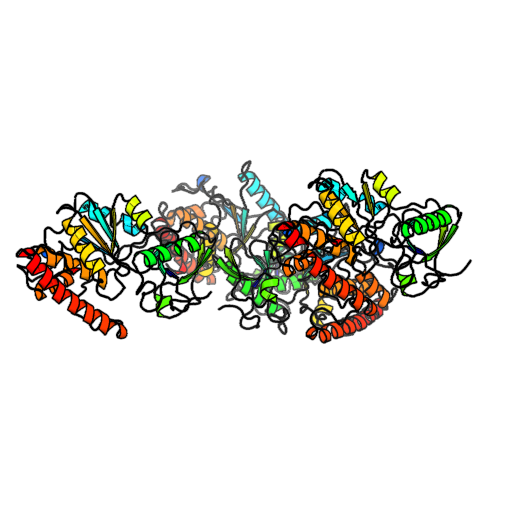C O 1
ATOM 10374 N N . SER C 1 86 ? -28.030 18.052 13.047 1.00 37.87 91 SER C N 1
ATOM 10375 C CA . SER C 1 86 ? -28.365 19.146 13.961 1.00 36.86 91 SER C CA 1
ATOM 10376 C C . SER C 1 86 ? -29.677 18.831 14.655 1.00 35.65 91 SER C C 1
ATOM 10377 O O . SER C 1 86 ? -29.778 18.943 15.871 1.00 35.45 91 SER C O 1
ATOM 10385 N N . ILE C 1 87 ? -30.681 18.424 13.887 1.00 35.45 92 ILE C N 1
ATOM 10386 C CA . ILE C 1 87 ? -31.975 18.059 14.452 1.00 35.73 92 ILE C CA 1
ATOM 10387 C C . ILE C 1 87 ? -31.823 16.872 15.404 1.00 37.26 92 ILE C C 1
ATOM 10388 O O . ILE C 1 87 ? -32.421 16.867 16.486 1.00 36.45 92 ILE C O 1
ATOM 10404 N N . SER C 1 88 ? -31.017 15.884 15.018 1.00 39.06 93 SER C N 1
ATOM 10405 C CA . SER C 1 88 ? -30.776 14.708 15.855 1.00 41.36 93 SER C CA 1
ATOM 10406 C C . SER C 1 88 ? -30.153 15.103 17.186 1.00 43.88 93 SER C C 1
ATOM 10407 O O . SER C 1 88 ? -30.514 14.566 18.243 1.00 43.61 93 SER C O 1
ATOM 10415 N N . ARG C 1 89 ? -29.208 16.037 17.143 1.00 47.05 94 ARG C N 1
ATOM 10416 C CA . ARG C 1 89 ? -28.522 16.455 18.362 1.00 50.19 94 ARG C CA 1
ATOM 10417 C C . ARG C 1 89 ? -29.499 17.080 19.346 1.00 51.28 94 ARG C C 1
ATOM 10418 O O . ARG C 1 89 ? -29.505 16.741 20.532 1.00 51.83 94 ARG C O 1
ATOM 10439 N N . LYS C 1 90 ? -30.326 17.997 18.856 1.00 52.18 95 LYS C N 1
ATOM 10440 C CA . LYS C 1 90 ? -31.243 18.717 19.725 1.00 53.13 95 LYS C CA 1
ATOM 10441 C C . LYS C 1 90 ? -32.279 17.806 20.357 1.00 54.26 95 LYS C C 1
ATOM 10442 O O . LYS C 1 90 ? -32.607 17.981 21.524 1.00 54.32 95 LYS C O 1
ATOM 10461 N N . MET C 1 91 ? -32.788 16.826 19.616 1.00 54.60 96 MET C N 1
ATOM 10462 C CA . MET C 1 91 ? -33.733 15.883 20.216 1.00 55.33 96 MET C CA 1
ATOM 10463 C C . MET C 1 91 ? -33.029 14.612 20.693 1.00 55.08 96 MET C C 1
ATOM 10464 O O . MET C 1 91 ? -33.593 13.843 21.468 1.00 55.17 96 MET C O 1
ATOM 10478 N N . LYS C 1 96 ? -38.637 12.297 17.455 1.00 49.06 101 LYS C N 1
ATOM 10479 C CA . LYS C 1 96 ? -39.996 12.535 16.990 1.00 48.99 101 LYS C CA 1
ATOM 10480 C C . LYS C 1 96 ? -40.002 12.742 15.473 1.00 46.78 101 LYS C C 1
ATOM 10481 O O . LYS C 1 96 ? -38.944 12.811 14.849 1.00 47.25 101 LYS C O 1
ATOM 10499 N N . LYS C 1 97 ? -41.194 12.840 14.888 1.00 44.30 102 LYS C N 1
ATOM 10500 C CA . LYS C 1 97 ? -41.322 12.986 13.443 1.00 41.71 102 LYS C CA 1
ATOM 10501 C C . LYS C 1 97 ? -40.779 14.327 12.985 1.00 38.03 102 LYS C C 1
ATOM 10502 O O . LYS C 1 97 ? -40.910 15.343 13.675 1.00 36.78 102 LYS C O 1
ATOM 10521 N N . VAL C 1 98 ? -40.179 14.316 11.803 1.00 34.98 103 VAL C N 1
ATOM 10522 C CA . VAL C 1 98 ? -39.675 15.526 11.174 1.00 33.09 103 VAL C CA 1
ATOM 10523 C C . VAL C 1 98 ? -40.397 15.792 9.856 1.00 30.60 103 VAL C C 1
ATOM 10524 O O . VAL C 1 98 ? -40.484 14.915 8.995 1.00 31.27 103 VAL C O 1
ATOM 10537 N N . ILE C 1 99 ? -40.923 17.003 9.713 1.00 28.56 104 ILE C N 1
ATOM 10538 C CA . ILE C 1 99 ? -41.525 17.443 8.461 1.00 26.99 104 ILE C CA 1
ATOM 10539 C C . ILE C 1 99 ? -40.679 18.574 7.876 1.00 25.31 104 ILE C C 1
ATOM 10540 O O . ILE C 1 99 ? -40.468 19.591 8.521 1.00 25.73 104 ILE C O 1
ATOM 10556 N N . VAL C 1 100 ? -40.174 18.385 6.656 1.00 24.79 105 VAL C N 1
ATOM 10557 C CA . VAL C 1 100 ? -39.473 19.449 5.938 1.00 25.47 105 VAL C CA 1
ATOM 10558 C C . VAL C 1 100 ? -40.513 20.261 5.200 1.00 25.61 105 VAL C C 1
ATOM 10559 O O . VAL C 1 100 ? -41.304 19.704 4.433 1.00 27.08 105 VAL C O 1
ATOM 10572 N N . LEU C 1 101 ? -40.521 21.568 5.446 1.00 24.36 106 LEU C N 1
ATOM 10573 C CA . LEU C 1 101 ? -41.422 22.488 4.765 1.00 24.28 106 LEU C CA 1
ATOM 10574 C C . LEU C 1 101 ? -40.646 23.257 3.728 1.00 22.98 106 LEU C C 1
ATOM 10575 O O . LEU C 1 101 ? -39.897 24.169 4.061 1.00 22.74 106 LEU C O 1
ATOM 10591 N N . ASP C 1 102 ? -40.831 22.870 2.466 1.00 22.29 107 ASP C N 1
ATOM 10592 C CA . ASP C 1 102 ? -40.259 23.574 1.324 1.00 20.98 107 ASP C CA 1
ATOM 10593 C C . ASP C 1 102 ? -41.225 24.688 0.942 1.00 19.96 107 ASP C C 1
ATOM 10594 O O . ASP C 1 102 ? -42.357 24.419 0.536 1.00 22.50 107 ASP C O 1
ATOM 10603 N N . LEU C 1 103 ? -40.799 25.932 1.124 1.00 18.15 108 LEU C N 1
ATOM 10604 C CA . LEU C 1 103 ? -41.655 27.099 0.897 1.00 18.11 108 LEU C CA 1
ATOM 10605 C C . LEU C 1 103 ? -41.616 27.645 -0.536 1.00 18.51 108 LEU C C 1
ATOM 10606 O O . LEU C 1 103 ? -42.145 28.721 -0.807 1.00 18.57 108 LEU C O 1
ATOM 10622 N N . ARG C 1 104 ? -40.985 26.911 -1.439 1.00 18.23 109 ARG C N 1
ATOM 10623 C CA . ARG C 1 104 ? -40.638 27.464 -2.749 1.00 18.44 109 ARG C CA 1
ATOM 10624 C C . ARG C 1 104 ? -41.640 27.157 -3.853 1.00 18.34 109 ARG C C 1
ATOM 10625 O O . ARG C 1 104 ? -41.816 26.009 -4.231 1.00 18.57 109 ARG C O 1
ATOM 10646 N N . GLN C 1 105 ? -42.262 28.193 -4.407 1.00 18.61 110 GLN C N 1
ATOM 10647 C CA . GLN C 1 105 ? -43.153 28.001 -5.552 1.00 19.90 110 GLN C CA 1
ATOM 10648 C C . GLN C 1 105 ? -42.370 27.668 -6.820 1.00 20.86 110 GLN C C 1
ATOM 10649 O O . GLN C 1 105 ? -42.843 26.899 -7.661 1.00 21.22 110 GLN C O 1
ATOM 10663 N N . GLU C 1 106 ? -41.180 28.250 -6.948 1.00 19.51 111 GLU C N 1
ATOM 10664 C CA . GLU C 1 106 ? -40.394 28.119 -8.165 1.00 19.77 111 GLU C CA 1
ATOM 10665 C C . GLU C 1 106 ? -39.836 26.712 -8.323 1.00 19.73 111 GLU C C 1
ATOM 10666 O O . GLU C 1 106 ? -39.573 26.019 -7.347 1.00 19.97 111 GLU C O 1
ATOM 10678 N N . SER C 1 107 ? -39.667 26.301 -9.576 1.00 19.84 112 SER C N 1
ATOM 10679 C CA . SER C 1 107 ? -39.099 25.004 -9.883 1.00 20.32 112 SER C CA 1
ATOM 10680 C C . SER C 1 107 ? -37.647 24.913 -9.432 1.00 21.32 112 SER C C 1
ATOM 10681 O O . SER C 1 107 ? -36.832 25.796 -9.690 1.00 20.76 112 SER C O 1
ATOM 10689 N N . HIS C 1 108 ? -37.326 23.819 -8.768 1.00 21.06 113 HIS C N 1
ATOM 10690 C CA . HIS C 1 108 ? -35.994 23.625 -8.261 1.00 21.08 113 HIS C CA 1
ATOM 10691 C C . HIS C 1 108 ? -35.767 22.144 -8.082 1.00 20.46 113 HIS C C 1
ATOM 10692 O O . HIS C 1 108 ? -36.701 21.339 -8.099 1.00 22.17 113 HIS C O 1
ATOM 10707 N N . GLY C 1 109 ? -34.508 21.796 -7.912 1.00 21.83 114 GLY C N 1
ATOM 10708 C CA . GLY C 1 109 ? -34.120 20.417 -7.773 1.00 22.82 114 GLY C CA 1
ATOM 10709 C C . GLY C 1 109 ? -32.621 20.318 -7.595 1.00 23.29 114 GLY C C 1
ATOM 10710 O O . GLY C 1 109 ? -31.978 21.238 -7.068 1.00 22.63 114 GLY C O 1
ATOM 10714 N N . TYR C 1 110 ? -32.074 19.200 -8.051 1.00 24.52 115 TYR C N 1
ATOM 10715 C CA . TYR C 1 110 ? -30.674 18.867 -7.849 1.00 24.48 115 TYR C CA 1
ATOM 10716 C C . TYR C 1 110 ? -30.080 18.264 -9.100 1.00 24.95 115 TYR C C 1
ATOM 10717 O O . TYR C 1 110 ? -30.722 17.441 -9.766 1.00 25.56 115 TYR C O 1
ATOM 10735 N N . LEU C 1 111 ? -28.858 18.685 -9.409 1.00 24.63 116 LEU C N 1
ATOM 10736 C CA . LEU C 1 111 ? -28.083 18.141 -10.525 1.00 26.36 116 LEU C CA 1
ATOM 10737 C C . LEU C 1 111 ? -26.742 17.720 -9.942 1.00 27.80 116 LEU C C 1
ATOM 10738 O O . LEU C 1 111 ? -25.969 18.565 -9.480 1.00 28.37 116 LEU C O 1
ATOM 10754 N N . ASN C 1 112 ? -26.497 16.413 -9.919 1.00 28.05 117 ASN C N 1
ATOM 10755 C CA . ASN C 1 112 ? -25.311 15.851 -9.277 1.00 28.81 117 ASN C CA 1
ATOM 10756 C C . ASN C 1 112 ? -25.153 16.349 -7.851 1.00 29.57 117 ASN C C 1
ATOM 10757 O O . ASN C 1 112 ? -24.045 16.652 -7.413 1.00 30.77 117 ASN C O 1
ATOM 10768 N N . GLY C 1 113 ? -26.272 16.448 -7.138 1.00 28.40 118 GLY C N 1
ATOM 10769 C CA . GLY C 1 113 ? -26.239 16.831 -5.739 1.00 28.10 118 GLY C CA 1
ATOM 10770 C C . GLY C 1 113 ? -26.124 18.325 -5.499 1.00 27.91 118 GLY C C 1
ATOM 10771 O O . GLY C 1 113 ? -26.146 18.752 -4.346 1.00 28.46 118 GLY C O 1
ATOM 10775 N N . ARG C 1 114 ? -26.000 19.120 -6.569 1.00 28.21 119 ARG C N 1
ATOM 10776 C CA . ARG C 1 114 ? -25.997 20.576 -6.437 1.00 29.04 119 ARG C CA 1
ATOM 10777 C C . ARG C 1 114 ? -27.411 21.112 -6.548 1.00 26.98 119 ARG C C 1
ATOM 10778 O O . ARG C 1 114 ? -28.145 20.765 -7.479 1.00 26.64 119 ARG C O 1
ATOM 10799 N N . ALA C 1 115 ? -27.777 21.988 -5.625 1.00 24.31 120 ALA C N 1
ATOM 10800 C CA . ALA C 1 115 ? -29.067 22.657 -5.690 1.00 22.29 120 ALA C CA 1
ATOM 10801 C C . ALA C 1 115 ? -29.131 23.575 -6.913 1.00 21.95 120 ALA C C 1
ATOM 10802 O O . ALA C 1 115 ? -28.237 24.397 -7.123 1.00 21.82 120 ALA C O 1
ATOM 10809 N N . ILE C 1 116 ? -30.173 23.415 -7.728 1.00 20.66 121 ILE C N 1
ATOM 10810 C CA . ILE C 1 116 ? -30.386 24.267 -8.890 1.00 20.44 121 ILE C CA 1
ATOM 10811 C C . ILE C 1 116 ? -31.802 24.827 -8.871 1.00 19.68 121 ILE C C 1
ATOM 10812 O O . ILE C 1 116 ? -32.719 24.224 -8.310 1.00 20.39 121 ILE C O 1
ATOM 10828 N N . THR C 1 117 ? -31.962 25.975 -9.518 1.00 20.26 122 THR C N 1
ATOM 10829 C CA . THR C 1 117 ? -33.240 26.656 -9.644 1.00 20.42 122 THR C CA 1
ATOM 10830 C C . THR C 1 117 ? -33.458 27.043 -11.113 1.00 20.96 122 THR C C 1
ATOM 10831 O O . THR C 1 117 ? -32.507 27.357 -11.826 1.00 21.42 122 THR C O 1
ATOM 10842 N N . LEU C 1 118 ? -34.707 26.996 -11.562 1.00 20.87 123 LEU C N 1
ATOM 10843 C CA . LEU C 1 118 ? -35.073 27.507 -12.873 1.00 20.49 123 LEU C CA 1
ATOM 10844 C C . LEU C 1 118 ? -35.541 28.943 -12.658 1.00 21.09 123 LEU C C 1
ATOM 10845 O O . LEU C 1 118 ? -36.579 29.166 -12.023 1.00 21.77 123 LEU C O 1
ATOM 10861 N N . VAL C 1 119 ? -34.766 29.904 -13.162 1.00 19.99 124 VAL C N 1
ATOM 10862 C CA . VAL C 1 119 ? -34.919 31.303 -12.783 1.00 21.33 124 VAL C CA 1
ATOM 10863 C C . VAL C 1 119 ? -35.357 32.222 -13.930 1.00 21.98 124 VAL C C 1
ATOM 10864 O O . VAL C 1 119 ? -34.680 32.338 -14.956 1.00 23.53 124 VAL C O 1
ATOM 10877 N N . SER C 1 120 ? -36.494 32.878 -13.729 1.00 22.56 125 SER C N 1
ATOM 10878 C CA . SER C 1 120 ? -36.877 34.034 -14.537 1.00 23.71 125 SER C CA 1
ATOM 10879 C C . SER C 1 120 ? -36.890 35.256 -13.620 1.00 25.26 125 SER C C 1
ATOM 10880 O O . SER C 1 120 ? -36.776 35.120 -12.410 1.00 26.80 125 SER C O 1
ATOM 10888 N N . ALA C 1 121 ? -37.037 36.440 -14.198 1.00 26.25 126 ALA C N 1
ATOM 10889 C CA . ALA C 1 121 ? -36.891 37.699 -13.470 1.00 27.21 126 ALA C CA 1
ATOM 10890 C C . ALA C 1 121 ? -37.536 37.688 -12.075 1.00 27.51 126 ALA C C 1
ATOM 10891 O O . ALA C 1 121 ? -38.711 37.350 -11.915 1.00 28.83 126 ALA C O 1
ATOM 10898 N N . TYR C 1 122 ? -36.719 38.030 -11.080 1.00 27.02 127 TYR C N 1
ATOM 10899 C CA . TYR C 1 122 ? -37.079 38.025 -9.660 1.00 26.64 127 TYR C CA 1
ATOM 10900 C C . TYR C 1 122 ? -37.466 36.649 -9.104 1.00 23.20 127 TYR C C 1
ATOM 10901 O O . TYR C 1 122 ? -38.081 36.554 -8.041 1.00 22.05 127 TYR C O 1
ATOM 10919 N N . ASN C 1 123 ? -37.062 35.598 -9.813 1.00 22.25 128 ASN C N 1
ATOM 10920 C CA . ASN C 1 123 ? -37.239 34.217 -9.380 1.00 20.32 128 ASN C CA 1
ATOM 10921 C C . ASN C 1 123 ? -38.727 33.855 -9.307 1.00 20.84 128 ASN C C 1
ATOM 10922 O O . ASN C 1 123 ? -39.198 33.268 -8.323 1.00 21.72 128 ASN C O 1
ATOM 10933 N N . TRP C 1 124 ? -39.460 34.194 -10.366 1.00 21.76 129 TRP C N 1
ATOM 10934 C CA . TRP C 1 124 ? -40.905 33.999 -10.397 1.00 21.83 129 TRP C CA 1
ATOM 10935 C C . TRP C 1 124 ? -41.364 33.090 -11.542 1.00 22.03 129 TRP C C 1
ATOM 10936 O O . TRP C 1 124 ? -42.386 33.341 -12.166 1.00 22.85 129 TRP C O 1
ATOM 10957 N N . ILE C 1 125 ? -40.625 32.020 -11.806 1.00 22.75 130 ILE C N 1
ATOM 10958 C CA . ILE C 1 125 ? -40.926 31.186 -12.962 1.00 22.84 130 ILE C CA 1
ATOM 10959 C C . ILE C 1 125 ? -42.334 30.594 -12.899 1.00 23.77 130 ILE C C 1
ATOM 10960 O O . ILE C 1 125 ? -42.977 30.411 -13.937 1.00 24.42 130 ILE C O 1
ATOM 10976 N N . ASN C 1 126 ? -42.816 30.312 -11.691 1.00 22.84 131 ASN C N 1
ATOM 10977 C CA . ASN C 1 126 ? -44.132 29.708 -11.509 1.00 24.04 131 ASN C CA 1
ATOM 10978 C C . ASN C 1 126 ? -45.186 30.641 -10.940 1.00 25.40 131 ASN C C 1
ATOM 10979 O O . ASN C 1 126 ? -46.249 30.193 -10.515 1.00 26.71 131 ASN C O 1
ATOM 10990 N N . LEU C 1 127 ? -44.906 31.939 -10.948 1.00 25.63 132 LEU C N 1
ATOM 10991 C CA . LEU C 1 127 ? -45.881 32.918 -10.492 1.00 26.57 132 LEU C CA 1
ATOM 10992 C C . LEU C 1 127 ? -47.182 32.752 -11.255 1.00 28.98 132 LEU C C 1
ATOM 10993 O O . LEU C 1 127 ? -47.177 32.561 -12.479 1.00 29.52 132 LEU C O 1
ATOM 11009 N N . GLY C 1 128 ? -48.293 32.803 -10.522 1.00 28.43 133 GLY C N 1
ATOM 11010 C CA . GLY C 1 128 ? -49.618 32.796 -11.117 1.00 30.31 133 GLY C CA 1
ATOM 11011 C C . GLY C 1 128 ? -50.123 31.410 -11.458 1.00 30.84 133 GLY C C 1
ATOM 11012 O O . GLY C 1 128 ? -51.271 31.260 -11.883 1.00 32.23 133 GLY C O 1
ATOM 11016 N N . LYS C 1 129 ? -49.278 30.398 -11.283 1.00 30.25 134 LYS C N 1
ATOM 11017 C CA . LYS C 1 129 ? -49.653 29.029 -11.621 1.00 31.23 134 LYS C CA 1
ATOM 11018 C C . LYS C 1 129 ? -50.347 28.355 -10.459 1.00 32.23 134 LYS C C 1
ATOM 11019 O O . LYS C 1 129 ? -50.085 28.669 -9.291 1.00 32.95 134 LYS C O 1
ATOM 11038 N N . SER C 1 130 ? -51.241 27.425 -10.777 1.00 32.34 135 SER C N 1
ATOM 11039 C CA . SER C 1 130 ? -51.787 26.545 -9.749 1.00 31.70 135 SER C CA 1
ATOM 11040 C C . SER C 1 130 ? -50.627 25.715 -9.222 1.00 29.36 135 SER C C 1
ATOM 11041 O O . SER C 1 130 ? -49.609 25.551 -9.907 1.00 29.50 135 SER C O 1
ATOM 11049 N N . ASN C 1 131 ? -50.759 25.211 -8.001 1.00 29.62 136 ASN C N 1
ATOM 11050 C CA . ASN C 1 131 ? -49.718 24.373 -7.431 1.00 28.73 136 ASN C CA 1
ATOM 11051 C C . ASN C 1 131 ? -49.512 23.128 -8.274 1.00 28.89 136 ASN C C 1
ATOM 11052 O O . ASN C 1 131 ? -48.389 22.651 -8.416 1.00 28.81 136 ASN C O 1
ATOM 11063 N N . SER C 1 132 ? -50.594 22.608 -8.840 1.00 29.21 137 SER C N 1
ATOM 11064 C CA . SER C 1 132 ? -50.485 21.483 -9.758 1.00 29.76 137 SER C CA 1
ATOM 11065 C C . SER C 1 132 ? -49.603 21.835 -10.937 1.00 29.21 137 SER C C 1
ATOM 11066 O O . SER C 1 132 ? -48.706 21.081 -11.273 1.00 28.02 137 SER C O 1
ATOM 11074 N N . GLN C 1 133 ? -49.856 22.987 -11.552 1.00 29.81 138 GLN C N 1
ATOM 11075 C CA . GLN C 1 133 ? -49.099 23.378 -12.735 1.00 29.97 138 GLN C CA 1
ATOM 11076 C C . GLN C 1 133 ? -47.640 23.657 -12.379 1.00 28.64 138 GLN C C 1
ATOM 11077 O O . GLN C 1 133 ? -46.754 23.343 -13.156 1.00 28.41 138 GLN C O 1
ATOM 11091 N N . SER C 1 134 ? -47.389 24.230 -11.205 1.00 27.97 139 SER C N 1
ATOM 11092 C CA . SER C 1 134 ? -46.015 24.475 -10.764 1.00 27.51 139 SER C CA 1
ATOM 11093 C C . SER C 1 134 ? -45.228 23.185 -10.663 1.00 26.40 139 SER C C 1
ATOM 11094 O O . SER C 1 134 ? -44.065 23.121 -11.058 1.00 26.51 139 SER C O 1
ATOM 11102 N N . THR C 1 135 ? -45.861 22.163 -10.097 1.00 27.69 140 THR C N 1
ATOM 11103 C CA . THR C 1 135 ? -45.193 20.891 -9.893 1.00 27.88 140 THR C CA 1
ATOM 11104 C C . THR C 1 135 ? -45.047 20.157 -11.221 1.00 28.27 140 THR C C 1
ATOM 11105 O O . THR C 1 135 ? -44.010 19.566 -11.479 1.00 27.31 140 THR C O 1
ATOM 11116 N N . LEU C 1 136 ? -46.091 20.197 -12.048 1.00 29.09 141 LEU C N 1
ATOM 11117 C CA . LEU C 1 136 ? -46.032 19.638 -13.401 1.00 30.27 141 LEU C CA 1
ATOM 11118 C C . LEU C 1 136 ? -44.819 20.220 -14.132 1.00 29.66 141 LEU C C 1
ATOM 11119 O O . LEU C 1 136 ? -44.042 19.500 -14.761 1.00 30.46 141 LEU C O 1
ATOM 11135 N N . ASP C 1 137 ? -44.670 21.536 -14.055 1.00 28.56 142 ASP C N 1
ATOM 11136 C CA . ASP C 1 137 ? -43.610 22.210 -14.787 1.00 27.58 142 ASP C CA 1
ATOM 11137 C C . ASP C 1 137 ? -42.244 21.886 -14.198 1.00 25.74 142 ASP C C 1
ATOM 11138 O O . ASP C 1 137 ? -41.276 21.686 -14.935 1.00 26.40 142 ASP C O 1
ATOM 11147 N N . GLN C 1 138 ? -42.150 21.829 -12.872 1.00 25.52 143 GLN C N 1
ATOM 11148 C CA . GLN C 1 138 ? -40.881 21.476 -12.256 1.00 24.48 143 GLN C CA 1
ATOM 11149 C C . GLN C 1 138 ? -40.454 20.085 -12.676 1.00 25.36 143 GLN C C 1
ATOM 11150 O O . GLN C 1 138 ? -39.316 19.873 -13.096 1.00 25.74 143 GLN C O 1
ATOM 11164 N N . GLU C 1 139 ? -41.370 19.134 -12.545 1.00 26.08 144 GLU C N 1
ATOM 11165 C CA . GLU C 1 139 ? -41.056 17.745 -12.818 1.00 26.11 144 GLU C CA 1
ATOM 11166 C C . GLU C 1 139 ? -40.789 17.497 -14.311 1.00 27.03 144 GLU C C 1
ATOM 11167 O O . GLU C 1 139 ? -39.973 16.658 -14.642 1.00 26.61 144 GLU C O 1
ATOM 11179 N N . ASN C 1 140 ? -41.455 18.237 -15.193 1.00 27.67 145 ASN C N 1
ATOM 11180 C CA A ASN C 1 140 ? -41.177 18.147 -16.626 0.50 27.07 145 ASN C CA 1
ATOM 11181 C CA B ASN C 1 140 ? -41.167 18.151 -16.626 0.50 28.43 145 ASN C CA 1
ATOM 11182 C C . ASN C 1 140 ? -39.788 18.720 -16.937 1.00 27.40 145 ASN C C 1
ATOM 11183 O O . ASN C 1 140 ? -39.056 18.182 -17.771 1.00 29.24 145 ASN C O 1
ATOM 11202 N N . TRP C 1 141 ? -39.426 19.811 -16.259 1.00 26.90 146 TRP C N 1
ATOM 11203 C CA . TRP C 1 141 ? -38.101 20.420 -16.416 1.00 25.76 146 TRP C CA 1
ATOM 11204 C C . TRP C 1 141 ? -36.999 19.476 -15.956 1.00 26.16 146 TRP C C 1
ATOM 11205 O O . TRP C 1 141 ? -36.022 19.244 -16.675 1.00 27.64 146 TRP C O 1
ATOM 11226 N N . LEU C 1 142 ? -37.146 18.928 -14.755 1.00 26.25 147 LEU C N 1
ATOM 11227 C CA . LEU C 1 142 ? -36.156 17.986 -14.253 1.00 26.41 147 LEU C CA 1
ATOM 11228 C C . LEU C 1 142 ? -36.044 16.755 -15.158 1.00 27.47 147 LEU C C 1
ATOM 11229 O O . LEU C 1 142 ? -34.947 16.262 -15.383 1.00 27.50 147 LEU C O 1
ATOM 11245 N N . ALA C 1 143 ? -37.173 16.263 -15.666 1.00 27.98 148 ALA C N 1
ATOM 11246 C CA . ALA C 1 143 ? -37.156 15.122 -16.576 1.00 28.77 148 ALA C CA 1
ATOM 11247 C C . ALA C 1 143 ? -36.332 15.425 -17.831 1.00 29.52 148 ALA C C 1
ATOM 11248 O O . ALA C 1 143 ? -35.625 14.556 -18.341 1.00 31.03 148 ALA C O 1
ATOM 11255 N N . GLY C 1 144 ? -36.431 16.655 -18.324 1.00 29.46 149 GLY C N 1
ATOM 11256 C CA . GLY C 1 144 ? -35.690 17.067 -19.506 1.00 29.43 149 GLY C CA 1
ATOM 11257 C C . GLY C 1 144 ? -34.190 17.046 -19.253 1.00 28.93 149 GLY C C 1
ATOM 11258 O O . GLY C 1 144 ? -33.428 16.566 -20.085 1.00 30.52 149 GLY C O 1
ATOM 11262 N N . LEU C 1 145 ? -33.760 17.567 -18.104 1.00 27.73 150 LEU C N 1
ATOM 11263 C CA . LEU C 1 145 ? -32.340 17.556 -17.746 1.00 27.78 150 LEU C CA 1
ATOM 11264 C C . LEU C 1 145 ? -31.846 16.133 -17.542 1.00 28.71 150 LEU C C 1
ATOM 11265 O O . LEU C 1 145 ? -30.728 15.791 -17.932 1.00 29.39 150 LEU C O 1
ATOM 11281 N N . ARG C 1 146 ? -32.694 15.307 -16.936 1.00 29.95 151 ARG C N 1
ATOM 11282 C CA . ARG C 1 146 ? -32.350 13.929 -16.611 1.00 31.24 151 ARG C CA 1
ATOM 11283 C C . ARG C 1 146 ? -32.042 13.125 -17.879 1.00 34.04 151 ARG C C 1
ATOM 11284 O O . ARG C 1 146 ? -31.215 12.212 -17.870 1.00 34.85 151 ARG C O 1
ATOM 11305 N N . SER C 1 147 ? -32.695 13.492 -18.974 1.00 34.81 152 SER C N 1
ATOM 11306 C CA . SER C 1 147 ? -32.568 12.760 -20.233 1.00 35.93 152 SER C CA 1
ATOM 11307 C C . SER C 1 147 ? -31.340 13.167 -21.037 1.00 35.35 152 SER C C 1
ATOM 11308 O O . SER C 1 147 ? -31.038 12.545 -22.054 1.00 36.04 152 SER C O 1
ATOM 11316 N N . ARG C 1 148 ? -30.631 14.202 -20.602 1.00 34.36 153 ARG C N 1
ATOM 11317 C CA . ARG C 1 148 ? -29.448 14.679 -21.335 1.00 34.54 153 ARG C CA 1
ATOM 11318 C C . ARG C 1 148 ? -28.166 14.020 -20.838 1.00 34.58 153 ARG C C 1
ATOM 11319 O O . ARG C 1 148 ? -28.061 13.668 -19.667 1.00 35.25 153 ARG C O 1
ATOM 11340 N N . LYS C 1 149 ? -27.186 13.867 -21.728 1.00 34.71 154 LYS C N 1
ATOM 11341 C CA . LYS C 1 149 ? -25.875 13.364 -21.333 1.00 35.43 154 LYS C CA 1
ATOM 11342 C C . LYS C 1 149 ? -25.091 14.476 -20.641 1.00 33.92 154 LYS C C 1
ATOM 11343 O O . LYS C 1 149 ? -24.421 14.251 -19.632 1.00 34.76 154 LYS C O 1
ATOM 11362 N N . ILE C 1 150 ? -25.198 15.678 -21.196 1.00 32.60 155 ILE C N 1
ATOM 11363 C CA . ILE C 1 150 ? -24.527 16.858 -20.672 1.00 31.23 155 ILE C CA 1
ATOM 11364 C C . ILE C 1 150 ? -25.515 18.022 -20.652 1.00 30.93 155 ILE C C 1
ATOM 11365 O O . ILE C 1 150 ? -26.184 18.301 -21.652 1.00 31.11 155 ILE C O 1
ATOM 11381 N N . VAL C 1 151 ? -25.606 18.702 -19.512 1.00 30.36 156 VAL C N 1
ATOM 11382 C CA . VAL C 1 151 ? -26.444 19.887 -19.399 1.00 30.41 156 VAL C CA 1
ATOM 11383 C C . VAL C 1 151 ? -25.578 21.122 -19.617 1.00 30.56 156 VAL C C 1
ATOM 11384 O O . VAL C 1 151 ? -24.504 21.227 -19.041 1.00 31.48 156 VAL C O 1
ATOM 11397 N N . ASN C 1 152 ? -26.038 22.032 -20.472 1.00 29.64 157 ASN C N 1
ATOM 11398 C CA . ASN C 1 152 ? -25.312 23.269 -20.752 1.00 29.36 157 ASN C CA 1
ATOM 11399 C C . ASN C 1 152 ? -25.933 24.466 -20.054 1.00 29.04 157 ASN C C 1
ATOM 11400 O O . ASN C 1 152 ? -27.105 24.445 -19.700 1.00 29.16 157 ASN C O 1
ATOM 11411 N N . GLY C 1 153 ? -25.131 25.509 -19.871 1.00 28.41 158 GLY C N 1
ATOM 11412 C CA . GLY C 1 153 ? -25.636 26.806 -19.464 1.00 29.39 158 GLY C CA 1
ATOM 11413 C C . GLY C 1 153 ? -26.002 26.938 -17.999 1.00 29.07 158 GLY C C 1
ATOM 11414 O O . GLY C 1 153 ? -26.885 27.718 -17.650 1.00 30.36 158 GLY C O 1
ATOM 11418 N N . VAL C 1 154 ? -25.315 26.192 -17.142 1.00 27.76 159 VAL C N 1
ATOM 11419 C CA . VAL C 1 154 ? -25.533 26.299 -15.705 1.00 28.16 159 VAL C CA 1
ATOM 11420 C C . VAL C 1 154 ? -24.783 27.507 -15.151 1.00 28.28 159 VAL C C 1
ATOM 11421 O O . VAL C 1 154 ? -23.555 27.511 -15.089 1.00 29.80 159 VAL C O 1
ATOM 11434 N N . LEU C 1 155 ? -25.536 28.529 -14.752 1.00 27.75 160 LEU C N 1
ATOM 11435 C CA . LEU C 1 155 ? -24.974 29.767 -14.232 1.00 28.43 160 LEU C CA 1
ATOM 11436 C C . LEU C 1 155 ? -24.842 29.726 -12.719 1.00 28.58 160 LEU C C 1
ATOM 11437 O O . LEU C 1 155 ? -25.626 29.069 -12.043 1.00 27.94 160 LEU C O 1
ATOM 11453 N N . THR C 1 156 ? -23.857 30.442 -12.189 1.00 29.52 161 THR C N 1
ATOM 11454 C CA . THR C 1 156 ? -23.798 30.678 -10.757 1.00 30.63 161 THR C CA 1
ATOM 11455 C C . THR C 1 156 ? -24.671 31.883 -10.483 1.00 30.94 161 THR C C 1
ATOM 11456 O O . THR C 1 156 ? -25.068 32.587 -11.415 1.00 30.97 161 THR C O 1
ATOM 11467 N N . VAL C 1 157 ? -24.967 32.136 -9.214 1.00 31.06 162 VAL C N 1
ATOM 11468 C CA . VAL C 1 157 ? -25.798 33.286 -8.868 1.00 31.85 162 VAL C CA 1
ATOM 11469 C C . VAL C 1 157 ? -25.133 34.604 -9.302 1.00 33.15 162 VAL C C 1
ATOM 11470 O O . VAL C 1 157 ? -25.785 35.440 -9.931 1.00 33.10 162 VAL C O 1
ATOM 11483 N N . PRO C 1 158 ? -23.837 34.787 -8.985 1.00 34.55 163 PRO C N 1
ATOM 11484 C CA . PRO C 1 158 ? -23.121 35.972 -9.475 1.00 35.41 163 PRO C CA 1
ATOM 11485 C C . PRO C 1 158 ? -23.235 36.181 -10.989 1.00 35.96 163 PRO C C 1
ATOM 11486 O O . PRO C 1 158 ? -23.410 37.315 -11.449 1.00 36.52 163 PRO C O 1
ATOM 11497 N N . GLN C 1 159 ? -23.141 35.102 -11.759 1.00 35.74 164 GLN C N 1
ATOM 11498 C CA . GLN C 1 159 ? -23.248 35.208 -13.205 1.00 35.57 164 GLN C CA 1
ATOM 11499 C C . GLN C 1 159 ? -24.652 35.636 -13.614 1.00 35.16 164 GLN C C 1
ATOM 11500 O O . GLN C 1 159 ? -24.822 36.443 -14.529 1.00 35.23 164 GLN C O 1
ATOM 11514 N N . TYR C 1 160 ? -25.658 35.091 -12.942 1.00 34.84 165 TYR C N 1
ATOM 11515 C CA . TYR C 1 160 ? -27.028 35.457 -13.241 1.00 34.77 165 TYR C CA 1
ATOM 11516 C C . TYR C 1 160 ? -27.281 36.941 -12.945 1.00 36.10 165 TYR C C 1
ATOM 11517 O O . TYR C 1 160 ? -27.880 37.649 -13.753 1.00 36.81 165 TYR C O 1
ATOM 11535 N N . VAL C 1 161 ? -26.826 37.416 -11.790 1.00 36.94 166 VAL C N 1
ATOM 11536 C CA . VAL C 1 161 ? -27.042 38.813 -11.428 1.00 38.31 166 VAL C CA 1
ATOM 11537 C C . VAL C 1 161 ? -26.337 39.739 -12.415 1.00 39.55 166 VAL C C 1
ATOM 11538 O O . VAL C 1 161 ? -26.836 40.822 -12.727 1.00 40.34 166 VAL C O 1
ATOM 11551 N N . ALA C 1 162 ? -25.186 39.303 -12.918 1.00 39.93 167 ALA C N 1
ATOM 11552 C CA . ALA C 1 162 ? -24.418 40.093 -13.875 1.00 40.45 167 ALA C CA 1
ATOM 11553 C C . ALA C 1 162 ? -24.974 39.937 -15.291 1.00 40.81 167 ALA C C 1
ATOM 11554 O O . ALA C 1 162 ? -24.464 40.540 -16.234 1.00 41.73 167 ALA C O 1
ATOM 11561 N N . LYS C 1 163 ? -26.016 39.120 -15.430 1.00 40.51 168 LYS C N 1
ATOM 11562 C CA . LYS C 1 163 ? -26.644 38.868 -16.727 1.00 41.24 168 LYS C CA 1
ATOM 11563 C C . LYS C 1 163 ? -25.647 38.297 -17.731 1.00 40.48 168 LYS C C 1
ATOM 11564 O O . LYS C 1 163 ? -25.680 38.627 -18.917 1.00 40.02 168 LYS C O 1
ATOM 11583 N N . GLN C 1 164 ? -24.757 37.437 -17.244 1.00 40.59 169 GLN C N 1
ATOM 11584 C CA . GLN C 1 164 ? -23.753 36.799 -18.090 1.00 41.15 169 GLN C CA 1
ATOM 11585 C C . GLN C 1 164 ? -24.310 35.476 -18.585 1.00 39.74 169 GLN C C 1
ATOM 11586 O O . GLN C 1 164 ? -23.751 34.407 -18.330 1.00 39.27 169 GLN C O 1
ATOM 11600 N N . TYR C 1 165 ? -25.425 35.560 -19.298 1.00 39.38 170 TYR C N 1
ATOM 11601 C CA . TYR C 1 165 ? -26.228 34.385 -19.609 1.00 39.13 170 TYR C CA 1
ATOM 11602 C C . TYR C 1 165 ? -25.481 33.366 -20.458 1.00 39.21 170 TYR C C 1
ATOM 11603 O O . TYR C 1 165 ? -25.807 32.190 -20.442 1.00 39.13 170 TYR C O 1
ATOM 11621 N N . SER C 1 166 ? -24.486 33.818 -21.211 1.00 40.77 171 SER C N 1
ATOM 11622 C CA . SER C 1 166 ? -23.782 32.936 -22.128 1.00 41.68 171 SER C CA 1
ATOM 11623 C C . SER C 1 166 ? -22.551 32.285 -21.491 1.00 41.75 171 SER C C 1
ATOM 11624 O O . SER C 1 166 ? -21.890 31.464 -22.124 1.00 41.92 171 SER C O 1
ATOM 11632 N N . GLN C 1 167 ? -22.255 32.640 -20.242 1.00 41.24 172 GLN C N 1
ATOM 11633 C CA . GLN C 1 167 ? -21.026 32.188 -19.584 1.00 41.15 172 GLN C CA 1
ATOM 11634 C C . GLN C 1 167 ? -21.232 30.972 -18.681 1.00 39.44 172 GLN C C 1
ATOM 11635 O O . GLN C 1 167 ? -20.390 30.670 -17.840 1.00 39.41 172 GLN C O 1
ATOM 11649 N N . GLY C 1 168 ? -22.342 30.268 -18.857 1.00 38.10 173 GLY C N 1
ATOM 11650 C CA . GLY C 1 168 ? -22.632 29.112 -18.025 1.00 37.84 173 GLY C CA 1
ATOM 11651 C C . GLY C 1 168 ? -21.765 27.907 -18.336 1.00 36.54 173 GLY C C 1
ATOM 11652 O O . GLY C 1 168 ? -21.344 27.706 -19.472 1.00 36.89 173 GLY C O 1
ATOM 11656 N N . LYS C 1 169 ? -21.499 27.104 -17.316 1.00 35.76 174 LYS C N 1
ATOM 11657 C CA . LYS C 1 169 ? -20.731 25.879 -17.468 1.00 35.09 174 LYS C CA 1
ATOM 11658 C C . LYS C 1 169 ? -21.618 24.721 -17.904 1.00 34.16 174 LYS C C 1
ATOM 11659 O O . LYS C 1 169 ? -22.844 24.769 -17.774 1.00 34.24 174 LYS C O 1
ATOM 11678 N N . SER C 1 170 ? -20.975 23.662 -18.376 1.00 32.33 175 SER C N 1
ATOM 11679 C CA . SER C 1 170 ? -21.657 22.417 -18.676 1.00 31.96 175 SER C CA 1
ATOM 11680 C C . SER C 1 170 ? -21.366 21.395 -17.584 1.00 32.30 175 SER C C 1
ATOM 11681 O O . SER C 1 170 ? -20.343 21.479 -16.912 1.00 33.02 175 SER C O 1
ATOM 11689 N N . MET C 1 171 ? -22.272 20.436 -17.417 1.00 32.79 176 MET C N 1
ATOM 11690 C CA . MET C 1 171 ? -22.121 19.379 -16.421 1.00 33.65 176 MET C CA 1
ATOM 11691 C C . MET C 1 171 ? -22.546 18.037 -17.008 1.00 33.77 176 MET C C 1
ATOM 11692 O O . MET C 1 171 ? -23.608 17.938 -17.637 1.00 33.60 176 MET C O 1
ATOM 11706 N N . VAL C 1 172 ? -21.722 17.010 -16.803 1.00 33.60 177 VAL C N 1
ATOM 11707 C CA . VAL C 1 172 ? -22.101 15.644 -17.148 1.00 33.75 177 VAL C CA 1
ATOM 11708 C C . VAL C 1 172 ? -23.171 15.141 -16.171 1.00 33.26 177 VAL C C 1
ATOM 11709 O O . VAL C 1 172 ? -22.972 15.157 -14.951 1.00 33.72 177 VAL C O 1
ATOM 11722 N N . VAL C 1 173 ? -24.306 14.693 -16.698 1.00 32.95 178 VAL C N 1
ATOM 11723 C CA . VAL C 1 173 ? -25.411 14.259 -15.841 1.00 33.08 178 VAL C CA 1
ATOM 11724 C C . VAL C 1 173 ? -25.147 12.888 -15.239 1.00 32.84 178 VAL C C 1
ATOM 11725 O O . VAL C 1 173 ? -24.918 11.914 -15.958 1.00 33.66 178 VAL C O 1
ATOM 11738 N N A SER C 1 174 ? -25.165 12.832 -13.911 0.32 32.47 179 SER C N 1
ATOM 11739 N N B SER C 1 174 ? -25.150 12.830 -13.911 0.68 32.90 179 SER C N 1
ATOM 11740 C CA A SER C 1 174 ? -25.119 11.575 -13.177 0.32 32.29 179 SER C CA 1
ATOM 11741 C CA B SER C 1 174 ? -25.125 11.570 -13.176 0.68 33.38 179 SER C CA 1
ATOM 11742 C C A SER C 1 174 ? -26.492 11.331 -12.561 0.32 32.05 179 SER C C 1
ATOM 11743 C C B SER C 1 174 ? -26.507 11.341 -12.583 0.68 32.59 179 SER C C 1
ATOM 11744 O O A SER C 1 174 ? -27.087 10.270 -12.746 0.32 32.41 179 SER C O 1
ATOM 11745 O O B SER C 1 174 ? -27.126 10.301 -12.810 0.68 33.25 179 SER C O 1
ATOM 11760 N N . THR C 1 175 ? -26.986 12.326 -11.827 1.00 31.72 180 THR C N 1
ATOM 11761 C CA . THR C 1 175 ? -28.325 12.275 -11.259 1.00 30.48 180 THR C CA 1
ATOM 11762 C C . THR C 1 175 ? -29.033 13.613 -11.426 1.00 28.37 180 THR C C 1
ATOM 11763 O O . THR C 1 175 ? -28.405 14.672 -11.385 1.00 28.16 180 THR C O 1
ATOM 11774 N N . VAL C 1 176 ? -30.344 13.546 -11.643 1.00 27.86 181 VAL C N 1
ATOM 11775 C CA . VAL C 1 176 ? -31.223 14.701 -11.527 1.00 27.16 181 VAL C CA 1
ATOM 11776 C C . VAL C 1 176 ? -32.389 14.303 -10.611 1.00 27.11 181 VAL C C 1
ATOM 11777 O O . VAL C 1 176 ? -33.176 13.408 -10.933 1.00 28.40 181 VAL C O 1
ATOM 11790 N N . LYS C 1 177 ? -32.493 14.971 -9.465 1.00 26.97 182 LYS C N 1
ATOM 11791 C CA . LYS C 1 177 ? -33.447 14.582 -8.425 1.00 26.97 182 LYS C CA 1
ATOM 11792 C C . LYS C 1 177 ? -34.214 15.793 -7.956 1.00 26.58 182 LYS C C 1
ATOM 11793 O O . LYS C 1 177 ? -33.703 16.914 -8.012 1.00 27.92 182 LYS C O 1
ATOM 11812 N N . ASN C 1 178 ? -35.444 15.576 -7.497 1.00 24.75 183 ASN C N 1
ATOM 11813 C CA . ASN C 1 178 ? -36.135 16.616 -6.754 1.00 23.81 183 ASN C CA 1
ATOM 11814 C C . ASN C 1 178 ? -35.772 16.529 -5.273 1.00 24.77 183 ASN C C 1
ATOM 11815 O O . ASN C 1 178 ? -35.130 15.570 -4.818 1.00 24.89 183 ASN C O 1
ATOM 11826 N N . GLU C 1 179 ? -36.146 17.558 -4.530 1.00 23.34 184 GLU C N 1
ATOM 11827 C CA . GLU C 1 179 ? -35.901 17.569 -3.101 1.00 22.81 184 GLU C CA 1
ATOM 11828 C C . GLU C 1 179 ? -36.534 16.356 -2.411 1.00 21.74 184 GLU C C 1
ATOM 11829 O O . GLU C 1 179 ? -35.929 15.795 -1.512 1.00 21.92 184 GLU C O 1
ATOM 11841 N N . GLU C 1 180 ? -37.751 15.961 -2.815 1.00 22.65 185 GLU C N 1
ATOM 11842 C CA . GLU C 1 180 ? -38.430 14.832 -2.171 1.00 22.84 185 GLU C CA 1
ATOM 11843 C C . GLU C 1 180 ? -37.539 13.613 -2.102 1.00 22.78 185 GLU C C 1
ATOM 11844 O O . GLU C 1 180 ? -37.571 12.868 -1.129 1.00 22.90 185 GLU C O 1
ATOM 11856 N N . TYR C 1 181 ? -36.761 13.385 -3.157 1.00 23.32 186 TYR C N 1
ATOM 11857 C CA . TYR C 1 181 ? -35.851 12.258 -3.178 1.00 23.58 186 TYR C CA 1
ATOM 11858 C C . TYR C 1 181 ? -34.935 12.284 -1.958 1.00 23.62 186 TYR C C 1
ATOM 11859 O O . TYR C 1 181 ? -34.829 11.288 -1.222 1.00 22.93 186 TYR C O 1
ATOM 11877 N N . TYR C 1 182 ? -34.307 13.427 -1.705 1.00 24.16 187 TYR C N 1
ATOM 11878 C CA . TYR C 1 182 ? -33.352 13.507 -0.587 1.00 24.06 187 TYR C CA 1
ATOM 11879 C C . TYR C 1 182 ? -34.014 13.551 0.785 1.00 24.57 187 TYR C C 1
ATOM 11880 O O . TYR C 1 182 ? -33.490 12.997 1.744 1.00 25.90 187 TYR C O 1
ATOM 11898 N N . VAL C 1 183 ? -35.171 14.190 0.874 1.00 23.45 188 VAL C N 1
ATOM 11899 C CA . VAL C 1 183 ? -35.838 14.344 2.164 1.00 24.08 188 VAL C CA 1
ATOM 11900 C C . VAL C 1 183 ? -36.388 12.993 2.638 1.00 23.73 188 VAL C C 1
ATOM 11901 O O . VAL C 1 183 ? -36.247 12.624 3.818 1.00 23.51 188 VAL C O 1
ATOM 11914 N N . TYR C 1 184 ? -37.012 12.249 1.724 1.00 24.84 189 TYR C N 1
ATOM 11915 C CA . TYR C 1 184 ? -37.532 10.931 2.071 1.00 27.52 189 TYR C CA 1
ATOM 11916 C C . TYR C 1 184 ? -36.408 9.954 2.397 1.00 28.12 189 TYR C C 1
ATOM 11917 O O . TYR C 1 184 ? -36.573 9.054 3.229 1.00 27.33 189 TYR C O 1
ATOM 11935 N N . LYS C 1 185 ? -35.243 10.179 1.809 1.00 29.54 190 LYS C N 1
ATOM 11936 C CA . LYS C 1 185 ? -34.069 9.363 2.099 1.00 33.44 190 LYS C CA 1
ATOM 11937 C C . LYS C 1 185 ? -33.623 9.508 3.546 1.00 33.59 190 LYS C C 1
ATOM 11938 O O . LYS C 1 185 ? -33.053 8.580 4.121 1.00 34.00 190 LYS C O 1
ATOM 11957 N N . LYS C 1 186 ? -33.863 10.681 4.121 1.00 33.56 191 LYS C N 1
ATOM 11958 C CA . LYS C 1 186 ? -33.488 10.961 5.506 1.00 34.51 191 LYS C CA 1
ATOM 11959 C C . LYS C 1 186 ? -34.555 10.482 6.496 1.00 33.38 191 LYS C C 1
ATOM 11960 O O . LYS C 1 186 ? -34.394 10.618 7.715 1.00 33.55 191 LYS C O 1
ATOM 11979 N N . GLY C 1 187 ? -35.646 9.921 5.975 1.00 32.38 192 GLY C N 1
ATOM 11980 C CA . GLY C 1 187 ? -36.736 9.453 6.820 1.00 31.75 192 GLY C CA 1
ATOM 11981 C C . GLY C 1 187 ? -37.608 10.583 7.338 1.00 31.23 192 GLY C C 1
ATOM 11982 O O . GLY C 1 187 ? -38.300 10.433 8.348 1.00 31.95 192 GLY C O 1
ATOM 11986 N N . PHE C 1 188 ? -37.561 11.720 6.646 1.00 30.28 193 PHE C N 1
ATOM 11987 C CA . PHE C 1 188 ? -38.398 12.868 6.953 1.00 29.16 193 PHE C CA 1
ATOM 11988 C C . PHE C 1 188 ? -39.604 12.877 6.034 1.00 29.82 193 PHE C C 1
ATOM 11989 O O . PHE C 1 188 ? -39.574 12.279 4.955 1.00 30.63 193 PHE C O 1
ATOM 12006 N N . ASP C 1 189 ? -40.656 13.572 6.446 1.00 29.95 194 ASP C N 1
ATOM 12007 C CA . ASP C 1 189 ? -41.753 13.863 5.541 1.00 31.54 194 ASP C CA 1
ATOM 12008 C C . ASP C 1 189 ? -41.414 15.152 4.802 1.00 30.54 194 ASP C C 1
ATOM 12009 O O . ASP C 1 189 ? -40.548 15.923 5.221 1.00 29.31 194 ASP C O 1
ATOM 12018 N N . TYR C 1 190 ? -42.075 15.358 3.674 1.00 30.17 195 TYR C N 1
ATOM 12019 C CA . TYR C 1 190 ? -41.876 16.552 2.892 1.00 29.06 195 TYR C CA 1
ATOM 12020 C C . TYR C 1 190 ? -43.236 17.149 2.649 1.00 29.75 195 TYR C C 1
ATOM 12021 O O . TYR C 1 190 ? -44.189 16.438 2.329 1.00 31.54 195 TYR C O 1
ATOM 12039 N N . TYR C 1 191 ? -43.331 18.458 2.808 1.00 28.34 196 TYR C N 1
ATOM 12040 C CA . TYR C 1 191 ? -44.561 19.153 2.522 1.00 28.53 196 TYR C CA 1
ATOM 12041 C C . TYR C 1 191 ? -44.219 20.476 1.867 1.00 26.27 196 TYR C C 1
ATOM 12042 O O . TYR C 1 191 ? -43.407 21.235 2.387 1.00 27.11 196 TYR C O 1
ATOM 12060 N N . ARG C 1 192 ? -44.830 20.747 0.718 1.00 25.89 197 ARG C N 1
ATOM 12061 C CA . ARG C 1 192 ? -44.517 21.954 -0.027 1.00 25.56 197 ARG C CA 1
ATOM 12062 C C . ARG C 1 192 ? -45.595 23.002 0.142 1.00 26.44 197 ARG C C 1
ATOM 12063 O O . ARG C 1 192 ? -46.789 22.731 -0.034 1.00 27.88 197 ARG C O 1
ATOM 12084 N N . ILE C 1 193 ? -45.149 24.197 0.484 1.00 25.75 198 ILE C N 1
ATOM 12085 C CA . ILE C 1 193 ? -45.985 25.373 0.570 1.00 25.47 198 ILE C CA 1
ATOM 12086 C C . ILE C 1 193 ? -45.493 26.283 -0.553 1.00 24.40 198 ILE C C 1
ATOM 12087 O O . ILE C 1 193 ? -44.344 26.693 -0.552 1.00 24.56 198 ILE C O 1
ATOM 12103 N N . PHE C 1 194 ? -46.348 26.576 -1.522 1.00 24.79 199 PHE C N 1
ATOM 12104 C CA . PHE C 1 194 ? -45.899 27.245 -2.745 1.00 23.26 199 PHE C CA 1
ATOM 12105 C C . PHE C 1 194 ? -45.929 28.769 -2.624 1.00 22.35 199 PHE C C 1
ATOM 12106 O O . PHE C 1 194 ? -46.912 29.399 -3.021 1.00 24.41 199 PHE C O 1
ATOM 12123 N N . ILE C 1 195 ? -44.866 29.359 -2.071 1.00 19.61 200 ILE C N 1
ATOM 12124 C CA . ILE C 1 195 ? -44.806 30.803 -1.885 1.00 18.31 200 ILE C CA 1
ATOM 12125 C C . ILE C 1 195 ? -43.884 31.408 -2.950 1.00 18.40 200 ILE C C 1
ATOM 12126 O O . ILE C 1 195 ? -42.766 30.941 -3.131 1.00 19.71 200 ILE C O 1
ATOM 12142 N N . SER C 1 196 ? -44.355 32.451 -3.637 1.00 18.78 201 SER C N 1
ATOM 12143 C CA . SER C 1 196 ? -43.538 33.164 -4.614 1.00 19.37 201 SER C CA 1
ATOM 12144 C C . SER C 1 196 ? -42.429 33.902 -3.877 1.00 18.99 201 SER C C 1
ATOM 12145 O O . SER C 1 196 ? -42.651 34.436 -2.788 1.00 20.64 201 SER C O 1
ATOM 12153 N N . ASP C 1 197 ? -41.235 33.912 -4.452 1.00 19.98 202 ASP C N 1
ATOM 12154 C CA . ASP C 1 197 ? -40.108 34.565 -3.829 1.00 18.96 202 ASP C CA 1
ATOM 12155 C C . ASP C 1 197 ? -40.419 36.041 -3.585 1.00 18.31 202 ASP C C 1
ATOM 12156 O O . ASP C 1 197 ? -41.041 36.697 -4.420 1.00 18.65 202 ASP C O 1
ATOM 12165 N N . HIS C 1 198 ? -39.997 36.539 -2.423 1.00 18.31 203 HIS C N 1
ATOM 12166 C CA . HIS C 1 198 ? -40.114 37.952 -2.068 1.00 20.13 203 HIS C CA 1
ATOM 12167 C C . HIS C 1 198 ? -41.540 38.370 -1.710 1.00 20.44 203 HIS C C 1
ATOM 12168 O O . HIS C 1 198 ? -41.778 39.554 -1.459 1.00 22.32 203 HIS C O 1
ATOM 12183 N N . ARG C 1 199 ? -42.473 37.417 -1.665 1.00 20.51 204 ARG C N 1
ATOM 12184 C CA . ARG C 1 199 ? -43.893 37.735 -1.488 1.00 21.20 204 ARG C CA 1
ATOM 12185 C C . ARG C 1 199 ? -44.535 37.019 -0.309 1.00 22.61 204 ARG C C 1
ATOM 12186 O O . ARG C 1 199 ? -43.993 36.054 0.228 1.00 22.93 204 ARG C O 1
ATOM 12207 N N . ALA C 1 200 ? -45.703 37.514 0.083 1.00 23.51 205 ALA C N 1
ATOM 12208 C CA . ALA C 1 200 ? -46.553 36.823 1.045 1.00 24.75 205 ALA C CA 1
ATOM 12209 C C . ALA C 1 200 ? -47.138 35.552 0.450 1.00 24.69 205 ALA C C 1
ATOM 12210 O O . ALA C 1 200 ? -47.314 35.456 -0.756 1.00 23.81 205 ALA C O 1
ATOM 12217 N N . PRO C 1 201 ? -47.470 34.573 1.298 1.00 23.96 206 PRO C N 1
ATOM 12218 C CA . PRO C 1 201 ? -48.184 33.380 0.831 1.00 24.57 206 PRO C CA 1
ATOM 12219 C C . PRO C 1 201 ? -49.612 33.701 0.416 1.00 26.53 206 PRO C C 1
ATOM 12220 O O . PRO C 1 201 ? -50.227 34.592 0.997 1.00 28.00 206 PRO C O 1
ATOM 12231 N N . LEU C 1 202 ? -50.123 32.989 -0.577 1.00 27.37 207 LEU C N 1
ATOM 12232 C CA . LEU C 1 202 ? -51.509 33.152 -1.001 1.00 29.56 207 LEU C CA 1
ATOM 12233 C C . LEU C 1 202 ? -52.419 32.432 -0.020 1.00 29.75 207 LEU C C 1
ATOM 12234 O O . LEU C 1 202 ? -51.949 31.654 0.813 1.00 29.58 207 LEU C O 1
ATOM 12250 N N . ASP C 1 203 ? -53.722 32.675 -0.126 1.00 31.35 208 ASP C N 1
ATOM 12251 C CA . ASP C 1 203 ? -54.669 32.167 0.870 1.00 32.09 208 ASP C CA 1
ATOM 12252 C C . ASP C 1 203 ? -54.633 30.645 1.015 1.00 32.12 208 ASP C C 1
ATOM 12253 O O . ASP C 1 203 ? -54.725 30.132 2.119 1.00 31.49 208 ASP C O 1
ATOM 12262 N N . SER C 1 204 ? -54.482 29.923 -0.088 1.00 33.19 209 SER C N 1
ATOM 12263 C CA . SER C 1 204 ? -54.460 28.465 -0.037 1.00 32.68 209 SER C CA 1
ATOM 12264 C C . SER C 1 204 ? -53.257 27.954 0.730 1.00 31.36 209 SER C C 1
ATOM 12265 O O . SER C 1 204 ? -53.329 26.924 1.400 1.00 32.42 209 SER C O 1
ATOM 12273 N N . GLU C 1 205 ? -52.147 28.679 0.630 1.00 29.60 210 GLU C N 1
ATOM 12274 C CA . GLU C 1 205 ? -50.911 28.240 1.243 1.00 28.48 210 GLU C CA 1
ATOM 12275 C C . GLU C 1 205 ? -50.911 28.577 2.733 1.00 27.91 210 GLU C C 1
ATOM 12276 O O . GLU C 1 205 ? -50.368 27.829 3.543 1.00 27.99 210 GLU C O 1
ATOM 12288 N N . VAL C 1 206 ? -51.537 29.688 3.097 1.00 28.09 211 VAL C N 1
ATOM 12289 C CA . VAL C 1 206 ? -51.740 29.982 4.513 1.00 27.25 211 VAL C CA 1
ATOM 12290 C C . VAL C 1 206 ? -52.624 28.904 5.163 1.00 28.23 211 VAL C C 1
ATOM 12291 O O . VAL C 1 206 ? -52.290 28.404 6.224 1.00 28.65 211 VAL C O 1
ATOM 12304 N N . ASP C 1 207 ? -53.740 28.542 4.528 1.00 29.43 212 ASP C N 1
ATOM 12305 C CA . ASP C 1 207 ? -54.568 27.445 5.031 1.00 31.02 212 ASP C CA 1
ATOM 12306 C C . ASP C 1 207 ? -53.750 26.167 5.227 1.00 30.83 212 ASP C C 1
ATOM 12307 O O . ASP C 1 207 ? -53.902 25.473 6.235 1.00 31.54 212 ASP C O 1
ATOM 12316 N N . ALA C 1 208 ? -52.888 25.851 4.262 1.00 29.80 213 ALA C N 1
ATOM 12317 C CA . ALA C 1 208 ? -52.112 24.619 4.319 1.00 30.11 213 ALA C CA 1
ATOM 12318 C C . ALA C 1 208 ? -51.149 24.615 5.496 1.00 30.65 213 ALA C C 1
ATOM 12319 O O . ALA C 1 208 ? -50.981 23.595 6.167 1.00 32.35 213 ALA C O 1
ATOM 12326 N N . LEU C 1 209 ? -50.509 25.749 5.750 1.00 30.82 214 LEU C N 1
ATOM 12327 C CA . LEU C 1 209 ? -49.542 25.821 6.839 1.00 31.52 214 LEU C CA 1
ATOM 12328 C C . LEU C 1 209 ? -50.264 25.713 8.175 1.00 31.83 214 LEU C C 1
ATOM 12329 O O . LEU C 1 209 ? -49.820 24.995 9.074 1.00 32.82 214 LEU C O 1
ATOM 12345 N N . VAL C 1 210 ? -51.379 26.428 8.308 1.00 31.39 215 VAL C N 1
ATOM 12346 C CA . VAL C 1 210 ? -52.136 26.408 9.557 1.00 31.09 215 VAL C CA 1
ATOM 12347 C C . VAL C 1 210 ? -52.633 25.000 9.832 1.00 31.68 215 VAL C C 1
ATOM 12348 O O . VAL C 1 210 ? -52.557 24.516 10.960 1.00 32.35 215 VAL C O 1
ATOM 12361 N N . ALA C 1 211 ? -53.152 24.348 8.800 1.00 32.70 216 ALA C N 1
ATOM 12362 C CA . ALA C 1 211 ? -53.659 22.991 8.943 1.00 33.36 216 ALA C CA 1
ATOM 12363 C C . ALA C 1 211 ? -52.545 22.019 9.290 1.00 33.05 216 ALA C C 1
ATOM 12364 O O . ALA C 1 211 ? -52.734 21.113 10.092 1.00 32.63 216 ALA C O 1
ATOM 12371 N N . LEU C 1 212 ? -51.376 22.216 8.701 1.00 33.76 217 LEU C N 1
ATOM 12372 C CA . LEU C 1 212 ? -50.268 21.304 8.924 1.00 35.71 217 LEU C CA 1
ATOM 12373 C C . LEU C 1 212 ? -49.875 21.298 10.399 1.00 35.32 217 LEU C C 1
ATOM 12374 O O . LEU C 1 212 ? -49.576 20.255 10.984 1.00 35.02 217 LEU C O 1
ATOM 12390 N N . ILE C 1 213 ? -49.879 22.475 11.000 1.00 36.06 218 ILE C N 1
ATOM 12391 C CA . ILE C 1 213 ? -49.510 22.595 12.398 1.00 36.77 218 ILE C CA 1
ATOM 12392 C C . ILE C 1 213 ? -50.603 21.959 13.260 1.00 37.32 218 ILE C C 1
ATOM 12393 O O . ILE C 1 213 ? -50.306 21.220 14.189 1.00 37.36 218 ILE C O 1
ATOM 12409 N N . LYS C 1 214 ? -51.859 22.214 12.911 1.00 37.91 219 LYS C N 1
ATOM 12410 C CA . LYS C 1 214 ? -53.000 21.680 13.658 1.00 40.08 219 LYS C CA 1
ATOM 12411 C C . LYS C 1 214 ? -53.114 20.159 13.542 1.00 39.88 219 LYS C C 1
ATOM 12412 O O . LYS C 1 214 ? -53.536 19.485 14.486 1.00 40.58 219 LYS C O 1
ATOM 12431 N N . ASN C 1 215 ? -52.726 19.625 12.386 1.00 40.03 220 ASN C N 1
ATOM 12432 C CA . ASN C 1 215 ? -52.964 18.217 12.062 1.00 39.34 220 ASN C CA 1
ATOM 12433 C C . ASN C 1 215 ? -51.826 17.266 12.416 1.00 39.71 220 ASN C C 1
ATOM 12434 O O . ASN C 1 215 ? -51.881 16.077 12.082 1.00 40.97 220 ASN C O 1
ATOM 12445 N N . ASN C 1 216 ? -50.793 17.785 13.065 1.00 38.61 221 ASN C N 1
ATOM 12446 C CA . ASN C 1 216 ? -49.687 16.956 13.525 1.00 38.47 221 ASN C CA 1
ATOM 12447 C C . ASN C 1 216 ? -49.435 17.198 15.001 1.00 38.81 221 ASN C C 1
ATOM 12448 O O . ASN C 1 216 ? -49.864 18.220 15.533 1.00 38.29 221 ASN C O 1
ATOM 12459 N N . PRO C 1 217 ? -48.755 16.253 15.673 1.00 39.59 222 PRO C N 1
ATOM 12460 C CA . PRO C 1 217 ? -48.500 16.408 17.113 1.00 40.16 222 PRO C CA 1
ATOM 12461 C C . PRO C 1 217 ? -47.696 17.659 17.450 1.00 40.01 222 PRO C C 1
ATOM 12462 O O . PRO C 1 217 ? -46.943 18.161 16.616 1.00 39.38 222 PRO C O 1
ATOM 12473 N N . GLU C 1 218 ? -47.858 18.147 18.672 1.00 41.59 223 GLU C N 1
ATOM 12474 C CA . GLU C 1 218 ? -47.204 19.366 19.128 1.00 43.65 223 GLU C CA 1
ATOM 12475 C C . GLU C 1 218 ? -45.682 19.256 19.121 1.00 43.15 223 GLU C C 1
ATOM 12476 O O . GLU C 1 218 ? -44.984 20.260 18.954 1.00 43.93 223 GLU C O 1
ATOM 12488 N N . ASP C 1 219 ? -45.164 18.046 19.315 1.00 42.56 224 ASP C N 1
ATOM 12489 C CA . ASP C 1 219 ? -43.715 17.855 19.388 1.00 42.09 224 ASP C CA 1
ATOM 12490 C C . ASP C 1 219 ? -43.103 17.536 18.027 1.00 39.67 224 ASP C C 1
ATOM 12491 O O . ASP C 1 219 ? -41.924 17.188 17.943 1.00 39.65 224 ASP C O 1
ATOM 12500 N N . THR C 1 220 ? -43.900 17.660 16.965 1.00 37.31 225 THR C N 1
ATOM 12501 C CA . THR C 1 220 ? -43.391 17.490 15.609 1.00 35.31 225 THR C CA 1
ATOM 12502 C C . THR C 1 220 ? -42.317 18.529 15.352 1.00 32.65 225 THR C C 1
ATOM 12503 O O . THR C 1 220 ? -42.507 19.713 15.636 1.00 32.97 225 THR C O 1
ATOM 12514 N N . TRP C 1 221 ? -41.192 18.090 14.796 1.00 30.17 226 TRP C N 1
ATOM 12515 C CA . TRP C 1 221 ? -40.140 19.013 14.398 1.00 28.84 226 TRP C CA 1
ATOM 12516 C C . TRP C 1 221 ? -40.352 19.439 12.949 1.00 27.43 226 TRP C C 1
ATOM 12517 O O . TRP C 1 221 ? -40.567 18.597 12.085 1.00 28.48 226 TRP C O 1
ATOM 12538 N N . TYR C 1 222 ? -40.304 20.743 12.701 1.00 26.10 227 TYR C N 1
ATOM 12539 C CA . TYR C 1 222 ? -40.389 21.259 11.330 1.00 24.92 227 TYR C CA 1
ATOM 12540 C C . TYR C 1 222 ? -39.084 21.905 10.949 1.00 24.12 227 TYR C C 1
ATOM 12541 O O . TYR C 1 222 ? -38.571 22.744 11.678 1.00 24.75 227 TYR C O 1
ATOM 12559 N N . HIS C 1 223 ? -38.544 21.508 9.796 1.00 22.90 228 HIS C N 1
ATOM 12560 C CA . HIS C 1 223 ? -37.433 22.226 9.202 1.00 22.73 228 HIS C CA 1
ATOM 12561 C C . HIS C 1 223 ? -37.932 22.992 7.979 1.00 23.06 228 HIS C C 1
ATOM 12562 O O . HIS C 1 223 ? -38.321 22.396 6.968 1.00 24.31 228 HIS C O 1
ATOM 12577 N N . VAL C 1 224 ? -37.898 24.313 8.085 1.00 22.42 229 VAL C N 1
ATOM 12578 C CA . VAL C 1 224 ? -38.467 25.215 7.099 1.00 21.64 229 VAL C CA 1
ATOM 12579 C C . VAL C 1 224 ? -37.358 25.780 6.228 1.00 20.96 229 VAL C C 1
ATOM 12580 O O . VAL C 1 224 ? -36.347 26.233 6.735 1.00 22.12 229 VAL C O 1
ATOM 12593 N N . HIS C 1 225 ? -37.523 25.779 4.912 1.00 20.02 230 HIS C N 1
ATOM 12594 C CA . HIS C 1 225 ? -36.522 26.436 4.091 1.00 20.16 230 HIS C CA 1
ATOM 12595 C C . HIS C 1 225 ? -37.128 27.022 2.828 1.00 19.18 230 HIS C C 1
ATOM 12596 O O . HIS C 1 225 ? -38.212 26.639 2.373 1.00 20.18 230 HIS C O 1
ATOM 12611 N N . CYS C 1 226 ? -36.390 27.964 2.270 1.00 18.73 231 CYS C N 1
ATOM 12612 C CA . CYS C 1 226 ? -36.745 28.569 1.012 1.00 17.28 231 CYS C CA 1
ATOM 12613 C C . CYS C 1 226 ? -35.517 28.476 0.093 1.00 19.46 231 CYS C C 1
ATOM 12614 O O . CYS C 1 226 ? -34.795 27.478 0.162 1.00 19.64 231 CYS C O 1
ATOM 12622 N N . ARG C 1 227 ? -35.285 29.454 -0.781 1.00 19.23 232 ARG C N 1
ATOM 12623 C CA . ARG C 1 227 ? -34.120 29.400 -1.660 1.00 19.00 232 ARG C CA 1
ATOM 12624 C C . ARG C 1 227 ? -32.918 29.976 -0.932 1.00 18.96 232 ARG C C 1
ATOM 12625 O O . ARG C 1 227 ? -31.915 29.290 -0.754 1.00 20.42 232 ARG C O 1
ATOM 12646 N N . GLY C 1 228 ? -33.052 31.225 -0.491 1.00 19.44 233 GLY C N 1
ATOM 12647 C CA . GLY C 1 228 ? -31.971 31.944 0.152 1.00 20.52 233 GLY C CA 1
ATOM 12648 C C . GLY C 1 228 ? -31.966 31.877 1.665 1.00 21.50 233 GLY C C 1
ATOM 12649 O O . GLY C 1 228 ? -31.028 32.351 2.284 1.00 23.25 233 GLY C O 1
ATOM 12653 N N . GLY C 1 229 ? -33.015 31.313 2.259 1.00 20.84 234 GLY C N 1
ATOM 12654 C CA . GLY C 1 229 ? -33.127 31.211 3.708 1.00 20.69 234 GLY C CA 1
ATOM 12655 C C . GLY C 1 229 ? -33.433 32.532 4.381 1.00 20.14 234 GLY C C 1
ATOM 12656 O O . GLY C 1 229 ? -33.202 32.680 5.584 1.00 21.99 234 GLY C O 1
ATOM 12660 N N . LYS C 1 230 ? -33.978 33.483 3.625 1.00 19.39 235 LYS C N 1
ATOM 12661 C CA . LYS C 1 230 ? -34.244 34.813 4.155 1.00 20.82 235 LYS C CA 1
ATOM 12662 C C . LYS C 1 230 ? -35.742 35.081 4.326 1.00 19.68 235 LYS C C 1
ATOM 12663 O O . LYS C 1 230 ? -36.326 34.679 5.334 1.00 19.12 235 LYS C O 1
ATOM 12682 N N . GLY C 1 231 ? -36.373 35.747 3.369 1.00 18.73 236 GLY C N 1
ATOM 12683 C CA . GLY C 1 231 ? -37.709 36.260 3.607 1.00 17.19 236 GLY C CA 1
ATOM 12684 C C . GLY C 1 231 ? -38.806 35.233 3.844 1.00 17.20 236 GLY C C 1
ATOM 12685 O O . GLY C 1 231 ? -39.632 35.401 4.743 1.00 17.38 236 GLY C O 1
ATOM 12689 N N . ARG C 1 232 ? -38.848 34.174 3.047 1.00 16.75 237 ARG C N 1
ATOM 12690 C CA . ARG C 1 232 ? -39.949 33.235 3.181 1.00 16.86 237 ARG C CA 1
ATOM 12691 C C . ARG C 1 232 ? -39.859 32.437 4.478 1.00 17.94 237 ARG C C 1
ATOM 12692 O O . ARG C 1 232 ? -40.844 32.323 5.220 1.00 16.89 237 ARG C O 1
ATOM 12713 N N . THR C 1 233 ? -38.678 31.915 4.774 1.00 17.28 238 THR C N 1
ATOM 12714 C CA . THR C 1 233 ? -38.498 31.148 6.008 1.00 17.53 238 THR C CA 1
ATOM 12715 C C . THR C 1 233 ? -38.829 31.992 7.248 1.00 17.81 238 THR C C 1
ATOM 12716 O O . THR C 1 233 ? -39.516 31.533 8.162 1.00 18.68 238 THR C O 1
ATOM 12727 N N . THR C 1 234 ? -38.376 33.236 7.256 1.00 18.35 239 THR C N 1
ATOM 12728 C CA . THR C 1 234 ? -38.612 34.091 8.415 1.00 18.57 239 THR C CA 1
ATOM 12729 C C . THR C 1 234 ? -40.088 34.450 8.525 1.00 18.39 239 THR C C 1
ATOM 12730 O O . THR C 1 234 ? -40.617 34.522 9.630 1.00 18.10 239 THR C O 1
ATOM 12741 N N . THR C 1 235 ? -40.753 34.657 7.384 1.00 17.87 240 THR C N 1
ATOM 12742 C CA . THR C 1 235 ? -42.190 34.900 7.390 1.00 17.98 240 THR C CA 1
ATOM 12743 C C . THR C 1 235 ? -42.910 33.750 8.079 1.00 18.52 240 THR C C 1
ATOM 12744 O O . THR C 1 235 ? -43.775 33.954 8.928 1.00 18.97 240 THR C O 1
ATOM 12755 N N . VAL C 1 236 ? -42.558 32.529 7.705 1.00 18.43 241 VAL C N 1
ATOM 12756 C CA . VAL C 1 236 ? -43.231 31.355 8.246 1.00 17.85 241 VAL C CA 1
ATOM 12757 C C . VAL C 1 236 ? -42.903 31.123 9.728 1.00 18.75 241 VAL C C 1
ATOM 12758 O O . VAL C 1 236 ? -43.789 30.738 10.501 1.00 18.78 241 VAL C O 1
ATOM 12771 N N . PHE C 1 237 ? -41.664 31.391 10.131 1.00 18.57 242 PHE C N 1
ATOM 12772 C CA . PHE C 1 237 ? -41.318 31.392 11.556 1.00 18.83 242 PHE C CA 1
ATOM 12773 C C . PHE C 1 237 ? -42.225 32.355 12.327 1.00 19.58 242 PHE C C 1
ATOM 12774 O O . PHE C 1 237 ? -42.744 32.009 13.395 1.00 19.84 242 PHE C O 1
ATOM 12791 N N . ALA C 1 238 ? -42.412 33.558 11.786 1.00 19.70 243 ALA C N 1
ATOM 12792 C CA . ALA C 1 238 ? -43.247 34.557 12.439 1.00 19.31 243 ALA C CA 1
ATOM 12793 C C . ALA C 1 238 ? -44.675 34.041 12.524 1.00 18.88 243 ALA C C 1
ATOM 12794 O O . ALA C 1 238 ? -45.347 34.241 13.526 1.00 19.80 243 ALA C O 1
ATOM 12801 N N . MET C 1 239 ? -45.141 33.363 11.477 1.00 18.62 244 MET C N 1
ATOM 12802 C CA . MET C 1 239 ? -46.494 32.807 11.489 1.00 18.74 244 MET C CA 1
ATOM 12803 C C . MET C 1 239 ? -46.645 31.726 12.569 1.00 19.09 244 MET C C 1
ATOM 12804 O O . MET C 1 239 ? -47.641 31.709 13.289 1.00 19.38 244 MET C O 1
ATOM 12818 N N . PHE C 1 240 ? -45.661 30.831 12.684 1.00 19.41 245 PHE C N 1
ATOM 12819 C CA . PHE C 1 240 ? -45.658 29.807 13.741 1.00 21.37 245 PHE C CA 1
ATOM 12820 C C . PHE C 1 240 ? -45.727 30.471 15.107 1.00 20.56 245 PHE C C 1
ATOM 12821 O O . PHE C 1 240 ? -46.465 30.040 15.991 1.00 21.29 245 PHE C O 1
ATOM 12838 N N . ASP C 1 241 ? -44.912 31.504 15.284 1.00 19.96 246 ASP C N 1
ATOM 12839 C CA . ASP C 1 241 ? -44.842 32.238 16.545 1.00 19.59 246 ASP C CA 1
ATOM 12840 C C . ASP C 1 241 ? -46.219 32.823 16.847 1.00 20.39 246 ASP C C 1
ATOM 12841 O O . ASP C 1 241 ? -46.745 32.642 17.941 1.00 20.65 246 ASP C O 1
ATOM 12850 N N . MET C 1 242 ? -46.823 33.479 15.861 1.00 20.24 247 MET C N 1
ATOM 12851 C CA . MET C 1 242 ? -48.129 34.088 16.042 1.00 20.26 247 MET C CA 1
ATOM 12852 C C . MET C 1 242 ? -49.185 33.055 16.375 1.00 20.86 247 MET C C 1
ATOM 12853 O O . MET C 1 242 ? -50.022 33.283 17.250 1.00 20.61 247 MET C O 1
ATOM 12867 N N . LEU C 1 243 ? -49.148 31.910 15.707 1.00 22.15 248 LEU C N 1
ATOM 12868 C CA . LEU C 1 243 ? -50.167 30.899 15.957 1.00 22.92 248 LEU C CA 1
ATOM 12869 C C . LEU C 1 243 ? -50.137 30.394 17.391 1.00 23.07 248 LEU C C 1
ATOM 12870 O O . LEU C 1 243 ? -51.165 29.969 17.911 1.00 23.64 248 LEU C O 1
ATOM 12886 N N . LYS C 1 244 ? -48.967 30.425 18.023 1.00 23.26 249 LYS C N 1
ATOM 12887 C CA . LYS C 1 244 ? -48.858 30.004 19.422 1.00 24.86 249 LYS C CA 1
ATOM 12888 C C . LYS C 1 244 ? -49.017 31.141 20.423 1.00 23.54 249 LYS C C 1
ATOM 12889 O O . LYS C 1 244 ? -49.524 30.915 21.512 1.00 24.16 249 LYS C O 1
ATOM 12908 N N . ASN C 1 245 ? -48.596 32.351 20.056 1.00 21.76 250 ASN C N 1
ATOM 12909 C CA . ASN C 1 245 ? -48.352 33.408 21.039 1.00 21.95 250 ASN C CA 1
ATOM 12910 C C . ASN C 1 245 ? -49.032 34.757 20.808 1.00 23.02 250 ASN C C 1
ATOM 12911 O O . ASN C 1 245 ? -48.855 35.682 21.614 1.00 22.97 250 ASN C O 1
ATOM 12922 N N . ALA C 1 246 ? -49.832 34.874 19.753 1.00 22.47 251 ALA C N 1
ATOM 12923 C CA . ALA C 1 246 ? -50.356 36.177 19.347 1.00 23.30 251 ALA C CA 1
ATOM 12924 C C . ALA C 1 246 ? -51.285 36.813 20.369 1.00 23.67 251 ALA C C 1
ATOM 12925 O O . ALA C 1 246 ? -51.468 38.032 20.356 1.00 23.23 251 ALA C O 1
ATOM 12932 N N . ASP C 1 247 ? -51.865 35.992 21.245 1.00 24.67 252 ASP C N 1
ATOM 12933 C CA . ASP C 1 247 ? -52.751 36.492 22.295 1.00 27.05 252 ASP C CA 1
ATOM 12934 C C . ASP C 1 247 ? -52.006 37.021 23.517 1.00 27.86 252 ASP C C 1
ATOM 12935 O O . ASP C 1 247 ? -52.603 37.709 24.348 1.00 29.48 252 ASP C O 1
ATOM 12944 N N . LYS C 1 248 ? -50.713 36.719 23.623 1.00 27.56 253 LYS C N 1
ATOM 12945 C CA . LYS C 1 248 ? -49.924 37.114 24.797 1.00 29.00 253 LYS C CA 1
ATOM 12946 C C . LYS C 1 248 ? -48.740 38.012 24.459 1.00 26.95 253 LYS C C 1
ATOM 12947 O O . LYS C 1 248 ? -48.177 38.649 25.351 1.00 27.97 253 LYS C O 1
ATOM 12966 N N . VAL C 1 249 ? -48.353 38.051 23.183 1.00 25.14 254 VAL C N 1
ATOM 12967 C CA . VAL C 1 249 ? -47.171 38.787 22.758 1.00 24.13 254 VAL C CA 1
ATOM 12968 C C . VAL C 1 249 ? -47.551 39.760 21.647 1.00 23.33 254 VAL C C 1
ATOM 12969 O O . VAL C 1 249 ? -48.287 39.399 20.736 1.00 22.50 254 VAL C O 1
ATOM 12982 N N . SER C 1 250 ? -47.064 41.000 21.722 1.00 22.67 255 SER C N 1
ATOM 12983 C CA . SER C 1 250 ? -47.382 41.997 20.692 1.00 22.25 255 SER C CA 1
ATOM 12984 C C . SER C 1 250 ? -46.828 41.626 19.322 1.00 21.76 255 SER C C 1
ATOM 12985 O O . SER C 1 250 ? -45.852 40.892 19.209 1.00 22.28 255 SER C O 1
ATOM 12993 N N . PHE C 1 251 ? -47.440 42.171 18.283 1.00 21.63 256 PHE C N 1
ATOM 12994 C CA . PHE C 1 251 ? -46.928 42.019 16.929 1.00 21.54 256 PHE C CA 1
ATOM 12995 C C . PHE C 1 251 ? -45.483 42.511 16.852 1.00 21.93 256 PHE C C 1
ATOM 12996 O O . PHE C 1 251 ? -44.622 41.846 16.282 1.00 21.75 256 PHE C O 1
ATOM 13013 N N . GLU C 1 252 ? -45.225 43.671 17.453 1.00 22.16 257 GLU C N 1
ATOM 13014 C CA . GLU C 1 252 ? -43.902 44.285 17.429 1.00 24.08 257 GLU C CA 1
ATOM 13015 C C . GLU C 1 252 ? -42.849 43.355 18.026 1.00 23.25 257 GLU C C 1
ATOM 13016 O O . GLU C 1 252 ? -41.764 43.186 17.455 1.00 22.80 257 GLU C O 1
ATOM 13028 N N . GLU C 1 253 ? -43.160 42.754 19.171 1.00 23.25 258 GLU C N 1
ATOM 13029 C CA . GLU C 1 253 ? -42.216 41.856 19.831 1.00 23.61 258 GLU C CA 1
ATOM 13030 C C . GLU C 1 253 ? -42.006 40.556 19.062 1.00 22.05 258 GLU C C 1
ATOM 13031 O O . GLU C 1 253 ? -40.896 40.041 19.029 1.00 21.45 258 GLU C O 1
ATOM 13043 N N . ILE C 1 254 ? -43.054 40.016 18.447 1.00 21.01 259 ILE C N 1
ATOM 13044 C CA . ILE C 1 254 ? -42.882 38.814 17.621 1.00 20.81 259 ILE C CA 1
ATOM 13045 C C . ILE C 1 254 ? -41.957 39.066 16.445 1.00 21.04 259 ILE C C 1
ATOM 13046 O O . ILE C 1 254 ? -41.017 38.307 16.213 1.00 20.43 259 ILE C O 1
ATOM 13062 N N . ILE C 1 255 ? -42.203 40.135 15.703 1.00 20.61 260 ILE C N 1
ATOM 13063 C CA . ILE C 1 255 ? -41.344 40.428 14.565 1.00 20.94 260 ILE C CA 1
ATOM 13064 C C . ILE C 1 255 ? -39.895 40.713 15.014 1.00 20.42 260 ILE C C 1
ATOM 13065 O O . ILE C 1 255 ? -38.940 40.242 14.384 1.00 20.23 260 ILE C O 1
ATOM 13081 N N . ALA C 1 256 ? -39.725 41.475 16.093 1.00 21.22 261 ALA C N 1
ATOM 13082 C CA . ALA C 1 256 ? -38.390 41.822 16.561 1.00 21.92 261 ALA C CA 1
ATOM 13083 C C . ALA C 1 256 ? -37.629 40.583 17.029 1.00 21.49 261 ALA C C 1
ATOM 13084 O O . ALA C 1 256 ? -36.437 40.431 16.760 1.00 21.98 261 ALA C O 1
ATOM 13091 N N . ARG C 1 257 ? -38.306 39.679 17.721 1.00 21.00 262 ARG C N 1
ATOM 13092 C CA . ARG C 1 257 ? -37.597 38.535 18.262 1.00 20.94 262 ARG C CA 1
ATOM 13093 C C . ARG C 1 257 ? -37.238 37.571 17.148 1.00 20.58 262 ARG C C 1
ATOM 13094 O O . ARG C 1 257 ? -36.191 36.941 17.204 1.00 20.70 262 ARG C O 1
ATOM 13115 N N . GLN C 1 258 ? -38.068 37.482 16.114 1.00 21.49 263 GLN C N 1
ATOM 13116 C CA . GLN C 1 258 ? -37.718 36.641 14.975 1.00 20.84 263 GLN C CA 1
ATOM 13117 C C . GLN C 1 258 ? -36.480 37.177 14.264 1.00 21.26 263 GLN C C 1
ATOM 13118 O O . GLN C 1 258 ? -35.757 36.414 13.648 1.00 21.41 263 GLN C O 1
ATOM 13132 N N . ALA C 1 259 ? -36.231 38.477 14.362 1.00 21.69 264 ALA C N 1
ATOM 13133 C CA . ALA C 1 259 ? -35.045 39.083 13.763 1.00 21.90 264 ALA C CA 1
ATOM 13134 C C . ALA C 1 259 ? -33.785 38.937 14.618 1.00 21.53 264 ALA C C 1
ATOM 13135 O O . ALA C 1 259 ? -32.712 39.380 14.200 1.00 22.22 264 ALA C O 1
ATOM 13142 N N . SER C 1 260 ? -33.900 38.339 15.802 1.00 22.11 265 SER C N 1
ATOM 13143 C CA . SER C 1 260 ? -32.790 38.326 16.754 1.00 23.05 265 SER C CA 1
ATOM 13144 C C . SER C 1 260 ? -31.754 37.217 16.551 1.00 23.50 265 SER C C 1
ATOM 13145 O O . SER C 1 260 ? -30.674 37.292 17.111 1.00 23.35 265 SER C O 1
ATOM 13153 N N . ILE C 1 261 ? -32.095 36.192 15.778 1.00 22.99 266 ILE C N 1
ATOM 13154 C CA . ILE C 1 261 ? -31.178 35.097 15.490 1.00 22.64 266 ILE C CA 1
ATOM 13155 C C . ILE C 1 261 ? -30.734 35.147 14.018 1.00 21.51 266 ILE C C 1
ATOM 13156 O O . ILE C 1 261 ? -31.417 35.739 13.175 1.00 21.19 266 ILE C O 1
ATOM 13172 N N . PRO C 1 262 ? -29.560 34.572 13.715 1.00 22.33 267 PRO C N 1
ATOM 13173 C CA . PRO C 1 262 ? -29.092 34.655 12.332 1.00 22.70 267 PRO C CA 1
ATOM 13174 C C . PRO C 1 262 ? -30.121 34.026 11.387 1.00 23.77 267 PRO C C 1
ATOM 13175 O O . PRO C 1 262 ? -30.750 33.030 11.747 1.00 25.11 267 PRO C O 1
ATOM 13186 N N . PRO C 1 263 ? -30.305 34.599 10.188 1.00 23.32 268 PRO C N 1
ATOM 13187 C CA . PRO C 1 263 ? -29.545 35.683 9.559 1.00 24.08 268 PRO C CA 1
ATOM 13188 C C . PRO C 1 263 ? -30.087 37.083 9.856 1.00 23.66 268 PRO C C 1
ATOM 13189 O O . PRO C 1 263 ? -29.857 38.004 9.068 1.00 23.66 268 PRO C O 1
ATOM 13200 N N . PHE C 1 264 ? -30.813 37.232 10.961 1.00 22.36 269 PHE C N 1
ATOM 13201 C CA . PHE C 1 264 ? -31.214 38.548 11.457 1.00 21.59 269 PHE C CA 1
ATOM 13202 C C . PHE C 1 264 ? -32.134 39.253 10.470 1.00 22.10 269 PHE C C 1
ATOM 13203 O O . PHE C 1 264 ? -31.926 40.410 10.104 1.00 23.56 269 PHE C O 1
ATOM 13220 N N . TYR C 1 265 ? -33.162 38.533 10.062 1.00 20.91 270 TYR C N 1
ATOM 13221 C CA . TYR C 1 265 ? -34.088 39.030 9.056 1.00 21.00 270 TYR C CA 1
ATOM 13222 C C . TYR C 1 265 ? -35.244 39.750 9.735 1.00 20.99 270 TYR C C 1
ATOM 13223 O O . TYR C 1 265 ? -36.020 39.149 10.470 1.00 21.06 270 TYR C O 1
ATOM 13241 N N . ASN C 1 266 ? -35.321 41.055 9.503 1.00 21.82 271 ASN C N 1
ATOM 13242 C CA . ASN C 1 266 ? -36.323 41.910 10.121 1.00 22.34 271 ASN C CA 1
ATOM 13243 C C . ASN C 1 266 ? -37.444 42.178 9.127 1.00 22.66 271 ASN C C 1
ATOM 13244 O O . ASN C 1 266 ? -37.264 42.914 8.160 1.00 22.78 271 ASN C O 1
ATOM 13255 N N . LEU C 1 267 ? -38.603 41.582 9.373 1.00 21.68 272 LEU C N 1
ATOM 13256 C CA . LEU C 1 267 ? -39.724 41.698 8.449 1.00 21.88 272 LEU C CA 1
ATOM 13257 C C . LEU C 1 267 ? -40.306 43.109 8.386 1.00 22.13 272 LEU C C 1
ATOM 13258 O O . LEU C 1 267 ? -41.068 43.410 7.483 1.00 22.39 272 LEU C O 1
ATOM 13274 N N . MET C 1 268 ? -39.945 43.978 9.327 1.00 23.31 273 MET C N 1
ATOM 13275 C CA . MET C 1 268 ? -40.379 45.373 9.266 1.00 25.38 273 MET C CA 1
ATOM 13276 C C . MET C 1 268 ? -39.689 46.125 8.136 1.00 26.16 273 MET C C 1
ATOM 13277 O O . MET C 1 268 ? -40.211 47.117 7.648 1.00 27.49 273 MET C O 1
ATOM 13291 N N . VAL C 1 269 ? -38.497 45.691 7.748 1.00 27.10 274 VAL C N 1
ATOM 13292 C CA . VAL C 1 269 ? -37.734 46.426 6.746 1.00 29.01 274 VAL C CA 1
ATOM 13293 C C . VAL C 1 269 ? -38.291 46.147 5.355 1.00 30.08 274 VAL C C 1
ATOM 13294 O O . VAL C 1 269 ? -38.350 44.998 4.921 1.00 31.15 274 VAL C O 1
ATOM 13307 N N . THR C 1 270 ? -38.693 47.206 4.659 1.00 30.24 275 THR C N 1
ATOM 13308 C CA . THR C 1 270 ? -39.308 47.063 3.339 1.00 31.21 275 THR C CA 1
ATOM 13309 C C . THR C 1 270 ? -38.480 47.705 2.229 1.00 31.95 275 THR C C 1
ATOM 13310 O O . THR C 1 270 ? -38.820 47.584 1.058 1.00 31.45 275 THR C O 1
ATOM 13321 N N . ASN C 1 271 ? -37.403 48.385 2.608 1.00 33.62 276 ASN C N 1
ATOM 13322 C CA . ASN C 1 271 ? -36.403 48.847 1.654 1.00 36.30 276 ASN C CA 1
ATOM 13323 C C . ASN C 1 271 ? -35.141 48.007 1.805 1.00 36.82 276 ASN C C 1
ATOM 13324 O O . ASN C 1 271 ? -34.322 48.243 2.699 1.00 36.65 276 ASN C O 1
ATOM 13335 N N . ARG C 1 272 ? -35.007 47.013 0.930 1.00 36.17 277 ARG C N 1
ATOM 13336 C CA . ARG C 1 272 ? -33.924 46.049 1.011 1.00 36.18 277 ARG C CA 1
ATOM 13337 C C . ARG C 1 272 ? -32.947 46.211 -0.153 1.00 37.74 277 ARG C C 1
ATOM 13338 O O . ARG C 1 272 ? -32.879 47.272 -0.771 1.00 37.82 277 ARG C O 1
ATOM 13359 N N . GLU C 1 273 ? -32.192 45.163 -0.454 1.00 39.24 278 GLU C N 1
ATOM 13360 C CA . GLU C 1 273 ? -31.020 45.299 -1.313 1.00 40.94 278 GLU C CA 1
ATOM 13361 C C . GLU C 1 273 ? -31.426 45.517 -2.768 1.00 39.50 278 GLU C C 1
ATOM 13362 O O . GLU C 1 273 ? -30.664 46.078 -3.554 1.00 39.89 278 GLU C O 1
ATOM 13374 N N . ILE C 1 274 ? -32.640 45.096 -3.108 1.00 37.81 279 ILE C N 1
ATOM 13375 C CA . ILE C 1 274 ? -33.175 45.272 -4.454 1.00 36.35 279 ILE C CA 1
ATOM 13376 C C . ILE C 1 274 ? -34.367 46.230 -4.383 1.00 36.25 279 ILE C C 1
ATOM 13377 O O . ILE C 1 274 ? -35.411 45.853 -3.882 1.00 35.59 279 ILE C O 1
ATOM 13393 N N . PRO C 1 275 ? -34.210 47.477 -4.877 1.00 37.08 280 PRO C N 1
ATOM 13394 C CA . PRO C 1 275 ? -35.277 48.480 -4.704 1.00 36.83 280 PRO C CA 1
ATOM 13395 C C . PRO C 1 275 ? -36.627 48.101 -5.310 1.00 34.92 280 PRO C C 1
ATOM 13396 O O . PRO C 1 275 ? -37.665 48.420 -4.716 1.00 34.56 280 PRO C O 1
ATOM 13407 N N . GLU C 1 276 ? -36.615 47.448 -6.471 1.00 35.06 281 GLU C N 1
ATOM 13408 C CA . GLU C 1 276 ? -37.847 47.154 -7.210 1.00 36.19 281 GLU C CA 1
ATOM 13409 C C . GLU C 1 276 ? -38.737 46.172 -6.463 1.00 34.26 281 GLU C C 1
ATOM 13410 O O . GLU C 1 276 ? -39.914 46.020 -6.797 1.00 34.06 281 GLU C O 1
ATOM 13422 N N . LEU C 1 277 ? -38.180 45.498 -5.463 1.00 32.00 282 LEU C N 1
ATOM 13423 C CA . LEU C 1 277 ? -38.948 44.513 -4.698 1.00 29.93 282 LEU C CA 1
ATOM 13424 C C . LEU C 1 277 ? -39.662 45.129 -3.504 1.00 29.68 282 LEU C C 1
ATOM 13425 O O . LEU C 1 277 ? -40.425 44.452 -2.833 1.00 29.34 282 LEU C O 1
ATOM 13441 N N . THR C 1 278 ? -39.427 46.414 -3.250 1.00 29.10 283 THR C N 1
ATOM 13442 C CA . THR C 1 278 ? -40.068 47.105 -2.125 1.00 29.28 283 THR C CA 1
ATOM 13443 C C . THR C 1 278 ? -41.588 46.903 -2.010 1.00 28.49 283 THR C C 1
ATOM 13444 O O . THR C 1 278 ? -42.091 46.721 -0.911 1.00 28.78 283 THR C O 1
ATOM 13455 N N . PRO C 1 279 ? -42.331 46.961 -3.128 1.00 30.10 284 PRO C N 1
ATOM 13456 C CA . PRO C 1 279 ? -43.795 46.816 -3.016 1.00 30.38 284 PRO C CA 1
ATOM 13457 C C . PRO C 1 279 ? -44.204 45.456 -2.460 1.00 29.64 284 PRO C C 1
ATOM 13458 O O . PRO C 1 279 ? -45.167 45.339 -1.702 1.00 29.06 284 PRO C O 1
ATOM 13469 N N . TYR C 1 280 ? -43.450 44.428 -2.813 1.00 29.20 285 TYR C N 1
ATOM 13470 C CA . TYR C 1 280 ? -43.759 43.088 -2.341 1.00 27.64 285 TYR C CA 1
ATOM 13471 C C . TYR C 1 280 ? -43.444 42.947 -0.846 1.00 27.32 285 TYR C C 1
ATOM 13472 O O . TYR C 1 280 ? -44.237 42.401 -0.099 1.00 26.60 285 TYR C O 1
ATOM 13490 N N . TYR C 1 281 ? -42.310 43.475 -0.399 1.00 27.03 286 TYR C N 1
ATOM 13491 C CA . TYR C 1 281 ? -41.996 43.480 1.028 1.00 26.38 286 TYR C CA 1
ATOM 13492 C C . TYR C 1 281 ? -43.062 44.258 1.805 1.00 26.60 286 TYR C C 1
ATOM 13493 O O . TYR C 1 281 ? -43.434 43.887 2.920 1.00 26.50 286 TYR C O 1
ATOM 13511 N N . GLU C 1 282 ? -43.568 45.332 1.210 1.00 28.56 287 GLU C N 1
ATOM 13512 C CA . GLU C 1 282 ? -44.592 46.127 1.866 1.00 30.55 287 GLU C CA 1
ATOM 13513 C C . GLU C 1 282 ? -45.878 45.325 2.001 1.00 29.21 287 GLU C C 1
ATOM 13514 O O . GLU C 1 282 ? -46.525 45.337 3.045 1.00 28.70 287 GLU C O 1
ATOM 13526 N N . GLN C 1 283 ? -46.261 44.623 0.946 1.00 28.80 288 GLN C N 1
ATOM 13527 C CA . GLN C 1 283 ? -47.481 43.827 0.999 1.00 29.05 288 GLN C CA 1
ATOM 13528 C C . GLN C 1 283 ? -47.330 42.632 1.940 1.00 27.46 288 GLN C C 1
ATOM 13529 O O . GLN C 1 283 ? -48.294 42.188 2.554 1.00 25.99 288 GLN C O 1
ATOM 13543 N N . ARG C 1 284 ? -46.117 42.112 2.052 1.00 25.65 289 ARG C N 1
ATOM 13544 C CA . ARG C 1 284 ? -45.870 40.983 2.928 1.00 24.33 289 ARG C CA 1
ATOM 13545 C C . ARG C 1 284 ? -46.087 41.419 4.370 1.00 24.80 289 ARG C C 1
ATOM 13546 O O . ARG C 1 284 ? -46.647 40.683 5.171 1.00 23.53 289 ARG C O 1
ATOM 13567 N N . LEU C 1 285 ? -45.654 42.634 4.684 1.00 25.88 290 LEU C N 1
ATOM 13568 C CA . LEU C 1 285 ? -45.794 43.161 6.030 1.00 26.89 290 LEU C CA 1
ATOM 13569 C C . LEU C 1 285 ? -47.265 43.369 6.351 1.00 26.25 290 LEU C C 1
ATOM 13570 O O . LEU C 1 285 ? -47.712 43.058 7.446 1.00 25.00 290 LEU C O 1
ATOM 13586 N N . GLN C 1 286 ? -48.022 43.885 5.391 1.00 26.79 291 GLN C N 1
ATOM 13587 C CA . GLN C 1 286 ? -49.463 44.020 5.568 1.00 27.43 291 GLN C CA 1
ATOM 13588 C C . GLN C 1 286 ? -50.107 42.656 5.841 1.00 26.78 291 GLN C C 1
ATOM 13589 O O . GLN C 1 286 ? -50.955 42.538 6.715 1.00 25.67 291 GLN C O 1
ATOM 13603 N N . PHE C 1 287 ? -49.682 41.621 5.123 1.00 26.13 292 PHE C N 1
ATOM 13604 C CA . PHE C 1 287 ? -50.222 40.283 5.342 1.00 25.03 292 PHE C CA 1
ATOM 13605 C C . PHE C 1 287 ? -49.942 39.812 6.758 1.00 24.09 292 PHE C C 1
ATOM 13606 O O . PHE C 1 287 ? -50.799 39.231 7.423 1.00 22.78 292 PHE C O 1
ATOM 13623 N N . LEU C 1 288 ? -48.727 40.052 7.219 1.00 23.69 293 LEU C N 1
ATOM 13624 C CA . LEU C 1 288 ? -48.356 39.603 8.555 1.00 22.58 293 LEU C CA 1
ATOM 13625 C C . LEU C 1 288 ? -49.211 40.250 9.640 1.00 23.25 293 LEU C C 1
ATOM 13626 O O . LEU C 1 288 ? -49.555 39.610 10.641 1.00 22.08 293 LEU C O 1
ATOM 13642 N N . ILE C 1 289 ? -49.554 41.517 9.447 1.00 23.55 294 ILE C N 1
ATOM 13643 C CA . ILE C 1 289 ? -50.395 42.217 10.403 1.00 25.33 294 ILE C CA 1
ATOM 13644 C C . ILE C 1 289 ? -51.776 41.569 10.397 1.00 26.09 294 ILE C C 1
ATOM 13645 O O . ILE C 1 289 ? -52.359 41.326 11.445 1.00 24.77 294 ILE C O 1
ATOM 13661 N N . HIS C 1 290 ? -52.293 41.242 9.222 1.00 27.02 295 HIS C N 1
ATOM 13662 C CA . HIS C 1 290 ? -53.601 40.599 9.164 1.00 29.44 295 HIS C CA 1
ATOM 13663 C C . HIS C 1 290 ? -53.557 39.202 9.775 1.00 28.57 295 HIS C C 1
ATOM 13664 O O . HIS C 1 290 ? -54.471 38.798 10.477 1.00 28.27 295 HIS C O 1
ATOM 13679 N N . PHE C 1 291 ? -52.499 38.459 9.504 1.00 25.44 296 PHE C N 1
ATOM 13680 C CA . PHE C 1 291 ? -52.379 37.112 10.047 1.00 23.75 296 PHE C CA 1
ATOM 13681 C C . PHE C 1 291 ? -52.253 37.152 11.565 1.00 23.11 296 PHE C C 1
ATOM 13682 O O . PHE C 1 291 ? -52.771 36.284 12.269 1.00 22.92 296 PHE C O 1
ATOM 13699 N N . TYR C 1 292 ? -51.574 38.173 12.076 1.00 23.22 297 TYR C N 1
ATOM 13700 C CA . TYR C 1 292 ? -51.479 38.348 13.528 1.00 23.85 297 TYR C CA 1
ATOM 13701 C C . TYR C 1 292 ? -52.865 38.390 14.174 1.00 23.54 297 TYR C C 1
ATOM 13702 O O . TYR C 1 292 ? -53.112 37.704 15.169 1.00 21.58 297 TYR C O 1
ATOM 13720 N N . GLU C 1 293 ? -53.778 39.170 13.611 1.00 25.06 298 GLU C N 1
ATOM 13721 C CA . GLU C 1 293 ? -55.098 39.289 14.208 1.00 26.65 298 GLU C CA 1
ATOM 13722 C C . GLU C 1 293 ? -55.859 37.966 14.062 1.00 26.09 298 GLU C C 1
ATOM 13723 O O . GLU C 1 293 ? -56.534 37.541 14.988 1.00 24.29 298 GLU C O 1
ATOM 13735 N N . PHE C 1 294 ? -55.720 37.297 12.922 1.00 25.89 299 PHE C N 1
ATOM 13736 C CA . PHE C 1 294 ? -56.314 35.974 12.742 1.00 26.43 299 PHE C CA 1
ATOM 13737 C C . PHE C 1 294 ? -55.808 34.988 13.788 1.00 25.51 299 PHE C C 1
ATOM 13738 O O . PHE C 1 294 ? -56.591 34.279 14.416 1.00 25.06 299 PHE C O 1
ATOM 13755 N N . ALA C 1 295 ? -54.495 34.963 13.988 1.00 24.04 300 ALA C N 1
ATOM 13756 C CA . ALA C 1 295 ? -53.878 34.061 14.950 1.00 24.44 300 ALA C CA 1
ATOM 13757 C C . ALA C 1 295 ? -54.351 34.380 16.355 1.00 24.71 300 ALA C C 1
ATOM 13758 O O . ALA C 1 295 ? -54.707 33.485 17.119 1.00 23.53 300 ALA C O 1
ATOM 13765 N N . ARG C 1 296 ? -54.353 35.666 16.690 1.00 25.62 301 ARG C N 1
ATOM 13766 C CA . ARG C 1 296 ? -54.810 36.103 18.003 1.00 27.25 301 ARG C CA 1
ATOM 13767 C C . ARG C 1 296 ? -56.223 35.599 18.254 1.00 28.22 301 ARG C C 1
ATOM 13768 O O . ARG C 1 296 ? -56.508 35.037 19.308 1.00 26.95 301 ARG C O 1
ATOM 13789 N N . GLN C 1 297 ? -57.105 35.770 17.276 1.00 29.44 302 GLN C N 1
ATOM 13790 C CA . GLN C 1 297 ? -58.491 35.357 17.462 1.00 32.02 302 GLN C CA 1
ATOM 13791 C C . GLN C 1 297 ? -58.616 33.834 17.525 1.00 31.22 302 GLN C C 1
ATOM 13792 O O . GLN C 1 297 ? -59.462 33.316 18.235 1.00 30.63 302 GLN C O 1
ATOM 13806 N N . SER C 1 298 ? -57.765 33.113 16.812 1.00 30.67 303 SER C N 1
ATOM 13807 C CA . SER C 1 298 ? -57.818 31.654 16.836 1.00 31.70 303 SER C CA 1
ATOM 13808 C C . SER C 1 298 ? -57.443 31.111 18.208 1.00 31.73 303 SER C C 1
ATOM 13809 O O . SER C 1 298 ? -57.881 30.031 18.597 1.00 32.26 303 SER C O 1
ATOM 13817 N 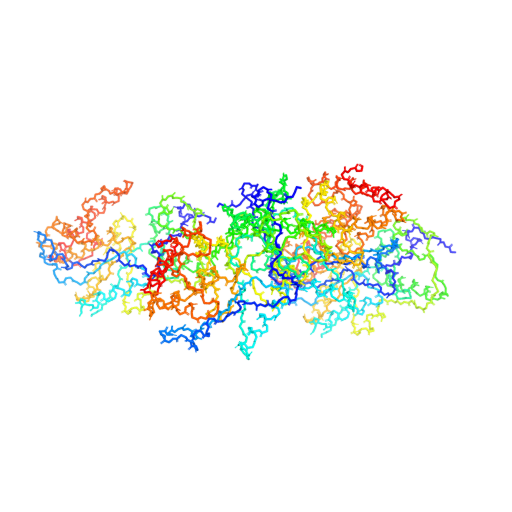N . LEU C 1 299 ? -56.631 31.865 18.939 1.00 30.81 304 LEU C N 1
ATOM 13818 C CA . LEU C 1 299 ? -56.237 31.467 20.283 1.00 30.64 304 LEU C CA 1
ATOM 13819 C C . LEU C 1 299 ? -57.341 31.810 21.259 1.00 34.81 304 LEU C C 1
ATOM 13820 O O . LEU C 1 299 ? -57.396 31.265 22.357 1.00 34.58 304 LEU C O 1
ATOM 13836 N N . MET C 1 300 ? -58.224 32.714 20.848 1.00 38.65 305 MET C N 1
ATOM 13837 C CA . MET C 1 300 ? -59.286 33.190 21.723 1.00 43.02 305 MET C CA 1
ATOM 13838 C C . MET C 1 300 ? -60.614 32.472 21.483 1.00 45.44 305 MET C C 1
ATOM 13839 O O . MET C 1 300 ? -61.588 32.750 22.175 1.00 47.25 305 MET C O 1
ATOM 13853 N N . GLY C 1 301 ? -60.649 31.538 20.535 1.00 46.74 306 GLY C N 1
ATOM 13854 C CA . GLY C 1 301 ? -61.830 30.712 20.328 1.00 48.34 306 GLY C CA 1
ATOM 13855 C C . GLY C 1 301 ? -62.294 30.488 18.895 1.00 49.86 306 GLY C C 1
ATOM 13856 O O . GLY C 1 301 ? -63.101 29.593 18.649 1.00 50.40 306 GLY C O 1
ATOM 13860 N N . TYR C 1 302 ? -61.816 31.294 17.951 1.00 50.97 307 TYR C N 1
ATOM 13861 C CA . TYR C 1 302 ? -62.186 31.111 16.549 1.00 51.68 307 TYR C CA 1
ATOM 13862 C C . TYR C 1 302 ? -61.640 29.780 16.061 1.00 51.78 307 TYR C C 1
ATOM 13863 O O . TYR C 1 302 ? -60.477 29.454 16.313 1.00 52.16 307 TYR C O 1
ATOM 13881 N N . SER C 1 303 ? -62.480 29.015 15.371 1.00 51.20 308 SER C N 1
ATOM 13882 C CA . SER C 1 303 ? -62.112 27.672 14.929 1.00 51.13 308 SER C CA 1
ATOM 13883 C C . SER C 1 303 ? -62.280 27.502 13.423 1.00 50.60 308 SER C C 1
ATOM 13884 O O . SER C 1 303 ? -62.260 26.380 12.915 1.00 51.45 308 SER C O 1
ATOM 13892 N N . GLY C 1 304 ? -62.448 28.614 12.711 1.00 48.81 309 GLY C N 1
ATOM 13893 C CA . GLY C 1 304 ? -62.553 28.581 11.262 1.00 46.51 309 GLY C CA 1
ATOM 13894 C C . GLY C 1 304 ? -61.189 28.716 10.613 1.00 44.39 309 GLY C C 1
ATOM 13895 O O . GLY C 1 304 ? -60.170 28.726 11.303 1.00 44.41 309 GLY C O 1
ATOM 13899 N N . THR C 1 305 ? -61.166 28.829 9.286 1.00 42.37 310 THR C N 1
ATOM 13900 C CA . THR C 1 305 ? -59.909 28.917 8.551 1.00 40.95 310 THR C CA 1
ATOM 13901 C C . THR C 1 305 ? -59.563 30.352 8.191 1.00 38.49 310 THR C C 1
ATOM 13902 O O . THR C 1 305 ? -60.416 31.236 8.198 1.00 39.10 310 THR C O 1
ATOM 13913 N N . TRP C 1 306 ? -58.299 30.567 7.849 1.00 36.35 311 TRP C N 1
ATOM 13914 C CA . TRP C 1 306 ? -57.843 31.843 7.325 1.00 34.23 311 TRP C CA 1
ATOM 13915 C C . TRP C 1 306 ? -58.659 32.272 6.108 1.00 34.21 311 TRP C C 1
ATOM 13916 O O . TRP C 1 306 ? -59.040 33.436 5.983 1.00 34.09 311 TRP C O 1
ATOM 13937 N N . SER C 1 307 ? -58.930 31.334 5.211 1.00 34.11 312 SER C N 1
ATOM 13938 C CA . SER C 1 307 ? -59.672 31.660 4.003 1.00 36.13 312 SER C CA 1
ATOM 13939 C C . SER C 1 307 ? -61.061 32.196 4.331 1.00 38.08 312 SER C C 1
ATOM 13940 O O . SER C 1 307 ? -61.555 33.103 3.657 1.00 38.48 312 SER C O 1
ATOM 13948 N N . GLU C 1 308 ? -61.664 31.649 5.383 1.00 39.41 313 GLU C N 1
ATOM 13949 C CA . GLU C 1 308 ? -63.009 32.023 5.814 1.00 41.32 313 GLU C CA 1
ATOM 13950 C C . GLU C 1 308 ? -63.026 33.253 6.721 1.00 41.82 313 GLU C C 1
ATOM 13951 O O . GLU C 1 308 ? -64.075 33.863 6.941 1.00 43.02 313 GLU C O 1
ATOM 13963 N N . TRP C 1 309 ? -61.867 33.612 7.255 1.00 42.01 314 TRP C N 1
ATOM 13964 C CA . TRP C 1 309 ? -61.809 34.610 8.311 1.00 42.01 314 TRP C CA 1
ATOM 13965 C C . TRP C 1 309 ? -61.706 36.037 7.774 1.00 42.49 314 TRP C C 1
ATOM 13966 O O . TRP C 1 309 ? -61.477 36.254 6.585 1.00 43.45 314 TRP C O 1
ATOM 13987 N N . ILE D 1 22 ? 27.043 32.195 -39.153 1.00 38.14 27 ILE D N 1
ATOM 13988 C CA . ILE D 1 22 ? 27.741 32.772 -38.013 1.00 38.20 27 ILE D CA 1
ATOM 13989 C C . ILE D 1 22 ? 28.063 31.678 -36.994 1.00 36.27 27 ILE D C 1
ATOM 13990 O O . ILE D 1 22 ? 27.200 30.873 -36.633 1.00 37.28 27 ILE D O 1
ATOM 14005 N N . VAL D 1 23 ? 29.313 31.638 -36.550 0.50 33.12 28 VAL D N 1
ATOM 14006 C CA . VAL D 1 23 ? 29.727 30.727 -35.491 1.00 31.43 28 VAL D CA 1
ATOM 14007 C C . VAL D 1 23 ? 28.950 31.065 -34.214 1.00 29.05 28 VAL D C 1
ATOM 14008 O O . VAL D 1 23 ? 28.785 32.239 -33.894 1.00 29.63 28 VAL D O 1
ATOM 14021 N N . CYS D 1 24 ? 28.461 30.051 -33.494 1.00 26.89 29 CYS D N 1
ATOM 14022 C CA A CYS D 1 24 ? 27.722 30.276 -32.254 0.52 25.68 29 CYS D CA 1
ATOM 14023 C CA B CYS D 1 24 ? 27.715 30.289 -32.256 0.48 25.32 29 CYS D CA 1
ATOM 14024 C C . CYS D 1 24 ? 28.565 30.986 -31.195 1.00 25.64 29 CYS D C 1
ATOM 14025 O O . CYS D 1 24 ? 29.792 30.982 -31.265 1.00 26.10 29 CYS D O 1
ATOM 14039 N N . ASP D 1 25 ? 27.895 31.588 -30.213 1.00 25.79 30 ASP D N 1
ATOM 14040 C CA . ASP D 1 25 ? 28.581 32.251 -29.101 1.00 27.81 30 ASP D CA 1
ATOM 14041 C C . ASP D 1 25 ? 27.816 32.112 -27.780 1.00 28.61 30 ASP D C 1
ATOM 14042 O O . ASP D 1 25 ? 28.064 32.856 -26.828 1.00 29.98 30 ASP D O 1
ATOM 14051 N N . SER D 1 26 ? 26.883 31.161 -27.738 1.00 27.76 31 SER D N 1
ATOM 14052 C CA . SER D 1 26 ? 26.114 30.841 -26.526 1.00 27.56 31 SER D CA 1
ATOM 14053 C C . SER D 1 26 ? 25.091 31.906 -26.121 1.00 28.07 31 SER D C 1
ATOM 14054 O O . SER D 1 26 ? 24.607 31.881 -24.996 1.00 28.85 31 SER D O 1
ATOM 14062 N N . THR D 1 27 ? 24.757 32.827 -27.020 1.00 28.10 32 THR D N 1
ATOM 14063 C CA . THR D 1 27 ? 23.703 33.812 -26.758 1.00 28.93 32 THR D CA 1
ATOM 14064 C C . THR D 1 27 ? 22.390 33.325 -27.379 1.00 28.61 32 THR D C 1
ATOM 14065 O O . THR D 1 27 ? 22.406 32.401 -28.200 1.00 27.07 32 THR D O 1
ATOM 14076 N N . ILE D 1 28 ? 21.257 33.928 -27.007 1.00 29.94 33 ILE D N 1
ATOM 14077 C CA . ILE D 1 28 ? 19.991 33.551 -27.642 1.00 31.41 33 ILE D CA 1
ATOM 14078 C C . ILE D 1 28 ? 19.989 33.946 -29.128 1.00 31.30 33 ILE D C 1
ATOM 14079 O O . ILE D 1 28 ? 19.256 33.367 -29.926 1.00 30.99 33 ILE D O 1
ATOM 14095 N N . GLU D 1 29 ? 20.824 34.917 -29.501 1.00 31.56 34 GLU D N 1
ATOM 14096 C CA . GLU D 1 29 ? 20.932 35.333 -30.901 1.00 32.68 34 GLU D CA 1
ATOM 14097 C C . GLU D 1 29 ? 21.717 34.312 -31.717 1.00 31.25 34 GLU D C 1
ATOM 14098 O O . GLU D 1 29 ? 21.396 34.049 -32.881 1.00 31.53 34 GLU D O 1
ATOM 14110 N N . ASN D 1 30 ? 22.746 33.741 -31.096 1.00 28.95 35 ASN D N 1
ATOM 14111 C CA . ASN D 1 30 ? 23.598 32.754 -31.753 1.00 27.82 35 ASN D CA 1
ATOM 14112 C C . ASN D 1 30 ? 23.858 31.547 -30.863 1.00 24.46 35 ASN D C 1
ATOM 14113 O O . ASN D 1 30 ? 24.968 31.344 -30.377 1.00 24.20 35 ASN D O 1
ATOM 14124 N N . PRO D 1 31 ? 22.820 30.731 -30.658 1.00 22.13 36 PRO D N 1
ATOM 14125 C CA . PRO D 1 31 ? 22.945 29.567 -29.781 1.00 21.08 36 PRO D CA 1
ATOM 14126 C C . PRO D 1 31 ? 23.756 28.433 -30.409 1.00 21.03 36 PRO D C 1
ATOM 14127 O O . PRO D 1 31 ? 23.924 28.370 -31.630 1.00 22.07 36 PRO D O 1
ATOM 14138 N N . CYS D 1 32 ? 24.259 27.552 -29.553 1.00 20.58 37 CYS D N 1
ATOM 14139 C CA A CYS D 1 32 ? 25.130 26.455 -29.957 0.47 19.98 37 CYS D CA 1
ATOM 14140 C CA B CYS D 1 32 ? 25.125 26.459 -29.972 0.53 20.35 37 CYS D CA 1
ATOM 14141 C C . CYS D 1 32 ? 24.381 25.131 -30.075 1.00 19.32 37 CYS D C 1
ATOM 14142 O O . CYS D 1 32 ? 23.468 24.841 -29.285 1.00 20.58 37 CYS D O 1
ATOM 14156 N N . ILE D 1 33 ? 24.773 24.319 -31.049 1.00 19.30 38 ILE D N 1
ATOM 14157 C CA . ILE D 1 33 ? 24.306 22.954 -31.123 1.00 18.60 38 ILE D CA 1
ATOM 14158 C C . ILE D 1 33 ? 25.307 22.141 -30.335 1.00 17.98 38 ILE D C 1
ATOM 14159 O O . ILE D 1 33 ? 26.506 22.120 -30.662 1.00 18.89 38 ILE D O 1
ATOM 14175 N N . VAL D 1 34 ? 24.824 21.513 -29.269 1.00 17.39 39 VAL D N 1
ATOM 14176 C CA . VAL D 1 34 ? 25.660 20.702 -28.405 1.00 17.84 39 VAL D CA 1
ATOM 14177 C C . VAL D 1 34 ? 25.193 19.252 -28.400 1.00 18.44 39 VAL D C 1
ATOM 14178 O O . VAL D 1 34 ? 24.018 18.963 -28.149 1.00 19.64 39 VAL D O 1
ATOM 14191 N N . GLN D 1 35 ? 26.112 18.348 -28.700 1.00 18.54 40 GLN D N 1
ATOM 14192 C CA . GLN D 1 35 ? 25.840 16.919 -28.691 1.00 18.51 40 GLN D CA 1
ATOM 14193 C C . GLN D 1 35 ? 26.016 16.357 -27.285 1.00 18.48 40 GLN D C 1
ATOM 14194 O O . GLN D 1 35 ? 27.090 16.463 -26.701 1.00 20.28 40 GLN D O 1
ATOM 14208 N N . ASP D 1 36 ? 24.938 15.785 -26.757 1.00 18.05 41 ASP D N 1
ATOM 14209 C CA . ASP D 1 36 ? 24.923 15.226 -25.411 1.00 18.57 41 ASP D CA 1
ATOM 14210 C C . ASP D 1 36 ? 25.389 13.774 -25.385 1.00 20.61 41 ASP D C 1
ATOM 14211 O O . ASP D 1 36 ? 26.108 13.367 -24.472 1.00 25.73 41 ASP D O 1
ATOM 14220 N N . SER D 1 37 ? 24.988 12.997 -26.382 1.00 19.65 42 SER D N 1
ATOM 14221 C CA . SER D 1 37 ? 25.353 11.584 -26.480 1.00 19.86 42 SER D CA 1
ATOM 14222 C C . SER D 1 37 ? 26.664 11.466 -27.219 1.00 20.31 42 SER D C 1
ATOM 14223 O O . SER D 1 37 ? 26.801 12.077 -28.276 1.00 22.33 42 SER D O 1
ATOM 14231 N N . LYS D 1 38 ? 27.605 10.654 -26.736 1.00 19.78 43 LYS D N 1
ATOM 14232 C CA . LYS D 1 38 ? 28.866 10.486 -27.468 1.00 20.42 43 LYS D CA 1
ATOM 14233 C C . LYS D 1 38 ? 28.594 9.869 -28.833 1.00 19.87 43 LYS D C 1
ATOM 14234 O O . LYS D 1 38 ? 29.148 10.302 -29.842 1.00 22.51 43 LYS D O 1
ATOM 14253 N N . THR D 1 39 ? 27.738 8.852 -28.854 1.00 19.16 44 THR D N 1
ATOM 14254 C CA . THR D 1 39 ? 27.300 8.229 -30.093 1.00 19.39 44 THR D CA 1
ATOM 14255 C C . THR D 1 39 ? 25.837 7.831 -29.926 1.00 18.50 44 THR D C 1
ATOM 14256 O O . THR D 1 39 ? 25.248 8.007 -28.861 1.00 19.21 44 THR D O 1
ATOM 14267 N N . GLN D 1 40 ? 25.265 7.247 -30.967 1.00 18.29 45 GLN D N 1
ATOM 14268 C CA . GLN D 1 40 ? 23.896 6.782 -30.920 1.00 18.31 45 GLN D CA 1
ATOM 14269 C C . GLN D 1 40 ? 23.751 5.519 -30.074 1.00 18.44 45 GLN D C 1
ATOM 14270 O O . GLN D 1 40 ? 22.635 5.070 -29.817 1.00 18.66 45 GLN D O 1
ATOM 14284 N N . PHE D 1 41 ? 24.884 4.966 -29.645 1.00 18.43 46 PHE D N 1
ATOM 14285 C CA . PHE D 1 41 ? 24.920 3.739 -28.849 1.00 19.03 46 PHE D CA 1
ATOM 14286 C C . PHE D 1 41 ? 25.259 3.984 -27.372 1.00 19.51 46 PHE D C 1
ATOM 14287 O O . PHE D 1 41 ? 25.368 3.031 -26.597 1.00 20.94 46 PHE D O 1
ATOM 14304 N N . SER D 1 42 ? 25.433 5.241 -26.972 1.00 18.08 47 SER D N 1
ATOM 14305 C CA A SER D 1 42 ? 25.894 5.542 -25.615 0.89 19.65 47 SER D CA 1
ATOM 14306 C CA B SER D 1 42 ? 25.906 5.530 -25.625 0.11 18.24 47 SER D CA 1
ATOM 14307 C C . SER D 1 42 ? 24.932 5.006 -24.563 1.00 18.51 47 SER D C 1
ATOM 14308 O O . SER D 1 42 ? 23.711 5.132 -24.700 1.00 18.45 47 SER D O 1
ATOM 14323 N N . PRO D 1 43 ? 25.475 4.428 -23.485 1.00 18.87 48 PRO D N 1
ATOM 14324 C CA . PRO D 1 43 ? 24.607 3.879 -22.436 1.00 19.57 48 PRO D CA 1
ATOM 14325 C C . PRO D 1 43 ? 23.987 4.944 -21.543 1.00 20.04 48 PRO D C 1
ATOM 14326 O O . PRO D 1 43 ? 24.410 6.098 -21.529 1.00 20.83 48 PRO D O 1
ATOM 14337 N N . VAL D 1 44 ? 22.970 4.539 -20.796 1.00 21.07 49 VAL D N 1
ATOM 14338 C CA . VAL D 1 44 ? 22.344 5.417 -19.826 1.00 21.48 49 VAL D CA 1
ATOM 14339 C C . VAL D 1 44 ? 23.172 5.389 -18.543 1.00 22.27 49 VAL D C 1
ATOM 14340 O O . VAL D 1 44 ? 23.423 4.318 -18.002 1.00 23.39 49 VAL D O 1
ATOM 14353 N N . ILE D 1 45 ? 23.582 6.566 -18.075 1.00 21.02 50 ILE D N 1
ATOM 14354 C CA . ILE D 1 45 ? 24.507 6.678 -16.944 1.00 22.13 50 ILE D CA 1
ATOM 14355 C C . ILE D 1 45 ? 23.892 7.186 -15.638 1.00 21.13 50 ILE D C 1
ATOM 14356 O O . ILE D 1 45 ? 24.554 7.127 -14.601 1.00 22.37 50 ILE D O 1
ATOM 14372 N N . ARG D 1 46 ? 22.651 7.669 -15.669 1.00 20.27 51 ARG D N 1
ATOM 14373 C CA . ARG D 1 46 ? 21.957 8.069 -14.444 1.00 19.47 51 ARG D CA 1
ATOM 14374 C C . ARG D 1 46 ? 20.552 7.473 -14.377 1.00 19.13 51 ARG D C 1
ATOM 14375 O O . ARG D 1 46 ? 19.605 8.120 -13.928 1.00 20.40 51 ARG D O 1
ATOM 14396 N N . TYR D 1 47 ? 20.430 6.221 -14.809 1.00 19.15 52 TYR D N 1
ATOM 14397 C CA . TYR D 1 47 ? 19.176 5.499 -14.659 1.00 19.71 52 TYR D CA 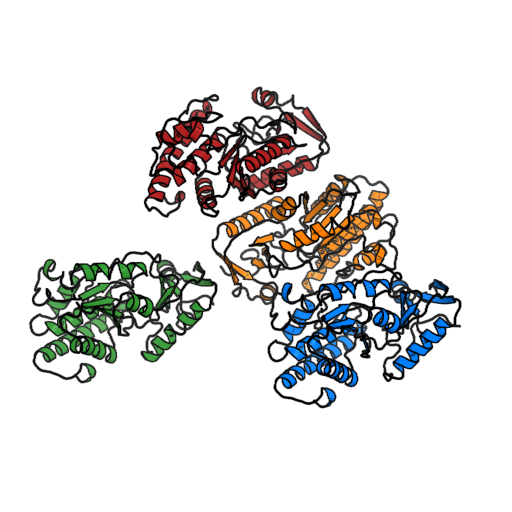1
ATOM 14398 C C . TYR D 1 47 ? 18.956 5.134 -13.192 1.00 20.01 52 TYR D C 1
ATOM 14399 O O . TYR D 1 47 ? 19.878 4.669 -12.509 1.00 20.88 52 TYR D O 1
ATOM 14417 N N . ARG D 1 48 ? 17.734 5.338 -12.705 1.00 20.15 53 ARG D N 1
ATOM 14418 C CA . ARG D 1 48 ? 17.355 4.813 -11.386 1.00 19.75 53 ARG D CA 1
ATOM 14419 C C . ARG D 1 48 ? 15.847 4.640 -11.280 1.00 21.22 53 ARG D C 1
ATOM 14420 O O . ARG D 1 48 ? 15.091 5.220 -12.057 1.00 21.03 53 ARG D O 1
ATOM 14441 N N . GLU D 1 49 ? 15.448 3.815 -10.314 1.00 22.65 54 GLU D N 1
ATOM 14442 C CA . GLU D 1 49 ? 14.050 3.545 -10.005 1.00 23.65 54 GLU D CA 1
ATOM 14443 C C . GLU D 1 49 ? 13.789 3.923 -8.559 1.00 23.41 54 GLU D C 1
ATOM 14444 O O . GLU D 1 49 ? 14.506 3.501 -7.646 1.00 23.25 54 GLU D O 1
ATOM 14456 N N . VAL D 1 50 ? 12.772 4.742 -8.351 1.00 23.09 55 VAL D N 1
ATOM 14457 C CA . VAL D 1 50 ? 12.482 5.246 -7.009 1.00 23.86 55 VAL D CA 1
ATOM 14458 C C . VAL D 1 50 ? 12.229 4.115 -5.985 1.00 24.47 55 VAL D C 1
ATOM 14459 O O . VAL D 1 50 ? 12.607 4.240 -4.814 1.00 24.75 55 VAL D O 1
ATOM 14472 N N . ALA D 1 51 ? 11.633 3.006 -6.415 1.00 26.24 56 ALA D N 1
ATOM 14473 C CA . ALA D 1 51 ? 11.361 1.898 -5.494 1.00 27.21 56 ALA D CA 1
ATOM 14474 C C . ALA D 1 51 ? 12.638 1.326 -4.849 1.00 27.34 56 ALA D C 1
ATOM 14475 O O . ALA D 1 51 ? 12.583 0.743 -3.766 1.00 28.40 56 ALA D O 1
ATOM 14482 N N . SER D 1 52 ? 13.782 1.519 -5.501 1.00 26.25 57 SER D N 1
ATOM 14483 C CA A SER D 1 52 ? 15.057 1.024 -4.989 0.38 26.36 57 SER D CA 1
ATOM 14484 C CA B SER D 1 52 ? 15.059 1.028 -4.995 0.38 26.39 57 SER D CA 1
ATOM 14485 C CA C SER D 1 52 ? 15.037 0.999 -4.980 0.24 25.86 57 SER D CA 1
ATOM 14486 C C . SER D 1 52 ? 15.437 1.707 -3.691 1.00 25.80 57 SER D C 1
ATOM 14487 O O . SER D 1 52 ? 16.275 1.203 -2.943 1.00 26.53 57 SER D O 1
ATOM 14509 N N . ILE D 1 53 ? 14.847 2.870 -3.433 1.00 24.35 58 ILE D N 1
ATOM 14510 C CA . ILE D 1 53 ? 15.124 3.576 -2.170 1.00 25.67 58 ILE D CA 1
ATOM 14511 C C . ILE D 1 53 ? 14.883 2.656 -0.970 1.00 27.23 58 ILE D C 1
ATOM 14512 O O . ILE D 1 53 ? 15.588 2.746 0.039 1.00 28.62 58 ILE D O 1
ATOM 14528 N N . ALA D 1 54 ? 13.921 1.747 -1.093 1.00 28.83 59 ALA D N 1
ATOM 14529 C CA . ALA D 1 54 ? 13.573 0.867 0.030 1.00 30.87 59 ALA D CA 1
ATOM 14530 C C . ALA D 1 54 ? 14.688 -0.129 0.337 1.00 32.74 59 ALA D C 1
ATOM 14531 O O . ALA D 1 54 ? 14.786 -0.640 1.458 1.00 34.03 59 ALA D O 1
ATOM 14538 N N . ASP D 1 55 ? 15.543 -0.381 -0.648 1.00 34.03 60 ASP D N 1
ATOM 14539 C CA . ASP D 1 55 ? 16.621 -1.350 -0.507 1.00 35.84 60 ASP D CA 1
ATOM 14540 C C . ASP D 1 55 ? 17.872 -0.695 0.077 1.00 35.29 60 ASP D C 1
ATOM 14541 O O . ASP D 1 55 ? 18.793 -1.395 0.494 1.00 35.75 60 ASP D O 1
ATOM 14550 N N . VAL D 1 56 ? 17.893 0.637 0.114 1.00 35.25 61 VAL D N 1
ATOM 14551 C CA . VAL D 1 56 ? 19.103 1.394 0.435 1.00 37.61 61 VAL D CA 1
ATOM 14552 C C . VAL D 1 56 ? 18.959 2.323 1.635 1.00 37.97 61 VAL D C 1
ATOM 14553 O O . VAL D 1 56 ? 19.835 2.374 2.498 1.00 39.52 61 VAL D O 1
ATOM 14566 N N . TYR D 1 57 ? 17.867 3.074 1.677 1.00 37.51 62 TYR D N 1
ATOM 14567 C CA . TYR D 1 57 ? 17.665 4.088 2.702 1.00 37.41 62 TYR D CA 1
ATOM 14568 C C . TYR D 1 57 ? 17.258 3.449 4.035 1.00 37.98 62 TYR D C 1
ATOM 14569 O O . TYR D 1 57 ? 16.387 2.578 4.069 1.00 38.04 62 TYR D O 1
ATOM 14587 N N . GLY D 1 58 ? 17.889 3.894 5.123 1.00 38.71 63 GLY D N 1
ATOM 14588 C CA . GLY D 1 58 ? 17.684 3.321 6.449 1.00 39.15 63 GLY D CA 1
ATOM 14589 C C . GLY D 1 58 ? 16.650 4.043 7.300 1.00 38.91 63 GLY D C 1
ATOM 14590 O O . GLY D 1 58 ? 16.372 3.631 8.431 1.00 40.14 63 GLY D O 1
ATOM 14594 N N . GLY D 1 59 ? 16.089 5.122 6.763 1.00 37.79 64 GLY D N 1
ATOM 14595 C CA . GLY D 1 59 ? 15.078 5.903 7.447 1.00 37.29 64 GLY D CA 1
ATOM 14596 C C . GLY D 1 59 ? 13.657 5.476 7.120 1.00 36.76 64 GLY D C 1
ATOM 14597 O O . GLY D 1 59 ? 13.387 4.302 6.860 1.00 37.02 64 GLY D O 1
ATOM 14601 N N . ASN D 1 60 ? 12.743 6.442 7.153 1.00 36.13 65 ASN D N 1
ATOM 14602 C CA . ASN D 1 60 ? 11.333 6.186 6.910 1.00 35.10 65 ASN D CA 1
ATOM 14603 C C . ASN D 1 60 ? 11.146 5.866 5.430 1.00 33.90 65 ASN D C 1
ATOM 14604 O O . ASN D 1 60 ? 11.391 6.717 4.577 1.00 34.34 65 ASN D O 1
ATOM 14615 N N . ILE D 1 61 ? 10.727 4.635 5.135 1.00 34.11 66 ILE D N 1
ATOM 14616 C CA . ILE D 1 61 ? 10.479 4.215 3.749 1.00 33.75 66 ILE D CA 1
ATOM 14617 C C . ILE D 1 61 ? 8.986 4.009 3.470 1.00 33.12 66 ILE D C 1
ATOM 14618 O O . ILE D 1 61 ? 8.607 3.402 2.456 1.00 32.24 66 ILE D O 1
ATOM 14634 N N . THR D 1 62 ? 8.141 4.521 4.364 1.00 32.53 67 THR D N 1
ATOM 14635 C CA . THR D 1 62 ? 6.692 4.441 4.184 1.00 32.94 67 THR D CA 1
ATOM 14636 C C . THR D 1 62 ? 6.315 4.955 2.799 1.00 32.49 67 THR D C 1
ATOM 14637 O O . THR D 1 62 ? 6.679 6.066 2.426 1.00 31.64 67 THR D O 1
ATOM 14648 N N . GLY D 1 63 ? 5.614 4.113 2.046 1.00 32.35 68 GLY D N 1
ATOM 14649 C CA . GLY D 1 63 ? 5.030 4.509 0.779 1.00 33.02 68 GLY D CA 1
ATOM 14650 C C . GLY D 1 63 ? 5.985 4.560 -0.399 1.00 33.64 68 GLY D C 1
ATOM 14651 O O . GLY D 1 63 ? 5.624 5.087 -1.444 1.00 35.52 68 GLY D O 1
ATOM 14655 N N . ILE D 1 64 ? 7.192 4.023 -0.249 1.00 34.21 69 ILE D N 1
ATOM 14656 C CA . ILE D 1 64 ? 8.166 4.045 -1.351 1.00 34.73 69 ILE D CA 1
ATOM 14657 C C . ILE D 1 64 ? 7.908 2.895 -2.304 1.00 35.72 69 ILE D C 1
ATOM 14658 O O . ILE D 1 64 ? 8.026 3.053 -3.533 1.00 35.95 69 ILE D O 1
ATOM 14674 N N . ASN D 1 65 ? 7.577 1.733 -1.746 1.00 37.91 70 ASN D N 1
ATOM 14675 C CA . ASN D 1 65 ? 7.438 0.517 -2.543 1.00 39.97 70 ASN D CA 1
ATOM 14676 C C . ASN D 1 65 ? 6.256 0.589 -3.516 1.00 40.36 70 ASN D C 1
ATOM 14677 O O . ASN D 1 65 ? 6.182 -0.194 -4.472 1.00 41.81 70 ASN D O 1
ATOM 14688 N N . LYS D 1 66 ? 5.352 1.541 -3.290 1.00 38.76 71 LYS D N 1
ATOM 14689 C CA . LYS D 1 66 ? 4.207 1.729 -4.179 1.00 38.76 71 LYS D CA 1
ATOM 14690 C C . LYS D 1 66 ? 4.590 2.355 -5.510 1.00 38.01 71 LYS D C 1
ATOM 14691 O O . LYS D 1 66 ? 3.894 2.158 -6.503 1.00 39.00 71 LYS D O 1
ATOM 14710 N N . PHE D 1 67 ? 5.670 3.129 -5.538 1.00 35.74 72 PHE D N 1
ATOM 14711 C CA . PHE D 1 67 ? 5.996 3.904 -6.750 1.00 33.75 72 PHE D CA 1
ATOM 14712 C C . PHE D 1 67 ? 6.335 3.091 -7.960 1.00 33.66 72 PHE D C 1
ATOM 14713 O O . PHE D 1 67 ? 6.954 2.025 -7.885 1.00 34.38 72 PHE D O 1
ATOM 14730 N N . HIS D 1 68 ? 5.903 3.649 -9.083 1.00 32.03 73 HIS D N 1
ATOM 14731 C CA . HIS D 1 68 ? 6.237 3.160 -10.394 1.00 31.13 73 HIS D CA 1
ATOM 14732 C C . HIS D 1 68 ? 6.928 4.331 -11.112 1.00 27.49 73 HIS D C 1
ATOM 14733 O O . HIS D 1 68 ? 6.332 4.979 -11.962 1.00 26.87 73 HIS D O 1
ATOM 14748 N N . LEU D 1 69 ? 8.170 4.613 -10.728 1.00 25.55 74 LEU D N 1
ATOM 14749 C CA . LEU D 1 69 ? 8.864 5.820 -11.159 1.00 25.00 74 LEU D CA 1
ATOM 14750 C C . LEU D 1 69 ? 10.310 5.472 -11.530 1.00 22.21 74 LEU D C 1
ATOM 14751 O O . LEU D 1 69 ? 11.033 4.888 -10.720 1.00 23.84 74 LEU D O 1
ATOM 14767 N N . SER D 1 70 ? 10.729 5.801 -12.754 1.00 21.67 75 SER D N 1
ATOM 14768 C CA . SER D 1 70 ? 12.139 5.684 -13.108 1.00 20.74 75 SER D CA 1
ATOM 14769 C C . SER D 1 70 ? 12.598 7.026 -13.643 1.00 20.15 75 SER D C 1
ATOM 14770 O O . SER D 1 70 ? 11.782 7.907 -13.921 1.00 20.64 75 SER D O 1
ATOM 14778 N N . GLY D 1 71 ? 13.908 7.199 -13.744 1.00 19.05 76 GLY D N 1
ATOM 14779 C CA . GLY D 1 71 ? 14.445 8.460 -14.205 1.00 19.29 76 GLY D CA 1
ATOM 14780 C C . GLY D 1 71 ? 15.782 8.315 -14.870 1.00 17.94 76 GLY D C 1
ATOM 14781 O O . GLY D 1 71 ? 16.462 7.315 -14.682 1.00 18.90 76 GLY D O 1
ATOM 14785 N N . SER D 1 72 ? 16.157 9.311 -15.668 1.00 17.40 77 SER D N 1
ATOM 14786 C CA . SER D 1 72 ? 17.463 9.288 -16.325 1.00 17.48 77 SER D CA 1
ATOM 14787 C C . SER D 1 72 ? 17.843 10.660 -16.854 1.00 17.60 77 SER D C 1
ATOM 14788 O O . SER D 1 72 ? 17.060 11.605 -16.786 1.00 17.94 77 SER D O 1
ATOM 14796 N N . GLU D 1 73 ? 19.062 10.751 -17.377 1.00 17.46 78 GLU D N 1
ATOM 14797 C CA . GLU D 1 73 ? 19.444 11.858 -18.249 1.00 17.62 78 GLU D CA 1
ATOM 14798 C C . GLU D 1 73 ? 18.816 11.660 -19.643 1.00 17.23 78 GLU D C 1
ATOM 14799 O O . GLU D 1 73 ? 18.115 10.679 -19.895 1.00 17.54 78 GLU D O 1
ATOM 14811 N N . GLN D 1 74 ? 19.056 12.599 -20.546 1.00 16.77 79 GLN D N 1
ATOM 14812 C CA . GLN D 1 74 ? 18.578 12.432 -21.910 1.00 16.42 79 GLN D CA 1
ATOM 14813 C C . GLN D 1 74 ? 19.247 11.223 -22.571 1.00 17.49 79 GLN D C 1
ATOM 14814 O O . GLN D 1 74 ? 20.475 11.178 -22.657 1.00 18.30 79 GLN D O 1
ATOM 14828 N N . PRO D 1 75 ? 18.451 10.233 -23.021 1.00 17.46 80 PRO D N 1
ATOM 14829 C CA . PRO D 1 75 ? 19.063 9.023 -23.578 1.00 17.51 80 PRO D CA 1
ATOM 14830 C C . PRO D 1 75 ? 19.526 9.186 -25.025 1.00 17.59 80 PRO D C 1
ATOM 14831 O O . PRO D 1 75 ? 18.983 10.015 -25.756 1.00 17.88 80 PRO D O 1
ATOM 14842 N N . SER D 1 76 ? 20.520 8.399 -25.415 1.00 17.16 81 SER D N 1
ATOM 14843 C CA . SER D 1 76 ? 20.823 8.211 -26.826 1.00 17.55 81 SER D CA 1
ATOM 14844 C C . SER D 1 76 ? 19.716 7.360 -27.427 1.00 17.38 81 SER D C 1
ATOM 14845 O O . SER D 1 76 ? 18.828 6.880 -26.705 1.00 17.90 81 SER D O 1
ATOM 14853 N N . GLU D 1 77 ? 19.767 7.148 -28.734 1.00 16.73 82 GLU D N 1
ATOM 14854 C CA . GLU D 1 77 ? 18.843 6.223 -29.362 1.00 16.17 82 GLU D CA 1
ATOM 14855 C C . GLU D 1 77 ? 18.858 4.845 -28.685 1.00 17.23 82 GLU D C 1
ATOM 14856 O O . GLU D 1 77 ? 17.796 4.303 -28.349 1.00 18.19 82 GLU D O 1
ATOM 14868 N N . LYS D 1 78 ? 20.047 4.278 -28.495 1.00 17.64 83 LYS D N 1
ATOM 14869 C CA . LYS D 1 78 ? 20.161 2.962 -27.868 1.00 18.95 83 LYS D CA 1
ATOM 14870 C C . LYS D 1 78 ? 19.698 3.007 -26.414 1.00 18.58 83 LYS D C 1
ATOM 14871 O O . LYS D 1 78 ? 19.121 2.044 -25.897 1.00 19.66 83 LYS D O 1
ATOM 14890 N N . GLY D 1 79 ? 19.955 4.129 -25.748 1.00 17.66 84 GLY D N 1
ATOM 14891 C CA . GLY D 1 79 ? 19.559 4.291 -24.363 1.00 18.99 84 GLY D CA 1
ATOM 14892 C C . GLY D 1 79 ? 18.065 4.130 -24.151 1.00 18.53 84 GLY D C 1
ATOM 14893 O O . GLY D 1 79 ? 17.635 3.615 -23.114 1.00 19.29 84 GLY D O 1
ATOM 14897 N N . TRP D 1 80 ? 17.261 4.564 -25.120 1.00 18.02 85 TRP D N 1
ATOM 14898 C CA . TRP D 1 80 ? 15.825 4.355 -25.017 1.00 17.59 85 TRP D CA 1
ATOM 14899 C C . TRP D 1 80 ? 15.479 2.867 -25.003 1.00 18.66 85 TRP D C 1
ATOM 14900 O O . TRP D 1 80 ? 14.520 2.458 -24.342 1.00 19.01 85 TRP D O 1
ATOM 14921 N N . GLU D 1 81 ? 16.231 2.055 -25.747 1.00 19.63 86 GLU D N 1
ATOM 14922 C CA . GLU D 1 81 ? 15.991 0.618 -25.731 1.00 20.87 86 GLU D CA 1
ATOM 14923 C C . GLU D 1 81 ? 16.364 0.038 -24.369 1.00 20.24 86 GLU D C 1
ATOM 14924 O O . GLU D 1 81 ? 15.664 -0.841 -23.848 1.00 20.24 86 GLU D O 1
ATOM 14936 N N . ALA D 1 82 ? 17.445 0.547 -23.776 1.00 19.75 87 ALA D N 1
ATOM 14937 C CA . ALA D 1 82 ? 17.871 0.081 -22.457 1.00 20.77 87 ALA D CA 1
ATOM 14938 C C . ALA D 1 82 ? 16.823 0.422 -21.396 1.00 21.19 87 ALA D C 1
ATOM 14939 O O . ALA D 1 82 ? 16.511 -0.402 -20.533 1.00 21.71 87 ALA D O 1
ATOM 14946 N N . ILE D 1 83 ? 16.288 1.636 -21.458 1.00 20.79 88 ILE D N 1
ATOM 14947 C CA . ILE D 1 83 ? 15.244 2.065 -20.527 1.00 20.01 88 ILE D CA 1
ATOM 14948 C C . ILE D 1 83 ? 13.986 1.209 -20.700 1.00 20.02 88 ILE D C 1
ATOM 14949 O O . ILE D 1 83 ? 13.408 0.757 -19.715 1.00 20.55 88 ILE D O 1
ATOM 14965 N N . ALA D 1 84 ? 13.570 0.961 -21.943 1.00 19.39 89 ALA D N 1
ATOM 14966 C CA . ALA D 1 84 ? 12.395 0.127 -22.164 1.00 20.39 89 ALA D CA 1
ATOM 14967 C C . ALA D 1 84 ? 12.603 -1.275 -21.580 1.00 22.16 89 ALA D C 1
ATOM 14968 O O . ALA D 1 84 ? 11.698 -1.853 -20.967 1.00 22.58 89 ALA D O 1
ATOM 14975 N N . GLU D 1 85 ? 13.797 -1.823 -21.761 1.00 22.20 90 GLU D N 1
ATOM 14976 C CA . GLU D 1 85 ? 14.086 -3.157 -21.247 1.00 24.29 90 GLU D CA 1
ATOM 14977 C C . GLU D 1 85 ? 14.100 -3.176 -19.716 1.00 23.21 90 GLU D C 1
ATOM 14978 O O . GLU D 1 85 ? 13.555 -4.094 -19.101 1.00 23.38 90 GLU D O 1
ATOM 14990 N N . SER D 1 86 ? 14.675 -2.150 -19.098 1.00 23.05 91 SER D N 1
ATOM 14991 C CA . SER D 1 86 ? 14.629 -2.039 -17.640 1.00 22.97 91 SER D CA 1
ATOM 14992 C C . SER D 1 86 ? 13.202 -1.995 -17.106 1.00 23.26 91 SER D C 1
ATOM 14993 O O . SER D 1 86 ? 12.870 -2.703 -16.153 1.00 23.71 91 SER D O 1
ATOM 15001 N N . ILE D 1 87 ? 12.361 -1.164 -17.712 1.00 23.26 92 ILE D N 1
ATOM 15002 C CA . ILE D 1 87 ? 10.993 -1.023 -17.238 1.00 23.49 92 ILE D CA 1
ATOM 15003 C C . ILE D 1 87 ? 10.238 -2.332 -17.442 1.00 24.70 92 ILE D C 1
ATOM 15004 O O . ILE D 1 87 ? 9.489 -2.756 -16.558 1.00 25.09 92 ILE D O 1
ATOM 15020 N N . SER D 1 88 ? 10.460 -2.989 -18.581 1.00 24.85 93 SER D N 1
ATOM 15021 C CA . SER D 1 88 ? 9.856 -4.292 -18.843 1.00 26.81 93 SER D CA 1
ATOM 15022 C C . SER D 1 88 ? 10.256 -5.337 -17.797 1.00 28.41 93 SER D C 1
ATOM 15023 O O . SER D 1 88 ? 9.411 -6.099 -17.332 1.00 28.28 93 SER D O 1
ATOM 15031 N N . ARG D 1 89 ? 11.540 -5.385 -17.439 1.00 30.83 94 ARG D N 1
ATOM 15032 C CA . ARG D 1 89 ? 12.013 -6.350 -16.440 1.00 33.59 94 ARG D CA 1
ATOM 15033 C C . ARG D 1 89 ? 11.308 -6.120 -15.111 1.00 34.49 94 ARG D C 1
ATOM 15034 O O . ARG D 1 89 ? 10.884 -7.065 -14.450 1.00 34.64 94 ARG D O 1
ATOM 15055 N N . LYS D 1 90 ? 11.178 -4.858 -14.724 1.00 35.24 95 LYS D N 1
ATOM 15056 C CA . LYS D 1 90 ? 10.580 -4.527 -13.438 1.00 36.98 95 LYS D CA 1
ATOM 15057 C C . LYS D 1 90 ? 9.086 -4.838 -13.433 1.00 38.00 95 LYS D C 1
ATOM 15058 O O . LYS D 1 90 ? 8.545 -5.306 -12.424 1.00 38.76 95 LYS D O 1
ATOM 15077 N N . MET D 1 91 ? 8.422 -4.600 -14.559 1.00 37.80 96 MET D N 1
ATOM 15078 C CA . MET D 1 91 ? 6.982 -4.849 -14.652 1.00 37.46 96 MET D CA 1
ATOM 15079 C C . MET D 1 91 ? 6.639 -6.343 -14.689 1.00 38.92 96 MET D C 1
ATOM 15080 O O . MET D 1 91 ? 5.597 -6.756 -14.182 1.00 39.51 96 MET D O 1
ATOM 15094 N N . GLY D 1 92 ? 7.508 -7.145 -15.297 1.00 39.37 97 GLY D N 1
ATOM 15095 C CA . GLY D 1 92 ? 7.279 -8.577 -15.408 1.00 40.59 97 GLY D CA 1
ATOM 15096 C C . GLY D 1 92 ? 5.976 -8.933 -16.107 1.00 41.60 97 GLY D C 1
ATOM 15097 O O . GLY D 1 92 ? 5.688 -8.441 -17.196 1.00 41.79 97 GLY D O 1
ATOM 15101 N N . ALA D 1 93 ? 5.176 -9.778 -15.462 1.00 42.11 98 ALA D N 1
ATOM 15102 C CA . ALA D 1 93 ? 3.942 -10.288 -16.054 1.00 43.36 98 ALA D CA 1
ATOM 15103 C C . ALA D 1 93 ? 2.780 -9.289 -16.003 1.00 44.62 98 ALA D C 1
ATOM 15104 O O . ALA D 1 93 ? 1.694 -9.576 -16.519 1.00 46.49 98 ALA D O 1
ATOM 15111 N N . GLU D 1 94 ? 2.998 -8.137 -15.374 1.00 43.38 99 GLU D N 1
ATOM 15112 C CA . GLU D 1 94 ? 1.955 -7.119 -15.240 1.00 42.91 99 GLU D CA 1
ATOM 15113 C C . GLU D 1 94 ? 2.376 -5.786 -15.832 1.00 41.64 99 GLU D C 1
ATOM 15114 O O . GLU D 1 94 ? 2.864 -4.904 -15.126 1.00 41.29 99 GLU D O 1
ATOM 15122 N N . THR D 1 95 ? 2.169 -5.639 -17.134 1.00 41.18 100 THR D N 1
ATOM 15123 C CA . THR D 1 95 ? 2.533 -4.407 -17.814 1.00 40.77 100 THR D CA 1
ATOM 15124 C C . THR D 1 95 ? 1.496 -3.328 -17.496 1.00 39.10 100 THR D C 1
ATOM 15125 O O . THR D 1 95 ? 0.300 -3.612 -17.397 1.00 39.38 100 THR D O 1
ATOM 15136 N N . LYS D 1 96 ? 1.977 -2.105 -17.291 1.00 36.63 101 LYS D N 1
ATOM 15137 C CA . LYS D 1 96 ? 1.124 -0.938 -17.099 1.00 35.69 101 LYS D CA 1
ATOM 15138 C C . LYS D 1 96 ? 1.515 0.112 -18.133 1.00 32.40 101 LYS D C 1
ATOM 15139 O O . LYS D 1 96 ? 2.569 -0.007 -18.773 1.00 31.80 101 LYS D O 1
ATOM 15158 N N . LYS D 1 97 ? 0.674 1.133 -18.294 1.00 30.13 102 LYS D N 1
ATOM 15159 C CA . LYS D 1 97 ? 0.979 2.250 -19.184 1.00 28.13 102 LYS D CA 1
ATOM 15160 C C . LYS D 1 97 ? 2.257 2.927 -18.724 1.00 24.37 102 LYS D C 1
ATOM 15161 O O . LYS D 1 97 ? 2.482 3.102 -17.528 1.00 24.39 102 LYS D O 1
ATOM 15180 N N . VAL D 1 98 ? 3.087 3.319 -19.684 1.00 21.94 103 VAL D N 1
ATOM 15181 C CA . VAL D 1 98 ? 4.292 4.080 -19.401 1.00 21.24 103 VAL D CA 1
ATOM 15182 C C . VAL D 1 98 ? 4.156 5.476 -20.000 1.00 19.20 103 VAL D C 1
ATOM 15183 O O . VAL D 1 98 ? 3.851 5.620 -21.187 1.00 19.55 103 VAL D O 1
ATOM 15196 N N . ILE D 1 99 ? 4.364 6.499 -19.180 1.00 18.32 104 ILE D N 1
ATOM 15197 C CA . ILE D 1 99 ? 4.417 7.879 -19.655 1.00 17.84 104 ILE D CA 1
ATOM 15198 C C . ILE D 1 99 ? 5.818 8.418 -19.438 1.00 18.63 104 ILE D C 1
ATOM 15199 O O . ILE D 1 99 ? 6.329 8.447 -18.313 1.00 19.73 104 ILE D O 1
ATOM 15215 N N . VAL D 1 100 ? 6.450 8.838 -20.522 1.00 17.57 105 VAL D N 1
ATOM 15216 C CA . VAL D 1 100 ? 7.736 9.503 -20.439 1.00 17.47 105 VAL D CA 1
ATOM 15217 C C . VAL D 1 100 ? 7.462 10.972 -20.174 1.00 17.60 105 VAL D C 1
ATOM 15218 O O . VAL D 1 100 ? 6.747 11.637 -20.946 1.00 18.74 105 VAL D O 1
ATOM 15231 N N . LEU D 1 101 ? 8.003 11.459 -19.054 1.00 17.98 106 LEU D N 1
ATOM 15232 C CA . LEU D 1 101 ? 7.876 12.852 -18.660 1.00 18.07 106 LEU D CA 1
ATOM 15233 C C . LEU D 1 101 ? 9.155 13.595 -18.994 1.00 16.38 106 LEU D C 1
ATOM 15234 O O . LEU D 1 101 ? 10.169 13.460 -18.301 1.00 18.15 106 LEU D O 1
ATOM 15250 N N . ASP D 1 102 ? 9.098 14.363 -20.078 1.00 15.72 107 ASP D N 1
ATOM 15251 C CA . ASP D 1 102 ? 10.224 15.203 -20.497 1.00 15.90 107 ASP D CA 1
ATOM 15252 C C . ASP D 1 102 ? 10.110 16.537 -19.767 1.00 17.19 107 ASP D C 1
ATOM 15253 O O . ASP D 1 102 ? 9.148 17.274 -19.982 1.00 18.25 107 ASP D O 1
ATOM 15262 N N . LEU D 1 103 ? 11.067 16.826 -18.883 1.00 17.29 108 LEU D N 1
ATOM 15263 C CA . LEU D 1 103 ? 10.999 18.023 -18.047 1.00 17.52 108 LEU D CA 1
ATOM 15264 C C . LEU D 1 103 ? 11.686 19.237 -18.662 1.00 17.27 108 LEU D C 1
ATOM 15265 O O . LEU D 1 103 ? 11.869 20.254 -18.016 1.00 19.72 108 LEU D O 1
ATOM 15281 N N . ARG D 1 104 ? 12.063 19.151 -19.930 1.00 17.37 109 ARG D N 1
ATOM 15282 C CA . ARG D 1 104 ? 12.970 20.142 -20.489 1.00 17.65 109 ARG D CA 1
ATOM 15283 C C . ARG D 1 104 ? 12.253 21.270 -21.228 1.00 16.93 109 ARG D C 1
ATOM 15284 O O . ARG D 1 104 ? 11.572 21.036 -22.218 1.00 18.20 109 ARG D O 1
ATOM 15305 N N . GLN D 1 105 ? 12.442 22.504 -20.764 1.00 17.32 110 GLN D N 1
ATOM 15306 C CA . GLN D 1 105 ? 11.905 23.651 -21.482 1.00 17.89 110 GLN D CA 1
ATOM 15307 C C . GLN D 1 105 ? 12.690 23.914 -22.762 1.00 17.58 110 GLN D C 1
ATOM 15308 O O . GLN D 1 105 ? 12.116 24.337 -23.769 1.00 16.74 110 GLN D O 1
ATOM 15322 N N . GLU D 1 106 ? 13.995 23.653 -22.723 1.00 17.65 111 GLU D N 1
ATOM 15323 C CA . GLU D 1 106 ? 14.866 23.967 -23.853 1.00 16.95 111 GLU D CA 1
ATOM 15324 C C . GLU D 1 106 ? 14.670 23.035 -25.039 1.00 16.37 111 GLU D C 1
ATOM 15325 O O . GLU D 1 106 ? 14.297 21.871 -24.895 1.00 16.57 111 GLU D O 1
ATOM 15337 N N . SER D 1 107 ? 14.962 23.566 -26.226 1.00 16.02 112 SER D N 1
ATOM 15338 C CA . SER D 1 107 ? 14.850 22.809 -27.474 1.00 15.67 112 SER D CA 1
ATOM 15339 C C . SER D 1 107 ? 15.899 21.704 -27.518 1.00 15.36 112 SER D C 1
ATOM 15340 O O . SER D 1 107 ? 17.099 21.933 -27.251 1.00 15.89 112 SER D O 1
ATOM 15348 N N . HIS D 1 108 ? 15.451 20.503 -27.867 1.00 15.42 113 HIS D N 1
ATOM 15349 C CA . HIS D 1 108 ? 16.345 19.372 -27.959 1.00 14.53 113 HIS D CA 1
ATOM 15350 C C . HIS D 1 108 ? 15.780 18.366 -28.949 1.00 14.05 113 HIS D C 1
ATOM 15351 O O . HIS D 1 108 ? 14.603 18.445 -29.339 1.00 13.99 113 HIS D O 1
ATOM 15366 N N . GLY D 1 109 ? 16.627 17.441 -29.379 1.00 14.02 114 GLY D N 1
ATOM 15367 C CA . GLY D 1 109 ? 16.199 16.388 -30.276 1.00 14.17 114 GLY D CA 1
ATOM 15368 C C . GLY D 1 109 ? 17.341 15.432 -30.558 1.00 13.41 114 GLY D C 1
ATOM 15369 O O . GLY D 1 109 ? 18.193 15.210 -29.707 1.00 14.21 114 GLY D O 1
ATOM 15373 N N . TYR D 1 110 ? 17.337 14.882 -31.769 1.00 13.32 115 TYR D N 1
ATOM 15374 C CA . TYR D 1 110 ? 18.276 13.853 -32.176 1.00 13.88 115 TYR D CA 1
ATOM 15375 C C . TYR D 1 110 ? 18.811 14.099 -33.584 1.00 13.46 115 TYR D C 1
ATOM 15376 O O . TYR D 1 110 ? 18.054 14.449 -34.497 1.00 15.01 115 TYR D O 1
ATOM 15394 N N . LEU D 1 111 ? 20.122 13.936 -33.731 1.00 14.38 116 LEU D N 1
ATOM 15395 C CA . LEU D 1 111 ? 20.776 13.983 -35.025 1.00 15.10 116 LEU D CA 1
ATOM 15396 C C . LEU D 1 111 ? 21.542 12.674 -35.165 1.00 14.53 116 LEU D C 1
ATOM 15397 O O . LEU D 1 111 ? 22.437 12.386 -34.366 1.00 15.40 116 LEU D O 1
ATOM 15413 N N . ASN D 1 112 ? 21.150 11.864 -36.150 1.00 14.83 117 ASN D N 1
ATOM 15414 C CA . ASN D 1 112 ? 21.753 10.553 -36.359 1.00 15.19 117 ASN D CA 1
ATOM 15415 C C . ASN D 1 112 ? 21.779 9.708 -35.081 1.00 15.45 117 ASN D C 1
ATOM 15416 O O . ASN D 1 112 ? 22.744 8.986 -34.796 1.00 17.02 117 ASN D O 1
ATOM 15427 N N . GLY D 1 113 ? 20.701 9.806 -34.314 1.00 14.88 118 GLY D N 1
ATOM 15428 C CA . GLY D 1 113 ? 20.534 8.984 -33.118 1.00 14.91 118 GLY D CA 1
ATOM 15429 C C . GLY D 1 113 ? 21.239 9.522 -31.889 1.00 14.97 118 GLY D C 1
ATOM 15430 O O . GLY D 1 113 ? 21.185 8.904 -30.825 1.00 15.91 118 GLY D O 1
ATOM 15434 N N . ARG D 1 114 ? 21.911 10.661 -32.036 1.00 15.21 119 ARG D N 1
ATOM 15435 C CA . ARG D 1 114 ? 22.623 11.292 -30.922 1.00 15.72 119 ARG D CA 1
ATOM 15436 C C . ARG D 1 114 ? 21.786 12.424 -30.360 1.00 14.23 119 ARG D C 1
ATOM 15437 O O . ARG D 1 114 ? 21.278 13.254 -31.104 1.00 14.87 119 ARG D O 1
ATOM 15458 N N . ALA D 1 115 ? 21.623 12.459 -29.046 1.00 15.44 120 ALA D N 1
ATOM 15459 C CA . ALA D 1 115 ? 20.884 13.548 -28.413 1.00 15.66 120 ALA D CA 1
ATOM 15460 C C . ALA D 1 115 ? 21.633 14.860 -28.591 1.00 15.61 120 ALA D C 1
ATOM 15461 O O . ALA D 1 115 ? 22.846 14.923 -28.374 1.00 16.51 120 ALA D O 1
ATOM 15468 N N . ILE D 1 116 ? 20.896 15.893 -28.978 1.00 15.31 121 ILE D N 1
ATOM 15469 C CA . ILE D 1 116 ? 21.435 17.235 -29.166 1.00 15.77 121 ILE D CA 1
ATOM 15470 C C . ILE D 1 116 ? 20.544 18.256 -28.486 1.00 15.31 121 ILE D C 1
ATOM 15471 O O . ILE D 1 116 ? 19.342 18.045 -28.327 1.00 15.44 121 ILE D O 1
ATOM 15487 N N . THR D 1 117 ? 21.150 19.355 -28.070 1.00 15.82 122 THR D N 1
ATOM 15488 C CA . THR D 1 117 ? 20.454 20.462 -27.419 1.00 15.86 122 THR D CA 1
ATOM 15489 C C . THR D 1 117 ? 20.847 21.770 -28.102 1.00 16.59 122 THR D C 1
ATOM 15490 O O . THR D 1 117 ? 21.995 21.925 -28.520 1.00 17.01 122 THR D O 1
ATOM 15501 N N . LEU D 1 118 ? 19.898 22.704 -28.201 1.00 17.21 123 LEU D N 1
ATOM 15502 C CA . LEU D 1 118 ? 20.170 24.064 -28.654 1.00 17.41 123 LEU D CA 1
ATOM 15503 C C . LEU D 1 118 ? 20.453 24.897 -27.397 1.00 16.97 123 LEU D C 1
ATOM 15504 O O . LEU D 1 118 ? 19.551 25.127 -26.584 1.00 17.85 123 LEU D O 1
ATOM 15520 N N . VAL D 1 119 ? 21.698 25.337 -27.242 1.00 18.12 124 VAL D N 1
ATOM 15521 C CA . VAL D 1 119 ? 22.168 25.880 -25.970 1.00 18.93 124 VAL D CA 1
ATOM 15522 C C . VAL D 1 119 ? 22.542 27.353 -26.026 1.00 20.25 124 VAL D C 1
ATOM 15523 O O . VAL D 1 119 ? 23.403 27.774 -26.808 1.00 20.44 124 VAL D O 1
ATOM 15536 N N . SER D 1 120 ? 21.919 28.129 -25.146 1.00 20.94 125 SER D N 1
ATOM 15537 C CA . SER D 1 120 ? 22.374 29.474 -24.846 1.00 21.92 125 SER D CA 1
ATOM 15538 C C . SER D 1 120 ? 22.801 29.457 -23.379 1.00 23.36 125 SER D C 1
ATOM 15539 O O . SER D 1 120 ? 22.622 28.444 -22.691 1.00 24.53 125 SER D O 1
ATOM 15547 N N . ALA D 1 121 ? 23.376 30.555 -22.908 1.00 24.82 126 ALA D N 1
ATOM 15548 C CA . ALA D 1 121 ? 23.942 30.597 -21.555 1.00 25.70 126 ALA D CA 1
ATOM 15549 C C . ALA D 1 121 ? 23.018 29.989 -20.485 1.00 25.94 126 ALA D C 1
ATOM 15550 O O . ALA D 1 121 ? 21.825 30.296 -20.427 1.00 27.74 126 ALA D O 1
ATOM 15557 N N . TYR D 1 122 ? 23.607 29.108 -19.674 1.00 25.07 127 TYR D N 1
ATOM 15558 C CA . TYR D 1 122 ? 22.937 28.375 -18.599 1.00 25.01 127 TYR D CA 1
ATOM 15559 C C . TYR D 1 122 ? 21.803 27.474 -19.093 1.00 22.12 127 TYR D C 1
ATOM 15560 O O . TYR D 1 122 ? 20.960 27.044 -18.313 1.00 23.11 127 TYR D O 1
ATOM 15578 N N . ASN D 1 123 ? 21.831 27.166 -20.389 1.00 20.61 128 ASN D N 1
ATOM 15579 C CA . ASN D 1 123 ? 20.856 26.274 -21.027 1.00 20.18 128 ASN D CA 1
ATOM 15580 C C . ASN D 1 123 ? 19.411 26.788 -20.926 1.00 20.37 128 ASN D C 1
ATOM 15581 O O . ASN D 1 123 ? 18.482 26.033 -20.613 1.00 19.64 128 ASN D O 1
ATOM 15592 N N . TRP D 1 124 ? 19.239 28.073 -21.252 1.00 20.72 129 TRP D N 1
ATOM 15593 C CA . TRP D 1 124 ? 17.959 28.779 -21.107 1.00 21.08 129 TRP D CA 1
ATOM 15594 C C . TRP D 1 124 ? 17.416 29.345 -22.442 1.00 20.47 129 TRP D C 1
ATOM 15595 O O . TRP D 1 124 ? 16.807 30.412 -22.474 1.00 20.19 129 TRP D O 1
ATOM 15616 N N . ILE D 1 125 ? 17.598 28.615 -23.536 1.00 19.38 130 ILE D N 1
ATOM 15617 C CA . ILE D 1 125 ? 17.199 29.140 -24.851 1.00 19.65 130 ILE D CA 1
ATOM 15618 C C . ILE D 1 125 ? 15.709 29.521 -24.917 1.00 19.32 130 ILE D C 1
ATOM 15619 O O . ILE D 1 125 ? 15.344 30.466 -25.626 1.00 19.68 130 ILE D O 1
ATOM 15635 N N . ASN D 1 126 ? 14.854 28.811 -24.178 1.00 17.53 131 ASN D N 1
ATOM 15636 C CA . ASN D 1 126 ? 13.409 29.044 -24.268 1.00 18.86 131 ASN D CA 1
ATOM 15637 C C . ASN D 1 126 ? 12.835 29.726 -23.031 1.00 20.01 131 ASN D C 1
ATOM 15638 O O . ASN D 1 126 ? 11.620 29.777 -22.856 1.00 20.65 131 ASN D O 1
ATOM 15649 N N . LEU D 1 127 ? 13.706 30.260 -22.182 1.00 20.07 132 LEU D N 1
ATOM 15650 C CA . LEU D 1 127 ? 13.265 30.949 -20.979 1.00 21.25 132 LEU D CA 1
ATOM 15651 C C . LEU D 1 127 ? 12.324 32.103 -21.347 1.00 22.01 132 LEU D C 1
ATOM 15652 O O . LEU D 1 127 ? 12.601 32.859 -22.276 1.00 23.01 132 LEU D O 1
ATOM 15668 N N . GLY D 1 128 ? 11.205 32.217 -20.633 1.00 22.96 133 GLY D N 1
ATOM 15669 C CA . GLY D 1 128 ? 10.258 33.301 -20.861 1.00 24.12 133 GLY D CA 1
ATOM 15670 C C . GLY D 1 128 ? 9.228 33.053 -21.951 1.00 23.91 133 GLY D C 1
ATOM 15671 O O . GLY D 1 128 ? 8.293 33.842 -22.118 1.00 25.82 133 GLY D O 1
ATOM 15675 N N . LYS D 1 129 ? 9.383 31.960 -22.692 1.00 22.36 134 LYS D N 1
ATOM 15676 C CA . LYS D 1 129 ? 8.468 31.644 -23.779 1.00 22.43 134 LYS D CA 1
ATOM 15677 C C . LYS D 1 129 ? 7.282 30.818 -23.313 1.00 21.85 134 LYS D C 1
ATOM 15678 O O . LYS D 1 129 ? 7.388 30.025 -22.372 1.00 22.60 134 LYS D O 1
ATOM 15697 N N . SER D 1 130 ? 6.153 30.974 -24.001 1.00 21.52 135 SER D N 1
ATOM 15698 C CA . SER D 1 130 ? 5.011 30.110 -23.751 1.00 21.16 135 SER D CA 1
ATOM 15699 C C . SER D 1 130 ? 5.397 28.699 -24.184 1.00 20.40 135 SER D C 1
ATOM 15700 O O . SER D 1 130 ? 6.270 28.522 -25.031 1.00 19.42 135 SER D O 1
ATOM 15708 N N . ASN D 1 131 ? 4.726 27.692 -23.639 1.00 19.55 136 ASN D N 1
ATOM 15709 C CA . ASN D 1 131 ? 5.038 26.318 -24.015 1.00 19.49 136 ASN D CA 1
ATOM 15710 C C . ASN D 1 131 ? 4.817 26.064 -25.506 1.00 19.18 136 ASN D C 1
ATOM 15711 O O . ASN D 1 131 ? 5.596 25.345 -26.138 1.00 18.63 136 ASN D O 1
ATOM 15722 N N . SER D 1 132 ? 3.763 26.655 -26.063 1.00 18.33 137 SER D N 1
ATOM 15723 C CA . SER D 1 132 ? 3.504 26.539 -27.500 1.00 19.15 137 SER D CA 1
ATOM 15724 C C . SER D 1 132 ? 4.679 27.099 -28.304 1.00 18.52 137 SER D C 1
ATOM 15725 O O . SER D 1 132 ? 5.086 26.512 -29.313 1.00 17.95 137 SER D O 1
ATOM 15733 N N . GLN D 1 133 ? 5.225 28.227 -27.853 1.00 18.67 138 GLN D N 1
ATOM 15734 C CA . GLN D 1 133 ? 6.351 28.852 -28.556 1.00 18.22 138 GLN D CA 1
ATOM 15735 C C . GLN D 1 133 ? 7.632 28.031 -28.419 1.00 17.84 138 GLN D C 1
ATOM 15736 O O . GLN D 1 133 ? 8.365 27.858 -29.396 1.00 18.77 138 GLN D O 1
ATOM 15750 N N . SER D 1 134 ? 7.882 27.493 -27.231 1.00 17.48 139 SER D N 1
ATOM 15751 C CA . SER D 1 134 ? 9.037 26.619 -27.024 1.00 16.22 139 SER D CA 1
ATOM 15752 C C . SER D 1 134 ? 8.998 25.415 -27.955 1.00 17.02 139 SER D C 1
ATOM 15753 O O . SER D 1 134 ? 9.995 25.076 -28.584 1.00 16.85 139 SER D O 1
ATOM 15761 N N . THR D 1 135 ? 7.847 24.755 -28.033 1.00 17.60 140 THR D N 1
ATOM 15762 C CA . THR D 1 135 ? 7.692 23.626 -28.951 1.00 16.66 140 THR D CA 1
ATOM 15763 C C . THR D 1 135 ? 7.904 24.047 -30.402 1.00 16.45 140 THR D C 1
ATOM 15764 O O . THR D 1 135 ? 8.628 23.380 -31.139 1.00 16.61 140 THR D O 1
ATOM 15775 N N . LEU D 1 136 ? 7.286 25.159 -30.797 1.00 16.77 141 LEU D N 1
ATOM 15776 C CA . LEU D 1 136 ? 7.402 25.636 -32.171 1.00 16.98 141 LEU D CA 1
ATOM 15777 C C . LEU D 1 136 ? 8.858 25.949 -32.511 1.00 16.84 141 LEU D C 1
ATOM 15778 O O . LEU D 1 136 ? 9.363 25.586 -33.581 1.00 17.76 141 LEU D O 1
ATOM 15794 N N . ASP D 1 137 ? 9.541 26.607 -31.589 1.00 16.64 142 ASP D N 1
ATOM 15795 C CA . ASP D 1 137 ? 10.929 26.959 -31.817 1.00 16.35 142 ASP D CA 1
ATOM 15796 C C . ASP D 1 137 ? 11.807 25.704 -31.913 1.00 15.72 142 ASP D C 1
ATOM 15797 O O . ASP D 1 137 ? 12.692 25.628 -32.757 1.00 16.20 142 ASP D O 1
ATOM 15806 N N . GLN D 1 138 ? 11.556 24.712 -31.076 1.00 15.53 143 GLN D N 1
ATOM 15807 C CA . GLN D 1 138 ? 12.280 23.448 -31.198 1.00 15.03 143 GLN D CA 1
ATOM 15808 C C . GLN D 1 138 ? 12.032 22.787 -32.549 1.00 13.79 143 GLN D C 1
ATOM 15809 O O . GLN D 1 138 ? 12.967 22.330 -33.208 1.00 14.24 143 GLN D O 1
ATOM 15823 N N . GLU D 1 139 ? 10.773 22.698 -32.939 1.00 15.15 144 GLU D N 1
ATOM 15824 C CA . GLU D 1 139 ? 10.456 21.977 -34.158 1.00 15.30 144 GLU D CA 1
ATOM 15825 C C . GLU D 1 139 ? 10.973 22.711 -35.393 1.00 14.90 144 GLU D C 1
ATOM 15826 O O . GLU D 1 139 ? 11.417 22.069 -36.343 1.00 14.84 144 GLU D O 1
ATOM 15838 N N . ASN D 1 140 ? 10.968 24.038 -35.360 1.00 15.13 145 ASN D N 1
ATOM 15839 C CA . ASN D 1 140 ? 11.524 24.816 -36.472 1.00 16.90 145 ASN D CA 1
ATOM 15840 C C . ASN D 1 140 ? 13.026 24.583 -36.561 1.00 15.83 145 ASN D C 1
ATOM 15841 O O . ASN D 1 140 ? 13.583 24.464 -37.642 1.00 15.35 145 ASN D O 1
ATOM 15852 N N . TRP D 1 141 ? 13.686 24.517 -35.407 1.00 15.54 146 TRP D N 1
ATOM 15853 C CA . TRP D 1 141 ? 15.126 24.251 -35.364 1.00 13.90 146 TRP D CA 1
ATOM 15854 C C . TRP D 1 141 ? 15.433 22.881 -35.957 1.00 13.99 146 TRP D C 1
ATOM 15855 O O . TRP D 1 141 ? 16.276 22.750 -36.853 1.00 14.92 146 TRP D O 1
ATOM 15876 N N . LEU D 1 142 ? 14.729 21.859 -35.487 1.00 13.77 147 LEU D N 1
ATOM 15877 C CA . LEU D 1 142 ? 14.926 20.513 -36.006 1.00 13.90 147 LEU D CA 1
ATOM 15878 C C . LEU D 1 142 ? 14.600 20.434 -37.495 1.00 13.33 147 LEU D C 1
ATOM 15879 O O . LEU D 1 142 ? 15.312 19.761 -38.249 1.00 15.47 147 LEU D O 1
ATOM 15895 N N . ALA D 1 143 ? 13.537 21.106 -37.932 1.00 13.52 148 ALA D N 1
ATOM 15896 C CA . ALA D 1 143 ? 13.183 21.109 -39.349 1.00 14.26 148 ALA D CA 1
ATOM 15897 C C . ALA D 1 143 ? 14.309 21.704 -40.200 1.00 14.97 148 ALA D C 1
ATOM 15898 O O . ALA D 1 143 ? 14.579 21.234 -41.312 1.00 14.79 148 ALA D O 1
ATOM 15905 N N . GLY D 1 144 ? 14.964 22.738 -39.690 1.00 15.26 149 GLY D N 1
ATOM 15906 C CA . GLY D 1 144 ? 16.074 23.334 -40.413 1.00 15.44 149 GLY D CA 1
ATOM 15907 C C . GLY D 1 144 ? 17.195 22.330 -40.583 1.00 15.71 149 GLY D C 1
ATOM 15908 O O . GLY D 1 144 ? 17.746 22.172 -41.673 1.00 17.80 149 GLY D O 1
ATOM 15912 N N . LEU D 1 145 ? 17.552 21.639 -39.510 1.00 15.05 150 LEU D N 1
ATOM 15913 C CA . LEU D 1 145 ? 18.607 20.638 -39.598 1.00 15.20 150 LEU D CA 1
ATOM 15914 C C . LEU D 1 145 ? 18.233 19.525 -40.574 1.00 14.27 150 LEU D C 1
ATOM 15915 O O . LEU D 1 145 ? 19.056 19.093 -41.374 1.00 14.92 150 LEU D O 1
ATOM 15931 N N . ARG D 1 146 ? 16.983 19.071 -40.500 1.00 13.05 151 ARG D N 1
ATOM 15932 C CA . ARG D 1 146 ? 16.459 17.981 -41.317 1.00 13.72 151 ARG D CA 1
ATOM 15933 C C . ARG D 1 146 ? 16.496 18.304 -42.811 1.00 14.69 151 ARG D C 1
ATOM 15934 O O . ARG D 1 146 ? 16.633 17.403 -43.645 1.00 14.98 151 ARG D O 1
ATOM 15955 N N . SER D 1 147 ? 16.384 19.592 -43.129 1.00 14.76 152 SER D N 1
ATOM 15956 C CA . SER D 1 147 ? 16.360 20.057 -44.522 1.00 14.96 152 SER D CA 1
ATOM 15957 C C . SER D 1 147 ? 17.739 20.107 -45.181 1.00 15.55 152 SER D C 1
ATOM 15958 O O . SER D 1 147 ? 17.818 20.320 -46.385 1.00 16.13 152 SER D O 1
ATOM 15966 N N . ARG D 1 148 ? 18.803 19.943 -44.393 1.00 15.35 153 ARG D N 1
ATOM 15967 C CA . ARG D 1 148 ? 20.180 20.117 -44.845 1.00 16.91 153 ARG D CA 1
ATOM 15968 C C . ARG D 1 148 ? 20.866 18.785 -45.088 1.00 16.44 153 ARG D C 1
ATOM 15969 O O . ARG D 1 148 ? 20.524 17.770 -44.491 1.00 17.54 153 ARG D O 1
ATOM 15990 N N . LYS D 1 149 ? 21.880 18.792 -45.944 1.00 17.96 154 LYS D N 1
ATOM 15991 C CA A LYS D 1 149 ? 22.698 17.609 -46.170 0.49 18.98 154 LYS D CA 1
ATOM 15992 C CA B LYS D 1 149 ? 22.682 17.593 -46.142 0.51 18.52 154 LYS D CA 1
ATOM 15993 C C . LYS D 1 149 ? 23.778 17.507 -45.099 1.00 18.20 154 LYS D C 1
ATOM 15994 O O . LYS D 1 149 ? 24.181 16.419 -44.725 1.00 19.49 154 LYS D O 1
ATOM 16031 N N . ILE D 1 150 ? 24.236 18.666 -44.636 1.00 18.01 155 ILE D N 1
ATOM 16032 C CA . ILE D 1 150 ? 25.324 18.751 -43.687 1.00 17.91 155 ILE D CA 1
ATOM 16033 C C . ILE D 1 150 ? 24.971 19.734 -42.581 1.00 17.91 155 ILE D C 1
ATOM 16034 O O . ILE D 1 150 ? 24.440 20.820 -42.849 1.00 19.07 155 ILE D O 1
ATOM 16050 N N . VAL D 1 151 ? 25.241 19.351 -41.339 1.00 18.11 156 VAL D N 1
ATOM 16051 C CA . VAL D 1 151 ? 25.108 20.273 -40.224 1.00 18.69 156 VAL D CA 1
ATOM 16052 C C . VAL D 1 151 ? 26.485 20.639 -39.719 1.00 19.81 156 VAL D C 1
ATOM 16053 O O . VAL D 1 151 ? 27.304 19.766 -39.444 1.00 21.34 156 VAL D O 1
ATOM 16066 N N . ASN D 1 152 ? 26.723 21.935 -39.588 1.00 19.27 157 ASN D N 1
ATOM 16067 C CA . ASN D 1 152 ? 28.015 22.443 -39.137 1.00 20.56 157 ASN D CA 1
ATOM 16068 C C . ASN D 1 152 ? 27.993 22.841 -37.669 1.00 20.54 157 ASN D C 1
ATOM 16069 O O . ASN D 1 152 ? 26.938 23.124 -37.111 1.00 21.05 157 ASN D O 1
ATOM 16080 N N . GLY D 1 153 ? 29.174 22.864 -37.064 1.00 20.30 158 GLY D N 1
ATOM 16081 C CA . GLY D 1 153 ? 29.353 23.439 -35.749 1.00 21.28 158 GLY D CA 1
ATOM 16082 C C . GLY D 1 153 ? 28.795 22.659 -34.569 1.00 21.02 158 GLY D C 1
ATOM 16083 O O . GLY D 1 153 ? 28.419 23.259 -33.565 1.00 23.61 158 GLY D O 1
ATOM 16087 N N . VAL D 1 154 ? 28.761 21.333 -34.669 1.00 18.82 159 VAL D N 1
ATOM 16088 C CA . VAL D 1 154 ? 28.278 20.501 -33.578 1.00 18.86 159 VAL D CA 1
ATOM 16089 C C . VAL D 1 154 ? 29.375 20.364 -32.526 1.00 19.95 159 VAL D C 1
ATOM 16090 O O . VAL D 1 154 ? 30.438 19.811 -32.781 1.00 23.38 159 VAL D O 1
ATOM 16103 N N . LEU D 1 155 ? 29.111 20.903 -31.346 1.00 18.83 160 LEU D N 1
ATOM 16104 C CA . LEU D 1 155 ? 30.072 20.889 -30.238 1.00 19.23 160 LEU D CA 1
ATOM 16105 C C . LEU D 1 155 ? 29.817 19.735 -29.291 1.00 20.19 160 LEU D C 1
ATOM 16106 O O . LEU D 1 155 ? 28.676 19.357 -29.073 1.00 19.78 160 LEU D O 1
ATOM 16122 N N . THR D 1 156 ? 30.885 19.197 -28.714 1.00 20.83 161 THR D N 1
ATOM 16123 C CA . THR D 1 156 ? 30.746 18.315 -27.565 1.00 22.34 161 THR D CA 1
ATOM 16124 C C . THR D 1 156 ? 30.547 19.179 -26.322 1.00 23.62 161 THR D C 1
ATOM 16125 O O . THR D 1 156 ? 30.778 20.389 -26.345 1.00 23.89 161 THR D O 1
ATOM 16136 N N . VAL D 1 157 ? 30.102 18.559 -25.237 1.00 23.98 162 VAL D N 1
ATOM 16137 C CA . VAL D 1 157 ? 29.937 19.277 -23.981 1.00 25.31 162 VAL D CA 1
ATOM 16138 C C . VAL D 1 157 ? 31.261 19.911 -23.495 1.00 26.71 162 VAL D C 1
ATOM 16139 O O . VAL D 1 157 ? 31.278 21.091 -23.153 1.00 27.67 162 VAL D O 1
ATOM 16152 N N . PRO D 1 158 ? 32.374 19.151 -23.492 1.00 27.80 163 PRO D N 1
ATOM 16153 C CA . PRO D 1 158 ? 33.640 19.781 -23.093 1.00 28.67 163 PRO D CA 1
ATOM 16154 C C . PRO D 1 158 ? 34.030 20.970 -23.975 1.00 28.61 163 PRO D C 1
ATOM 16155 O O . PRO D 1 158 ? 34.594 21.946 -23.471 1.00 29.75 163 PRO D O 1
ATOM 16166 N N . GLN D 1 159 ? 33.740 20.899 -25.271 1.00 28.14 164 GLN D N 1
ATOM 16167 C CA . GLN D 1 159 ? 34.059 22.012 -26.149 1.00 27.24 164 GLN D CA 1
ATOM 16168 C C . GLN D 1 159 ? 33.204 23.218 -25.785 1.00 26.36 164 GLN D C 1
ATOM 16169 O O . GLN D 1 159 ? 33.699 24.345 -25.741 1.00 27.05 164 GLN D O 1
ATOM 16183 N N . TYR D 1 160 ? 31.918 22.983 -25.531 1.00 26.03 165 TYR D N 1
ATOM 16184 C CA . TYR D 1 160 ? 31.021 24.070 -25.178 1.00 25.96 165 TYR D CA 1
ATOM 16185 C C . TYR D 1 160 ? 31.467 24.711 -23.864 1.00 27.66 165 TYR D C 1
ATOM 16186 O O . TYR D 1 160 ? 31.521 25.940 -23.734 1.00 27.41 165 TYR D O 1
ATOM 16204 N N . VAL D 1 161 ? 31.804 23.870 -22.896 1.00 28.63 166 VAL D N 1
ATOM 16205 C CA . VAL D 1 161 ? 32.242 24.357 -21.597 1.00 30.52 166 VAL D CA 1
ATOM 16206 C C . VAL D 1 161 ? 33.513 25.204 -21.745 1.00 31.42 166 VAL D C 1
ATOM 16207 O O . VAL D 1 161 ? 33.654 26.235 -21.093 1.00 32.64 166 VAL D O 1
ATOM 16220 N N . ALA D 1 162 ? 34.412 24.789 -22.633 1.00 31.21 167 ALA D N 1
ATOM 16221 C CA . ALA D 1 162 ? 35.681 25.498 -22.835 1.00 31.76 167 ALA D CA 1
ATOM 16222 C C . ALA D 1 162 ? 35.530 26.685 -23.801 1.00 31.07 167 ALA D C 1
ATOM 16223 O O . ALA D 1 162 ? 36.510 27.356 -24.124 1.00 31.37 167 ALA D O 1
ATOM 16230 N N . LYS D 1 163 ? 34.295 26.926 -24.252 1.00 31.54 168 LYS D N 1
ATOM 16231 C CA . LYS D 1 163 ? 33.968 28.033 -25.165 1.00 32.38 168 LYS D CA 1
ATOM 16232 C C . LYS D 1 163 ? 34.720 27.965 -26.496 1.00 31.33 168 LYS D C 1
ATOM 16233 O O . LYS D 1 163 ? 35.026 28.992 -27.111 1.00 31.59 168 LYS D O 1
ATOM 16252 N N . GLN D 1 164 ? 34.987 26.743 -26.946 1.00 30.03 169 GLN D N 1
ATOM 16253 C CA . GLN D 1 164 ? 35.650 26.516 -28.224 1.00 29.09 169 GLN D CA 1
ATOM 16254 C C . GLN D 1 164 ? 34.607 26.455 -29.335 1.00 27.32 169 GLN D C 1
ATOM 16255 O O . GLN D 1 164 ? 34.454 25.439 -30.014 1.00 26.52 169 GLN D O 1
ATOM 16269 N N . TYR D 1 165 ? 33.892 27.560 -29.509 1.00 26.84 170 TYR D N 1
ATOM 16270 C CA . TYR D 1 165 ? 32.713 27.598 -30.374 1.00 25.99 170 TYR D CA 1
ATOM 16271 C C . TYR D 1 165 ? 33.036 27.303 -31.838 1.00 25.61 170 TYR D C 1
ATOM 16272 O O . TYR D 1 165 ? 32.174 26.832 -32.589 1.00 25.41 170 TYR D O 1
ATOM 16290 N N . SER D 1 166 ? 34.273 27.573 -32.236 1.00 26.84 171 SER D N 1
ATOM 16291 C CA . SER D 1 166 ? 34.665 27.422 -33.635 1.00 28.29 171 SER D CA 1
ATOM 16292 C C . SER D 1 166 ? 35.254 26.046 -33.962 1.00 28.35 171 SER D C 1
ATOM 16293 O O . SER D 1 166 ? 35.612 25.787 -35.113 1.00 28.31 171 SER D O 1
ATOM 16301 N N . GLN D 1 167 ? 35.335 25.168 -32.963 1.00 27.52 172 GLN D N 1
ATOM 16302 C CA . GLN D 1 167 ? 35.977 23.865 -33.123 1.00 28.20 172 GLN D CA 1
ATOM 16303 C C . GLN D 1 167 ? 34.977 22.726 -33.294 1.00 27.46 172 GLN D C 1
ATOM 16304 O O . GLN D 1 167 ? 35.335 21.557 -33.186 1.00 28.00 172 GLN D O 1
ATOM 16318 N N . GLY D 1 168 ? 33.723 23.057 -33.570 1.00 27.27 173 GLY D N 1
ATOM 16319 C CA . GLY D 1 168 ? 32.707 22.035 -33.750 1.00 27.23 173 GLY D CA 1
ATOM 16320 C C . GLY D 1 168 ? 32.901 21.225 -35.022 1.00 27.61 173 GLY D C 1
ATOM 16321 O O . GLY D 1 168 ? 33.533 21.682 -35.973 1.00 31.10 173 GLY D O 1
ATOM 16325 N N . LYS D 1 169 ? 32.368 20.011 -35.034 1.00 25.21 174 LYS D N 1
ATOM 16326 C CA . LYS D 1 169 ? 32.443 19.146 -36.207 1.00 23.54 174 LYS D CA 1
ATOM 16327 C C . LYS D 1 169 ? 31.242 19.354 -37.113 1.00 21.33 174 LYS D C 1
ATOM 16328 O O . LYS D 1 169 ? 30.191 19.838 -36.693 1.00 21.27 174 LYS D O 1
ATOM 16347 N N . SER D 1 170 ? 31.401 18.947 -38.362 1.00 19.82 175 SER D N 1
ATOM 16348 C CA . SER D 1 170 ? 30.304 18.871 -39.290 1.00 19.64 175 SER D CA 1
ATOM 16349 C C . SER D 1 170 ? 29.834 17.424 -39.341 1.00 20.17 175 SER D C 1
ATOM 16350 O O . SER D 1 170 ? 30.626 16.506 -39.154 1.00 21.75 175 SER D O 1
ATOM 16358 N N . MET D 1 171 ? 28.547 17.222 -39.610 1.00 19.27 176 MET D N 1
ATOM 16359 C CA . MET D 1 171 ? 27.986 15.879 -39.681 1.00 20.82 176 MET D CA 1
ATOM 16360 C C . MET D 1 171 ? 27.129 15.756 -40.923 1.00 20.14 176 MET D C 1
ATOM 16361 O O . MET D 1 171 ? 26.383 16.674 -41.261 1.00 20.38 176 MET D O 1
ATOM 16375 N N . VAL D 1 172 ? 27.221 14.605 -41.577 1.00 18.84 177 VAL D N 1
ATOM 16376 C CA . VAL D 1 172 ? 26.338 14.266 -42.676 1.00 19.64 177 VAL D CA 1
ATOM 16377 C C . VAL D 1 172 ? 24.997 13.872 -42.072 1.00 19.52 177 VAL D C 1
ATOM 16378 O O . VAL D 1 172 ? 24.917 12.955 -41.260 1.00 20.68 177 VAL D O 1
ATOM 16391 N N . VAL D 1 173 ? 23.942 14.556 -42.485 1.00 18.80 178 VAL D N 1
ATOM 16392 C CA . VAL D 1 173 ? 22.618 14.269 -41.964 1.00 18.76 178 VAL D CA 1
ATOM 16393 C C . VAL D 1 173 ? 22.057 12.971 -42.539 1.00 19.52 178 VAL D C 1
ATOM 16394 O O . VAL D 1 173 ? 21.939 12.819 -43.760 1.00 22.35 178 VAL D O 1
ATOM 16407 N N A SER D 1 174 ? 21.726 12.031 -41.656 0.67 19.63 179 SER D N 1
ATOM 16408 N N B SER D 1 174 ? 21.697 12.049 -41.650 0.33 19.03 179 SER D N 1
ATOM 16409 C CA A SER D 1 174 ? 20.976 10.836 -42.030 0.67 20.18 179 SER D CA 1
ATOM 16410 C CA B SER D 1 174 ? 20.978 10.839 -42.027 0.33 18.71 179 SER D CA 1
ATOM 16411 C C A SER D 1 174 ? 19.558 10.950 -41.484 0.67 18.17 179 SER D C 1
ATOM 16412 C C B SER D 1 174 ? 19.559 10.897 -41.469 0.33 17.50 179 SER D C 1
ATOM 16413 O O A SER D 1 174 ? 18.583 10.801 -42.224 0.67 20.16 179 SER D O 1
ATOM 16414 O O B SER D 1 174 ? 18.589 10.646 -42.186 0.33 18.55 179 SER D O 1
ATOM 16429 N N . THR D 1 175 ? 19.441 11.223 -40.181 1.00 16.04 180 THR D N 1
ATOM 16430 C CA . THR D 1 175 ? 18.132 11.418 -39.560 1.00 15.72 180 THR D CA 1
ATOM 16431 C C . THR D 1 175 ? 18.158 12.590 -38.586 1.00 14.09 180 THR D C 1
ATOM 16432 O O . THR D 1 175 ? 19.173 12.860 -37.940 1.00 15.80 180 THR D O 1
ATOM 16443 N N . VAL D 1 176 ? 17.037 13.295 -38.516 1.00 14.03 181 VAL D N 1
ATOM 16444 C CA . VAL D 1 176 ? 16.797 14.284 -37.477 1.00 13.06 181 VAL D CA 1
ATOM 16445 C C . VAL D 1 176 ? 15.416 14.000 -36.916 1.00 13.14 181 VAL D C 1
ATOM 16446 O O . VAL D 1 176 ? 14.433 13.983 -37.652 1.00 13.99 181 VAL D O 1
ATOM 16459 N N . LYS D 1 177 ? 15.361 13.784 -35.599 1.00 13.60 182 LYS D N 1
ATOM 16460 C CA . LYS D 1 177 ? 14.131 13.352 -34.941 1.00 14.16 182 LYS D CA 1
ATOM 16461 C C . LYS D 1 177 ? 13.952 14.114 -33.652 1.00 14.03 182 LYS D C 1
ATOM 16462 O O . LYS D 1 177 ? 14.919 14.515 -33.014 1.00 15.51 182 LYS D O 1
ATOM 16481 N N . ASN D 1 178 ? 12.699 14.280 -33.250 1.00 13.99 183 ASN D N 1
ATOM 16482 C CA . ASN D 1 178 ? 12.425 14.679 -31.869 1.00 14.51 183 ASN D CA 1
ATOM 16483 C C . ASN D 1 178 ? 12.343 13.443 -30.965 1.00 13.53 183 ASN D C 1
ATOM 16484 O O . ASN D 1 178 ? 12.343 12.308 -31.433 1.00 14.19 183 ASN D O 1
ATOM 16495 N N . GLU D 1 179 ? 12.289 13.673 -29.661 1.00 13.42 184 GLU D N 1
ATOM 16496 C CA . GLU D 1 179 ? 12.231 12.591 -28.706 1.00 14.40 184 GLU D CA 1
ATOM 16497 C C . GLU D 1 179 ? 11.008 11.707 -28.895 1.00 13.43 184 GLU D C 1
ATOM 16498 O O . GLU D 1 179 ? 11.079 10.485 -28.715 1.00 13.55 184 GLU D O 1
ATOM 16510 N N . GLU D 1 180 ? 9.892 12.320 -29.281 1.00 14.15 185 GLU D N 1
ATOM 16511 C CA . GLU D 1 180 ? 8.644 11.588 -29.461 1.00 15.10 185 GLU D CA 1
ATOM 16512 C C . GLU D 1 180 ? 8.820 10.418 -30.418 1.00 13.42 185 GLU D C 1
ATOM 16513 O O . GLU D 1 180 ? 8.221 9.349 -30.236 1.00 14.69 185 GLU D O 1
ATOM 16525 N N . TYR D 1 181 ? 9.649 10.596 -31.446 1.00 13.54 186 TYR D N 1
ATOM 16526 C CA . TYR D 1 181 ? 9.866 9.507 -32.377 1.00 14.21 186 TYR D CA 1
ATOM 16527 C C . TYR D 1 181 ? 10.301 8.243 -31.661 1.00 14.17 186 TYR D C 1
ATOM 16528 O O . TYR D 1 181 ? 9.740 7.178 -31.884 1.00 14.79 186 TYR D O 1
ATOM 16546 N N . TYR D 1 182 ? 11.316 8.360 -30.809 1.00 13.47 187 TYR D N 1
ATOM 16547 C CA . TYR D 1 182 ? 11.883 7.192 -30.136 1.00 14.13 187 TYR D CA 1
ATOM 16548 C C . TYR D 1 182 ? 10.973 6.677 -29.015 1.00 14.29 187 TYR D C 1
ATOM 16549 O O . TYR D 1 182 ? 10.884 5.475 -28.794 1.00 16.02 187 TYR D O 1
ATOM 16567 N N . VAL D 1 183 ? 10.314 7.592 -28.316 1.00 13.94 188 VAL D N 1
ATOM 16568 C CA . VAL D 1 183 ? 9.423 7.229 -27.212 1.00 14.98 188 VAL D CA 1
ATOM 16569 C C . VAL D 1 183 ? 8.209 6.460 -27.756 1.00 14.24 188 VAL D C 1
ATOM 16570 O O . VAL D 1 183 ? 7.846 5.402 -27.235 1.00 14.69 188 VAL D O 1
ATOM 16583 N N . TYR D 1 184 ? 7.628 6.945 -28.853 1.00 13.77 189 TYR D N 1
ATOM 16584 C CA . TYR D 1 184 ? 6.490 6.246 -29.434 1.00 14.71 189 TYR D CA 1
ATOM 16585 C C . TYR D 1 184 ? 6.896 4.877 -30.005 1.00 15.63 189 TYR D C 1
ATOM 16586 O O . TYR D 1 184 ? 6.099 3.940 -29.995 1.00 16.38 189 TYR D O 1
ATOM 16604 N N . LYS D 1 185 ? 8.127 4.754 -30.496 1.00 15.08 190 LYS D N 1
ATOM 16605 C CA . LYS D 1 185 ? 8.596 3.468 -31.005 1.00 16.72 190 LYS D CA 1
ATOM 16606 C C . LYS D 1 185 ? 8.604 2.392 -29.919 1.00 17.52 190 LYS D C 1
ATOM 16607 O O . LYS D 1 185 ? 8.478 1.211 -30.219 1.00 18.65 190 LYS D O 1
ATOM 16626 N N . LYS D 1 186 ? 8.726 2.793 -28.653 1.00 17.80 191 LYS D N 1
ATOM 16627 C CA A LYS D 1 186 ? 8.729 1.846 -27.539 0.30 18.85 191 LYS D CA 1
ATOM 16628 C CA B LYS D 1 186 ? 8.727 1.816 -27.565 0.70 19.11 191 LYS D CA 1
ATOM 16629 C C . LYS D 1 186 ? 7.323 1.567 -27.031 1.00 20.14 191 LYS D C 1
ATOM 16630 O O . LYS D 1 186 ? 7.149 0.773 -26.109 1.00 21.76 191 LYS D O 1
ATOM 16667 N N . GLY D 1 187 ? 6.331 2.242 -27.606 1.00 19.26 192 GLY D N 1
ATOM 16668 C CA . GLY D 1 187 ? 4.955 2.057 -27.179 1.00 19.37 192 GLY D CA 1
ATOM 16669 C C . GLY D 1 187 ? 4.592 2.892 -25.965 1.00 19.77 192 GLY D C 1
ATOM 16670 O O . GLY D 1 187 ? 3.575 2.628 -25.320 1.00 21.24 192 GLY D O 1
ATOM 16674 N N . PHE D 1 188 ? 5.417 3.887 -25.641 1.00 18.18 193 PHE D N 1
ATOM 16675 C CA . PHE D 1 188 ? 5.173 4.774 -24.504 1.00 17.81 193 PHE D CA 1
ATOM 16676 C C . PHE D 1 188 ? 4.440 6.054 -24.906 1.00 18.31 193 PHE D C 1
ATOM 16677 O O . PHE D 1 188 ? 4.462 6.459 -26.077 1.00 18.11 193 PHE D O 1
ATOM 16694 N N . ASP D 1 189 ? 3.805 6.688 -23.919 1.00 18.34 194 ASP D N 1
ATOM 16695 C CA . ASP D 1 189 ? 3.236 8.020 -24.051 1.00 20.22 194 ASP D CA 1
ATOM 16696 C C . ASP D 1 189 ? 4.358 9.027 -23.775 1.00 18.53 194 ASP D C 1
ATOM 16697 O O . ASP D 1 189 ? 5.385 8.678 -23.170 1.00 17.15 194 ASP D O 1
ATOM 16706 N N . TYR D 1 190 ? 4.126 10.274 -24.181 1.00 17.94 195 TYR D N 1
ATOM 16707 C CA . TYR D 1 190 ? 5.040 11.381 -23.956 1.00 16.62 195 TYR D CA 1
ATOM 16708 C C . TYR D 1 190 ? 4.269 12.575 -23.431 1.00 16.73 195 TYR D C 1
ATOM 16709 O O . TYR D 1 190 ? 3.230 12.948 -23.974 1.00 18.80 195 TYR D O 1
ATOM 16727 N N . TYR D 1 191 ? 4.772 13.177 -22.363 1.00 16.73 196 TYR D N 1
ATOM 16728 C CA . TYR D 1 191 ? 4.175 14.396 -21.818 1.00 17.48 196 TYR D CA 1
ATOM 16729 C C . TYR D 1 191 ? 5.292 15.332 -21.416 1.00 18.00 196 TYR D C 1
ATOM 16730 O O . TYR D 1 191 ? 6.212 14.932 -20.700 1.00 18.80 196 TYR D O 1
ATOM 16748 N N . ARG D 1 192 ? 5.205 16.577 -21.867 1.00 16.81 197 ARG D N 1
ATOM 16749 C CA . ARG D 1 192 ? 6.246 17.552 -21.612 1.00 17.16 197 ARG D CA 1
ATOM 16750 C C . ARG D 1 192 ? 5.835 18.556 -20.535 1.00 17.82 197 ARG D C 1
ATOM 16751 O O . ARG D 1 192 ? 4.742 19.140 -20.599 1.00 18.45 197 ARG D O 1
ATOM 16772 N N . ILE D 1 193 ? 6.721 18.721 -19.555 1.00 19.06 198 ILE D N 1
ATOM 16773 C CA . ILE D 1 193 ? 6.596 19.719 -18.492 1.00 20.56 198 ILE D CA 1
ATOM 16774 C C . ILE D 1 193 ? 7.773 20.657 -18.702 1.00 20.79 198 ILE D C 1
ATOM 16775 O O . ILE D 1 193 ? 8.913 20.208 -18.703 1.00 22.35 198 ILE D O 1
ATOM 16791 N N . PHE D 1 194 ? 7.512 21.941 -18.914 1.00 19.81 199 PHE D N 1
ATOM 16792 C CA . PHE D 1 194 ? 8.530 22.843 -19.459 1.00 19.42 199 PHE D CA 1
ATOM 16793 C C . PHE D 1 194 ? 9.284 23.565 -18.348 1.00 20.36 199 PHE D C 1
ATOM 16794 O O . PHE D 1 194 ? 8.953 24.702 -18.016 1.00 22.07 199 PHE D O 1
ATOM 16811 N N . ILE D 1 195 ? 10.284 22.896 -17.766 1.00 19.04 200 ILE D N 1
ATOM 16812 C CA . ILE D 1 195 ? 11.045 23.455 -16.644 1.00 19.39 200 ILE D CA 1
ATOM 16813 C C . ILE D 1 195 ? 12.381 24.003 -17.129 1.00 18.83 200 ILE D C 1
ATOM 16814 O O . ILE D 1 195 ? 13.141 23.333 -17.845 1.00 19.03 200 ILE D O 1
ATOM 16830 N N . SER D 1 196 ? 12.677 25.230 -16.730 1.00 20.91 201 SER D N 1
ATOM 16831 C CA . SER D 1 196 ? 13.953 25.838 -17.087 1.00 21.30 201 SER D CA 1
ATOM 16832 C C . SER D 1 196 ? 15.051 25.121 -16.329 1.00 21.54 201 SER D C 1
ATOM 16833 O O . SER D 1 196 ? 14.888 24.803 -15.147 1.00 20.68 201 SER D O 1
ATOM 16841 N N . ASP D 1 197 ? 16.166 24.858 -17.008 1.00 20.57 202 ASP D N 1
ATOM 16842 C CA . ASP D 1 197 ? 17.289 24.171 -16.380 1.00 20.77 202 ASP D CA 1
ATOM 16843 C C . ASP D 1 197 ? 17.735 24.919 -15.122 1.00 21.05 202 ASP D C 1
ATOM 16844 O O . ASP D 1 197 ? 17.745 26.149 -15.085 1.00 21.42 202 ASP D O 1
ATOM 16853 N N . HIS D 1 198 ? 18.036 24.160 -14.068 1.00 21.08 203 HIS D N 1
ATOM 16854 C CA . HIS D 1 198 ? 18.588 24.699 -12.821 1.00 22.71 203 HIS D CA 1
ATOM 16855 C C . HIS D 1 198 ? 17.557 25.428 -11.971 1.00 23.93 203 HIS D C 1
ATOM 16856 O O . HIS D 1 198 ? 17.917 26.024 -10.965 1.00 25.81 203 HIS D O 1
ATOM 16871 N N . ARG D 1 199 ? 16.284 25.374 -12.349 1.00 23.88 204 ARG D N 1
ATOM 16872 C CA . ARG D 1 199 ? 15.253 26.154 -11.667 1.00 25.31 204 ARG D CA 1
ATOM 16873 C C . ARG D 1 199 ? 14.083 25.312 -11.200 1.00 25.24 204 ARG D C 1
ATOM 16874 O O . ARG D 1 199 ? 13.892 24.179 -11.646 1.00 25.33 204 ARG D O 1
ATOM 16895 N N . ALA D 1 200 ? 13.297 25.890 -10.293 1.00 26.03 205 ALA D N 1
ATOM 16896 C CA . ALA D 1 200 ? 12.019 25.331 -9.906 1.00 26.34 205 ALA D CA 1
ATOM 16897 C C . ALA D 1 200 ? 11.035 25.445 -11.065 1.00 25.86 205 ALA D C 1
ATOM 16898 O O . ALA D 1 200 ? 11.155 26.347 -11.889 1.00 25.72 205 ALA D O 1
ATOM 16905 N N . PRO D 1 201 ? 10.043 24.544 -11.114 1.00 25.64 206 PRO D N 1
ATOM 16906 C CA . PRO D 1 201 ? 8.955 24.691 -12.089 1.00 25.69 206 PRO D CA 1
ATOM 16907 C C . PRO D 1 201 ? 8.082 25.917 -11.805 1.00 25.89 206 PRO D C 1
ATOM 16908 O O . PRO D 1 201 ? 7.864 26.257 -10.637 1.00 27.38 206 PRO D O 1
ATOM 16919 N N . LEU D 1 202 ? 7.599 26.572 -12.861 1.00 26.53 207 LEU D N 1
ATOM 16920 C CA . LEU D 1 202 ? 6.614 27.645 -12.734 1.00 26.43 207 LEU D CA 1
ATOM 16921 C C . LEU D 1 202 ? 5.275 27.072 -12.273 1.00 25.86 207 LEU D C 1
ATOM 16922 O O . LEU D 1 202 ? 5.040 25.871 -12.389 1.00 26.48 207 LEU D O 1
ATOM 16938 N N . ASP D 1 203 ? 4.396 27.927 -11.755 1.00 26.34 208 ASP D N 1
ATOM 16939 C CA . ASP D 1 203 ? 3.104 27.475 -11.244 1.00 28.23 208 ASP D CA 1
ATOM 16940 C C . ASP D 1 203 ? 2.299 26.683 -12.276 1.00 28.26 208 ASP D C 1
ATOM 16941 O O . ASP D 1 203 ? 1.639 25.699 -11.936 1.00 28.96 208 ASP D O 1
ATOM 16950 N N . SER D 1 204 ? 2.343 27.107 -13.535 1.00 27.88 209 SER D N 1
ATOM 16951 C CA . SER D 1 204 ? 1.577 26.424 -14.564 1.00 28.82 209 SER D CA 1
ATOM 16952 C C . SER D 1 204 ? 2.061 24.992 -14.705 1.00 27.48 209 SER D C 1
ATOM 16953 O O . SER D 1 204 ? 1.269 24.075 -14.926 1.00 28.23 209 SER D O 1
ATOM 16961 N N . GLU D 1 205 ? 3.363 24.795 -14.547 1.00 25.89 210 GLU D N 1
ATOM 16962 C CA . GLU D 1 205 ? 3.940 23.472 -14.741 1.00 24.91 210 GLU D CA 1
ATOM 16963 C C . GLU D 1 205 ? 3.732 22.592 -13.519 1.00 23.93 210 GLU D C 1
ATOM 16964 O O . GLU D 1 205 ? 3.566 21.378 -13.640 1.00 23.98 210 GLU D O 1
ATOM 16976 N N . VAL D 1 206 ? 3.733 23.203 -12.341 1.00 24.55 211 VAL D N 1
ATOM 16977 C CA . VAL D 1 206 ? 3.359 22.482 -11.134 1.00 24.27 211 VAL D CA 1
ATOM 16978 C C . VAL D 1 206 ? 1.912 22.012 -11.268 1.00 24.49 211 VAL D C 1
ATOM 16979 O O . VAL D 1 206 ? 1.623 20.832 -11.054 1.00 25.01 211 VAL D O 1
ATOM 16992 N N . ASP D 1 207 ? 1.016 22.927 -11.640 1.00 25.02 212 ASP D N 1
ATOM 16993 C CA . ASP D 1 207 ? -0.393 22.590 -11.859 1.00 26.61 212 ASP D CA 1
ATOM 16994 C C . ASP D 1 207 ? -0.510 21.443 -12.870 1.00 26.01 212 ASP D C 1
ATOM 16995 O O . ASP D 1 207 ? -1.279 20.501 -12.676 1.00 27.01 212 ASP D O 1
ATOM 17004 N N . ALA D 1 208 ? 0.270 21.516 -13.950 1.00 25.13 213 ALA D N 1
ATOM 17005 C CA . ALA D 1 208 ? 0.227 20.484 -14.982 1.00 25.17 213 ALA D CA 1
ATOM 17006 C C . ALA D 1 208 ? 0.658 19.122 -14.460 1.00 25.17 213 ALA D C 1
ATOM 17007 O O . ALA D 1 208 ? 0.033 18.117 -14.772 1.00 25.52 213 ALA D O 1
ATOM 17014 N N . LEU D 1 209 ? 1.717 19.081 -13.656 1.00 25.03 214 LEU D N 1
ATOM 17015 C CA . LEU D 1 209 ? 2.175 17.811 -13.104 1.00 25.88 214 LEU D CA 1
ATOM 17016 C C . LEU D 1 209 ? 1.131 17.193 -12.177 1.00 24.99 214 LEU D C 1
ATOM 17017 O O . LEU D 1 209 ? 0.839 16.004 -12.281 1.00 24.40 214 LEU D O 1
ATOM 17033 N N . VAL D 1 210 ? 0.595 17.992 -11.257 1.00 25.60 215 VAL D N 1
ATOM 17034 C CA . VAL D 1 210 ? -0.404 17.495 -10.316 1.00 25.94 215 VAL D CA 1
ATOM 17035 C C . VAL D 1 210 ? -1.610 16.962 -11.071 1.00 26.63 215 VAL D C 1
ATOM 17036 O O . VAL D 1 210 ? -2.126 15.894 -10.749 1.00 26.22 215 VAL D O 1
ATOM 17049 N N . ALA D 1 211 ? -2.041 17.697 -12.091 1.00 27.15 216 ALA D N 1
ATOM 17050 C CA . ALA D 1 211 ? -3.193 17.288 -12.887 1.00 28.05 216 ALA D CA 1
ATOM 17051 C C . ALA D 1 211 ? -2.907 16.007 -13.662 1.00 28.30 216 ALA D C 1
ATOM 17052 O O . ALA D 1 211 ? -3.778 15.147 -13.779 1.00 29.51 216 ALA D O 1
ATOM 17059 N N . LEU D 1 212 ? -1.691 15.877 -14.179 1.00 27.75 217 LEU D N 1
ATOM 17060 C CA . LEU D 1 212 ? -1.318 14.690 -14.937 1.00 25.84 217 LEU D CA 1
ATOM 17061 C C . LEU D 1 212 ? -1.406 13.443 -14.069 1.00 25.94 217 LEU D C 1
ATOM 17062 O O . LEU D 1 212 ? -1.961 12.424 -14.478 1.00 25.67 217 LEU D O 1
ATOM 17078 N N . ILE D 1 213 ? -0.872 13.533 -12.857 1.00 25.48 218 ILE D N 1
ATOM 17079 C CA . ILE D 1 213 ? -0.877 12.399 -11.955 1.00 26.24 218 ILE D CA 1
ATOM 17080 C C . ILE D 1 213 ? -2.318 12.018 -11.607 1.00 27.85 218 ILE D C 1
ATOM 17081 O O . ILE D 1 213 ? -2.672 10.837 -11.557 1.00 28.11 218 ILE D O 1
ATOM 17097 N N . LYS D 1 214 ? -3.153 13.024 -11.405 1.00 29.56 219 LYS D N 1
ATOM 17098 C CA . LYS D 1 214 ? -4.541 12.768 -11.049 1.00 32.67 219 LYS D CA 1
ATOM 17099 C C . LYS D 1 214 ? -5.350 12.218 -12.230 1.00 33.56 219 LYS D C 1
ATOM 17100 O O . LYS D 1 214 ? -6.353 11.522 -12.033 1.00 34.72 219 LYS D O 1
ATOM 17119 N N A ASN D 1 215 ? -4.919 12.522 -13.447 0.48 34.18 220 ASN D N 1
ATOM 17120 N N B ASN D 1 215 ? -4.905 12.524 -13.447 0.52 33.90 220 ASN D N 1
ATOM 17121 C CA A ASN D 1 215 ? -5.662 12.122 -14.634 0.48 34.45 220 ASN D CA 1
ATOM 17122 C CA B ASN D 1 215 ? -5.623 12.138 -14.661 0.52 33.90 220 ASN D CA 1
ATOM 17123 C C A ASN D 1 215 ? -5.206 10.773 -15.193 0.48 33.59 220 ASN D C 1
ATOM 17124 C C B ASN D 1 215 ? -5.374 10.689 -15.064 0.52 33.36 220 ASN D C 1
ATOM 17125 O O A ASN D 1 215 ? -5.556 10.415 -16.318 0.48 34.17 220 ASN D O 1
ATOM 17126 O O B ASN D 1 215 ? -6.072 10.161 -15.928 0.52 34.14 220 ASN D O 1
ATOM 17147 N N . ASN D 1 216 ? -4.408 10.043 -14.416 1.00 32.70 221 ASN D N 1
ATOM 17148 C CA . ASN D 1 216 ? -4.000 8.687 -14.782 1.00 31.74 221 ASN D CA 1
ATOM 17149 C C . ASN D 1 216 ? -4.075 7.738 -13.596 1.00 32.49 221 ASN D C 1
ATOM 17150 O O . ASN D 1 216 ? -4.014 8.179 -12.450 1.00 33.18 221 ASN D O 1
ATOM 17161 N N . PRO D 1 217 ? -4.210 6.427 -13.859 1.00 33.16 222 PRO D N 1
ATOM 17162 C CA . PRO D 1 217 ? -4.286 5.446 -12.766 1.00 33.67 222 PRO D CA 1
ATOM 17163 C C . PRO D 1 217 ? -3.075 5.501 -11.834 1.00 33.32 222 PRO D C 1
ATOM 17164 O O . PRO D 1 217 ? -1.980 5.862 -12.284 1.00 31.97 222 PRO D O 1
ATOM 17175 N N . GLU D 1 218 ? -3.255 5.139 -10.565 1.00 35.07 223 GLU D N 1
ATOM 17176 C CA . GLU D 1 218 ? -2.150 5.190 -9.610 1.00 38.06 223 GLU D CA 1
ATOM 17177 C C . GLU D 1 218 ? -0.995 4.264 -10.007 1.00 37.65 223 GLU D C 1
ATOM 17178 O O . GLU D 1 218 ? 0.155 4.534 -9.661 1.00 38.28 223 GLU D O 1
ATOM 17190 N N . ASP D 1 219 ? -1.283 3.191 -10.743 1.00 36.36 224 ASP D N 1
ATOM 17191 C CA . ASP D 1 219 ? -0.229 2.239 -11.119 1.00 35.35 224 ASP D CA 1
ATOM 17192 C C . ASP D 1 219 ? 0.482 2.583 -12.432 1.00 30.93 224 ASP D C 1
ATOM 17193 O O . ASP D 1 219 ? 1.273 1.783 -12.936 1.00 30.59 224 ASP D O 1
ATOM 17202 N N . THR D 1 220 ? 0.217 3.771 -12.966 1.00 26.82 225 THR D N 1
ATOM 17203 C CA . THR D 1 220 ? 0.896 4.232 -14.179 1.00 24.57 225 THR D CA 1
ATOM 17204 C C . THR D 1 220 ? 2.385 4.342 -13.889 1.00 23.29 225 THR D C 1
ATOM 17205 O O . THR D 1 220 ? 2.776 4.795 -12.811 1.00 24.25 225 THR D O 1
ATOM 17216 N N . TRP D 1 221 ? 3.213 3.913 -14.839 1.00 20.96 226 TRP D N 1
ATOM 17217 C CA . TRP D 1 221 ? 4.655 4.062 -14.710 1.00 21.26 226 TRP D CA 1
ATOM 17218 C C . TRP D 1 221 ? 5.085 5.363 -15.375 1.00 21.06 226 TRP D C 1
ATOM 17219 O O . TRP D 1 221 ? 4.693 5.633 -16.509 1.00 21.04 226 TRP D O 1
ATOM 17240 N N . TYR D 1 222 ? 5.869 6.174 -14.679 1.00 20.26 227 TYR D N 1
ATOM 17241 C CA . TYR D 1 222 ? 6.436 7.383 -15.261 1.00 19.50 227 TYR D CA 1
ATOM 17242 C C . TYR D 1 222 ? 7.935 7.239 -15.394 1.00 18.34 227 TYR D C 1
ATOM 17243 O O . TYR D 1 222 ? 8.622 6.890 -14.432 1.00 20.12 227 TYR D O 1
ATOM 17261 N N . HIS D 1 223 ? 8.447 7.486 -16.608 1.00 18.10 228 HIS D N 1
ATOM 17262 C CA . HIS D 1 223 ? 9.877 7.642 -16.786 1.00 17.76 228 HIS D CA 1
ATOM 17263 C C . HIS D 1 223 ? 10.177 9.110 -16.943 1.00 17.34 228 HIS D C 1
ATOM 17264 O O . HIS D 1 223 ? 9.845 9.726 -17.957 1.00 18.55 228 HIS D O 1
ATOM 17279 N N . VAL D 1 224 ? 10.832 9.656 -15.930 1.00 18.76 229 VAL D N 1
ATOM 17280 C CA . VAL D 1 224 ? 11.077 11.078 -15.817 1.00 18.04 229 VAL D CA 1
ATOM 17281 C C . VAL D 1 224 ? 12.503 11.384 -16.270 1.00 18.44 229 VAL D C 1
ATOM 17282 O O . VAL D 1 224 ? 13.442 10.708 -15.874 1.00 18.78 229 VAL D O 1
ATOM 17295 N N . HIS D 1 225 ? 12.686 12.401 -17.102 1.00 18.32 230 HIS D N 1
ATOM 17296 C CA . HIS D 1 225 ? 14.054 12.771 -17.453 1.00 17.89 230 HIS D CA 1
ATOM 17297 C C . HIS D 1 225 ? 14.194 14.236 -17.769 1.00 17.74 230 HIS D C 1
ATOM 17298 O O . HIS D 1 225 ? 13.218 14.922 -18.083 1.00 17.45 230 HIS D O 1
ATOM 17313 N N . CYS D 1 226 ? 15.435 14.701 -17.696 1.00 17.58 231 CYS D N 1
ATOM 17314 C CA . CYS D 1 226 ? 15.769 16.048 -18.094 1.00 17.90 231 CYS D CA 1
ATOM 17315 C C . CYS D 1 226 ? 16.973 15.965 -19.030 1.00 18.79 231 CYS D C 1
ATOM 17316 O O . CYS D 1 226 ? 17.051 15.034 -19.841 1.00 19.68 231 CYS D O 1
ATOM 17324 N N . ARG D 1 227 ? 17.904 16.907 -18.961 1.00 19.20 232 ARG D N 1
ATOM 17325 C CA . ARG D 1 227 ? 19.061 16.841 -19.857 1.00 18.67 232 ARG D CA 1
ATOM 17326 C C . ARG D 1 227 ? 20.156 16.013 -19.211 1.00 19.05 232 ARG D C 1
ATOM 17327 O O . ARG D 1 227 ? 20.592 15.004 -19.760 1.00 19.05 232 ARG D O 1
ATOM 17348 N N . GLY D 1 228 ? 20.578 16.441 -18.023 1.00 20.55 233 GLY D N 1
ATOM 17349 C CA . GLY D 1 228 ? 21.642 15.778 -17.294 1.00 21.09 233 GLY D CA 1
ATOM 17350 C C . GLY D 1 228 ? 21.194 14.705 -16.323 1.00 21.32 233 GLY D C 1
ATOM 17351 O O . GLY D 1 228 ? 22.023 13.971 -15.806 1.00 23.16 233 GLY D O 1
ATOM 17355 N N . GLY D 1 229 ? 19.895 14.602 -16.075 1.00 20.99 234 GLY D N 1
ATOM 17356 C CA . GLY D 1 229 ? 19.386 13.606 -15.144 1.00 21.48 234 GLY D CA 1
ATOM 17357 C C . GLY D 1 229 ? 19.617 13.924 -13.674 1.00 22.08 234 GLY D C 1
ATOM 17358 O O . GLY D 1 229 ? 19.544 13.035 -12.832 1.00 22.61 234 GLY D O 1
ATOM 17362 N N . LYS D 1 230 ? 19.863 15.190 -13.373 1.00 22.22 235 LYS D N 1
ATOM 17363 C CA . LYS D 1 230 ? 20.155 15.604 -12.003 1.00 22.20 235 LYS D CA 1
ATOM 17364 C C . LYS D 1 230 ? 19.011 16.417 -11.411 1.00 21.30 235 LYS D C 1
ATOM 17365 O O . LYS D 1 230 ? 18.057 15.841 -10.884 1.00 22.65 235 LYS D O 1
ATOM 17384 N N . GLY D 1 231 ? 19.095 17.741 -11.505 1.00 21.12 236 GLY D N 1
ATOM 17385 C CA . GLY D 1 231 ? 18.249 18.626 -10.724 1.00 21.36 236 GLY D CA 1
ATOM 17386 C C . GLY D 1 231 ? 16.764 18.506 -10.992 1.00 20.64 236 GLY D C 1
ATOM 17387 O O . GLY D 1 231 ? 15.964 18.345 -10.074 1.00 22.13 236 GLY D O 1
ATOM 17391 N N . ARG D 1 232 ? 16.375 18.607 -12.260 1.00 20.17 237 ARG D N 1
ATOM 17392 C CA . ARG D 1 232 ? 14.962 18.597 -12.576 1.00 19.94 237 ARG D CA 1
ATOM 17393 C C . ARG D 1 232 ? 14.301 17.249 -12.275 1.00 19.95 237 ARG D C 1
ATOM 17394 O O . ARG D 1 232 ? 13.210 17.212 -11.680 1.00 20.32 237 ARG D O 1
ATOM 17415 N N . THR D 1 233 ? 14.920 16.151 -12.708 1.00 20.45 238 THR D N 1
ATOM 17416 C CA . THR D 1 233 ? 14.375 14.814 -12.464 1.00 20.11 238 THR D CA 1
ATOM 17417 C C . THR D 1 233 ? 14.229 14.540 -10.952 1.00 19.31 238 THR D C 1
ATOM 17418 O O . THR D 1 233 ? 13.203 14.027 -10.486 1.00 20.77 238 THR D O 1
ATOM 17429 N N . THR D 1 234 ? 15.246 14.885 -10.182 1.00 20.94 239 THR D N 1
ATOM 17430 C CA . THR D 1 234 ? 15.179 14.636 -8.744 1.00 21.34 239 THR D CA 1
ATOM 17431 C C . THR D 1 234 ? 14.107 15.526 -8.098 1.00 21.98 239 THR D C 1
ATOM 17432 O O . THR D 1 234 ? 13.374 15.071 -7.199 1.00 22.44 239 THR D O 1
ATOM 17443 N N . THR D 1 235 ? 14.012 16.782 -8.524 1.00 22.18 240 THR D N 1
ATOM 17444 C CA . THR D 1 235 ? 12.927 17.653 -8.084 1.00 22.37 240 THR D CA 1
ATOM 17445 C C . THR D 1 235 ? 11.571 16.992 -8.274 1.00 22.31 240 THR D C 1
ATOM 17446 O O . THR D 1 235 ? 10.727 16.993 -7.382 1.00 23.09 240 THR D O 1
ATOM 17457 N N . VAL D 1 236 ? 11.343 16.424 -9.448 1.00 21.08 241 VAL D N 1
ATOM 17458 C CA . VAL D 1 236 ? 10.044 15.857 -9.734 1.00 21.21 241 VAL D CA 1
ATOM 17459 C C . VAL D 1 236 ? 9.807 14.557 -8.963 1.00 21.15 241 VAL D C 1
ATOM 17460 O O . VAL D 1 236 ? 8.683 14.303 -8.513 1.00 22.20 241 VAL D O 1
ATOM 17473 N N . PHE D 1 237 ? 10.833 13.729 -8.810 1.00 21.59 242 PHE D N 1
ATOM 17474 C CA . PHE D 1 237 ? 10.739 12.571 -7.897 1.00 21.36 242 PHE D CA 1
ATOM 17475 C C . PHE D 1 237 ? 10.279 13.000 -6.492 1.00 21.90 242 PHE D C 1
ATOM 17476 O O . PHE D 1 237 ? 9.379 12.383 -5.902 1.00 22.82 242 PHE D O 1
ATOM 17493 N N . ALA D 1 238 ? 10.880 14.065 -5.983 1.00 22.55 243 ALA D N 1
ATOM 17494 C CA . ALA D 1 238 ? 10.525 14.563 -4.651 1.00 23.37 243 ALA D CA 1
ATOM 17495 C C . ALA D 1 238 ? 9.064 15.028 -4.632 1.00 23.44 243 ALA D C 1
ATOM 17496 O O . ALA D 1 238 ? 8.328 14.756 -3.674 1.00 23.94 243 ALA D O 1
ATOM 17503 N N . MET D 1 239 ? 8.623 15.697 -5.694 1.00 23.37 244 MET D N 1
ATOM 17504 C CA . MET D 1 239 ? 7.237 16.140 -5.784 1.00 23.98 244 MET D CA 1
ATOM 17505 C C . MET D 1 239 ? 6.268 14.956 -5.774 1.00 24.04 244 MET D C 1
ATOM 17506 O O . MET D 1 239 ? 5.269 14.997 -5.051 1.00 25.70 244 MET D O 1
ATOM 17520 N N . PHE D 1 240 ? 6.541 13.910 -6.559 1.00 22.66 245 PHE D N 1
ATOM 17521 C CA . PHE D 1 240 ? 5.724 12.697 -6.542 1.00 23.05 245 PHE D CA 1
ATOM 17522 C C . PHE D 1 240 ? 5.650 12.167 -5.111 1.00 23.77 245 PHE D C 1
ATOM 17523 O O . PHE D 1 240 ? 4.587 11.773 -4.633 1.00 25.05 245 PHE D O 1
ATOM 17540 N N . ASP D 1 241 ? 6.804 12.123 -4.462 1.00 24.26 246 ASP D N 1
ATOM 17541 C CA . ASP D 1 241 ? 6.908 11.561 -3.118 1.00 24.49 246 ASP D CA 1
ATOM 17542 C C . ASP D 1 241 ? 6.037 12.349 -2.148 1.00 24.99 246 ASP D C 1
ATOM 17543 O O . ASP D 1 241 ? 5.269 11.764 -1.358 1.00 26.07 246 ASP D O 1
ATOM 17552 N N . MET D 1 242 ? 6.121 13.670 -2.235 1.00 25.45 247 MET D N 1
ATOM 17553 C CA . MET D 1 242 ? 5.349 14.542 -1.354 1.00 26.76 247 MET D CA 1
ATOM 17554 C C . MET D 1 242 ? 3.852 14.393 -1.593 1.00 27.22 247 MET D C 1
ATOM 17555 O O . MET D 1 242 ? 3.059 14.297 -0.653 1.00 28.30 247 MET D O 1
ATOM 17569 N N . LEU D 1 243 ? 3.456 14.366 -2.854 1.00 27.50 248 LEU D N 1
ATOM 17570 C CA . LEU D 1 243 ? 2.052 14.244 -3.201 1.00 26.67 248 LEU D CA 1
ATOM 17571 C C . LEU D 1 243 ? 1.403 12.999 -2.601 1.00 27.81 248 LEU D C 1
ATOM 17572 O O . LEU D 1 243 ? 0.230 13.047 -2.205 1.00 29.15 248 LEU D O 1
ATOM 17588 N N . LYS D 1 244 ? 2.144 11.893 -2.520 1.00 28.35 249 LYS D N 1
ATOM 17589 C CA . LYS D 1 244 ? 1.580 10.643 -2.005 1.00 29.49 249 LYS D CA 1
ATOM 17590 C C . LYS D 1 244 ? 1.761 10.500 -0.498 1.00 30.24 249 LYS D C 1
ATOM 17591 O O . LYS D 1 244 ? 0.911 9.907 0.177 1.00 31.47 249 LYS D O 1
ATOM 17610 N N . ASN D 1 245 ? 2.860 11.046 0.017 1.00 30.07 250 ASN D N 1
ATOM 17611 C CA . ASN D 1 245 ? 3.367 10.663 1.336 1.00 29.70 250 ASN D CA 1
ATOM 17612 C C . ASN D 1 245 ? 3.646 11.800 2.317 1.00 29.33 250 ASN D C 1
ATOM 17613 O O . ASN D 1 245 ? 4.078 11.530 3.442 1.00 29.31 250 ASN D O 1
ATOM 17624 N N . ALA D 1 246 ? 3.388 13.051 1.948 1.00 29.06 251 ALA D N 1
ATOM 17625 C CA . ALA D 1 246 ? 3.747 14.169 2.833 1.00 29.59 251 ALA D CA 1
ATOM 17626 C C . ALA D 1 246 ? 3.087 14.143 4.221 1.00 31.83 251 ALA D C 1
ATOM 17627 O O . ALA D 1 246 ? 3.623 14.735 5.140 1.00 32.26 251 ALA D O 1
ATOM 17634 N N . ASP D 1 247 ? 1.946 13.474 4.362 1.00 32.98 252 ASP D N 1
ATOM 17635 C CA . ASP D 1 247 ? 1.239 13.434 5.648 1.00 35.10 252 ASP D CA 1
ATOM 17636 C C . ASP D 1 247 ? 1.796 12.370 6.582 1.00 35.57 252 ASP D C 1
ATOM 17637 O O . ASP D 1 247 ? 1.376 12.293 7.735 1.00 36.58 252 ASP D O 1
ATOM 17646 N N . LYS D 1 248 ? 2.731 11.555 6.105 1.00 36.37 253 LYS D N 1
ATOM 17647 C CA . LYS D 1 248 ? 3.287 10.459 6.901 1.00 37.62 253 LYS D CA 1
ATOM 17648 C C . LYS D 1 248 ? 4.824 10.417 6.911 1.00 34.79 253 LYS D C 1
ATOM 17649 O O . LYS D 1 248 ? 5.413 9.602 7.616 1.00 35.31 253 LYS D O 1
ATOM 17668 N N . VAL D 1 249 ? 5.467 11.282 6.127 1.00 32.70 254 VAL D N 1
ATOM 17669 C CA . VAL D 1 249 ? 6.925 11.339 6.069 1.00 31.19 254 VAL D CA 1
ATOM 17670 C C . VAL D 1 249 ? 7.358 12.795 6.163 1.00 30.90 254 VAL D C 1
ATOM 17671 O O . VAL D 1 249 ? 6.750 13.661 5.540 1.00 31.86 254 VAL D O 1
ATOM 17684 N N . SER D 1 250 ? 8.395 13.083 6.950 1.00 30.55 255 SER D N 1
ATOM 17685 C CA . SER D 1 250 ? 8.848 14.464 7.095 1.00 30.50 255 SER D CA 1
ATOM 17686 C C . SER D 1 250 ? 9.485 14.987 5.813 1.00 30.14 255 SER D C 1
ATOM 17687 O O . SER D 1 250 ? 9.871 14.214 4.927 1.00 30.86 255 SER D O 1
ATOM 17695 N N . PHE D 1 251 ? 9.608 16.306 5.738 1.00 30.38 256 PHE D N 1
ATOM 17696 C CA . PHE D 1 251 ? 10.239 16.943 4.590 1.00 30.59 256 PHE D CA 1
ATOM 17697 C C . PHE D 1 251 ? 11.685 16.492 4.476 1.00 31.30 256 PHE D C 1
ATOM 17698 O O . PHE D 1 251 ? 12.166 16.180 3.383 1.00 31.34 256 PHE D O 1
ATOM 17715 N N . GLU D 1 252 ? 12.370 16.438 5.609 1.00 32.31 257 GLU D N 1
ATOM 17716 C CA . GLU D 1 252 ? 13.780 16.083 5.650 1.00 33.23 257 GLU D CA 1
ATOM 17717 C C . GLU D 1 252 ? 13.992 14.638 5.221 1.00 32.54 257 GLU D C 1
ATOM 17718 O O . GLU D 1 252 ? 14.968 14.317 4.530 1.00 33.05 257 GLU D O 1
ATOM 17730 N N . GLU D 1 253 ? 13.056 13.772 5.593 1.00 30.53 258 GLU D N 1
ATOM 17731 C CA . GLU D 1 253 ? 13.134 12.364 5.234 1.00 29.88 258 GLU D CA 1
ATOM 17732 C C . GLU D 1 253 ? 12.857 12.130 3.735 1.00 29.37 258 GLU D C 1
ATOM 17733 O O . GLU D 1 253 ? 13.517 11.306 3.103 1.00 29.47 258 GLU D O 1
ATOM 17745 N N . ILE D 1 254 ? 11.877 12.840 3.190 1.00 28.04 259 ILE D N 1
ATOM 17746 C CA . ILE D 1 254 ? 11.617 12.763 1.748 1.00 27.33 259 ILE D CA 1
ATOM 17747 C C . ILE D 1 254 ? 12.854 13.202 0.981 1.00 26.64 259 ILE D C 1
ATOM 17748 O O . ILE D 1 254 ? 13.258 12.525 0.035 1.00 26.97 259 ILE D O 1
ATOM 17764 N N . ILE D 1 255 ? 13.440 14.337 1.341 1.00 26.97 260 ILE D N 1
ATOM 17765 C CA . ILE D 1 255 ? 14.604 14.825 0.601 1.00 26.49 260 ILE D CA 1
ATOM 17766 C C . ILE D 1 255 ? 15.800 13.881 0.743 1.00 26.11 260 ILE D C 1
ATOM 17767 O O . ILE D 1 255 ? 16.499 13.586 -0.233 1.00 26.52 260 ILE D O 1
ATOM 17783 N N . ALA D 1 256 ? 16.042 13.390 1.952 1.00 26.80 261 ALA D N 1
ATOM 17784 C CA . ALA D 1 256 ? 17.165 12.500 2.148 1.00 27.66 261 ALA D CA 1
ATOM 17785 C C . ALA D 1 256 ? 16.964 11.166 1.450 1.00 27.50 261 ALA D C 1
ATOM 17786 O O . ALA D 1 256 ? 17.917 10.600 0.928 1.00 28.78 261 ALA D O 1
ATOM 17793 N N . ARG D 1 257 ? 15.737 10.648 1.429 1.00 26.63 262 ARG D N 1
ATOM 17794 C CA . ARG D 1 257 ? 15.547 9.333 0.845 1.00 26.13 262 ARG D CA 1
ATOM 17795 C C . ARG D 1 257 ? 15.684 9.438 -0.679 1.00 25.08 262 ARG D C 1
ATOM 17796 O O . ARG D 1 257 ? 16.174 8.517 -1.302 1.00 25.32 262 ARG D O 1
ATOM 17817 N N . GLN D 1 258 ? 15.305 10.578 -1.247 1.00 25.12 263 GLN D N 1
ATOM 17818 C CA . GLN D 1 258 ? 15.415 10.779 -2.699 1.00 24.27 263 GLN D CA 1
ATOM 17819 C C . GLN D 1 258 ? 16.887 10.935 -3.062 1.00 24.82 263 GLN D C 1
ATOM 17820 O O . GLN D 1 258 ? 17.287 10.640 -4.190 1.00 26.54 263 GLN D O 1
ATOM 17834 N N . ALA D 1 259 ? 17.692 11.394 -2.101 1.00 25.16 264 ALA D N 1
ATOM 17835 C CA . ALA D 1 259 ? 19.131 11.506 -2.297 1.00 25.22 264 ALA D CA 1
ATOM 17836 C C . ALA D 1 259 ? 19.867 10.174 -2.128 1.00 26.59 264 ALA D C 1
ATOM 17837 O O . ALA D 1 259 ? 21.063 10.103 -2.380 1.00 26.63 264 ALA D O 1
ATOM 17844 N N . SER D 1 260 ? 19.169 9.127 -1.698 1.00 26.52 265 SER D N 1
ATOM 17845 C CA . SER D 1 260 ? 19.835 7.887 -1.296 1.00 27.54 265 SER D CA 1
ATOM 17846 C C . SER D 1 260 ? 20.176 6.941 -2.444 1.00 27.43 265 SER D C 1
ATOM 17847 O O . SER D 1 260 ? 20.987 6.039 -2.281 1.00 28.44 265 SER D O 1
ATOM 17855 N N . ILE D 1 261 ? 19.554 7.140 -3.602 1.00 26.11 266 ILE D N 1
ATOM 17856 C CA . ILE D 1 261 ? 19.827 6.307 -4.774 1.00 25.66 266 ILE D CA 1
ATOM 17857 C C . ILE D 1 261 ? 20.622 7.089 -5.830 1.00 24.68 266 ILE D C 1
ATOM 17858 O O . ILE D 1 261 ? 20.605 8.319 -5.837 1.00 23.33 266 ILE D O 1
ATOM 17874 N N . PRO D 1 262 ? 21.350 6.376 -6.704 1.00 25.28 267 PRO D N 1
ATOM 17875 C CA . PRO D 1 262 ? 22.136 7.084 -7.723 1.00 25.87 267 PRO D CA 1
ATOM 17876 C C . PRO D 1 262 ? 21.226 8.008 -8.536 1.00 25.12 267 PRO D C 1
ATOM 17877 O O . PRO D 1 262 ? 20.101 7.615 -8.839 1.00 25.69 267 PRO D O 1
ATOM 17888 N N . PRO D 1 263 ? 21.693 9.211 -8.899 1.00 23.32 268 PRO D N 1
ATOM 17889 C CA . PRO D 1 263 ? 23.033 9.801 -8.797 1.00 23.74 268 PRO D CA 1
ATOM 17890 C C . PRO D 1 263 ? 23.290 10.552 -7.478 1.00 24.54 268 PRO D C 1
ATOM 17891 O O . PRO D 1 263 ? 24.162 11.416 -7.425 1.00 26.28 268 PRO D O 1
ATOM 17902 N N . PHE D 1 264 ? 22.531 10.214 -6.439 1.00 23.56 269 PHE D N 1
ATOM 17903 C CA . PHE D 1 264 ? 22.752 10.774 -5.102 1.00 22.86 269 PHE D CA 1
ATOM 17904 C C . PHE D 1 264 ? 22.615 12.290 -5.095 1.00 23.35 269 PHE D C 1
ATOM 17905 O O . PHE D 1 264 ? 23.463 13.008 -4.564 1.00 26.03 269 PHE D O 1
ATOM 17922 N N . TYR D 1 265 ? 21.524 12.769 -5.682 1.00 23.63 270 TYR D N 1
ATOM 17923 C CA . TYR D 1 265 ? 21.287 14.201 -5.772 1.00 23.33 270 TYR D CA 1
ATOM 17924 C C . TYR D 1 265 ? 20.522 14.685 -4.543 1.00 23.39 270 TYR D C 1
ATOM 17925 O O . TYR D 1 265 ? 19.387 14.267 -4.293 1.00 24.40 270 TYR D O 1
ATOM 17943 N N . ASN D 1 266 ? 21.162 15.569 -3.786 1.00 25.59 271 ASN D N 1
ATOM 17944 C CA . ASN D 1 266 ? 20.601 16.108 -2.548 1.00 26.40 271 ASN D CA 1
ATOM 17945 C C . ASN D 1 266 ? 20.038 17.514 -2.788 1.00 26.39 271 ASN D C 1
ATOM 17946 O O . ASN D 1 266 ? 20.776 18.468 -3.000 1.00 26.93 271 ASN D O 1
ATOM 17957 N N . LEU D 1 267 ? 18.716 17.633 -2.781 1.00 25.91 272 LEU D N 1
ATOM 17958 C CA . LEU D 1 267 ? 18.075 18.907 -3.085 1.00 26.83 272 LEU D CA 1
ATOM 17959 C C . LEU D 1 267 ? 18.308 19.993 -2.031 1.00 29.00 272 LEU D C 1
ATOM 17960 O O . LEU D 1 267 ? 18.018 21.167 -2.281 1.00 30.14 272 LEU D O 1
ATOM 17976 N N . MET D 1 268 ? 18.836 19.611 -0.867 1.00 30.48 273 MET D N 1
ATOM 17977 C CA . MET D 1 268 ? 19.162 20.586 0.172 1.00 32.87 273 MET D CA 1
ATOM 17978 C C . MET D 1 268 ? 20.389 21.415 -0.202 1.00 34.06 273 MET D C 1
ATOM 17979 O O . MET D 1 268 ? 20.587 22.516 0.324 1.00 34.14 273 MET D O 1
ATOM 17993 N N . VAL D 1 269 ? 21.224 20.880 -1.087 1.00 35.27 274 VAL D N 1
ATOM 17994 C CA . VAL D 1 269 ? 22.486 21.536 -1.413 1.00 36.45 274 VAL D CA 1
ATOM 17995 C C . VAL D 1 269 ? 22.235 22.667 -2.391 1.00 36.16 274 VAL D C 1
ATOM 17996 O O . VAL D 1 269 ? 21.745 22.438 -3.504 1.00 36.53 274 VAL D O 1
ATOM 18009 N N . THR D 1 270 ? 22.577 23.883 -1.980 1.00 36.23 275 THR D N 1
ATOM 18010 C CA . THR D 1 270 ? 22.333 25.072 -2.794 1.00 38.24 275 THR D CA 1
ATOM 18011 C C . THR D 1 270 ? 23.620 25.709 -3.322 1.00 38.39 275 THR D C 1
ATOM 18012 O O . THR D 1 270 ? 23.562 26.628 -4.139 1.00 39.16 275 THR D O 1
ATOM 18023 N N . ASN D 1 271 ? 24.769 25.233 -2.848 1.00 38.85 276 ASN D N 1
ATOM 18024 C CA . ASN D 1 271 ? 26.059 25.644 -3.397 1.00 39.36 276 ASN D CA 1
ATOM 18025 C C . ASN D 1 271 ? 26.641 24.486 -4.195 1.00 39.04 276 ASN D C 1
ATOM 18026 O O . ASN D 1 271 ? 27.180 23.541 -3.627 1.00 39.29 276 ASN D O 1
ATOM 18037 N N . ARG D 1 272 ? 26.490 24.541 -5.516 1.00 38.92 277 ARG D N 1
ATOM 18038 C CA . ARG D 1 272 ? 26.927 23.449 -6.378 1.00 39.80 277 ARG D CA 1
ATOM 18039 C C . ARG D 1 272 ? 28.084 23.886 -7.285 1.00 41.33 277 ARG D C 1
ATOM 18040 O O . ARG D 1 272 ? 28.773 24.855 -6.982 1.00 41.78 277 ARG D O 1
ATOM 18061 N N . GLU D 1 273 ? 28.295 23.179 -8.395 1.00 42.89 278 GLU D N 1
ATOM 18062 C CA . GLU D 1 273 ? 29.517 23.360 -9.186 1.00 44.27 278 GLU D CA 1
ATOM 18063 C C . GLU D 1 273 ? 29.621 24.764 -9.779 1.00 42.94 278 GLU D C 1
ATOM 18064 O O . GLU D 1 273 ? 30.706 25.351 -9.800 1.00 42.97 278 GLU D O 1
ATOM 18076 N N . ILE D 1 274 ? 28.495 25.295 -10.250 1.00 41.77 279 ILE D N 1
ATOM 18077 C CA . ILE D 1 274 ? 28.444 26.639 -10.824 1.00 41.42 279 ILE D CA 1
ATOM 18078 C C . ILE D 1 274 ? 27.878 27.619 -9.790 1.00 40.69 279 ILE D C 1
ATOM 18079 O O . ILE D 1 274 ? 26.678 27.594 -9.504 1.00 40.31 279 ILE D O 1
ATOM 18095 N N . PRO D 1 275 ? 28.735 28.485 -9.217 1.00 40.20 280 PRO D N 1
ATOM 18096 C CA . PRO D 1 275 ? 28.283 29.357 -8.124 1.00 39.62 280 PRO D CA 1
ATOM 18097 C C . PRO D 1 275 ? 27.179 30.345 -8.496 1.00 39.78 280 PRO D C 1
ATOM 18098 O O . PRO D 1 275 ? 26.336 30.643 -7.649 1.00 39.59 280 PRO D O 1
ATOM 18109 N N . GLU D 1 276 ? 27.165 30.830 -9.735 1.00 40.16 281 GLU D N 1
ATOM 18110 C CA . GLU D 1 276 ? 26.175 31.827 -10.140 1.00 41.10 281 GLU D CA 1
ATOM 18111 C C . GLU D 1 276 ? 24.748 31.274 -10.190 1.00 39.64 281 GLU D C 1
ATOM 18112 O O . GLU D 1 276 ? 23.795 32.047 -10.303 1.00 40.89 281 GLU D O 1
ATOM 18124 N N . LEU D 1 277 ? 24.593 29.951 -10.125 1.00 36.93 282 LEU D N 1
ATOM 18125 C CA . LEU D 1 277 ? 23.257 29.338 -10.150 1.00 33.73 282 LEU D CA 1
ATOM 18126 C C . LEU D 1 277 ? 22.668 29.188 -8.739 1.00 33.31 282 LEU D C 1
ATOM 18127 O O . LEU D 1 277 ? 21.502 28.823 -8.581 1.00 32.65 282 LEU D O 1
ATOM 18143 N N . THR D 1 278 ? 23.472 29.480 -7.721 1.00 33.97 283 THR D N 1
ATOM 18144 C CA . THR D 1 278 ? 23.036 29.364 -6.328 1.00 34.39 283 THR D CA 1
ATOM 18145 C C . THR D 1 278 ? 21.652 29.949 -6.027 1.00 33.93 283 THR D C 1
ATOM 18146 O O . THR D 1 278 ? 20.846 29.298 -5.374 1.00 34.10 283 THR D O 1
ATOM 18157 N N . PRO D 1 279 ? 21.364 31.163 -6.511 1.00 33.87 284 PRO D N 1
ATOM 18158 C CA . PRO D 1 279 ? 20.051 31.752 -6.219 1.00 34.21 284 PRO D CA 1
ATOM 18159 C C . PRO D 1 279 ? 18.888 30.915 -6.744 1.00 33.09 284 PRO D C 1
ATOM 18160 O O . PRO D 1 279 ? 17.812 30.916 -6.139 1.00 33.24 284 PRO D O 1
ATOM 18171 N N . TYR D 1 280 ? 19.097 30.208 -7.852 1.00 32.21 285 TYR D N 1
ATOM 18172 C CA . TYR D 1 280 ? 18.043 29.368 -8.418 1.00 31.42 285 TYR D CA 1
ATOM 18173 C C . TYR D 1 280 ? 17.924 28.069 -7.633 1.00 31.00 285 TYR D C 1
ATOM 18174 O O . TYR D 1 280 ? 16.826 27.540 -7.452 1.00 30.36 285 TYR D O 1
ATOM 18192 N N . TYR D 1 281 ? 19.047 27.563 -7.138 1.00 30.30 286 TYR D N 1
ATOM 18193 C CA . TYR D 1 281 ? 19.000 26.377 -6.296 1.00 30.39 286 TYR D CA 1
ATOM 18194 C C . TYR D 1 281 ? 18.315 26.738 -4.975 1.00 30.97 286 TYR D C 1
ATOM 18195 O O . TYR D 1 281 ? 17.552 25.940 -4.429 1.00 30.68 286 TYR D O 1
ATOM 18213 N N . GLU D 1 282 ? 18.586 27.947 -4.478 1.00 32.10 287 GLU D N 1
ATOM 18214 C CA . GLU D 1 282 ? 17.953 28.442 -3.251 1.00 33.28 287 GLU D CA 1
ATOM 18215 C C . GLU D 1 282 ? 16.447 28.598 -3.458 1.00 33.77 287 GLU D C 1
ATOM 18216 O O . GLU D 1 282 ? 15.656 28.168 -2.622 1.00 33.32 287 GLU D O 1
ATOM 18228 N N . GLN D 1 283 ? 16.050 29.185 -4.584 1.00 34.19 288 GLN D N 1
ATOM 18229 C CA . GLN D 1 283 ? 14.629 29.352 -4.888 1.00 34.94 288 GLN D CA 1
ATOM 18230 C C . GLN D 1 283 ? 13.935 28.002 -5.009 1.00 33.41 288 GLN D C 1
ATOM 18231 O O . GLN D 1 283 ? 12.798 27.839 -4.573 1.00 32.93 288 GLN D O 1
ATOM 18245 N N . ARG D 1 284 ? 14.627 27.039 -5.613 1.00 31.64 289 ARG D N 1
ATOM 18246 C CA . ARG D 1 284 ? 14.076 25.701 -5.808 1.00 29.52 289 ARG D CA 1
ATOM 18247 C C . ARG D 1 284 ? 13.825 25.015 -4.455 1.00 28.47 289 ARG D C 1
ATOM 18248 O O . ARG D 1 284 ? 12.799 24.363 -4.267 1.00 29.18 289 ARG D O 1
ATOM 18269 N N . LEU D 1 285 ? 14.750 25.173 -3.513 1.00 28.21 290 LEU D N 1
ATOM 18270 C CA . LEU D 1 285 ? 14.565 24.598 -2.187 1.00 28.69 290 LEU D CA 1
ATOM 18271 C C . LEU D 1 285 ? 13.349 25.226 -1.498 1.00 29.48 290 LEU D C 1
ATOM 18272 O O . LEU D 1 285 ? 12.527 24.525 -0.907 1.00 29.47 290 LEU D O 1
ATOM 18288 N N . GLN D 1 286 ? 13.219 26.543 -1.593 1.00 30.63 291 GLN D N 1
ATOM 18289 C CA . GLN D 1 286 ? 12.057 27.215 -1.025 1.00 32.62 291 GLN D CA 1
ATOM 18290 C C . GLN D 1 286 ? 10.769 26.738 -1.673 1.00 32.08 291 GLN D C 1
ATOM 18291 O O . GLN D 1 286 ? 9.761 26.534 -0.990 1.00 33.21 291 GLN D O 1
ATOM 18305 N N . PHE D 1 287 ? 10.797 26.556 -2.991 1.00 30.05 292 PHE D N 1
ATOM 18306 C CA . PHE D 1 287 ? 9.641 25.996 -3.683 1.00 28.04 292 PHE D CA 1
ATOM 18307 C C . PHE D 1 287 ? 9.281 24.638 -3.085 1.00 28.54 292 PHE D C 1
ATOM 18308 O O . PHE D 1 287 ? 8.116 24.362 -2.812 1.00 29.69 292 PHE D O 1
ATOM 18325 N N . LEU D 1 288 ? 10.284 23.790 -2.885 1.00 28.85 293 LEU D N 1
ATOM 18326 C CA . LEU D 1 288 ? 10.054 22.430 -2.410 1.00 29.54 293 LEU D CA 1
ATOM 18327 C C . LEU D 1 288 ? 9.469 22.403 -0.992 1.00 29.54 293 LEU D C 1
ATOM 18328 O O . LEU D 1 288 ? 8.636 21.558 -0.677 1.00 30.55 293 LEU D O 1
ATOM 18344 N N . ILE D 1 289 ? 9.908 23.337 -0.156 1.00 30.86 294 ILE D N 1
ATOM 18345 C CA . ILE D 1 289 ? 9.374 23.495 1.200 1.00 30.85 294 ILE D CA 1
ATOM 18346 C C . ILE D 1 289 ? 7.895 23.869 1.129 1.00 31.40 294 ILE D C 1
ATOM 18347 O O . ILE D 1 289 ? 7.057 23.308 1.847 1.00 31.38 294 ILE D O 1
ATOM 18363 N N . HIS D 1 290 ? 7.579 24.822 0.260 1.00 32.43 295 HIS D N 1
ATOM 18364 C CA . HIS D 1 290 ? 6.201 25.242 0.068 1.00 33.80 295 HIS D CA 1
ATOM 18365 C C . HIS D 1 290 ? 5.368 24.151 -0.581 1.00 31.94 295 HIS D C 1
ATOM 18366 O O . HIS D 1 290 ? 4.213 23.952 -0.211 1.00 32.04 295 HIS D O 1
ATOM 18381 N N . PHE D 1 291 ? 5.935 23.448 -1.560 1.00 30.13 296 PHE D N 1
ATOM 18382 C CA . PHE D 1 291 ? 5.197 22.364 -2.195 1.00 29.22 296 PHE D CA 1
ATOM 18383 C C . PHE D 1 291 ? 4.888 21.248 -1.194 1.00 30.00 296 PHE D C 1
ATOM 18384 O O . PHE D 1 291 ? 3.806 20.653 -1.234 1.00 30.74 296 PHE D O 1
ATOM 18401 N N . TYR D 1 292 ? 5.827 20.977 -0.290 1.00 30.43 297 TYR D N 1
ATOM 18402 C CA . TYR D 1 292 ? 5.619 19.957 0.736 1.00 30.66 297 TYR D CA 1
ATOM 18403 C C . TYR D 1 292 ? 4.374 20.244 1.567 1.00 31.39 297 TYR D C 1
ATOM 18404 O O . TYR D 1 292 ? 3.580 19.340 1.837 1.00 31.68 297 TYR D O 1
ATOM 18422 N N . GLU D 1 293 ? 4.186 21.506 1.936 1.00 31.41 298 GLU D N 1
ATOM 18423 C CA . GLU D 1 293 ? 3.037 21.878 2.763 1.00 32.61 298 GLU D CA 1
ATOM 18424 C C . GLU D 1 293 ? 1.740 21.813 1.961 1.00 31.43 298 GLU D C 1
ATOM 18425 O O . GLU D 1 293 ? 0.716 21.368 2.479 1.00 31.81 298 GLU D O 1
ATOM 18437 N N . PHE D 1 294 ? 1.787 22.231 0.694 1.00 30.73 299 PHE D N 1
ATOM 18438 C CA . PHE D 1 294 ? 0.635 22.096 -0.189 1.00 29.86 299 PHE D CA 1
ATOM 18439 C C . PHE D 1 294 ? 0.236 20.634 -0.313 1.00 29.57 299 PHE D C 1
ATOM 18440 O O . PHE D 1 294 ? -0.945 20.287 -0.214 1.00 30.78 299 PHE D O 1
ATOM 18457 N N . ALA D 1 295 ? 1.229 19.774 -0.515 1.00 28.81 300 ALA D N 1
ATOM 18458 C CA . ALA D 1 295 ? 0.982 18.344 -0.647 1.00 29.40 300 ALA D CA 1
ATOM 18459 C C . ALA D 1 295 ? 0.413 17.779 0.655 1.00 30.30 300 ALA D C 1
ATOM 18460 O O . ALA D 1 295 ? -0.486 16.939 0.638 1.00 30.60 300 ALA D O 1
ATOM 18467 N N . ARG D 1 296 ? 0.959 18.243 1.772 1.00 31.59 301 ARG D N 1
ATOM 18468 C CA . ARG D 1 296 ? 0.489 17.851 3.094 1.00 34.29 301 ARG D CA 1
ATOM 18469 C C . ARG D 1 296 ? -0.978 18.200 3.291 1.00 33.29 301 ARG D C 1
ATOM 18470 O O . ARG D 1 296 ? -1.792 17.349 3.673 1.00 32.82 301 ARG D O 1
ATOM 18491 N N . GLN D 1 297 ? -1.310 19.460 3.041 1.00 33.62 302 GLN D N 1
ATOM 18492 C CA . GLN D 1 297 ? -2.676 19.925 3.222 1.00 34.78 302 GLN D CA 1
ATOM 18493 C C . GLN D 1 297 ? -3.637 19.267 2.255 1.00 34.44 302 GLN D C 1
ATOM 18494 O O . GLN D 1 297 ? -4.801 19.039 2.598 1.00 35.03 302 GLN D O 1
ATOM 18508 N N . SER D 1 298 ? -3.153 18.942 1.055 1.00 34.20 303 SER D N 1
ATOM 18509 C CA . SER D 1 298 ? -3.994 18.274 0.076 1.00 34.55 303 SER D CA 1
ATOM 18510 C C . SER D 1 298 ? -4.393 16.889 0.555 1.00 36.48 303 SER D C 1
ATOM 18511 O O . SER D 1 298 ? -5.498 16.424 0.277 1.00 38.19 303 SER D O 1
ATOM 18519 N N . LEU D 1 299 ? -3.494 16.233 1.278 1.00 36.18 304 LEU D N 1
ATOM 18520 C CA . LEU D 1 299 ? -3.784 14.915 1.825 1.00 36.36 304 LEU D CA 1
ATOM 18521 C C . LEU D 1 299 ? -4.711 15.007 3.027 1.00 38.15 304 LEU D C 1
ATOM 18522 O O . LEU D 1 299 ? -5.320 14.014 3.414 1.00 38.68 304 LEU D O 1
ATOM 18538 N N . MET D 1 300 ? -4.824 16.200 3.599 1.00 40.07 305 MET D N 1
ATOM 18539 C CA . MET D 1 300 ? -5.602 16.396 4.816 1.00 43.59 305 MET D CA 1
ATOM 18540 C C . MET D 1 300 ? -6.923 17.097 4.532 1.00 44.94 305 MET D C 1
ATOM 18541 O O . MET D 1 300 ? -7.684 17.373 5.453 1.00 45.99 305 MET D O 1
ATOM 18555 N N . GLY D 1 301 ? -7.199 17.378 3.262 1.00 45.22 306 GLY D N 1
ATOM 18556 C CA . GLY D 1 301 ? -8.512 17.874 2.882 1.00 45.00 306 GLY D CA 1
ATOM 18557 C C . GLY D 1 301 ? -8.549 19.001 1.870 1.00 44.38 306 GLY D C 1
ATOM 18558 O O . GLY D 1 301 ? -9.589 19.227 1.250 1.00 45.47 306 GLY D O 1
ATOM 18562 N N . TYR D 1 302 ? -7.448 19.727 1.708 1.00 42.20 307 TYR D N 1
ATOM 18563 C CA . TYR D 1 302 ? -7.424 20.813 0.736 1.00 40.75 307 TYR D CA 1
ATOM 18564 C C . TYR D 1 302 ? -7.628 20.220 -0.656 1.00 41.52 307 TYR D C 1
ATOM 18565 O O . TYR D 1 302 ? -6.939 19.274 -1.033 1.00 41.98 307 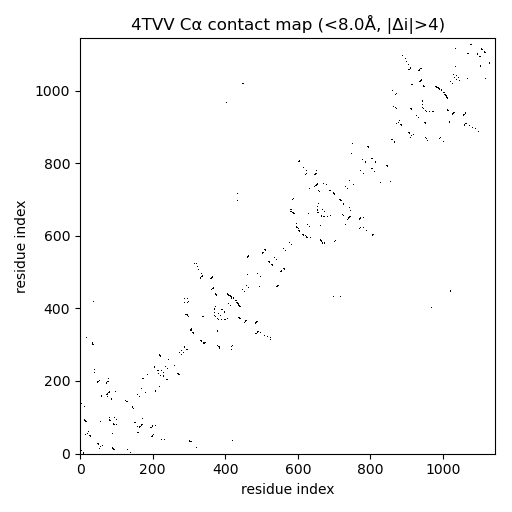TYR D O 1
ATOM 18583 N N . SER D 1 303 ? -8.587 20.761 -1.404 1.00 41.39 308 SER D N 1
ATOM 18584 C CA . SER D 1 303 ? -8.943 20.203 -2.713 1.00 41.44 308 SER D CA 1
ATOM 18585 C C . SER D 1 303 ? -8.669 21.157 -3.878 1.00 39.93 308 SER D C 1
ATOM 18586 O O . SER D 1 303 ? -8.999 20.853 -5.029 1.00 41.00 308 SER D O 1
ATOM 18594 N N . GLY D 1 304 ? -8.061 22.302 -3.587 1.00 37.35 309 GLY D N 1
ATOM 18595 C CA . GLY D 1 304 ? -7.738 23.269 -4.622 1.00 35.63 309 GLY D CA 1
ATOM 18596 C C . GLY D 1 304 ? -6.455 22.946 -5.367 1.00 34.56 309 GLY D C 1
ATOM 18597 O O . GLY D 1 304 ? -5.780 21.950 -5.087 1.00 34.06 309 GLY D O 1
ATOM 18601 N N . THR D 1 305 ? -6.121 23.793 -6.335 1.00 34.07 310 THR D N 1
ATOM 18602 C CA . THR D 1 305 ? -4.894 23.628 -7.101 1.00 33.11 310 THR D CA 1
ATOM 18603 C C . THR D 1 305 ? -3.722 24.256 -6.369 1.00 31.71 310 THR D C 1
ATOM 18604 O O . THR D 1 305 ? -3.894 24.952 -5.367 1.00 31.09 310 THR D O 1
ATOM 18615 N N . TRP D 1 306 ? -2.527 24.004 -6.882 1.00 31.11 311 TRP D N 1
ATOM 18616 C CA . TRP D 1 306 ? -1.325 24.640 -6.368 1.00 30.79 311 TRP D CA 1
ATOM 18617 C C . TRP D 1 306 ? -1.397 26.158 -6.544 1.00 31.98 311 TRP D C 1
ATOM 18618 O O . TRP D 1 306 ? -1.065 26.912 -5.620 1.00 32.61 311 TRP D O 1
ATOM 18639 N N . SER D 1 307 ? -1.842 26.615 -7.714 1.00 33.18 312 SER D N 1
ATOM 18640 C CA . SER D 1 307 ? -1.934 28.054 -7.963 1.00 34.54 312 SER D CA 1
ATOM 18641 C C . SER D 1 307 ? -2.888 28.769 -7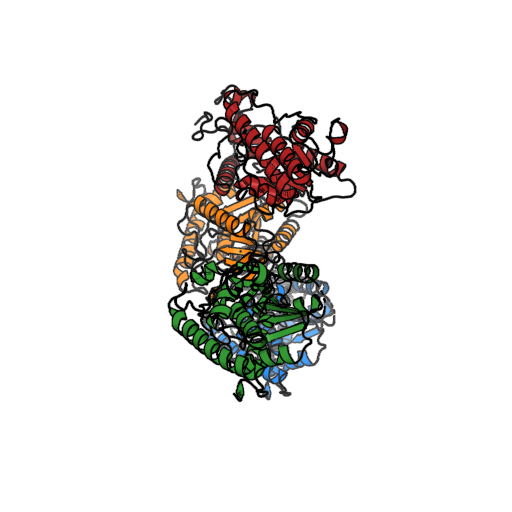.001 1.00 35.99 312 SER D C 1
ATOM 18642 O O . SER D 1 307 ? -2.698 29.943 -6.696 1.00 37.03 312 SER D O 1
ATOM 18650 N N . GLU D 1 308 ? -3.905 28.057 -6.527 1.00 36.42 313 GLU D N 1
ATOM 18651 C CA . GLU D 1 308 ? -4.903 28.631 -5.625 1.00 38.15 313 GLU D CA 1
ATOM 18652 C C . GLU D 1 308 ? -4.426 28.595 -4.177 1.00 37.74 313 GLU D C 1
ATOM 18653 O O . GLU D 1 308 ? -4.943 29.330 -3.323 1.00 38.44 313 GLU D O 1
ATOM 18665 N N . TRP D 1 309 ? -3.452 27.738 -3.890 1.00 37.82 314 TRP D N 1
ATOM 18666 C CA . TRP D 1 309 ? -2.967 27.575 -2.522 1.00 38.68 314 TRP D CA 1
ATOM 18667 C C . TRP D 1 309 ? -2.227 28.822 -2.054 1.00 39.59 314 TRP D C 1
ATOM 18668 O O . TRP D 1 309 ? -1.221 29.223 -2.636 1.00 40.25 314 TRP D O 1
#

Sequence (1145 aa):
SIVCCDSTIENPCCIVQDSKTQFSSPVIRYREVASSSIADVYGGNITGINKFHLSGSEQPSEKGWEAIIAESISRKMKKVIVLLDLRQESHGYLNGRAITLVSAYNWINLGKSNSSQSTLDQENWLAGLRSRRKIVNGVLTVPQYVAKQYSQQGKSMVVSTVKNEEYYVYKKGFDYYRIFISDHRAPLDSEVDALVALIKNNPEDTWYHVHCRGGKGRTTTVFAMFDMLKNADKVSFEEIIARQASIPPFYNLMVTNREIPELTPYYEQRLQFLIHFYEEFARQSLMGYSGTWSEWIVCCDSTIENPCCIVQDSKTQFSSPVIRYREVASSIADVYGGNITGINKFHLSGSEQPSEKGWEAIAESISSRKMGAETKKVIVLDLRQESHGYLNGRAITLVSAYNWINLGKSNSQSTLDQENWLAGLRSRKIVNGVLTVPQYVAKQYSQGKSMVVSSTVKNEEYYVYKKGFDYYRIFISDHRAPLDSEVDALVALIKNNPEDTWYHVHCRGGKGRTTTVFAMFDMLKNADKVSFEEIIARQASIPPFYNLMVTNREIPELTPYYEQRLQFLIHFYEFARQSLMGYSGTWSEWIVCCDSTIENPCCIVQDSKTQFSSPVIRYREVASSSIADVYGGNITGINKFHLSGSEQPSEKGWEAIIAESISRKMKKVIVLDLRQESHGYLNGRAITLVSAYNWINLGKSNSQSTLDQENNWLAGLRSRKIVNGVLTVPQYVAKQYSQGKSMVVSSTVKNEEYYVYKKGFDYYRIFISDHRAPLDSEVDALVALIKNNPEDTWYHVHCRGGKGRTTTVFAMFDMLKNADKVSFEEIIARQASIPPFYNLMVTNREIPELTPYYEQRLQFLIHFYEFARQSLMGYSGTWSEWIVCCDSTIENPCCIVQDSKTQFSSPVIRYREVASSSIADVYGGNITGINKFHLSGSEQPSEKGWEAIAESISRKMGAETKKVIVLDLRQESHGYLNGRAITLVSAYNWINLGKSNSQSTLDQENWLAGLRSRKKIVNGVLTVPQYVAKQYSQGKSMVVSSTVKNEEYYVYKKKGFDYYRIFISDHRAPLDSEVDALVALIKNNNPEDTWYHVHCRGGKGRTTTVFAMFDMLKNADKVSFEEIIARQASIPPFYNLMVTNREIPELTPYYEQRLQFLIHFYEFARQSLMGYSGTWSEW